Protein AF-0000000077489035 (afdb_homodimer)

Sequence (1080 aa):
MSVLWRKMVAGMSVLVVVNTLVVFIYLWRDARCTCNRREQAPIPRPPLRPCVLSSDRTENGLSTIQRTQNSSRTLYDECVMVRKLRQDEQSSIPFVPRGTFQQTLSQVAAEHSCNQNDATQPARIVFGSRWSEIRERRQVAKHRNINRSLNFQESHQYIDSWSPLSYPDSLRVGPGNITKLEGIRVAWLEEYVSDSWLKEVRLSCHHGSLVFSADVPDVTVIGDNSSDVTVTSLDIHYLNRQLEFLYYHSLSEKTLATDKVLVQFGSYKATITVRIQHFPMFHLYDHGEDNFVKDRVTVITKTYLRYSVLRKLIESVNQYFPGVKIIVADDSDKFEDLGDYKNVDHYKMPAQKGWFAGRNLALSQVTTEYFFWLDDDMIFTEKTDLKFMMNFLDKTGYHIVGGRLEDSELTFAQRYDYIPTNTDDGGCLSRKEGLYKVIPGYPTCSSTDIVLNVFMGETQTVRSVGFEPNPVYARAAHSEFFADGLGKFRVASCTNVEVKHLGDTSNRRYNKARHTGGTLNYYKLKYIYFRNNLFNLLIKMSVLWRKMVAGMSVLVVVNTLVVFIYLWRDARCTCNRREQAPIPRPPLRPCVLSSDRTENGLSTIQRTQNSSRTLYDECVMVRKLRQDEQSSIPFVPRGTFQQTLSQVAAEHSCNQNDATQPARIVFGSRWSEIRERRQVAKHRNINRSLNFQESHQYIDSWSPLSYPDSLRVGPGNITKLEGIRVAWLEEYVSDSWLKEVRLSCHHGSLVFSADVPDVTVIGDNSSDVTVTSLDIHYLNRQLEFLYYHSLSEKTLATDKVLVQFGSYKATITVRIQHFPMFHLYDHGEDNFVKDRVTVITKTYLRYSVLRKLIESVNQYFPGVKIIVADDSDKFEDLGDYKNVDHYKMPAQKGWFAGRNLALSQVTTEYFFWLDDDMIFTEKTDLKFMMNFLDKTGYHIVGGRLEDSELTFAQRYDYIPTNTDDGGCLSRKEGLYKVIPGYPTCSSTDIVLNVFMGETQTVRSVGFEPNPVYARAAHSEFFADGLGKFRVASCTNVEVKHLGDTSNRRYNKARHTGGTLNYYKLKYIYFRNNLFNLLIK

Foldseek 3Di:
DDDDDDDDDDDDDDDDDDDDDDPPPPPPDPPDPPPPPPPPDDPDDPDDDDPPQPQPPDDPPPSPSPQPPPPPDDSPQDDDDDDDDDPVVPVPDDDDDDPVVVVVVCVVVVVFPDDPVVFQPPVCVLQPPCSVVLVVVLVVVVVVVVVPDACVPDPPDDDDPPAQWWADQEEEDFAQDKDFRAITAGRDRCVLLPLPDKWKKKKAKDFWFKAFPDAFPQWDWPPHRHRIIMIIHSHRVRSRVRSRRIMIGGNHPDQFYKMWMWIDTPPDIDIYIYTRYDDDDDDDFDCDDPNACQSAEAEEEEDEPPVVLLVQAVVQCCVVRNNRAYEYEYQYPDDDDPVVDVRYHYHYDHHLLADQQSQLVRLVPDDHQKYWFDYSQWHADPQACSVVQVVCCVPQVFFKEFEEAPPDPDFDFKAWDWDADPDQLGIEIAIDDDFDAQRPPANQKTWGQFGDRTMMGRRPQLSVLGGDSPCLPRQDDGVVSSVSCVPRGTYMYGYRHYMYGNDDPPDPVVVVSNDDPPVSVSVNQVCCSSVVSYSHYHDD/DDDDDDDDDDDDDDDDDDPPPDPPPPPPDPPPPPPPPPPPDDPDDPPPDDPPQPQPPDPPPPSPSPQPPPPPDDSPQDDDDDDDDDPVVPVPDDDDDDPVVVVVVCVVVVVFDDDPVVQQPPVCVLQPPCSVVLVVVLVVVVVVVVVPDACVPDPPDDDDPPAQWWADQEEEDFAQDKFFRAITAGRDRCVLLPLPDKWKKKKAKDFWFKAFPDAFPQWDWPPHRHRIIMIIHSHRVRSRVRSRRIMIGGNHPDQFYKMWMWIDTPPDIDIYIYTRYDDDDDDDFDCDDPNACQSAEAEEEEDEPPVVLLVQAVVQCCVVRNNRAYEYQYQYPDDDDPVVDPRYHYHYDHHLLADQQSQLVRLVPDDHQKYWFDYSQWHADPQACSVVQVVCCVPQVFFKEFEEAPPDPDFDFKAWDWDADPDQLGIEIEIDDDFDAQRPPANQKTWGQFGDRTMMGRRPQLSVLGGDSPCLPRQDDGVVSSVSCVPRGTYMYGYRHYMYGRDDPPDPVVVVSNDDPPVSVSVNQVCCSSVVSGSHYHDD

Organism: Branchiostoma lanceolatum (NCBI:txid7740)

InterPro domains:
  IPR001173 Glycosyltransferase 2-like [PF00535] (298-407)
  IPR029044 Nucleotide-diphospho-sugar transferases [G3DSA:3.90.550.10] (283-459)
  IPR029044 Nucleotide-diphospho-sugar transferases [SSF53448] (295-537)

pLDDT: mean 76.68, std 26.13, range [15.17, 98.81]

Solvent-accessible surface area (backbone atoms only — not comparable to full-atom values): 59472 Å² total; per-residue (Å²): 141,89,75,90,87,94,81,98,86,90,84,92,81,87,90,82,92,77,92,82,85,90,72,86,74,83,77,81,79,81,83,77,78,79,76,80,74,76,78,72,80,81,74,84,72,76,82,82,78,76,86,77,79,70,78,59,79,57,82,80,73,56,70,54,80,58,74,73,71,55,84,89,55,77,88,63,73,54,71,48,39,49,28,74,73,66,74,73,73,39,74,70,58,68,68,43,77,32,67,69,34,52,50,51,47,48,62,44,47,78,60,59,76,67,58,74,87,66,31,71,55,54,47,44,62,72,43,49,90,49,33,64,59,52,51,50,52,41,50,52,33,49,51,42,48,54,62,50,48,78,74,77,78,71,53,83,45,71,44,67,45,57,32,40,52,22,32,37,48,46,47,76,33,38,58,59,31,71,38,77,48,62,60,48,37,66,40,54,21,57,82,65,52,42,64,77,45,77,43,53,40,38,38,34,41,78,42,34,25,38,33,46,45,41,43,30,73,81,43,50,75,46,48,70,64,29,37,50,30,38,40,32,15,44,42,66,60,44,39,37,46,36,38,63,32,29,26,40,34,37,66,43,50,55,46,57,43,76,35,50,37,38,40,32,46,82,90,44,73,48,69,26,39,32,34,30,30,36,78,63,54,51,82,44,58,80,53,67,91,78,63,44,60,48,64,29,34,31,38,34,29,42,48,53,75,47,60,73,45,32,51,50,20,53,52,30,41,44,70,78,44,64,74,34,36,32,33,36,19,29,25,30,88,67,83,76,88,60,76,90,41,85,47,48,46,61,30,40,41,48,61,70,50,31,47,26,28,24,48,18,39,31,56,40,59,57,74,35,53,26,32,35,39,39,53,36,46,32,28,57,46,99,45,44,48,64,63,58,55,51,51,47,40,62,71,68,34,44,34,30,42,14,33,33,53,59,93,49,87,63,78,58,36,24,31,73,38,77,45,82,46,96,48,96,51,34,27,27,38,27,61,42,82,38,67,75,28,66,36,88,97,34,90,57,25,28,16,32,50,40,52,44,77,32,30,38,33,36,33,72,65,50,46,32,60,43,35,66,30,43,63,69,27,24,66,65,73,59,68,63,45,41,51,61,30,32,52,70,58,29,34,31,32,30,71,77,26,29,31,39,71,66,70,80,81,80,46,63,68,44,56,58,66,52,58,71,57,82,64,48,58,55,51,36,51,53,46,43,31,52,21,38,38,20,41,32,69,59,54,127,140,82,86,88,88,76,94,83,80,89,78,86,70,90,74,76,90,69,87,68,85,80,76,83,72,81,76,79,79,80,81,76,76,80,74,78,72,75,78,74,80,79,73,84,71,77,79,80,76,77,85,76,82,66,78,55,80,53,82,80,72,54,69,53,80,53,73,72,70,54,83,89,56,76,90,60,72,55,72,48,40,48,27,77,75,66,72,75,71,40,73,73,60,67,68,42,77,33,66,68,33,52,50,51,47,48,63,44,47,78,60,59,76,66,57,71,86,66,28,70,55,53,46,46,62,71,43,49,90,48,33,66,59,51,52,51,53,41,51,53,33,48,52,43,49,54,61,48,48,79,74,77,79,70,54,84,45,70,45,67,44,58,33,41,52,20,33,37,47,46,48,77,31,39,56,59,31,71,39,78,48,62,61,48,39,67,39,56,20,55,80,64,53,43,63,78,46,76,42,54,40,40,37,34,41,79,44,34,26,38,34,47,44,38,43,32,74,80,43,47,74,45,46,69,64,29,37,50,31,37,40,33,17,42,42,66,59,44,40,36,46,36,40,63,31,29,27,41,33,38,65,44,51,54,43,59,44,77,36,49,38,38,40,30,47,81,91,44,72,46,68,25,39,32,34,29,29,37,77,64,53,51,83,43,59,82,54,67,90,79,63,47,60,49,62,30,36,31,38,32,29,42,47,53,74,46,60,72,44,32,49,50,20,53,52,31,42,44,70,77,43,64,73,34,36,33,32,37,18,30,25,32,87,66,83,77,86,59,78,88,40,86,47,49,44,61,29,40,39,47,62,72,50,30,48,25,28,23,49,17,38,31,53,39,61,57,74,35,54,25,32,35,42,37,54,34,44,33,30,57,47,98,44,45,48,64,62,58,54,51,50,50,40,63,71,68,34,45,35,29,42,14,33,33,54,57,93,49,85,61,78,59,36,24,30,74,37,76,44,80,46,97,49,95,52,35,27,29,39,27,57,45,81,38,66,76,29,66,38,88,97,34,90,56,26,28,18,33,50,41,53,46,77,33,29,37,32,36,35,70,67,51,48,33,58,45,35,66,31,44,64,69,27,24,68,65,74,61,68,63,45,40,52,60,31,33,53,71,60,30,34,31,32,29,70,76,27,29,32,38,71,66,69,80,80,80,46,63,67,44,56,58,67,53,58,74,58,82,65,48,58,53,51,35,52,54,46,43,32,50,21,38,38,21,40,31,68,64,46,125

Structure (mmCIF, N/CA/C/O backbone):
data_AF-0000000077489035-model_v1
#
loop_
_entity.id
_entity.type
_entity.pdbx_description
1 polymer 'B4GALNT2 protein'
#
loop_
_atom_site.group_PDB
_atom_site.id
_atom_site.type_symbol
_atom_site.label_atom_id
_atom_site.label_alt_id
_atom_site.label_comp_id
_atom_site.label_asym_id
_atom_site.label_entity_id
_atom_site.label_seq_id
_atom_site.pdbx_PDB_ins_code
_atom_site.Cartn_x
_atom_site.Cartn_y
_atom_site.Cartn_z
_atom_site.occupancy
_atom_site.B_iso_or_equiv
_atom_site.auth_seq_id
_atom_site.auth_comp_id
_atom_site.auth_asym_id
_atom_site.auth_atom_id
_atom_site.pdbx_PDB_model_num
ATOM 1 N N . MET A 1 1 ? -18.109 -21.062 55.188 1 17.66 1 MET A N 1
ATOM 2 C CA . MET A 1 1 ? -17.938 -20.047 56.219 1 17.66 1 MET A CA 1
ATOM 3 C C . MET A 1 1 ? -16.641 -19.266 56.031 1 17.66 1 MET A C 1
ATOM 5 O O . MET A 1 1 ? -16.656 -18.094 55.656 1 17.66 1 MET A O 1
ATOM 9 N N . SER A 1 2 ? -15.797 -19.172 57.219 1 17.44 2 SER A N 1
ATOM 10 C CA . SER A 1 2 ? -15 -18.234 58 1 17.44 2 SER A CA 1
ATOM 11 C C . SER A 1 2 ? -13.664 -17.938 57.312 1 17.44 2 SER A C 1
ATOM 13 O O . SER A 1 2 ? -13.25 -18.672 56.438 1 17.44 2 SER A O 1
ATOM 15 N N . VAL A 1 3 ? -12.555 -17.484 58.219 1 17.17 3 VAL A N 1
ATOM 16 C CA . VAL A 1 3 ? -11.664 -16.438 58.719 1 17.17 3 VAL A CA 1
ATOM 17 C C . VAL A 1 3 ? -10.227 -16.75 58.312 1 17.17 3 VAL A C 1
ATOM 19 O O . VAL A 1 3 ? -9.312 -15.953 58.531 1 17.17 3 VAL A O 1
ATOM 22 N N . LEU A 1 4 ? -9.82 -17.891 57.938 1 16.33 4 LEU A N 1
ATOM 23 C CA . LEU A 1 4 ? -8.523 -18.234 58.5 1 16.33 4 LEU A CA 1
ATOM 24 C C . LEU A 1 4 ? -7.461 -17.219 58.125 1 16.33 4 LEU A C 1
ATOM 26 O O . LEU A 1 4 ? -7.438 -16.75 56.969 1 16.33 4 LEU A O 1
ATOM 30 N N . TRP A 1 5 ? -6.383 -16.828 58.938 1 15.65 5 TRP A N 1
ATOM 31 C CA . TRP A 1 5 ? -5.516 -15.93 59.688 1 15.65 5 TRP A CA 1
ATOM 32 C C . TRP A 1 5 ? -4.355 -15.438 58.844 1 15.65 5 TRP A C 1
ATOM 34 O O . TRP A 1 5 ? -4.137 -14.234 58.719 1 15.65 5 TRP A O 1
ATOM 44 N N . ARG A 1 6 ? -2.918 -15.891 59.188 1 15.54 6 ARG A N 1
ATOM 45 C CA . ARG A 1 6 ? -1.753 -15.477 59.938 1 15.54 6 ARG A CA 1
ATOM 46 C C . ARG A 1 6 ? -0.656 -14.93 59.031 1 15.54 6 ARG A C 1
ATOM 48 O O . ARG A 1 6 ? -0.614 -15.25 57.844 1 15.54 6 ARG A O 1
ATOM 55 N N . LYS A 1 7 ? 0.773 -14.617 59.625 1 15.88 7 LYS A N 1
ATOM 56 C CA . LYS A 1 7 ? 1.75 -13.695 60.188 1 15.88 7 LYS A CA 1
ATOM 57 C C . LYS A 1 7 ? 3.045 -13.695 59.375 1 15.88 7 LYS A C 1
ATOM 59 O O . LYS A 1 7 ? 3.746 -12.688 59.312 1 15.88 7 LYS A O 1
ATOM 64 N N . MET A 1 8 ? 3.852 -14.789 59.125 1 15.57 8 MET A N 1
ATOM 65 C CA . MET A 1 8 ? 5.191 -14.781 59.719 1 15.57 8 MET A CA 1
ATOM 66 C C . MET A 1 8 ? 6.09 -13.773 59 1 15.57 8 MET A C 1
ATOM 68 O O . MET A 1 8 ? 5.922 -13.531 57.812 1 15.57 8 MET A O 1
ATOM 72 N N . VAL A 1 9 ? 7.375 -13.164 59.625 1 16.98 9 VAL A N 1
ATOM 73 C CA . VAL A 1 9 ? 8.336 -12.211 60.188 1 16.98 9 VAL A CA 1
ATOM 74 C C . VAL A 1 9 ? 9.438 -11.945 59.156 1 16.98 9 VAL A C 1
ATOM 76 O O . VAL A 1 9 ? 9.742 -10.789 58.844 1 16.98 9 VAL A O 1
ATOM 79 N N . ALA A 1 10 ? 10.633 -12.727 59.062 1 16.09 10 ALA A N 1
ATOM 80 C CA . ALA A 1 10 ? 11.953 -12.484 59.656 1 16.09 10 ALA A CA 1
ATOM 81 C C . ALA A 1 10 ? 12.867 -11.781 58.656 1 16.09 10 ALA A C 1
ATOM 83 O O . ALA A 1 10 ? 12.586 -11.758 57.469 1 16.09 10 ALA A O 1
ATOM 84 N N . GLY A 1 11 ? 14.273 -12.148 58.531 1 16.39 11 GLY A N 1
ATOM 85 C CA . GLY A 1 11 ? 15.562 -11.688 59.031 1 16.39 11 GLY A CA 1
ATOM 86 C C . GLY A 1 11 ? 16.344 -10.898 57.969 1 16.39 11 GLY A C 1
ATOM 87 O O . GLY A 1 11 ? 16.781 -9.773 58.25 1 16.39 11 GLY A O 1
ATOM 88 N N . MET A 1 12 ? 17.531 -11.367 57.406 1 16.42 12 MET A N 1
ATOM 89 C CA . MET A 1 12 ? 18.891 -10.938 57.719 1 16.42 12 MET A CA 1
ATOM 90 C C . MET A 1 12 ? 19.328 -9.805 56.781 1 16.42 12 MET A C 1
ATOM 92 O O . MET A 1 12 ? 18.781 -9.633 55.719 1 16.42 12 MET A O 1
ATOM 96 N N . SER A 1 13 ? 20.75 -9.164 56.906 1 16.41 13 SER A N 1
ATOM 97 C CA . SER A 1 13 ? 21.719 -8.094 57.125 1 16.41 13 SER A CA 1
ATOM 98 C C . SER A 1 13 ? 22.375 -7.68 55.812 1 16.41 13 SER A C 1
ATOM 100 O O . SER A 1 13 ? 22.844 -6.551 55.656 1 16.41 13 SER A O 1
ATOM 102 N N . VAL A 1 14 ? 22.906 -8.43 54.812 1 16.61 14 VAL A N 1
ATOM 103 C CA . VAL A 1 14 ? 24.344 -8.266 54.625 1 16.61 14 VAL A CA 1
ATOM 104 C C . VAL A 1 14 ? 24.641 -6.91 53.969 1 16.61 14 VAL A C 1
ATOM 106 O O . VAL A 1 14 ? 23.797 -6.355 53.281 1 16.61 14 VAL A O 1
ATOM 109 N N . LEU A 1 15 ? 26 -6.52 53.812 1 16.22 15 LEU A N 1
ATOM 110 C CA . LEU A 1 15 ? 27.125 -5.598 53.969 1 16.22 15 LEU A CA 1
ATOM 111 C C . LEU A 1 15 ? 27.203 -4.645 52.781 1 16.22 15 LEU A C 1
ATOM 113 O O . LEU A 1 15 ? 26.547 -4.867 51.75 1 16.22 15 LEU A O 1
ATOM 117 N N . VAL A 1 16 ? 28.453 -4.496 52.062 1 15.92 16 VAL A N 1
ATOM 118 C CA . VAL A 1 16 ? 29.562 -3.568 52.25 1 15.92 16 VAL A CA 1
ATOM 119 C C . VAL A 1 16 ? 29.578 -2.539 51.125 1 15.92 16 VAL A C 1
ATOM 121 O O . VAL A 1 16 ? 29.625 -1.332 51.375 1 15.92 16 VAL A O 1
ATOM 124 N N . VAL A 1 17 ? 30.344 -2.781 49.969 1 16.78 17 VAL A N 1
ATOM 125 C CA . VAL A 1 17 ? 31.594 -2.092 49.688 1 16.78 17 VAL A CA 1
ATOM 126 C C . VAL A 1 17 ? 31.312 -0.808 48.906 1 16.78 17 VAL A C 1
ATOM 128 O O . VAL A 1 17 ? 30.297 -0.695 48.219 1 16.78 17 VAL A O 1
ATOM 131 N N . VAL A 1 18 ? 32.406 0.132 48.562 1 16.52 18 VAL A N 1
ATOM 132 C CA . VAL A 1 18 ? 33.156 1.378 48.719 1 16.52 18 VAL A CA 1
ATOM 133 C C . VAL A 1 18 ? 33.125 2.162 47.406 1 16.52 18 VAL A C 1
ATOM 135 O O . VAL A 1 18 ? 33.219 3.393 47.406 1 16.52 18 VAL A O 1
ATOM 138 N N . ASN A 1 19 ? 33.125 1.565 46.156 1 17.23 19 ASN A N 1
ATOM 139 C CA . ASN A 1 19 ? 34.188 2.16 45.375 1 17.23 19 ASN A CA 1
ATOM 140 C C . ASN A 1 19 ? 33.969 3.65 45.156 1 17.23 19 ASN A C 1
ATOM 142 O O . ASN A 1 19 ? 32.812 4.09 45.031 1 17.23 19 ASN A O 1
ATOM 146 N N . THR A 1 20 ? 35.031 4.512 44.938 1 16.53 20 THR A N 1
ATOM 147 C CA . THR A 1 20 ? 35.812 5.727 45.094 1 16.53 20 THR A CA 1
ATOM 148 C C . THR A 1 20 ? 35.312 6.82 44.156 1 16.53 20 THR A C 1
ATOM 150 O O . THR A 1 20 ? 35.031 7.941 44.594 1 16.53 20 THR A O 1
ATOM 153 N N . LEU A 1 21 ? 36.156 7.195 43.031 1 17.05 21 LEU A N 1
ATOM 154 C CA . LEU A 1 21 ? 37 8.391 42.938 1 17.05 21 LEU A CA 1
ATOM 155 C C . LEU A 1 21 ? 36.25 9.531 42.281 1 17.05 21 LEU A C 1
ATOM 157 O O . LEU A 1 21 ? 36.156 10.633 42.812 1 17.05 21 LEU A O 1
ATOM 161 N N . VAL A 1 22 ? 36.656 10.031 40.875 1 17.72 22 VAL A N 1
ATOM 162 C CA . VAL A 1 22 ? 37.438 11.227 40.531 1 17.72 22 VAL A CA 1
ATOM 163 C C . VAL A 1 22 ? 36.5 12.328 40.062 1 17.72 22 VAL A C 1
ATOM 165 O O . VAL A 1 22 ? 35.656 12.102 39.156 1 17.72 22 VAL A O 1
ATOM 168 N N . VAL A 1 23 ? 36.344 13.516 40.688 1 17.89 23 VAL A N 1
ATOM 169 C CA . VAL A 1 23 ? 35.719 14.828 40.781 1 17.89 23 VAL A CA 1
ATOM 170 C C . VAL A 1 23 ? 36.188 15.719 39.625 1 17.89 23 VAL A C 1
ATOM 172 O O . VAL A 1 23 ? 36.031 16.938 39.688 1 17.89 23 VAL A O 1
ATOM 175 N N . PHE A 1 24 ? 36.781 15.242 38.438 1 18.89 24 PHE A N 1
ATOM 176 C CA . PHE A 1 24 ? 37.562 16.281 37.781 1 18.89 24 PHE A CA 1
ATOM 177 C C . PHE A 1 24 ? 36.688 17.5 37.5 1 18.89 24 PHE A C 1
ATOM 179 O O . PHE A 1 24 ? 35.594 17.375 36.938 1 18.89 24 PHE A O 1
ATOM 186 N N . ILE A 1 25 ? 37.031 18.719 38.125 1 18.48 25 ILE A N 1
ATOM 187 C CA . ILE A 1 25 ? 36.719 20.125 38.312 1 18.48 25 ILE A CA 1
ATOM 188 C C . ILE A 1 25 ? 36.906 20.875 37 1 18.48 25 ILE A C 1
ATOM 190 O O . ILE A 1 25 ? 38.031 21.094 36.562 1 18.48 25 ILE A O 1
ATOM 194 N N . TYR A 1 26 ? 36.344 20.516 35.812 1 17.38 26 TYR A N 1
ATOM 195 C CA . TYR A 1 26 ? 36.625 21.281 34.594 1 17.38 26 TYR A CA 1
ATOM 196 C C . TYR A 1 26 ? 36.375 22.766 34.812 1 17.38 26 TYR A C 1
ATOM 198 O O . TYR A 1 26 ? 35.25 23.188 35.156 1 17.38 26 TYR A O 1
ATOM 206 N N . LEU A 1 27 ? 37.406 23.594 35.281 1 18.38 27 LEU A N 1
ATOM 207 C CA . LEU A 1 27 ? 37.656 25.016 35.469 1 18.38 27 LEU A CA 1
ATOM 208 C C . LEU A 1 27 ? 37.406 25.797 34.188 1 18.38 27 LEU A C 1
ATOM 210 O O . LEU A 1 27 ? 38.188 25.734 33.25 1 18.38 27 LEU A O 1
ATOM 214 N N . TRP A 1 28 ? 36.281 25.719 33.5 1 18.47 28 TRP A N 1
ATOM 215 C CA . TRP A 1 28 ? 36.031 26.531 32.312 1 18.47 28 TRP A CA 1
ATOM 216 C C . TRP A 1 28 ? 36.219 28.016 32.625 1 18.47 28 TRP A C 1
ATOM 218 O O . TRP A 1 28 ? 35.594 28.547 33.531 1 18.47 28 TRP A O 1
ATOM 228 N N . ARG A 1 29 ? 37.438 28.594 32.406 1 18.84 29 ARG A N 1
ATOM 229 C CA . ARG A 1 29 ? 38 29.953 32.469 1 18.84 29 ARG A CA 1
ATOM 230 C C . ARG A 1 29 ? 37.062 30.953 31.781 1 18.84 29 ARG A C 1
ATOM 232 O O . ARG A 1 29 ? 36.5 30.656 30.734 1 18.84 29 ARG A O 1
ATOM 239 N N . ASP A 1 30 ? 36.656 32.125 32.406 1 20 30 ASP A N 1
ATOM 240 C CA . ASP A 1 30 ? 35.906 33.375 32.406 1 20 30 ASP A CA 1
ATOM 241 C C . ASP A 1 30 ? 36.469 34.344 31.359 1 20 30 ASP A C 1
ATOM 243 O O . ASP A 1 30 ? 37.188 35.281 31.688 1 20 30 ASP A O 1
ATOM 247 N N . ALA A 1 31 ? 36.938 34 30.172 1 20.25 31 ALA A N 1
ATOM 248 C CA . ALA A 1 31 ? 37.594 35.062 29.406 1 20.25 31 ALA A CA 1
ATOM 249 C C . ALA A 1 31 ? 36.656 36.25 29.203 1 20.25 31 ALA A C 1
ATOM 251 O O . ALA A 1 31 ? 35.531 36.094 28.719 1 20.25 31 ALA A O 1
ATOM 252 N N . ARG A 1 32 ? 36.938 37.438 29.766 1 23.28 32 ARG A N 1
ATOM 253 C CA . ARG A 1 32 ? 36.469 38.812 29.938 1 23.28 32 ARG A CA 1
ATOM 254 C C . ARG A 1 32 ? 36.469 39.562 28.625 1 23.28 32 ARG A C 1
ATOM 256 O O . ARG A 1 32 ? 37.531 39.969 28.125 1 23.28 32 ARG A O 1
ATOM 263 N N . CYS A 1 33 ? 35.812 39.156 27.562 1 19.75 33 CYS A N 1
ATOM 264 C CA . CYS A 1 33 ? 35.812 40.031 26.391 1 19.75 33 CYS A CA 1
ATOM 265 C C . CYS A 1 33 ? 35.312 41.406 26.75 1 19.75 33 CYS A C 1
ATOM 267 O O . CYS A 1 33 ? 34.219 41.562 27.344 1 19.75 33 CYS A O 1
ATOM 269 N N . THR A 1 34 ? 36.156 42.438 26.906 1 20.42 34 THR A N 1
ATOM 270 C CA . THR A 1 34 ? 36.031 43.844 27.203 1 20.42 34 THR A CA 1
ATOM 271 C C . THR A 1 34 ? 35.156 44.531 26.141 1 20.42 34 THR A C 1
ATOM 273 O O . THR A 1 34 ? 35.625 44.75 25.016 1 20.42 34 THR A O 1
ATOM 276 N N . CYS A 1 35 ? 33.938 44.156 25.828 1 20.33 35 CYS A N 1
ATOM 277 C CA . CYS A 1 35 ? 33.094 44.875 24.875 1 20.33 35 CYS A CA 1
ATOM 278 C C . CYS A 1 35 ? 32.969 46.344 25.281 1 20.33 35 CYS A C 1
ATOM 280 O O . CYS A 1 35 ? 32.469 46.656 26.359 1 20.33 35 CYS A O 1
ATOM 282 N N . ASN A 1 36 ? 33.938 47.188 24.938 1 20.08 36 ASN A N 1
ATOM 283 C CA . ASN A 1 36 ? 33.844 48.625 25.078 1 20.08 36 ASN A CA 1
ATOM 284 C C . ASN A 1 36 ? 32.594 49.188 24.422 1 20.08 36 ASN A C 1
ATOM 286 O O . ASN A 1 36 ? 32.438 49.156 23.203 1 20.08 36 ASN A O 1
ATOM 290 N N . ARG A 1 37 ? 31.406 49.094 25 1 23.64 37 ARG A N 1
ATOM 291 C CA . ARG A 1 37 ? 30.078 49.594 24.641 1 23.64 37 ARG A CA 1
ATOM 292 C C . ARG A 1 37 ? 30.078 51.094 24.531 1 23.64 37 ARG A C 1
ATOM 294 O O . ARG A 1 37 ? 30.109 51.812 25.547 1 23.64 37 ARG A O 1
ATOM 301 N N . ARG A 1 38 ? 30.75 51.688 23.547 1 25.06 38 ARG A N 1
ATOM 302 C CA . ARG A 1 38 ? 30.453 53.094 23.391 1 25.06 38 ARG A CA 1
ATOM 303 C C . ARG A 1 38 ? 28.953 53.344 23.281 1 25.06 38 ARG A C 1
ATOM 305 O O . ARG A 1 38 ? 28.281 52.688 22.5 1 25.06 38 ARG A O 1
ATOM 312 N N . GLU A 1 39 ? 28.359 54 24.172 1 24.98 39 GLU A N 1
ATOM 313 C CA . GLU A 1 39 ? 27.016 54.469 24.484 1 24.98 39 GLU A CA 1
ATOM 314 C C . GLU A 1 39 ? 26.484 55.438 23.422 1 24.98 39 GLU A C 1
ATOM 316 O O . GLU A 1 39 ? 26.906 56.594 23.344 1 24.98 39 GLU A O 1
ATOM 321 N N . GLN A 1 40 ? 26.531 55.094 22.156 1 22.88 40 GLN A N 1
ATOM 322 C CA . GLN A 1 40 ? 25.984 56.156 21.312 1 22.88 40 GLN A CA 1
ATOM 323 C C . GLN A 1 40 ? 24.562 56.531 21.719 1 22.88 40 GLN A C 1
ATOM 325 O O . GLN A 1 40 ? 23.812 55.688 22.203 1 22.88 40 GLN A O 1
ATOM 330 N N . ALA A 1 41 ? 24.188 57.875 21.75 1 24.91 41 ALA A N 1
ATOM 331 C CA . ALA A 1 41 ? 23.031 58.625 22.203 1 24.91 41 ALA A CA 1
ATOM 332 C C . ALA A 1 41 ? 21.75 58.188 21.516 1 24.91 41 ALA A C 1
ATOM 334 O O . ALA A 1 41 ? 21.766 57.875 20.328 1 24.91 41 ALA A O 1
ATOM 335 N N . PRO A 1 42 ? 20.719 57.812 22.234 1 26.7 42 PRO A N 1
ATOM 336 C CA . PRO A 1 42 ? 19.469 57.219 21.734 1 26.7 42 PRO A CA 1
ATOM 337 C C . PRO A 1 42 ? 18.656 58.219 20.891 1 26.7 42 PRO A C 1
ATOM 339 O O . PRO A 1 42 ? 18.547 59.375 21.234 1 26.7 42 PRO A O 1
ATOM 342 N N . ILE A 1 43 ? 18.641 58.25 19.609 1 29.27 43 ILE A N 1
ATOM 343 C CA . ILE A 1 43 ? 17.828 59.125 18.781 1 29.27 43 ILE A CA 1
ATOM 344 C C . ILE A 1 43 ? 16.375 59.094 19.234 1 29.27 43 ILE A C 1
ATOM 346 O O . ILE A 1 43 ? 15.844 58.031 19.547 1 29.27 43 ILE A O 1
ATOM 350 N N . PRO A 1 44 ? 15.727 60.25 19.484 1 26.3 44 PRO A N 1
ATOM 351 C CA . PRO A 1 44 ? 14.383 60.438 20.031 1 26.3 44 PRO A CA 1
ATOM 352 C C . PRO A 1 44 ? 13.297 59.781 19.203 1 26.3 44 PRO A C 1
ATOM 354 O O . PRO A 1 44 ? 13.234 60 17.984 1 26.3 44 PRO A O 1
ATOM 357 N N . ARG A 1 45 ? 12.953 58.625 19.484 1 28.81 45 ARG A N 1
ATOM 358 C CA . ARG A 1 45 ? 11.984 57.844 18.719 1 28.81 45 ARG A CA 1
ATOM 359 C C . ARG A 1 45 ? 10.609 58.5 18.75 1 28.81 45 ARG A C 1
ATOM 361 O O . ARG A 1 45 ? 10.148 58.938 19.812 1 28.81 45 ARG A O 1
ATOM 368 N N . PRO A 1 46 ? 10.086 59.062 17.641 1 28.14 46 PRO A N 1
ATOM 369 C CA . PRO A 1 46 ? 8.812 59.781 17.625 1 28.14 46 PRO A CA 1
ATOM 370 C C . PRO A 1 46 ? 7.684 59 18.281 1 28.14 46 PRO A C 1
ATOM 372 O O . PRO A 1 46 ? 7.719 57.75 18.312 1 28.14 46 PRO A O 1
ATOM 375 N N . PRO A 1 47 ? 6.781 59.594 19.094 1 25.98 47 PRO A N 1
ATOM 376 C CA . PRO A 1 47 ? 5.707 58.969 19.875 1 25.98 47 PRO A CA 1
ATOM 377 C C . PRO A 1 47 ? 4.715 58.188 19.016 1 25.98 47 PRO A C 1
ATOM 379 O O . PRO A 1 47 ? 4.344 58.656 17.938 1 25.98 47 PRO A O 1
ATOM 382 N N . LEU A 1 48 ? 4.719 56.938 19.078 1 27.64 48 LEU A N 1
ATOM 383 C CA . LEU A 1 48 ? 3.773 56.062 18.359 1 27.64 48 LEU A CA 1
ATOM 384 C C . LEU A 1 48 ? 2.336 56.469 18.703 1 27.64 48 LEU A C 1
ATOM 386 O O . LEU A 1 48 ? 1.987 56.625 19.875 1 27.64 48 LEU A O 1
ATOM 390 N N . ARG A 1 49 ? 1.593 57.156 17.766 1 27.08 49 ARG A N 1
ATOM 391 C CA . ARG A 1 49 ? 0.223 57.656 17.891 1 27.08 49 ARG A CA 1
ATOM 392 C C . ARG A 1 49 ? -0.74 56.5 18.172 1 27.08 49 ARG A C 1
ATOM 394 O O . ARG A 1 49 ? -0.569 55.406 17.656 1 27.08 49 ARG A O 1
ATOM 401 N N . PRO A 1 50 ? -1.683 56.656 19.141 1 26.47 50 PRO A N 1
ATOM 402 C CA . PRO A 1 50 ? -2.678 55.719 19.641 1 26.47 50 PRO A CA 1
ATOM 403 C C . PRO A 1 50 ? -3.688 55.281 18.578 1 26.47 50 PRO A C 1
ATOM 405 O O . PRO A 1 50 ? -4 56.062 17.688 1 26.47 50 PRO A O 1
ATOM 408 N N . CYS A 1 51 ? -3.766 54.062 18.188 1 27.41 51 CYS A N 1
ATOM 409 C CA . CYS A 1 51 ? -4.836 53.562 17.328 1 27.41 51 CYS A CA 1
ATOM 410 C C . CYS A 1 51 ? -6.203 53.938 17.891 1 27.41 51 CYS A C 1
ATOM 412 O O . CYS A 1 51 ? -6.5 53.625 19.047 1 27.41 51 CYS A O 1
ATOM 414 N N . VAL A 1 52 ? -6.836 55.094 17.484 1 26.61 52 VAL A N 1
ATOM 415 C CA . VAL A 1 52 ? -8.156 55.594 17.891 1 26.61 52 VAL A CA 1
ATOM 416 C C . VAL A 1 52 ? -9.234 54.688 17.297 1 26.61 52 VAL A C 1
ATOM 418 O O . VAL A 1 52 ? -9.281 54.469 16.078 1 26.61 52 VAL A O 1
ATOM 421 N N . LEU A 1 53 ? -9.688 53.719 18.016 1 27.16 53 LEU A N 1
ATOM 422 C CA . LEU A 1 53 ? -10.867 52.938 17.656 1 27.16 53 LEU A CA 1
ATOM 423 C C . LEU A 1 53 ? -12.117 53.812 17.656 1 27.16 53 LEU A C 1
ATOM 425 O O . LEU A 1 53 ? -12.414 54.469 18.656 1 27.16 53 LEU A O 1
ATOM 429 N N . SER A 1 54 ? -12.383 54.5 16.469 1 25.45 54 SER A N 1
ATOM 430 C CA . SER A 1 54 ? -13.648 55.219 16.406 1 25.45 54 SER A CA 1
ATOM 431 C C . SER A 1 54 ? -14.828 54.25 16.375 1 25.45 54 SER A C 1
ATOM 433 O O . SER A 1 54 ? -14.828 53.281 15.594 1 25.45 54 SER A O 1
ATOM 435 N N . SER A 1 55 ? -15.484 54.031 17.469 1 26.55 55 SER A N 1
ATOM 436 C CA . SER A 1 55 ? -16.766 53.344 17.609 1 26.55 55 SER A CA 1
ATOM 437 C C . SER A 1 55 ? -17.859 54.062 16.797 1 26.55 55 SER A C 1
ATOM 439 O O . SER A 1 55 ? -18.203 55.188 17.078 1 26.55 55 SER A O 1
ATOM 441 N N . ASP A 1 56 ? -17.797 53.906 15.484 1 26.53 56 ASP A N 1
ATOM 442 C CA . ASP A 1 56 ? -19.031 54.438 14.914 1 26.53 56 ASP A CA 1
ATOM 443 C C . ASP A 1 56 ? -20.234 53.594 15.312 1 26.53 56 ASP A C 1
ATOM 445 O O . ASP A 1 56 ? -20.25 52.375 15.117 1 26.53 56 ASP A O 1
ATOM 449 N N . ARG A 1 57 ? -20.984 53.969 16.297 1 29.86 57 ARG A N 1
ATOM 450 C CA . ARG A 1 57 ? -22.312 53.625 16.766 1 29.86 57 ARG A CA 1
ATOM 451 C C . ARG A 1 57 ? -23.312 53.625 15.609 1 29.86 57 ARG A C 1
ATOM 453 O O . AR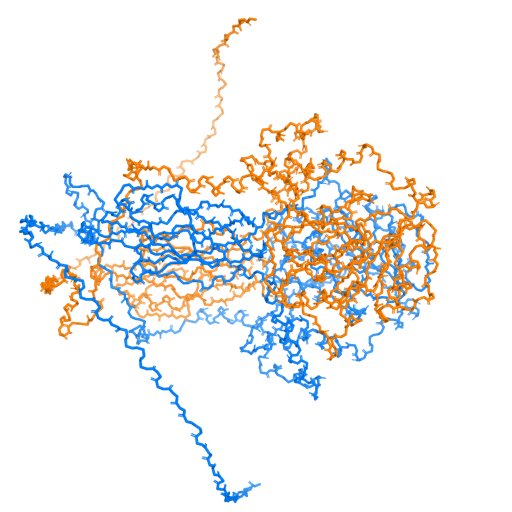G A 1 57 ? -23.781 54.688 15.188 1 29.86 57 ARG A O 1
ATOM 460 N N . THR A 1 58 ? -23.141 52.812 14.531 1 28.84 58 THR A N 1
ATOM 461 C CA . THR A 1 58 ? -24.391 52.844 13.781 1 28.84 58 THR A CA 1
ATOM 462 C C . THR A 1 58 ? -25.531 52.219 14.594 1 28.84 58 THR A C 1
ATOM 464 O O . THR A 1 58 ? -25.281 51.469 15.531 1 28.84 58 THR A O 1
ATOM 467 N N . GLU A 1 59 ? -26.875 52.656 14.367 1 28.08 59 GLU A N 1
ATOM 468 C CA . GLU A 1 59 ? -28.141 52.406 15.055 1 28.08 59 GLU A CA 1
ATOM 469 C C . GLU A 1 59 ? -28.297 50.938 15.422 1 28.08 59 GLU A C 1
ATOM 471 O O . GLU A 1 59 ? -28.781 50.625 16.516 1 28.08 59 GLU A O 1
ATOM 476 N N . ASN A 1 60 ? -28.766 50.219 14.5 1 25.16 60 ASN A N 1
ATOM 477 C CA . ASN A 1 60 ? -29.359 48.906 14.633 1 25.16 60 ASN A CA 1
ATOM 478 C C . ASN A 1 60 ? -28.328 47.844 15.023 1 25.16 60 ASN A C 1
ATOM 480 O O . ASN A 1 60 ? -27.453 47.5 14.227 1 25.16 60 ASN A O 1
ATOM 484 N N . GLY A 1 61 ? -27.859 48.031 16.391 1 25.25 61 GLY A N 1
ATOM 485 C CA . GLY A 1 61 ? -27.031 47.375 17.391 1 25.25 61 GLY A CA 1
ATOM 486 C C . GLY A 1 61 ? -25.922 46.531 16.781 1 25.25 61 GLY A C 1
ATOM 487 O O . GLY A 1 61 ? -25.266 45.75 17.484 1 25.25 61 GLY A O 1
ATOM 488 N N . LEU A 1 62 ? -26.109 46.156 15.633 1 25.42 62 LEU A N 1
ATOM 489 C CA . LEU A 1 62 ? -25.062 45.312 15.094 1 25.42 62 LEU A CA 1
ATOM 490 C C . LEU A 1 62 ? -23.75 46.094 14.938 1 25.42 62 LEU A C 1
ATOM 492 O O . LEU A 1 62 ? -23.734 47.156 14.352 1 25.42 62 LEU A O 1
ATOM 496 N N . SER A 1 63 ? -23.156 46.219 16 1 24.7 63 SER A N 1
ATOM 497 C CA . SER A 1 63 ? -21.891 46.938 15.898 1 24.7 63 SER A CA 1
ATOM 498 C C . SER A 1 63 ? -21.078 46.438 14.703 1 24.7 63 SER A C 1
ATOM 500 O O . SER A 1 63 ? -20.859 45.25 14.539 1 24.7 63 SER A O 1
ATOM 502 N N . THR A 1 64 ? -21.453 47.062 13.578 1 24.92 64 THR A N 1
ATOM 503 C CA . THR A 1 64 ? -20.594 46.875 12.406 1 24.92 64 THR A CA 1
ATOM 504 C C . THR A 1 64 ? -19.188 47.406 12.695 1 24.92 64 THR A C 1
ATOM 506 O O . THR A 1 64 ? -19.031 48.5 13.258 1 24.92 64 THR A O 1
ATOM 509 N N . ILE A 1 65 ? -18.391 46.5 13.055 1 27.89 65 ILE A N 1
ATOM 510 C CA . ILE A 1 65 ? -16.984 46.875 13.07 1 27.89 65 ILE A CA 1
ATOM 511 C C . ILE A 1 65 ? -16.688 47.75 11.859 1 27.89 65 ILE A C 1
ATOM 513 O O . ILE A 1 65 ? -16.828 47.312 10.719 1 27.89 65 ILE A O 1
ATOM 517 N N . GLN A 1 66 ? -17.141 49.031 12.023 1 25.62 66 GLN A N 1
ATOM 518 C CA . GLN A 1 66 ? -16.719 49.906 10.938 1 25.62 66 GLN A CA 1
ATOM 519 C C . GLN A 1 66 ? -15.195 50 10.875 1 25.62 66 GLN A C 1
ATOM 521 O O . GLN A 1 66 ? -14.547 50.281 11.883 1 25.62 66 GLN A O 1
ATOM 526 N N . ARG A 1 67 ? -14.672 49.281 9.977 1 28.95 67 ARG A N 1
ATOM 527 C CA . ARG A 1 67 ? -13.32 49.5 9.477 1 28.95 67 ARG A CA 1
ATOM 528 C C . ARG A 1 67 ? -13.07 50.969 9.211 1 28.95 67 ARG A C 1
ATOM 530 O O . ARG A 1 67 ? -13.766 51.594 8.406 1 28.95 67 ARG A O 1
ATOM 537 N N . THR A 1 68 ? -12.977 51.688 10.266 1 27.19 68 THR A N 1
ATOM 538 C CA . THR A 1 68 ? -12.594 53.031 9.852 1 27.19 68 THR A CA 1
ATOM 539 C C . THR A 1 68 ? -11.312 53 9.023 1 27.19 68 THR A C 1
ATOM 541 O O . THR A 1 68 ? -10.297 52.469 9.461 1 27.19 68 THR A O 1
ATOM 544 N N . GLN A 1 69 ? -11.539 53 7.727 1 26.17 69 GLN A N 1
ATOM 545 C CA . GLN A 1 69 ? -10.523 53.344 6.738 1 26.17 69 GLN A CA 1
ATOM 546 C C . GLN A 1 69 ? -9.789 54.625 7.117 1 26.17 69 GLN A C 1
ATOM 548 O O . GLN A 1 69 ? -10.398 55.688 7.211 1 26.17 69 GLN A O 1
ATOM 553 N N . ASN A 1 70 ? -8.961 54.562 8.148 1 26.33 70 ASN A N 1
ATOM 554 C CA . ASN A 1 70 ? -8.172 55.812 8.008 1 26.33 70 ASN A CA 1
ATOM 555 C C . ASN A 1 70 ? -7.707 56 6.57 1 26.33 70 ASN A C 1
ATOM 557 O O . ASN A 1 70 ? -7.414 55.031 5.863 1 26.33 70 ASN A O 1
ATOM 561 N N . SER A 1 71 ? -8.078 57.094 5.949 1 28.7 71 SER A N 1
ATOM 562 C CA . SER A 1 71 ? -7.77 57.531 4.59 1 28.7 71 SER A CA 1
ATOM 563 C C . SER A 1 71 ? -6.363 57.094 4.176 1 28.7 71 SER A C 1
ATOM 565 O O . SER A 1 71 ? -6.141 56.719 3.031 1 28.7 71 SER A O 1
ATOM 567 N N . SER A 1 72 ? -5.281 57.75 4.766 1 28.12 72 SER A N 1
ATOM 568 C CA . SER A 1 72 ? -3.977 57.531 4.148 1 28.12 72 SER A CA 1
ATOM 569 C C . SER A 1 72 ? -3.42 56.156 4.469 1 28.12 72 SER A C 1
ATOM 571 O O . SER A 1 72 ? -2.303 55.844 4.07 1 28.12 72 SER A O 1
ATOM 573 N N . ARG A 1 73 ? -3.775 55.656 5.711 1 32.62 73 ARG A N 1
ATOM 574 C CA . ARG A 1 73 ? -3.074 54.469 6.254 1 32.62 73 ARG A CA 1
ATOM 575 C C . ARG A 1 73 ? -3.568 53.188 5.609 1 32.62 73 ARG A C 1
ATOM 577 O O . ARG A 1 73 ? -4.758 53.062 5.32 1 32.62 73 ARG A O 1
ATOM 584 N N . THR A 1 74 ? -2.625 52.406 5.102 1 28.67 74 THR A N 1
ATOM 585 C CA . THR A 1 74 ? -2.85 51.156 4.395 1 28.67 74 THR A CA 1
ATOM 586 C C . THR A 1 74 ? -3.691 50.188 5.234 1 28.67 74 THR A C 1
ATOM 588 O O . THR A 1 74 ? -3.59 50.188 6.465 1 28.67 74 THR A O 1
ATOM 591 N N . LEU A 1 75 ? -4.844 49.656 4.828 1 30.27 75 LEU A N 1
ATOM 592 C CA . LEU A 1 75 ? -5.977 48.812 5.172 1 30.27 75 LEU A CA 1
ATOM 593 C C . LEU A 1 75 ? -5.543 47.656 6.078 1 30.27 75 LEU A C 1
ATOM 595 O O . LEU A 1 75 ? -6.379 46.938 6.625 1 30.27 75 LEU A O 1
ATOM 599 N N . TYR A 1 76 ? -4.312 47.25 6.148 1 30.66 76 TYR A N 1
ATOM 600 C CA . TYR A 1 76 ? -4.086 45.844 6.531 1 30.66 76 TYR A CA 1
ATOM 601 C C . TYR A 1 76 ? -3.764 45.75 8.016 1 30.66 76 TYR A C 1
ATOM 603 O O . TYR A 1 76 ? -3.396 44.656 8.5 1 30.66 76 TYR A O 1
ATOM 611 N N . ASP A 1 77 ? -3.688 46.875 8.875 1 29.98 77 ASP A N 1
ATOM 612 C CA . ASP A 1 77 ? -3.049 46.656 10.164 1 29.98 77 ASP A CA 1
ATOM 613 C C . ASP A 1 77 ? -4.078 46.25 11.227 1 29.98 77 ASP A C 1
ATOM 615 O O . ASP A 1 77 ? -4.895 47.062 11.641 1 29.98 77 ASP A O 1
ATOM 619 N N . GLU A 1 78 ? -4.801 45.125 11.156 1 33.31 78 GLU A N 1
ATOM 620 C CA . GLU A 1 78 ? -5.742 44.781 12.219 1 33.31 78 GLU A CA 1
ATOM 621 C C . GLU A 1 78 ? -5.012 44.219 13.438 1 33.31 78 GLU A C 1
ATOM 623 O O . GLU A 1 78 ? -4.086 43.438 13.312 1 33.31 78 GLU A O 1
ATOM 628 N N . CYS A 1 79 ? -4.836 45 14.602 1 32.78 79 CYS A N 1
ATOM 629 C CA . CYS A 1 79 ? -4.273 44.562 15.867 1 32.78 79 CYS A CA 1
ATOM 630 C C . CYS A 1 79 ? -5.211 43.562 16.562 1 32.78 79 CYS A C 1
ATOM 632 O O . CYS A 1 79 ? -6.402 43.844 16.703 1 32.78 79 CYS A O 1
ATOM 634 N N . VAL A 1 80 ? -4.926 42.188 16.562 1 35.94 80 VAL A N 1
ATOM 635 C CA . VAL A 1 80 ? -5.797 41.25 17.234 1 35.94 80 VAL A CA 1
ATOM 636 C C . VAL A 1 80 ? -5.152 40.781 18.547 1 35.94 80 VAL A C 1
ATOM 638 O O . VAL A 1 80 ? -3.953 40.5 18.594 1 35.94 80 VAL A O 1
ATOM 641 N N . MET A 1 81 ? -5.641 41.188 19.812 1 33.78 81 MET A N 1
ATOM 642 C CA . MET A 1 81 ? -5.227 40.656 21.109 1 33.78 81 MET A CA 1
ATOM 643 C C . MET A 1 81 ? -5.676 39.188 21.266 1 33.78 81 MET A C 1
ATOM 645 O O . MET A 1 81 ? -6.828 38.875 20.984 1 33.78 81 MET A O 1
ATOM 649 N N . VAL A 1 82 ? -4.629 38.156 21.422 1 39.97 82 VAL A N 1
ATOM 650 C CA . VAL A 1 82 ? -4.973 36.719 21.469 1 39.97 82 VAL A CA 1
ATOM 651 C C . VAL A 1 82 ? -4.77 36.188 22.891 1 39.97 82 VAL A C 1
ATOM 653 O O . VAL A 1 82 ? -3.758 36.5 23.531 1 39.97 82 VAL A O 1
ATOM 656 N N . ARG A 1 83 ? -5.82 35.875 23.719 1 38.44 83 ARG A N 1
ATOM 657 C CA . ARG A 1 83 ? -5.699 35.156 24.969 1 38.44 83 ARG A CA 1
ATOM 658 C C . ARG A 1 83 ? -5.82 33.656 24.734 1 38.44 83 ARG A C 1
ATOM 660 O O . ARG A 1 83 ? -6.746 33.188 24.062 1 38.44 83 ARG A O 1
ATOM 667 N N . LYS A 1 84 ? -4.703 32.906 25.141 1 45.28 84 LYS A N 1
ATOM 668 C CA . LYS A 1 84 ? -4.797 31.438 25.094 1 45.28 84 LYS A CA 1
ATOM 669 C C . LYS A 1 84 ? -5.664 30.906 26.234 1 45.28 84 LYS A C 1
ATOM 671 O O . LYS A 1 84 ? -5.457 31.266 27.391 1 45.28 84 LYS A O 1
ATOM 676 N N . LEU A 1 85 ? -6.781 30.484 25.953 1 46.38 85 LEU A N 1
ATOM 677 C CA . LEU A 1 85 ? -7.695 29.906 26.938 1 46.38 85 LEU A CA 1
ATOM 678 C C . LEU A 1 85 ? -7.105 28.641 27.547 1 46.38 85 LEU A C 1
ATOM 680 O O . LEU A 1 85 ? -6.562 27.797 26.844 1 46.38 85 LEU A O 1
ATOM 684 N N . ARG A 1 86 ? -6.879 28.641 28.922 1 42.66 86 ARG A N 1
ATOM 685 C CA . ARG A 1 86 ? -6.422 27.469 29.656 1 42.66 86 ARG A CA 1
ATOM 686 C C . ARG A 1 86 ? -7.465 26.359 29.609 1 42.66 86 ARG A C 1
ATOM 688 O O . ARG A 1 86 ? -8.664 26.625 29.688 1 42.66 86 ARG A O 1
ATOM 695 N N . GLN A 1 87 ? -7.113 25.172 29.297 1 49.66 87 GLN A N 1
ATOM 696 C CA . GLN A 1 87 ? -7.922 23.953 29.266 1 49.66 87 GLN A CA 1
ATOM 697 C C . GLN A 1 87 ? -8.656 23.734 30.578 1 49.66 87 GLN A C 1
ATOM 699 O O . GLN A 1 87 ? -9.781 23.25 30.594 1 49.66 87 GLN A O 1
ATOM 704 N N . ASP A 1 88 ? -8.133 24.078 31.797 1 46.62 88 ASP A N 1
ATOM 705 C CA . ASP A 1 88 ? -8.664 23.75 33.125 1 46.62 88 ASP A CA 1
ATOM 706 C C . ASP A 1 88 ? -9.945 24.531 33.406 1 46.62 88 ASP A C 1
ATOM 708 O O . ASP A 1 88 ? -10.836 24.047 34.094 1 46.62 88 ASP A O 1
ATOM 712 N N . GLU A 1 89 ? -10.102 25.656 32.938 1 53.22 89 GLU A N 1
ATOM 713 C CA . GLU A 1 89 ? -11.281 26.438 33.281 1 53.22 89 GLU A CA 1
ATOM 714 C C . GLU A 1 89 ? -12.531 25.891 32.594 1 53.22 89 GLU A C 1
ATOM 716 O O . GLU A 1 89 ? -13.648 26.062 33.062 1 53.22 89 GLU A O 1
ATOM 721 N N . GLN A 1 90 ? -12.375 25.094 31.594 1 62.47 90 GLN A N 1
ATOM 722 C CA . GLN A 1 90 ? -13.492 24.625 30.797 1 62.47 90 GLN A CA 1
ATOM 723 C C . GLN A 1 90 ? -14.125 23.375 31.422 1 62.47 90 GLN A C 1
ATOM 725 O O . GLN A 1 90 ? -15.328 23.156 31.281 1 62.47 90 GLN A O 1
ATOM 730 N N . SER A 1 91 ? -13.367 22.688 32.188 1 65.06 91 SER A N 1
ATOM 731 C CA . SER A 1 91 ? -13.867 21.406 32.688 1 65.06 91 SER A CA 1
ATOM 732 C C . SER A 1 91 ? -14.938 21.625 33.75 1 65.06 91 SER A C 1
ATOM 734 O O . SER A 1 91 ? -15.734 20.719 34.031 1 65.06 91 SER A O 1
ATOM 736 N N . SER A 1 92 ? -15.047 22.859 34.219 1 73.44 92 SER A N 1
ATOM 737 C CA . SER A 1 92 ? -16 23.109 35.281 1 73.44 92 SER A CA 1
ATOM 738 C C . SER A 1 92 ? -17.359 23.516 34.75 1 73.44 92 SER A C 1
ATOM 740 O O . SER A 1 92 ? -18.344 23.578 35.469 1 73.44 92 SER A O 1
ATOM 742 N N . ILE A 1 93 ? -17.422 23.719 33.438 1 83.69 93 ILE A N 1
ATOM 743 C CA . ILE A 1 93 ? -18.688 24.125 32.844 1 83.69 93 ILE A CA 1
ATOM 744 C C . ILE A 1 93 ? -19.625 22.938 32.719 1 83.69 93 ILE A C 1
ATOM 746 O O . ILE A 1 93 ? -19.266 21.906 32.125 1 83.69 93 ILE A O 1
ATOM 750 N N . PRO A 1 94 ? -20.812 23 33.312 1 86.62 94 PRO A N 1
ATOM 751 C CA . PRO A 1 94 ? -21.75 21.875 33.281 1 86.62 94 PRO A CA 1
ATOM 752 C C . PRO A 1 94 ? -22.234 21.547 31.875 1 86.62 94 PRO A C 1
ATOM 754 O O . PRO A 1 94 ? -22.094 22.359 30.969 1 86.62 94 PRO A O 1
ATOM 757 N N . PHE A 1 95 ? -22.672 20.406 31.688 1 88.06 95 PHE A N 1
ATOM 758 C CA . PHE A 1 95 ? -23.25 19.969 30.422 1 88.06 95 PHE A CA 1
ATOM 759 C C . PHE A 1 95 ? -24.359 18.938 30.672 1 88.06 95 PHE A C 1
ATOM 761 O O . PHE A 1 95 ? -24.484 18.422 31.781 1 88.06 95 PHE A O 1
ATOM 768 N N . VAL A 1 96 ? -25.25 18.781 29.688 1 89.56 96 VAL A N 1
ATOM 769 C CA . VAL A 1 96 ? -26.328 17.797 29.703 1 89.56 96 VAL A CA 1
ATOM 770 C C . VAL A 1 96 ? -26.172 16.828 28.531 1 89.56 96 VAL A C 1
ATOM 772 O O . VAL A 1 96 ? -26.156 17.234 27.375 1 89.56 96 VAL A O 1
ATOM 775 N N . PRO A 1 97 ? -26.094 15.562 28.859 1 88.56 97 PRO A N 1
ATOM 776 C CA . PRO A 1 97 ? -25.969 14.594 27.766 1 88.56 97 PRO A CA 1
ATOM 777 C C . PRO A 1 97 ? -27.156 14.648 26.797 1 88.56 97 PRO A C 1
ATOM 779 O O . PRO A 1 97 ? -28.297 14.859 27.234 1 88.56 97 PRO A O 1
ATOM 782 N N . ARG A 1 98 ? -26.891 14.516 25.562 1 88.06 98 ARG A N 1
ATOM 783 C CA . ARG A 1 98 ? -27.922 14.516 24.531 1 88.06 98 ARG A CA 1
ATOM 784 C C . ARG A 1 98 ? -28.469 13.109 24.297 1 88.06 98 ARG A C 1
ATOM 786 O O . ARG A 1 98 ? -27.703 12.18 24.047 1 88.06 98 ARG A O 1
ATOM 793 N N . GLY A 1 99 ? -29.703 13 24.266 1 75.5 99 GLY A N 1
ATOM 794 C CA . GLY A 1 99 ? -30.344 11.727 23.984 1 75.5 99 GLY A CA 1
ATOM 795 C C . GLY A 1 99 ? -30.141 11.258 22.562 1 75.5 99 GLY A C 1
ATOM 796 O O . GLY A 1 99 ? -29.984 10.062 22.312 1 75.5 99 GLY A O 1
ATOM 797 N N . THR A 1 100 ? -30.078 12.234 21.641 1 75.56 100 THR A N 1
ATOM 798 C CA . THR A 1 100 ? -29.922 11.914 20.219 1 75.56 100 THR A CA 1
ATOM 799 C C . THR A 1 100 ? -28.578 11.219 19.984 1 75.56 100 THR A C 1
ATOM 801 O O . THR A 1 100 ? -28.484 10.312 19.141 1 75.56 100 THR A O 1
ATOM 804 N N . PHE A 1 101 ? -27.656 11.648 20.734 1 82.69 101 PHE A N 1
ATOM 805 C CA . PHE A 1 101 ? -26.344 11.016 20.594 1 82.69 101 PHE A CA 1
ATOM 806 C C . PHE A 1 101 ? -26.391 9.578 21.094 1 82.69 101 PHE A C 1
ATOM 808 O O . PHE A 1 101 ? -25.812 8.688 20.469 1 82.69 101 PHE A O 1
ATOM 815 N N . GLN A 1 102 ? -27.047 9.414 22.125 1 75.81 102 GLN A N 1
ATOM 816 C CA . GLN A 1 102 ? -27.156 8.062 22.672 1 75.81 102 GLN A CA 1
ATOM 817 C C . GLN A 1 102 ? -27.859 7.133 21.672 1 75.81 102 GLN A C 1
ATOM 819 O O . GLN A 1 102 ? -27.5 5.961 21.547 1 75.81 102 GLN A O 1
ATOM 824 N N . GLN A 1 103 ? -28.703 7.746 21.016 1 74.56 103 GLN A N 1
ATOM 825 C CA . GLN A 1 103 ? -29.391 6.973 19.984 1 74.56 103 GLN A CA 1
ATOM 826 C C . GLN A 1 103 ? -28.438 6.613 18.844 1 74.56 103 GLN A C 1
ATOM 828 O O . GLN A 1 103 ? -28.422 5.469 18.375 1 74.56 103 GLN A O 1
ATOM 833 N N . THR A 1 104 ? -27.672 7.531 18.484 1 76.31 104 THR A N 1
ATOM 834 C CA . THR A 1 104 ? -26.688 7.301 17.438 1 76.31 104 THR A CA 1
ATOM 835 C C . THR A 1 104 ? -25.656 6.258 17.859 1 76.31 104 THR A C 1
ATOM 837 O O . THR A 1 104 ? -25.312 5.359 17.094 1 76.31 104 THR A O 1
ATOM 840 N N . LEU A 1 105 ? -25.203 6.418 19.016 1 76.25 105 LEU A N 1
ATOM 841 C CA . LEU A 1 105 ? -24.219 5.484 19.562 1 76.25 105 LEU A CA 1
ATOM 842 C C . LEU A 1 105 ? -24.797 4.074 19.641 1 76.25 105 LEU A C 1
ATOM 844 O O . LEU A 1 105 ? -24.109 3.098 19.344 1 76.25 105 LEU A O 1
ATOM 848 N N . SER A 1 106 ? -26.016 4.023 20.062 1 71 106 SER A N 1
ATOM 849 C CA . SER A 1 106 ? -26.656 2.725 20.156 1 71 106 SER A CA 1
ATOM 850 C C . SER A 1 106 ? -26.812 2.07 18.781 1 71 106 SER A C 1
ATOM 852 O O . SER A 1 106 ? -26.641 0.856 18.656 1 71 106 SER A O 1
ATOM 854 N N . GLN A 1 107 ? -27.031 2.889 17.922 1 70.25 107 GLN A N 1
ATOM 855 C CA . GLN A 1 107 ? -27.156 2.381 16.562 1 70.25 107 GLN A CA 1
ATOM 856 C C . GLN A 1 107 ? -25.828 1.854 16.047 1 70.25 107 GLN A C 1
ATOM 858 O O . GLN A 1 107 ? -25.766 0.797 15.422 1 70.25 107 GLN A O 1
ATOM 863 N N . VAL A 1 108 ? -24.781 2.512 16.516 1 71.69 108 VAL A N 1
ATOM 864 C CA . VAL A 1 108 ? -23.453 2.115 16.062 1 71.69 108 VAL A CA 1
ATOM 865 C C . VAL A 1 108 ? -22.953 0.925 16.875 1 71.69 108 VAL A C 1
ATOM 867 O O . VAL A 1 108 ? -22.359 -0.008 16.344 1 71.69 108 VAL A O 1
ATOM 870 N N . ALA A 1 109 ? -23.062 1.009 18.266 1 59.97 109 ALA A N 1
ATOM 871 C CA . ALA A 1 109 ? -22.594 -0.016 19.203 1 59.97 109 ALA A CA 1
ATOM 872 C C . ALA A 1 109 ? -23.281 -1.352 18.938 1 59.97 109 ALA A C 1
ATOM 874 O O . ALA A 1 109 ? -22.656 -2.412 19.047 1 59.97 109 ALA A O 1
ATOM 875 N N . ALA A 1 110 ? -24.578 -1.309 18.812 1 52.28 110 ALA A N 1
ATOM 876 C CA . ALA A 1 110 ? -25.281 -2.557 18.531 1 52.28 110 ALA A CA 1
ATOM 877 C C . ALA A 1 110 ? -24.578 -3.352 17.438 1 52.28 110 ALA A C 1
ATOM 879 O O . ALA A 1 110 ? -24.734 -4.57 17.344 1 52.28 110 ALA A O 1
ATOM 880 N N . GLU A 1 111 ? -23.609 -2.666 17.031 1 54.41 111 GLU A N 1
ATOM 881 C CA . GLU A 1 111 ? -22.984 -3.295 15.875 1 54.41 111 GLU A CA 1
ATOM 882 C C . GLU A 1 111 ? -21.656 -3.951 16.266 1 54.41 111 GLU A C 1
ATOM 884 O O . GLU A 1 111 ? -21.141 -4.809 15.539 1 54.41 111 GLU A O 1
ATOM 889 N N . HIS A 1 112 ? -21.188 -3.615 17.578 1 56.06 112 HIS A N 1
ATOM 890 C CA . HIS A 1 112 ? -19.875 -4.152 17.906 1 56.06 112 HIS A CA 1
ATOM 891 C C . HIS A 1 112 ? -20 -5.414 18.75 1 56.06 112 HIS A C 1
ATOM 893 O O . HIS A 1 112 ? -20.781 -5.461 19.703 1 56.06 112 HIS A O 1
ATOM 899 N N . SER A 1 113 ? -19.531 -6.605 18.266 1 58.41 113 SER A N 1
ATOM 900 C CA . SER A 1 113 ? -19.641 -7.926 18.875 1 58.41 113 SER A CA 1
ATOM 901 C C . SER A 1 113 ? -18.438 -8.234 19.75 1 58.41 113 SER A C 1
ATOM 903 O O . SER A 1 113 ? -18.438 -9.203 20.516 1 58.41 113 SER A O 1
ATOM 905 N N . CYS A 1 114 ? -17.312 -7.527 19.625 1 59.75 114 CYS A N 1
ATOM 906 C CA . CYS A 1 114 ? -16.156 -7.945 20.391 1 59.75 114 CYS A CA 1
ATOM 907 C C . CYS A 1 114 ? -16.266 -7.52 21.859 1 59.75 114 CYS A C 1
ATOM 909 O O . CYS A 1 114 ? -16.609 -6.371 22.141 1 59.75 114 CYS A O 1
ATOM 911 N N . ASN A 1 115 ? -16.688 -8.406 22.797 1 48.75 115 ASN A N 1
ATOM 912 C CA . ASN A 1 115 ? -16.641 -8.07 24.219 1 48.75 115 ASN A CA 1
ATOM 913 C C . ASN A 1 115 ? -15.211 -8.016 24.734 1 48.75 115 ASN A C 1
ATOM 915 O O . ASN A 1 115 ? -14.445 -8.969 24.562 1 48.75 115 ASN A O 1
ATOM 919 N N . GLN A 1 116 ? -14.68 -6.844 25 1 46.28 116 GLN A N 1
ATOM 920 C CA . GLN A 1 116 ? -13.359 -6.617 25.562 1 46.28 116 GLN A CA 1
ATOM 921 C C . GLN A 1 116 ? -13.039 -7.645 26.641 1 46.28 116 GLN A C 1
ATOM 923 O O . GLN A 1 116 ? -11.883 -8.031 26.812 1 46.28 116 GLN A O 1
ATOM 928 N N . ASN A 1 117 ? -13.906 -7.883 27.531 1 43.12 117 ASN A N 1
ATOM 929 C CA . ASN A 1 117 ? -13.656 -8.758 28.672 1 43.12 117 ASN A CA 1
ATOM 930 C C . ASN A 1 117 ? -13.383 -10.188 28.234 1 43.12 117 ASN A C 1
ATOM 932 O O . ASN A 1 117 ? -12.945 -11.016 29.031 1 43.12 117 ASN A O 1
ATOM 936 N N . ASP A 1 118 ? -13.797 -10.594 27.188 1 42.91 118 ASP A N 1
ATOM 937 C CA . ASP A 1 118 ? -13.547 -11.953 26.719 1 42.91 118 ASP A CA 1
ATOM 938 C C . ASP A 1 118 ? -12.164 -12.07 26.094 1 42.91 118 ASP A C 1
ATOM 940 O O . ASP A 1 118 ? -11.875 -13.031 25.375 1 42.91 118 ASP A O 1
ATOM 944 N N . ALA A 1 119 ? -11.445 -11.102 26 1 41.38 119 ALA A N 1
ATOM 945 C CA . ALA A 1 119 ? -10.188 -10.836 25.312 1 41.38 119 ALA A CA 1
ATOM 946 C C . ALA A 1 119 ? -9.117 -11.852 25.703 1 41.38 119 ALA A C 1
ATOM 948 O O . ALA A 1 119 ? -8.367 -12.328 24.859 1 41.38 119 ALA A O 1
ATOM 949 N N . THR A 1 120 ? -8.664 -11.711 26.906 1 44.09 120 THR A N 1
ATOM 950 C CA . THR A 1 120 ? -7.418 -12.344 27.328 1 44.09 120 THR A CA 1
ATOM 951 C C . THR A 1 120 ? -7.543 -13.859 27.297 1 44.09 120 THR A C 1
ATOM 953 O O . THR A 1 120 ? -6.559 -14.578 27.484 1 44.09 120 THR A O 1
ATOM 956 N N . GLN A 1 121 ? -8.664 -14.383 27.438 1 47.12 121 GLN A N 1
ATOM 957 C CA . GLN A 1 121 ? -8.766 -15.773 27.891 1 47.12 121 GLN A CA 1
ATOM 958 C C . GLN A 1 121 ? -8.453 -16.734 26.75 1 47.12 121 GLN A C 1
ATOM 960 O O . GLN A 1 121 ? -7.836 -17.781 26.969 1 47.12 121 GLN A O 1
ATOM 965 N N . PRO A 1 122 ? -8.852 -16.344 25.531 1 53.09 122 PRO A N 1
ATOM 966 C CA . PRO A 1 122 ? -8.75 -17.5 24.641 1 53.09 122 PRO A CA 1
ATOM 967 C C . PRO A 1 122 ? -7.312 -17.781 24.203 1 53.09 122 PRO A C 1
ATOM 969 O O . PRO A 1 122 ? -6.914 -18.938 24.078 1 53.09 122 PRO A O 1
ATOM 972 N N . ALA A 1 123 ? -6.523 -16.766 23.984 1 57.25 123 ALA A N 1
ATOM 973 C CA . ALA A 1 123 ? -5.188 -17.109 23.5 1 57.25 123 ALA A CA 1
ATOM 974 C C . ALA A 1 123 ? -4.391 -17.844 24.578 1 57.25 123 ALA A C 1
ATOM 976 O O . ALA A 1 123 ? -3.666 -18.797 24.297 1 57.25 123 ALA A O 1
ATOM 977 N N . ARG A 1 124 ? -4.535 -17.328 25.75 1 58.03 124 ARG A N 1
ATOM 978 C CA . ARG A 1 124 ? -3.834 -18 26.844 1 58.03 124 ARG A CA 1
ATOM 979 C C . ARG A 1 124 ? -4.309 -19.438 27 1 58.03 124 ARG A C 1
ATOM 981 O O . ARG A 1 124 ? -3.516 -20.328 27.328 1 58.03 124 ARG A O 1
ATOM 988 N N . ILE A 1 125 ? -5.551 -19.531 26.688 1 59.16 125 ILE A N 1
ATOM 989 C CA . ILE A 1 125 ? -6.121 -20.875 26.797 1 59.16 125 ILE A CA 1
ATOM 990 C C . ILE A 1 125 ? -5.637 -21.734 25.641 1 59.16 125 ILE A C 1
ATOM 992 O O . ILE A 1 125 ? -5.289 -22.906 25.828 1 59.16 125 ILE A O 1
ATOM 996 N N . VAL A 1 126 ? -5.496 -21.031 24.547 1 63.97 126 VAL A N 1
ATOM 997 C CA . VAL A 1 126 ? -5.129 -21.781 23.359 1 63.97 126 VAL A CA 1
ATOM 998 C C . VAL A 1 126 ? -3.65 -22.156 23.422 1 63.97 126 VAL A C 1
ATOM 1000 O O . VAL A 1 126 ? -3.27 -23.281 23.047 1 63.97 126 VAL A O 1
ATOM 1003 N N . PHE A 1 127 ? -2.844 -21.234 24.016 1 73.69 127 PHE A N 1
ATOM 1004 C CA . PHE A 1 127 ? -1.408 -21.438 23.891 1 73.69 127 PHE A CA 1
ATOM 1005 C C . PHE A 1 127 ? -0.821 -22.016 25.172 1 73.69 127 PHE A C 1
ATOM 1007 O O . PHE A 1 127 ? 0.316 -22.484 25.172 1 73.69 127 PHE A O 1
ATOM 1014 N N . GLY A 1 128 ? -1.59 -22.031 26.188 1 72.62 128 GLY A N 1
ATOM 1015 C CA . GLY A 1 128 ? -1.146 -22.594 27.453 1 72.62 128 GLY A CA 1
ATOM 1016 C C . GLY A 1 128 ? 0.146 -21.984 27.953 1 72.62 128 GLY A C 1
ATOM 1017 O O . GLY A 1 128 ? 0.268 -20.766 28.047 1 72.62 128 GLY A O 1
ATOM 1018 N N . SER A 1 129 ? 1.159 -22.891 28.25 1 75.5 129 SER A N 1
ATOM 1019 C CA . SER A 1 129 ? 2.41 -22.5 28.891 1 75.5 129 SER A CA 1
ATOM 1020 C C . SER A 1 129 ? 3.324 -21.781 27.906 1 75.5 129 SER A C 1
ATOM 1022 O O . SER A 1 129 ? 4.25 -21.062 28.312 1 75.5 129 SER A O 1
ATOM 1024 N N . ARG A 1 130 ? 3.01 -21.812 26.719 1 81.25 130 ARG A N 1
ATOM 1025 C CA . ARG A 1 130 ? 3.895 -21.234 25.719 1 81.25 130 ARG A CA 1
ATOM 1026 C C . ARG A 1 130 ? 3.451 -19.812 25.344 1 81.25 130 ARG A C 1
ATOM 1028 O O . ARG A 1 130 ? 4.062 -19.172 24.484 1 81.25 130 ARG A O 1
ATOM 1035 N N . TRP A 1 131 ? 2.475 -19.344 25.938 1 79.94 131 TRP A N 1
ATOM 1036 C CA . TRP A 1 131 ? 1.888 -18.062 25.578 1 79.94 131 TRP A CA 1
ATOM 1037 C C . TRP A 1 131 ? 2.904 -16.938 25.719 1 79.94 131 TRP A C 1
ATOM 1039 O O . TRP A 1 131 ? 3.031 -16.094 24.828 1 79.94 131 TRP A O 1
ATOM 1049 N N . SER A 1 132 ? 3.654 -16.984 26.781 1 82.94 132 SER A N 1
ATOM 1050 C CA . SER A 1 132 ? 4.609 -15.914 27.031 1 82.94 132 SER A CA 1
ATOM 1051 C C . SER A 1 132 ? 5.676 -15.852 25.953 1 82.94 132 SER A C 1
ATOM 1053 O O . SER A 1 132 ? 6.031 -14.773 25.484 1 82.94 132 SER A O 1
ATOM 1055 N N . GLU A 1 133 ? 6.098 -16.969 25.594 1 87.25 133 GLU A N 1
ATOM 1056 C CA . GLU A 1 133 ? 7.125 -17.031 24.562 1 87.25 133 GLU A CA 1
ATOM 1057 C C . GLU A 1 133 ? 6.586 -16.578 23.203 1 87.25 133 GLU A C 1
ATOM 1059 O O . GLU A 1 133 ? 7.258 -15.844 22.484 1 87.25 133 GLU A O 1
ATOM 1064 N N . ILE A 1 134 ? 5.457 -16.984 22.891 1 86.69 134 ILE A N 1
ATOM 1065 C CA . ILE A 1 134 ? 4.832 -16.609 21.609 1 86.69 134 ILE A CA 1
ATOM 1066 C C . ILE A 1 134 ? 4.562 -15.109 21.578 1 86.69 134 ILE A C 1
ATOM 1068 O O . ILE A 1 134 ? 4.777 -14.461 20.562 1 86.69 134 ILE A O 1
ATOM 1072 N N . ARG A 1 135 ? 4.121 -14.625 22.656 1 86.25 135 ARG A N 1
ATOM 1073 C CA . ARG A 1 135 ? 3.844 -13.195 22.781 1 86.25 135 ARG A CA 1
ATOM 1074 C C . ARG A 1 135 ? 5.113 -12.375 22.578 1 86.25 135 ARG A C 1
ATOM 1076 O O . ARG A 1 135 ? 5.09 -11.344 21.891 1 86.25 135 ARG A O 1
ATOM 1083 N N . GLU A 1 136 ? 6.176 -12.805 23.109 1 89.38 136 GLU A N 1
ATOM 1084 C CA . GLU A 1 136 ? 7.445 -12.102 22.953 1 89.38 136 GLU A CA 1
ATOM 1085 C C . GLU A 1 136 ? 7.914 -12.125 21.5 1 89.38 136 GLU A C 1
ATOM 1087 O O . GLU A 1 136 ? 8.359 -11.102 20.969 1 89.38 136 GLU A O 1
ATOM 1092 N N . ARG A 1 137 ? 7.828 -13.289 20.906 1 91.69 137 ARG A N 1
ATOM 1093 C CA . ARG A 1 137 ? 8.219 -13.391 19.516 1 91.69 137 ARG A CA 1
ATOM 1094 C C . ARG A 1 137 ? 7.352 -12.492 18.641 1 91.69 137 ARG A C 1
ATOM 1096 O O . ARG A 1 137 ? 7.84 -11.898 17.672 1 91.69 137 ARG A O 1
ATOM 1103 N N . ARG A 1 138 ? 6.098 -12.43 18.953 1 91.69 138 ARG A N 1
ATOM 1104 C CA . ARG A 1 138 ? 5.184 -11.578 18.188 1 91.69 138 ARG A CA 1
ATOM 1105 C C . ARG A 1 138 ? 5.555 -10.109 18.328 1 91.69 138 ARG A C 1
ATOM 1107 O O . ARG A 1 138 ? 5.477 -9.352 17.359 1 91.69 138 ARG A O 1
ATOM 1114 N N . GLN A 1 139 ? 5.953 -9.695 19.516 1 90.88 139 GLN A N 1
ATOM 1115 C CA . GLN A 1 139 ? 6.367 -8.312 19.719 1 90.88 139 GLN A CA 1
ATOM 1116 C C . GLN A 1 139 ? 7.605 -7.973 18.906 1 90.88 139 GLN A C 1
ATOM 1118 O O . GLN A 1 139 ? 7.707 -6.883 18.344 1 90.88 139 GLN A O 1
ATOM 1123 N N . VAL A 1 140 ? 8.469 -8.898 18.875 1 92.12 140 VAL A N 1
ATOM 1124 C CA . VAL A 1 140 ? 9.68 -8.695 18.078 1 92.12 140 VAL A CA 1
ATOM 1125 C C . VAL A 1 140 ? 9.305 -8.547 16.609 1 92.12 140 VAL A C 1
ATOM 1127 O O . VAL A 1 140 ? 9.789 -7.641 15.922 1 92.12 140 VAL A O 1
ATOM 1130 N N . ALA A 1 141 ? 8.453 -9.461 16.141 1 93.5 141 ALA A N 1
ATOM 1131 C CA . ALA A 1 141 ? 7.996 -9.398 14.758 1 93.5 141 ALA A CA 1
ATOM 1132 C C . ALA A 1 141 ? 7.281 -8.086 14.469 1 93.5 141 ALA A C 1
ATOM 1134 O O . ALA A 1 141 ? 7.445 -7.5 13.398 1 93.5 141 ALA A O 1
ATOM 1135 N N . LYS A 1 142 ? 6.492 -7.641 15.398 1 91.31 142 LYS A N 1
ATOM 1136 C CA . LYS A 1 142 ? 5.758 -6.387 15.242 1 91.31 142 LYS A CA 1
ATOM 1137 C C . LYS A 1 142 ? 6.715 -5.199 15.141 1 91.31 142 LYS A C 1
ATOM 1139 O O . LYS A 1 142 ? 6.527 -4.316 14.305 1 91.31 142 LYS A O 1
ATOM 1144 N N . HIS A 1 143 ? 7.707 -5.195 15.953 1 89.94 143 HIS A N 1
ATOM 1145 C CA . HIS A 1 143 ? 8.695 -4.129 15.914 1 89.94 143 HIS A CA 1
ATOM 1146 C C . HIS A 1 143 ? 9.43 -4.094 14.578 1 89.94 143 HIS A C 1
ATOM 1148 O O . HIS A 1 143 ? 9.656 -3.021 14.016 1 89.94 143 HIS A O 1
ATOM 1154 N N . ARG A 1 144 ? 9.766 -5.207 14.062 1 91.06 144 ARG A N 1
ATOM 1155 C CA . ARG A 1 144 ? 10.422 -5.297 12.766 1 91.06 144 ARG A CA 1
ATOM 1156 C C . ARG A 1 144 ? 9.516 -4.758 11.656 1 91.06 144 ARG A C 1
ATOM 1158 O O . ARG A 1 144 ? 9.977 -4.035 10.773 1 91.06 144 ARG A O 1
ATOM 1165 N N . ASN A 1 145 ? 8.281 -5.129 11.812 1 91.19 145 ASN A N 1
ATOM 1166 C CA . ASN A 1 145 ? 7.309 -4.66 10.828 1 91.19 145 ASN A CA 1
ATOM 1167 C C . ASN A 1 145 ? 7.148 -3.143 10.875 1 91.19 145 ASN A C 1
ATOM 1169 O O . ASN A 1 145 ? 7.078 -2.486 9.836 1 91.19 145 ASN A O 1
ATOM 1173 N N . ILE A 1 146 ? 7.125 -2.574 12.016 1 86.38 146 ILE A N 1
ATOM 1174 C CA . ILE A 1 146 ? 6.965 -1.135 12.195 1 86.38 146 ILE A CA 1
ATOM 1175 C C . ILE A 1 146 ? 8.195 -0.41 11.648 1 86.38 146 ILE A C 1
ATOM 1177 O O . ILE A 1 146 ? 8.078 0.646 11.023 1 86.38 146 ILE A O 1
ATOM 1181 N N . ASN A 1 147 ? 9.32 -0.985 11.82 1 84.88 147 ASN A N 1
ATOM 1182 C CA . ASN A 1 147 ? 10.555 -0.391 11.32 1 84.88 147 ASN A CA 1
ATOM 1183 C C . ASN A 1 147 ? 10.57 -0.333 9.797 1 84.88 147 ASN A C 1
ATOM 1185 O O . ASN A 1 147 ? 11.188 0.56 9.211 1 84.88 147 ASN A O 1
ATOM 1189 N N . ARG A 1 148 ? 9.875 -1.235 9.172 1 88.75 148 ARG A N 1
ATOM 1190 C CA . ARG A 1 148 ? 9.852 -1.32 7.715 1 88.75 148 ARG A CA 1
ATOM 1191 C C . ARG A 1 148 ? 8.75 -0.449 7.129 1 88.75 148 ARG A C 1
ATOM 1193 O O . ARG A 1 148 ? 8.82 -0.043 5.969 1 88.75 148 ARG A O 1
ATOM 1200 N N . SER A 1 149 ? 7.809 -0.24 7.926 1 81.62 149 SER A N 1
ATOM 1201 C CA . SER A 1 149 ? 6.617 0.417 7.402 1 81.62 149 SER A CA 1
ATOM 1202 C C . SER A 1 149 ? 6.719 1.934 7.527 1 81.62 149 SER A C 1
ATOM 1204 O O . SER A 1 149 ? 7.379 2.443 8.438 1 81.62 149 SER A O 1
ATOM 1206 N N . LEU A 1 150 ? 6.383 2.627 6.352 1 70.75 150 LEU A N 1
ATOM 1207 C CA . LEU A 1 150 ? 6.285 4.082 6.43 1 70.75 150 LEU A CA 1
ATOM 1208 C C . LEU A 1 150 ? 4.934 4.504 6.996 1 70.75 150 LEU A C 1
ATOM 1210 O O . LEU A 1 150 ? 3.889 4.023 6.547 1 70.75 150 LEU A O 1
ATOM 1214 N N . ASN A 1 151 ? 4.77 4.656 8.219 1 58.72 151 ASN A N 1
ATOM 1215 C CA . ASN A 1 151 ? 3.492 5.168 8.711 1 58.72 151 ASN A CA 1
ATOM 1216 C C . ASN A 1 151 ? 3.264 6.613 8.273 1 58.72 151 ASN A C 1
ATOM 1218 O O . ASN A 1 151 ? 3.551 7.547 9.023 1 58.72 151 ASN A O 1
ATOM 1222 N N . PHE A 1 152 ? 3.326 6.891 6.93 1 53.16 152 PHE A N 1
ATOM 1223 C CA . PHE A 1 152 ? 3.043 8.266 6.531 1 53.16 152 PHE A CA 1
ATOM 1224 C C . PHE A 1 152 ? 1.772 8.773 7.203 1 53.16 152 PHE A C 1
ATOM 1226 O O . PHE A 1 152 ? 1.614 9.977 7.41 1 53.16 152 PHE A O 1
ATOM 1233 N N . GLN A 1 153 ? 0.73 7.84 7.422 1 51.19 153 GLN A N 1
ATOM 1234 C CA . GLN A 1 153 ? -0.681 8.18 7.578 1 51.19 153 GLN A CA 1
ATOM 1235 C C . GLN A 1 153 ? -0.938 8.867 8.914 1 51.19 153 GLN A C 1
ATOM 1237 O O . GLN A 1 153 ? -1.88 9.648 9.047 1 51.19 153 GLN A O 1
ATOM 1242 N N . GLU A 1 154 ? -0.323 8.484 9.945 1 57.31 154 GLU A N 1
ATOM 1243 C CA . GLU A 1 154 ? -1.071 9.008 11.086 1 57.31 154 GLU A CA 1
ATOM 1244 C C . GLU A 1 154 ? -0.313 10.141 11.766 1 57.31 154 GLU A C 1
ATOM 1246 O O . GLU A 1 154 ? 0.561 9.898 12.602 1 57.31 154 GLU A O 1
ATOM 1251 N N . SER A 1 155 ? -0.219 11.273 10.891 1 59.09 155 SER A N 1
ATOM 1252 C CA . SER A 1 155 ? 0.343 12.406 11.625 1 59.09 155 SER A CA 1
ATOM 1253 C C . SER A 1 155 ? -0.596 12.867 12.727 1 59.09 155 SER A C 1
ATOM 1255 O O . SER A 1 155 ? -1.797 13.031 12.5 1 59.09 155 SER A O 1
ATOM 1257 N N . HIS A 1 156 ? -0.464 12.43 13.93 1 68 156 HIS A N 1
ATOM 1258 C CA . HIS A 1 156 ? -1.258 12.961 15.031 1 68 156 HIS A CA 1
ATOM 1259 C C . HIS A 1 156 ? -0.771 14.344 15.445 1 68 156 HIS A C 1
ATOM 1261 O O . HIS A 1 156 ? -0.524 14.594 16.625 1 68 156 HIS A O 1
ATOM 1267 N N . GLN A 1 157 ? -0.756 15.164 14.258 1 79.19 157 GLN A N 1
ATOM 1268 C CA . GLN A 1 157 ? -0.291 16.516 14.578 1 79.19 157 GLN A CA 1
ATOM 1269 C C . GLN A 1 157 ? -1.449 17.406 15.016 1 79.19 157 GLN A C 1
ATOM 1271 O O . GLN A 1 157 ? -2.582 17.234 14.562 1 79.19 157 GLN A O 1
ATOM 1276 N N . TYR A 1 158 ? -1.113 18.203 15.977 1 88.62 158 TYR A N 1
ATOM 1277 C CA . TYR A 1 158 ? -2.049 19.203 16.469 1 88.62 158 TYR A CA 1
ATOM 1278 C C . TYR A 1 158 ? -1.592 20.609 16.078 1 88.62 158 TYR A C 1
ATOM 1280 O O . TYR A 1 158 ? -0.434 20.969 16.297 1 88.62 158 TYR A O 1
ATOM 1288 N N . ILE A 1 159 ? -2.438 21.375 15.414 1 90.38 159 ILE A N 1
ATOM 1289 C CA . ILE A 1 159 ? -2.137 22.75 15 1 90.38 159 ILE A CA 1
ATOM 1290 C C . ILE A 1 159 ? -2.602 23.719 16.078 1 90.38 159 ILE A C 1
ATOM 1292 O O . ILE A 1 159 ? -3.781 23.75 16.422 1 90.38 159 ILE A O 1
ATOM 1296 N N . ASP A 1 160 ? -1.694 24.469 16.484 1 86.69 160 ASP A N 1
ATOM 1297 C CA . ASP A 1 160 ? -1.998 25.422 17.547 1 86.69 160 ASP A CA 1
ATOM 1298 C C . ASP A 1 160 ? -2.566 26.719 16.984 1 86.69 160 ASP A C 1
ATOM 1300 O O . ASP A 1 160 ? -2.258 27.094 15.844 1 86.69 160 ASP A O 1
ATOM 1304 N N . SER A 1 161 ? -3.27 27.375 17.828 1 86.56 161 SER A N 1
ATOM 1305 C CA . SER A 1 161 ? -3.811 28.672 17.438 1 86.56 161 SER A CA 1
ATOM 1306 C C . SER A 1 161 ? -2.766 29.766 17.578 1 86.56 161 SER A C 1
ATOM 1308 O O . SER A 1 161 ? -1.793 29.609 18.328 1 86.56 161 SER A O 1
ATOM 1310 N N . TRP A 1 162 ? -2.949 30.812 16.75 1 81.25 162 TRP A N 1
ATOM 1311 C CA . TRP A 1 162 ? -2.256 32.094 16.828 1 81.25 162 TRP A CA 1
ATOM 1312 C C . TRP A 1 162 ? -0.75 31.922 16.672 1 81.25 162 TRP A C 1
ATOM 1314 O O . TRP A 1 162 ? 0.034 32.562 17.375 1 81.25 162 TRP A O 1
ATOM 1324 N N . SER A 1 163 ? -0.402 31.047 15.914 1 85.12 163 SER A N 1
ATOM 1325 C CA . SER A 1 163 ? 1.004 30.938 15.531 1 85.12 163 SER A CA 1
ATOM 1326 C C . SER A 1 163 ? 1.37 31.953 14.453 1 85.12 163 SER A C 1
ATOM 1328 O O . SER A 1 163 ? 0.604 32.156 13.508 1 85.12 163 SER A O 1
ATOM 1330 N N . PRO A 1 164 ? 2.523 32.594 14.609 1 86.31 164 PRO A N 1
ATOM 1331 C CA . PRO A 1 164 ? 2.951 33.5 13.547 1 86.31 164 PRO A CA 1
ATOM 1332 C C . PRO A 1 164 ? 3.486 32.781 12.312 1 86.31 164 PRO A C 1
ATOM 1334 O O . PRO A 1 164 ? 3.771 33.406 11.297 1 86.31 164 PRO A O 1
ATOM 1337 N N . LEU A 1 165 ? 3.582 31.531 12.453 1 91.62 165 LEU A N 1
ATOM 1338 C CA . LEU A 1 165 ? 4.199 30.75 11.391 1 91.62 165 LEU A CA 1
ATOM 1339 C C . LEU A 1 165 ? 3.154 30.281 10.375 1 91.62 165 LEU A C 1
ATOM 1341 O O . LEU A 1 165 ? 2.057 29.875 10.758 1 91.62 165 LEU A O 1
ATOM 1345 N N . SER A 1 166 ? 3.439 30.453 9.078 1 92.38 166 SER A N 1
ATOM 1346 C CA . SER A 1 166 ? 2.744 29.766 8 1 92.38 166 SER A CA 1
ATOM 1347 C C . SER A 1 166 ? 3.67 28.781 7.289 1 92.38 166 SER A C 1
ATOM 1349 O O . SER A 1 166 ? 4.867 29.031 7.148 1 92.38 166 SER A O 1
ATOM 1351 N N . TYR A 1 167 ? 3.17 27.703 6.961 1 93 167 TYR A N 1
ATOM 1352 C CA . TYR A 1 167 ? 4.02 26.641 6.434 1 93 167 TYR A CA 1
ATOM 1353 C C . TYR A 1 167 ? 3.188 25.578 5.734 1 93 167 TYR A C 1
ATOM 1355 O O . TYR A 1 167 ? 1.984 25.453 5.98 1 93 167 TYR A O 1
ATOM 1363 N N . PRO A 1 168 ? 3.848 24.828 4.84 1 90.94 168 PRO A N 1
ATOM 1364 C CA . PRO A 1 168 ? 3.18 23.656 4.277 1 90.94 168 PRO A CA 1
ATOM 1365 C C . PRO A 1 168 ? 3.16 22.469 5.246 1 90.94 168 PRO A C 1
ATOM 1367 O O . PRO A 1 168 ? 4.102 22.281 6.016 1 90.94 168 PRO A O 1
ATOM 1370 N N . ASP A 1 169 ? 2.146 21.688 5.109 1 86.81 169 ASP A N 1
ATOM 1371 C CA . ASP A 1 169 ? 2.021 20.562 6.035 1 86.81 169 ASP A CA 1
ATOM 1372 C C . ASP A 1 169 ? 2.996 19.438 5.684 1 86.81 169 ASP A C 1
ATOM 1374 O O . ASP A 1 169 ? 3.51 18.75 6.57 1 86.81 169 ASP A O 1
ATOM 1378 N N . SER A 1 170 ? 3.184 19.281 4.391 1 88.12 170 SER A N 1
ATOM 1379 C CA . SER A 1 170 ? 4.047 18.172 3.988 1 88.12 170 SER A CA 1
ATOM 1380 C C . SER A 1 170 ? 4.684 18.438 2.627 1 88.12 170 SER A C 1
ATOM 1382 O O . SER A 1 170 ? 4.262 19.344 1.903 1 88.12 170 SER A O 1
ATOM 1384 N N . LEU A 1 171 ? 5.781 17.688 2.43 1 88.44 171 LEU A N 1
ATOM 1385 C CA . LEU A 1 171 ? 6.492 17.719 1.159 1 88.44 171 LEU A CA 1
ATOM 1386 C C . LEU A 1 171 ? 7.047 16.344 0.812 1 88.44 171 LEU A C 1
ATOM 1388 O O . LEU A 1 171 ? 7.262 15.516 1.7 1 88.44 171 LEU A O 1
ATOM 1392 N N . ARG A 1 172 ? 7.137 16.094 -0.51 1 89.19 172 ARG A N 1
ATOM 1393 C CA . ARG A 1 172 ? 7.785 14.875 -0.963 1 89.19 172 ARG A CA 1
ATOM 1394 C C . ARG A 1 172 ? 9.078 15.188 -1.708 1 89.19 172 ARG A C 1
ATOM 1396 O O . ARG A 1 172 ? 9.133 16.125 -2.5 1 89.19 172 ARG A O 1
ATOM 1403 N N . VAL A 1 173 ? 10.07 14.422 -1.457 1 91.94 173 VAL A N 1
ATOM 1404 C CA . VAL A 1 173 ? 11.344 14.555 -2.15 1 91.94 173 VAL A CA 1
ATOM 1405 C C . VAL A 1 173 ? 11.867 13.172 -2.531 1 91.94 173 VAL A C 1
ATOM 1407 O O . VAL A 1 173 ? 11.758 12.219 -1.751 1 91.94 173 VAL A O 1
ATOM 1410 N N . GLY A 1 174 ? 12.359 13.016 -3.729 1 90.5 174 GLY A N 1
ATOM 1411 C CA . GLY A 1 174 ? 13 11.766 -4.105 1 90.5 174 GLY A CA 1
ATOM 1412 C C . GLY A 1 174 ? 14.281 11.5 -3.342 1 90.5 174 GLY A C 1
ATOM 1413 O O . GLY A 1 174 ? 14.992 12.438 -2.973 1 90.5 174 GLY A O 1
ATOM 1414 N N . PRO A 1 175 ? 14.562 10.25 -3.15 1 91.44 175 PRO A N 1
ATOM 1415 C CA . PRO A 1 175 ? 15.828 9.953 -2.482 1 91.44 175 PRO A CA 1
ATOM 1416 C C . PRO A 1 175 ? 17.031 10.594 -3.176 1 91.44 175 PRO A C 1
ATOM 1418 O O . PRO A 1 175 ? 17.172 10.492 -4.398 1 91.44 175 PRO A O 1
ATOM 1421 N N . GLY A 1 176 ? 17.875 11.25 -2.344 1 88.69 176 GLY A N 1
ATOM 1422 C CA . GLY A 1 176 ? 19.078 11.883 -2.861 1 88.69 176 GLY A CA 1
ATOM 1423 C C . GLY A 1 176 ? 18.797 13.18 -3.598 1 88.69 176 GLY A C 1
ATOM 1424 O O . GLY A 1 176 ? 19.734 13.852 -4.047 1 88.69 176 GLY A O 1
ATOM 1425 N N . ASN A 1 177 ? 17.578 13.578 -3.693 1 89.81 177 ASN A N 1
ATOM 1426 C CA . ASN A 1 177 ? 17.234 14.758 -4.477 1 89.81 177 ASN A CA 1
ATOM 1427 C C . ASN A 1 177 ? 17.031 15.977 -3.584 1 89.81 177 ASN A C 1
ATOM 1429 O O . ASN A 1 177 ? 17.109 15.883 -2.359 1 89.81 177 ASN A O 1
ATOM 1433 N N . ILE A 1 178 ? 16.953 17.094 -4.277 1 91.69 178 ILE A N 1
ATOM 1434 C CA . ILE A 1 178 ? 16.766 18.391 -3.625 1 91.69 178 ILE A CA 1
ATOM 1435 C C . ILE A 1 178 ? 15.453 19.016 -4.098 1 91.69 178 ILE A C 1
ATOM 1437 O O . ILE A 1 178 ? 15.117 18.953 -5.281 1 91.69 178 ILE A O 1
ATOM 1441 N N . THR A 1 179 ? 14.68 19.516 -3.154 1 91.62 179 THR A N 1
ATOM 1442 C CA . THR A 1 179 ? 13.406 20.141 -3.498 1 91.62 179 THR A CA 1
ATOM 1443 C C . THR A 1 179 ? 13.219 21.438 -2.723 1 91.62 179 THR A C 1
ATOM 1445 O O . THR A 1 179 ? 13.672 21.562 -1.583 1 91.62 179 THR A O 1
ATOM 1448 N N . LYS A 1 180 ? 12.547 22.344 -3.414 1 93.06 180 LYS A N 1
ATOM 1449 C CA . LYS A 1 180 ? 12.266 23.625 -2.775 1 93.06 180 LYS A CA 1
ATOM 1450 C C . LYS A 1 180 ? 11.266 23.469 -1.635 1 93.06 180 LYS A C 1
ATOM 1452 O O . LYS A 1 180 ? 10.258 22.766 -1.78 1 93.06 180 LYS A O 1
ATOM 1457 N N . LEU A 1 181 ? 11.594 23.922 -0.507 1 93.81 181 LEU A N 1
ATOM 1458 C CA . LEU A 1 181 ? 10.68 24.016 0.625 1 93.81 181 LEU A CA 1
ATOM 1459 C C . LEU A 1 181 ? 10.008 25.391 0.673 1 93.81 181 LEU A C 1
ATOM 1461 O O . LEU A 1 181 ? 10.477 26.297 1.364 1 93.81 181 LEU A O 1
ATOM 1465 N N . GLU A 1 182 ? 8.867 25.406 0.087 1 87.81 182 GLU A N 1
ATOM 1466 C CA . GLU A 1 182 ? 8.188 26.688 -0.096 1 87.81 182 GLU A CA 1
ATOM 1467 C C . GLU A 1 182 ? 7.055 26.859 0.913 1 87.81 182 GLU A C 1
ATOM 1469 O O . GLU A 1 182 ? 6.43 25.891 1.328 1 87.81 182 GLU A O 1
ATOM 1474 N N . GLY A 1 183 ? 6.891 28.156 1.294 1 89.38 183 GLY A N 1
ATOM 1475 C CA . GLY A 1 183 ? 5.668 28.469 2.018 1 89.38 183 GLY A CA 1
ATOM 1476 C C . GLY A 1 183 ? 5.906 28.812 3.475 1 89.38 183 GLY A C 1
ATOM 1477 O O . GLY A 1 183 ? 4.973 29.188 4.191 1 89.38 183 GLY A O 1
ATOM 1478 N N . ILE A 1 184 ? 7.125 28.703 3.891 1 94.31 184 ILE A N 1
ATOM 1479 C CA . ILE A 1 184 ? 7.406 29.078 5.273 1 94.31 184 ILE A CA 1
ATOM 1480 C C . ILE A 1 184 ? 7.488 30.609 5.387 1 94.31 184 ILE A C 1
ATOM 1482 O O . ILE A 1 184 ? 8.266 31.25 4.676 1 94.31 184 ILE A O 1
ATOM 1486 N N . ARG A 1 185 ? 6.746 31.094 6.266 1 91.88 185 ARG A N 1
ATOM 1487 C CA . ARG A 1 185 ? 6.734 32.531 6.504 1 91.88 185 ARG A CA 1
ATOM 1488 C C . ARG A 1 185 ? 6.449 32.844 7.973 1 91.88 185 ARG A C 1
ATOM 1490 O O . ARG A 1 185 ? 5.828 32.031 8.672 1 91.88 185 ARG A O 1
ATOM 1497 N N . VAL A 1 186 ? 6.984 33.938 8.352 1 89.69 186 VAL A N 1
ATOM 1498 C CA . VAL A 1 186 ? 6.695 34.469 9.688 1 89.69 186 VAL A CA 1
ATOM 1499 C C . VAL A 1 186 ? 5.902 35.781 9.562 1 89.69 186 VAL A C 1
ATOM 1501 O O . VAL A 1 186 ? 6.344 36.719 8.906 1 89.69 186 VAL A O 1
ATOM 1504 N N . ALA A 1 187 ? 4.75 35.562 10.07 1 79.38 187 ALA A N 1
ATOM 1505 C CA . ALA A 1 187 ? 3.938 36.781 10.086 1 79.38 187 ALA A CA 1
ATOM 1506 C C . ALA A 1 187 ? 4.129 37.562 11.391 1 79.38 187 ALA A C 1
ATOM 1508 O O . ALA A 1 187 ? 4.234 36.938 12.461 1 79.38 187 ALA A O 1
ATOM 1509 N N . TRP A 1 188 ? 4.93 38.469 11.367 1 59.62 188 TRP A N 1
ATOM 1510 C CA . TRP A 1 188 ? 5.18 39.125 12.641 1 59.62 188 TRP A CA 1
ATOM 1511 C C . TRP A 1 188 ? 4.367 40.406 12.766 1 59.62 188 TRP A C 1
ATOM 1513 O O . TRP A 1 188 ? 4.016 41.031 11.75 1 59.62 188 TRP A O 1
ATOM 1523 N N . LEU A 1 189 ? 3.943 40.562 13.898 1 49.84 189 LEU A N 1
ATOM 1524 C CA . LEU A 1 189 ? 3.082 41.625 14.414 1 49.84 189 LEU A CA 1
ATOM 1525 C C . LEU A 1 189 ? 3.842 42.938 14.508 1 49.84 189 LEU A C 1
ATOM 1527 O O . LEU A 1 189 ? 5.051 42.938 14.75 1 49.84 189 LEU A O 1
ATOM 1531 N N . GLU A 1 190 ? 3.518 43.938 13.859 1 43.25 190 GLU A N 1
ATOM 1532 C CA . GLU A 1 190 ? 4.121 45.25 13.844 1 43.25 190 GLU A CA 1
ATOM 1533 C C . GLU A 1 190 ? 4.797 45.594 15.172 1 43.25 190 GLU A C 1
ATOM 1535 O O . GLU A 1 190 ? 5.836 46.25 15.203 1 43.25 190 GLU A O 1
ATOM 1540 N N . GLU A 1 191 ? 4.07 45.25 16.281 1 39.81 191 GLU A N 1
ATOM 1541 C CA . GLU A 1 191 ? 4.676 45.75 17.516 1 39.81 191 GLU A CA 1
ATOM 1542 C C . GLU A 1 191 ? 6.105 45.25 17.672 1 39.81 191 GLU A C 1
ATOM 1544 O O . GLU A 1 191 ? 6.91 45.875 18.375 1 39.81 191 GLU A O 1
ATOM 1549 N N . TYR A 1 192 ? 6.27 44.156 17.078 1 41.84 192 TYR A N 1
ATOM 1550 C CA . TYR A 1 192 ? 7.641 43.656 17.188 1 41.84 192 TYR A CA 1
ATOM 1551 C C . TYR A 1 192 ? 8.484 44.125 16 1 41.84 192 TYR A C 1
ATOM 1553 O O . TYR A 1 192 ? 9.602 43.656 15.805 1 41.84 192 TYR A O 1
ATOM 1561 N N . VAL A 1 193 ? 7.695 44.781 15.164 1 44.06 193 VAL A N 1
ATOM 1562 C CA . VAL A 1 193 ? 8.43 45.281 14.008 1 44.06 193 VAL A CA 1
ATOM 1563 C C . VAL A 1 193 ? 9.445 46.344 14.461 1 44.06 193 VAL A C 1
ATOM 1565 O O . VAL A 1 193 ? 10.023 47.062 13.633 1 44.06 193 VAL A O 1
ATOM 1568 N N . SER A 1 194 ? 9.391 46.5 15.758 1 43.44 194 SER A N 1
ATOM 1569 C CA . SER A 1 194 ? 10.516 47.406 15.922 1 43.44 194 SER A CA 1
ATOM 1570 C C . SER A 1 194 ? 11.805 46.812 15.367 1 43.44 194 SER A C 1
ATOM 1572 O O . SER A 1 194 ? 12.133 45.656 15.656 1 43.44 194 SER A O 1
ATOM 1574 N N . ASP A 1 195 ? 12.164 47.312 14.266 1 52.56 195 ASP A N 1
ATOM 1575 C CA . ASP A 1 195 ? 13.469 47 13.672 1 52.56 195 ASP A CA 1
ATOM 1576 C C . ASP A 1 195 ? 14.531 46.812 14.75 1 52.56 195 ASP A C 1
ATOM 1578 O O . ASP A 1 195 ? 15.711 46.625 14.438 1 52.56 195 ASP A O 1
ATOM 1582 N N . SER A 1 196 ? 13.961 46.812 16.031 1 58.62 196 SER A N 1
ATOM 1583 C CA . SER A 1 196 ? 15.016 46.844 17.031 1 58.62 196 SER A CA 1
ATOM 1584 C C . SER A 1 196 ? 15.344 45.469 17.531 1 58.62 196 SER A C 1
ATOM 1586 O O . SER A 1 196 ? 16.406 45.25 18.125 1 58.62 196 SER A O 1
ATOM 1588 N N . TRP A 1 197 ? 14.359 44.469 17.219 1 71.38 197 TRP A N 1
ATOM 1589 C CA . TRP A 1 197 ? 14.719 43.188 17.734 1 71.38 197 TRP A CA 1
ATOM 1590 C C . TRP A 1 197 ? 15.125 42.219 16.609 1 71.38 197 TRP A C 1
ATOM 1592 O O . TRP A 1 197 ? 14.617 42.344 15.492 1 71.38 197 TRP A O 1
ATOM 1602 N N . LEU A 1 198 ? 16.031 41.406 16.953 1 81.81 198 LEU A N 1
ATOM 1603 C CA . LEU A 1 198 ? 16.547 40.406 16.031 1 81.81 198 LEU A CA 1
ATOM 1604 C C . LEU A 1 198 ? 15.555 39.25 15.875 1 81.81 198 LEU A C 1
ATOM 1606 O O . LEU A 1 198 ? 15.18 38.625 16.859 1 81.81 198 LEU A O 1
ATOM 1610 N N . LYS A 1 199 ? 15.008 39.188 14.75 1 85.62 199 LYS A N 1
ATOM 1611 C CA . LYS A 1 199 ? 14.148 38.062 14.422 1 85.62 199 LYS A CA 1
ATOM 1612 C C . LYS A 1 199 ? 14.977 36.812 14.039 1 85.62 199 LYS A C 1
ATOM 1614 O O . LYS A 1 199 ? 15.914 36.938 13.242 1 85.62 199 LYS A O 1
ATOM 1619 N N . GLU A 1 200 ? 14.594 35.688 14.68 1 92.06 200 GLU A N 1
ATOM 1620 C CA . GLU A 1 200 ? 15.352 34.469 14.453 1 92.06 200 GLU A CA 1
ATOM 1621 C C . GLU A 1 200 ? 14.43 33.281 14.141 1 92.06 200 GLU A C 1
ATOM 1623 O O . GLU A 1 200 ? 13.461 33.031 14.867 1 92.06 200 GLU A O 1
ATOM 1628 N N . VAL A 1 201 ? 14.703 32.688 13.062 1 96 201 VAL A N 1
ATOM 1629 C CA . VAL A 1 201 ? 14.039 31.438 12.711 1 96 201 VAL A CA 1
ATOM 1630 C C . VAL A 1 201 ? 15.062 30.297 12.711 1 96 201 VAL A C 1
ATOM 1632 O O . VAL A 1 201 ? 16.094 30.391 12.039 1 96 201 VAL A O 1
ATOM 1635 N N . ARG A 1 202 ? 14.789 29.359 13.5 1 97.62 202 ARG A N 1
ATOM 1636 C CA . ARG A 1 202 ? 15.625 28.156 13.5 1 97.62 202 ARG A CA 1
ATOM 1637 C C . ARG A 1 202 ? 14.953 27.016 12.75 1 97.62 202 ARG A C 1
ATOM 1639 O O . ARG A 1 202 ? 13.781 26.719 12.969 1 97.62 202 ARG A O 1
ATOM 1646 N N . LEU A 1 203 ? 15.641 26.422 11.883 1 98.12 203 LEU A N 1
ATOM 1647 C CA . LEU A 1 203 ? 15.188 25.281 11.102 1 98.12 203 LEU A CA 1
ATOM 1648 C C . LEU A 1 203 ? 16.078 24.062 11.352 1 98.12 203 LEU A C 1
ATOM 1650 O O . LEU A 1 203 ? 17.297 24.188 11.398 1 98.12 203 LEU A O 1
ATOM 1654 N N . SER A 1 204 ? 15.438 22.922 11.547 1 98.06 204 SER A N 1
ATOM 1655 C CA . SER A 1 204 ? 16.234 21.719 11.758 1 98.06 204 SER A CA 1
ATOM 1656 C C . SER A 1 204 ? 15.547 20.5 11.156 1 98.06 204 SER A C 1
ATOM 1658 O O . SER A 1 204 ? 14.32 20.484 10.984 1 98.06 204 SER A O 1
ATOM 1660 N N . CYS A 1 205 ? 16.297 19.516 10.766 1 97.31 205 CYS A N 1
ATOM 1661 C CA . CYS A 1 205 ? 15.812 18.234 10.258 1 97.31 205 CYS A CA 1
ATOM 1662 C C . CYS A 1 205 ? 16.766 17.109 10.633 1 97.31 205 CYS A C 1
ATOM 1664 O O . CYS A 1 205 ? 17.766 17.328 11.305 1 97.31 205 CYS A O 1
ATOM 1666 N N . HIS A 1 206 ? 16.406 15.875 10.273 1 94.81 206 HIS A N 1
ATOM 1667 C CA . HIS A 1 206 ? 17.188 14.742 10.75 1 94.81 206 HIS A CA 1
ATOM 1668 C C . HIS A 1 206 ? 17.812 13.969 9.594 1 94.81 206 HIS A C 1
ATOM 1670 O O . HIS A 1 206 ? 18.922 13.453 9.719 1 94.81 206 HIS A O 1
ATOM 1676 N N . HIS A 1 207 ? 17.125 13.844 8.484 1 94.31 207 HIS A N 1
ATOM 1677 C CA . HIS A 1 207 ? 17.547 12.945 7.414 1 94.31 207 HIS A CA 1
ATOM 1678 C C . HIS A 1 207 ? 18.047 13.719 6.199 1 94.31 207 HIS A C 1
ATOM 1680 O O . HIS A 1 207 ? 18.328 13.133 5.156 1 94.31 207 HIS A O 1
ATOM 1686 N N . GLY A 1 208 ? 18.078 15 6.312 1 95.19 208 GLY A N 1
ATOM 1687 C CA . GLY A 1 208 ? 18.531 15.828 5.203 1 95.19 208 GLY A CA 1
ATOM 1688 C C . GLY A 1 208 ? 19.25 17.078 5.652 1 95.19 208 GLY A C 1
ATOM 1689 O O . GLY A 1 208 ? 19.766 17.156 6.773 1 95.19 208 GLY A O 1
ATOM 1690 N N . SER A 1 209 ? 19.5 17.922 4.703 1 95.19 209 SER A N 1
ATOM 1691 C CA . SER A 1 209 ? 20.094 19.234 4.961 1 95.19 209 SER A CA 1
ATOM 1692 C C . SER A 1 209 ? 19.219 20.344 4.375 1 95.19 209 SER A C 1
ATOM 1694 O O . SER A 1 209 ? 18.406 20.094 3.492 1 95.19 209 SER A O 1
ATOM 1696 N N . LEU A 1 210 ? 19.375 21.453 4.957 1 96.19 210 LEU A N 1
ATOM 1697 C CA . LEU A 1 210 ? 18.656 22.656 4.535 1 96.19 210 LEU A CA 1
ATOM 1698 C C . LEU A 1 210 ? 19.609 23.656 3.9 1 96.19 210 LEU A C 1
ATOM 1700 O O . LEU A 1 210 ? 20.609 24.047 4.512 1 96.19 210 LEU A O 1
ATOM 1704 N N . VAL A 1 211 ? 19.266 24.031 2.678 1 94.81 211 VAL A N 1
ATOM 1705 C CA . VAL A 1 211 ? 20.203 24.859 1.922 1 94.81 211 VAL A CA 1
ATOM 1706 C C . VAL A 1 211 ? 19.453 26.031 1.269 1 94.81 211 VAL A C 1
ATOM 1708 O O . VAL A 1 211 ? 18.344 25.844 0.76 1 94.81 211 VAL A O 1
ATOM 1711 N N . PHE A 1 212 ? 20.062 27.172 1.288 1 95.75 212 PHE A N 1
ATOM 1712 C CA . PHE A 1 212 ? 19.484 28.344 0.638 1 95.75 212 PHE A CA 1
ATOM 1713 C C . PHE A 1 212 ? 20.125 28.578 -0.727 1 95.75 212 PHE A C 1
ATOM 1715 O O . PHE A 1 212 ? 21.344 28.469 -0.874 1 95.75 212 PHE A O 1
ATOM 1722 N N . SER A 1 213 ? 19.344 28.922 -1.71 1 93.75 213 SER A N 1
ATOM 1723 C CA . SER A 1 213 ? 19.828 29.141 -3.07 1 93.75 213 SER A CA 1
ATOM 1724 C C . SER A 1 213 ? 20.328 30.562 -3.252 1 93.75 213 SER A C 1
ATOM 1726 O O . SER A 1 213 ? 21 30.875 -4.238 1 93.75 213 SER A O 1
ATOM 1728 N N . ALA A 1 214 ? 19.938 31.406 -2.348 1 93.94 214 ALA A N 1
ATOM 1729 C CA . ALA A 1 214 ? 20.328 32.812 -2.482 1 93.94 214 ALA A CA 1
ATOM 1730 C C . ALA A 1 214 ? 20.484 33.469 -1.116 1 93.94 214 ALA A C 1
ATOM 1732 O O . ALA A 1 214 ? 20.047 32.938 -0.101 1 93.94 214 ALA A O 1
ATOM 1733 N N . ASP A 1 215 ? 21.219 34.625 -1.171 1 94.25 215 ASP A N 1
ATOM 1734 C CA . ASP A 1 215 ? 21.391 35.469 0.008 1 94.25 215 ASP A CA 1
ATOM 1735 C C . ASP A 1 215 ? 20.641 36.781 -0.145 1 94.25 215 ASP A C 1
ATOM 1737 O O . ASP A 1 215 ? 20.625 37.375 -1.226 1 94.25 215 ASP A O 1
ATOM 1741 N N . VAL A 1 216 ? 20.016 37.125 0.886 1 95.31 216 VAL A N 1
ATOM 1742 C CA . VAL A 1 216 ? 19.328 38.438 0.96 1 95.31 216 VAL A CA 1
ATOM 1743 C C . VAL A 1 216 ? 20.141 39.375 1.834 1 95.31 216 VAL A C 1
ATOM 1745 O O . VAL A 1 216 ? 20.656 39 2.877 1 95.31 216 VAL A O 1
ATOM 1748 N N . PRO A 1 217 ? 20.156 40.688 1.373 1 92.81 217 PRO A N 1
ATOM 1749 C CA . PRO A 1 217 ? 20.891 41.656 2.193 1 92.81 217 PRO A CA 1
ATOM 1750 C C . PRO A 1 217 ? 20.344 41.75 3.611 1 92.81 217 PRO A C 1
ATOM 1752 O O . PRO A 1 217 ? 19.125 41.656 3.812 1 92.81 217 PRO A O 1
ATOM 1755 N N . ASP A 1 218 ? 21.266 41.938 4.66 1 91.94 218 ASP A N 1
ATOM 1756 C CA . ASP A 1 218 ? 20.922 42.188 6.059 1 91.94 218 ASP A CA 1
ATOM 1757 C C . ASP A 1 218 ? 20.328 40.938 6.711 1 91.94 218 ASP A C 1
ATOM 1759 O O . ASP A 1 218 ? 19.562 41.031 7.668 1 91.94 218 ASP A O 1
ATOM 1763 N N . VAL A 1 219 ? 20.469 39.844 6.102 1 95.94 219 VAL A N 1
ATOM 1764 C CA . VAL A 1 219 ? 20.078 38.562 6.699 1 95.94 219 VAL A CA 1
ATOM 1765 C C . VAL A 1 219 ? 21.312 37.719 6.965 1 95.94 219 VAL A C 1
ATOM 1767 O O . VAL A 1 219 ? 22.219 37.625 6.129 1 95.94 219 VAL A O 1
ATOM 1770 N N . THR A 1 220 ? 21.406 37.156 8.094 1 96.62 220 THR A N 1
ATOM 1771 C CA . THR A 1 220 ? 22.484 36.25 8.445 1 96.62 220 THR A CA 1
ATOM 1772 C C . THR A 1 220 ? 21.984 34.812 8.492 1 96.62 220 THR A C 1
ATOM 1774 O O . THR A 1 220 ? 20.984 34.531 9.148 1 96.62 220 THR A O 1
ATOM 1777 N N . VAL A 1 221 ? 22.625 33.938 7.777 1 96.69 221 VAL A N 1
ATOM 1778 C CA . VAL A 1 221 ? 22.328 32.531 7.777 1 96.69 221 VAL A CA 1
ATOM 1779 C C . VAL A 1 221 ? 23.484 31.75 8.383 1 96.69 221 VAL A C 1
ATOM 1781 O O . VAL A 1 221 ? 24.625 31.828 7.898 1 96.69 221 VAL A O 1
ATOM 1784 N N . ILE A 1 222 ? 23.234 31.062 9.43 1 96.88 222 ILE A N 1
ATOM 1785 C CA . ILE A 1 222 ? 24.234 30.219 10.078 1 96.88 222 ILE A CA 1
ATOM 1786 C C . ILE A 1 222 ? 23.875 28.75 9.883 1 96.88 222 ILE A C 1
ATOM 1788 O O . ILE A 1 222 ? 22.734 28.344 10.109 1 96.88 222 ILE A O 1
ATOM 1792 N N . GLY A 1 223 ? 24.859 27.953 9.516 1 95.25 223 GLY A N 1
ATOM 1793 C CA . GLY A 1 223 ? 24.672 26.516 9.391 1 95.25 223 GLY A CA 1
ATOM 1794 C C . GLY A 1 223 ? 24.109 26.109 8.039 1 95.25 223 GLY A C 1
ATOM 1795 O O . GLY A 1 223 ? 23.453 25.062 7.926 1 95.25 223 GLY A O 1
ATOM 1796 N N . ASP A 1 224 ? 24.234 26.828 7.02 1 92.5 224 ASP A N 1
ATOM 1797 C CA . ASP A 1 224 ? 23.734 26.516 5.684 1 92.5 224 ASP A CA 1
ATOM 1798 C C . ASP A 1 224 ? 24.25 25.156 5.215 1 92.5 224 ASP A C 1
ATOM 1800 O O . ASP A 1 224 ? 25.422 24.812 5.445 1 92.5 224 ASP A O 1
ATOM 1804 N N . ASN A 1 225 ? 23.359 24.391 4.59 1 92.44 225 ASN A N 1
ATOM 1805 C CA . ASN A 1 225 ? 23.656 23.078 4.043 1 92.44 225 ASN A CA 1
ATOM 1806 C C . ASN A 1 225 ? 23.953 22.062 5.148 1 92.44 225 ASN A C 1
ATOM 1808 O O . ASN A 1 225 ? 24.906 21.281 5.035 1 92.44 225 ASN A O 1
ATOM 1812 N N . SER A 1 226 ? 23.312 22.25 6.227 1 94.69 226 SER A N 1
ATOM 1813 C CA . SER A 1 226 ? 23.359 21.312 7.34 1 94.69 226 SER A CA 1
ATOM 1814 C C . SER A 1 226 ? 21.953 20.984 7.836 1 94.69 226 SER A C 1
ATOM 1816 O O . SER A 1 226 ? 20.953 21.406 7.238 1 94.69 226 SER A O 1
ATOM 1818 N N . SER A 1 227 ? 21.875 20.172 8.867 1 96.94 227 SER A N 1
ATOM 1819 C CA . SER A 1 227 ? 20.578 19.75 9.398 1 96.94 227 SER A CA 1
ATOM 1820 C C . SER A 1 227 ? 20.062 20.75 10.43 1 96.94 227 SER A C 1
ATOM 1822 O O . SER A 1 227 ? 19 20.531 11.031 1 96.94 227 SER A O 1
ATOM 1824 N N . ASP A 1 228 ? 20.75 21.797 10.695 1 97.81 228 ASP A N 1
ATOM 1825 C CA . ASP A 1 228 ? 20.375 22.844 11.656 1 97.81 228 ASP A CA 1
ATOM 1826 C C . ASP A 1 228 ? 20.797 24.219 11.156 1 97.81 228 ASP A C 1
ATOM 1828 O O . ASP A 1 228 ? 22 24.531 11.086 1 97.81 228 ASP A O 1
ATOM 1832 N N . VAL A 1 229 ? 19.844 25.031 10.805 1 97.75 229 VAL A N 1
ATOM 1833 C CA . VAL A 1 229 ? 20.109 26.328 10.188 1 97.75 229 VAL A CA 1
ATOM 1834 C C . VAL A 1 229 ? 19.375 27.422 10.953 1 97.75 229 VAL A C 1
ATOM 1836 O O . VAL A 1 229 ? 18.234 27.219 11.383 1 97.75 229 VAL A O 1
ATOM 1839 N N . THR A 1 230 ? 20.016 28.5 11.156 1 97.88 230 THR A N 1
ATOM 1840 C CA . THR A 1 230 ? 19.406 29.656 11.797 1 97.88 230 THR A CA 1
ATOM 1841 C C . THR A 1 230 ? 19.422 30.859 10.859 1 97.88 230 THR A C 1
ATOM 1843 O O . THR A 1 230 ? 20.469 31.188 10.281 1 97.88 230 THR A O 1
ATOM 1846 N N . VAL A 1 231 ? 18.328 31.484 10.688 1 97.31 231 VAL A N 1
ATOM 1847 C CA . VAL A 1 231 ? 18.188 32.688 9.875 1 97.31 231 VAL A CA 1
ATOM 1848 C C . VAL A 1 231 ? 17.812 33.875 10.766 1 97.31 231 VAL A C 1
ATOM 1850 O O . VAL A 1 231 ? 16.844 33.781 11.523 1 97.31 231 VAL A O 1
ATOM 1853 N N . THR A 1 232 ? 18.547 34.938 10.664 1 95 232 THR A N 1
ATOM 1854 C CA . THR A 1 232 ? 18.266 36.094 11.508 1 95 232 THR A CA 1
ATOM 1855 C C . THR A 1 232 ? 18.266 37.375 10.688 1 95 232 THR A C 1
ATOM 1857 O O . THR A 1 232 ? 18.969 37.469 9.68 1 95 232 THR A O 1
ATOM 1860 N N . SER A 1 233 ? 17.422 38.281 11.031 1 91.94 233 SER A N 1
ATOM 1861 C CA . SER A 1 233 ? 17.359 39.594 10.438 1 91.94 233 SER A CA 1
ATOM 1862 C C . SER A 1 233 ? 16.641 40.594 11.359 1 91.94 233 SER A C 1
ATOM 1864 O O . SER A 1 233 ? 15.852 40.188 12.211 1 91.94 233 SER A O 1
ATOM 1866 N N . LEU A 1 234 ? 16.969 41.812 11.203 1 85.06 234 LEU A N 1
ATOM 1867 C CA . LEU A 1 234 ? 16.25 42.844 11.938 1 85.06 234 LEU A CA 1
ATOM 1868 C C . LEU A 1 234 ? 14.938 43.188 11.234 1 85.06 234 LEU A C 1
ATOM 1870 O O . LEU A 1 234 ? 14.047 43.812 11.836 1 85.06 234 LEU A O 1
ATOM 1874 N N . ASP A 1 235 ? 14.906 42.844 9.953 1 83.88 235 ASP A N 1
ATOM 1875 C CA . ASP A 1 235 ? 13.734 43.125 9.133 1 83.88 235 ASP A CA 1
ATOM 1876 C C . ASP A 1 235 ? 12.984 41.844 8.766 1 83.88 235 ASP A C 1
ATOM 1878 O O . ASP A 1 235 ? 13.547 40.969 8.117 1 83.88 235 ASP A O 1
ATOM 1882 N N . ILE A 1 236 ? 11.734 41.812 9.109 1 84.62 236 ILE A N 1
ATOM 1883 C CA . ILE A 1 236 ? 10.938 40.625 8.906 1 84.62 236 ILE A CA 1
ATOM 1884 C C . ILE A 1 236 ? 10.75 40.344 7.418 1 84.62 236 ILE A C 1
ATOM 1886 O O . ILE A 1 236 ? 10.633 39.219 6.988 1 84.62 236 ILE A O 1
ATOM 1890 N N . HIS A 1 237 ? 10.711 41.406 6.602 1 84.81 237 HIS A N 1
ATOM 1891 C CA . HIS A 1 237 ? 10.547 41.219 5.164 1 84.81 237 HIS A CA 1
ATOM 1892 C C . HIS A 1 237 ? 11.781 40.594 4.539 1 84.81 237 HIS A C 1
ATOM 1894 O O . HIS A 1 237 ? 11.664 39.75 3.645 1 84.81 237 HIS A O 1
ATOM 1900 N N . TYR A 1 238 ? 12.898 41.031 5.09 1 89.62 238 TYR A N 1
ATOM 1901 C CA . TYR A 1 238 ? 14.141 40.469 4.598 1 89.62 238 TYR A CA 1
ATOM 1902 C C . TYR A 1 238 ? 14.273 39 5.039 1 89.62 238 TYR A C 1
ATOM 1904 O O . TYR A 1 238 ? 14.719 38.156 4.266 1 89.62 238 TYR A O 1
ATOM 1912 N N . LEU A 1 239 ? 13.906 38.781 6.262 1 91.75 239 LEU A N 1
ATOM 1913 C CA . LEU A 1 239 ? 13.922 37.406 6.77 1 91.75 239 LEU A CA 1
ATOM 1914 C C . LEU A 1 239 ? 13.039 36.5 5.926 1 91.75 239 LEU A C 1
ATOM 1916 O O . LEU A 1 239 ? 13.469 35.438 5.5 1 91.75 239 LEU A O 1
ATOM 1920 N N . ASN A 1 240 ? 11.812 36.938 5.645 1 91.75 240 ASN A N 1
ATOM 1921 C CA . ASN A 1 240 ? 10.867 36.156 4.859 1 91.75 240 ASN A CA 1
ATOM 1922 C C . ASN A 1 240 ? 11.359 35.969 3.424 1 91.75 240 ASN A C 1
ATOM 1924 O O . ASN A 1 240 ? 11.156 34.906 2.828 1 91.75 240 ASN A O 1
ATOM 1928 N N . ARG A 1 241 ? 11.945 36.969 2.908 1 91.19 241 ARG A N 1
ATOM 1929 C CA . ARG A 1 241 ? 12.516 36.844 1.573 1 91.19 241 ARG A CA 1
ATOM 1930 C C . ARG A 1 241 ? 13.578 35.75 1.538 1 91.19 241 ARG A C 1
ATOM 1932 O O . ARG A 1 241 ? 13.617 34.938 0.604 1 91.19 241 ARG A O 1
ATOM 1939 N N . GLN A 1 242 ? 14.422 35.75 2.521 1 95.06 242 GLN A N 1
ATOM 1940 C CA . GLN A 1 242 ? 15.453 34.719 2.609 1 95.06 242 GLN A CA 1
ATOM 1941 C C . GLN A 1 242 ? 14.828 33.312 2.662 1 95.06 242 GLN A C 1
ATOM 1943 O O . GLN A 1 242 ? 15.305 32.406 2.004 1 95.06 242 GLN A O 1
ATOM 1948 N N . LEU A 1 243 ? 13.75 33.188 3.432 1 95.62 243 LEU A N 1
ATOM 1949 C CA . LEU A 1 243 ? 13.102 31.906 3.617 1 95.62 243 LEU A CA 1
ATOM 1950 C C . LEU A 1 243 ? 12.523 31.391 2.303 1 95.62 243 LEU A C 1
ATOM 1952 O O . LEU A 1 243 ? 12.328 30.188 2.133 1 95.62 243 LEU A O 1
ATOM 1956 N N . GLU A 1 244 ? 12.266 32.219 1.355 1 93.81 244 GLU A N 1
ATOM 1957 C CA . GLU A 1 244 ? 11.742 31.812 0.055 1 93.81 244 GLU A CA 1
ATOM 1958 C C . GLU A 1 244 ? 12.773 31 -0.732 1 93.81 244 GLU A C 1
ATOM 1960 O O . GLU A 1 244 ? 12.422 30.328 -1.699 1 93.81 244 GLU A O 1
ATOM 1965 N N . PHE A 1 245 ? 13.992 31.125 -0.312 1 95.06 245 PHE A N 1
ATOM 1966 C CA . PHE A 1 245 ? 15.062 30.5 -1.081 1 95.06 245 PHE A CA 1
ATOM 1967 C C . PHE A 1 245 ? 15.508 29.203 -0.421 1 95.06 245 PHE A C 1
ATOM 1969 O O . PHE A 1 245 ? 16.578 28.672 -0.735 1 95.06 245 PHE A O 1
ATOM 1976 N N . LEU A 1 246 ? 14.711 28.672 0.426 1 96.19 246 LEU A N 1
ATOM 1977 C CA . LEU A 1 246 ? 15.07 27.5 1.206 1 96.19 246 LEU A CA 1
ATOM 1978 C C . LEU A 1 246 ? 14.773 26.219 0.427 1 96.19 246 LEU A C 1
ATOM 1980 O O . LEU A 1 246 ? 13.711 26.094 -0.185 1 96.19 246 LEU A O 1
ATOM 1984 N N . TYR A 1 247 ? 15.719 25.266 0.461 1 95.88 247 TYR A N 1
ATOM 1985 C CA . TYR A 1 247 ? 15.586 23.938 -0.136 1 95.88 247 TYR A CA 1
ATOM 1986 C C . TYR A 1 247 ? 15.891 22.859 0.883 1 95.88 247 TYR A C 1
ATOM 1988 O O . TYR A 1 247 ? 16.656 23.078 1.828 1 95.88 247 TYR A O 1
ATOM 1996 N N . TYR A 1 248 ? 15.258 21.75 0.689 1 95.69 248 TYR A N 1
ATOM 1997 C CA . TYR A 1 248 ? 15.555 20.531 1.431 1 95.69 248 TYR A CA 1
ATOM 1998 C C . TYR A 1 248 ? 16.297 19.516 0.555 1 95.69 248 TYR A C 1
ATOM 2000 O O . TYR A 1 248 ? 15.844 19.219 -0.553 1 95.69 248 TYR A O 1
ATOM 2008 N N . HIS A 1 249 ? 17.422 19.094 1.012 1 94.5 249 HIS A N 1
ATOM 2009 C CA . HIS A 1 249 ? 18.219 18.078 0.336 1 94.5 249 HIS A CA 1
ATOM 2010 C C . HIS A 1 249 ? 18.219 16.766 1.109 1 94.5 249 HIS A C 1
ATOM 2012 O O . HIS A 1 249 ? 18.688 16.703 2.248 1 94.5 249 HIS A O 1
ATOM 2018 N N . SER A 1 250 ? 17.672 15.727 0.46 1 93.62 250 SER A N 1
ATOM 2019 C CA . SER A 1 250 ? 17.609 14.422 1.117 1 93.62 250 SER A CA 1
ATOM 2020 C C . SER A 1 250 ? 18.969 13.758 1.155 1 93.62 250 SER A C 1
ATOM 2022 O O . SER A 1 250 ? 19.594 13.539 0.112 1 93.62 250 SER A O 1
ATOM 2024 N N . LEU A 1 251 ? 19.438 13.383 2.371 1 91.75 251 LEU A N 1
ATOM 2025 C CA . LEU A 1 251 ? 20.719 12.719 2.549 1 91.75 251 LEU A CA 1
ATOM 2026 C C . LEU A 1 251 ? 20.547 11.375 3.248 1 91.75 251 LEU A C 1
ATOM 2028 O O . LEU A 1 251 ? 21.516 10.789 3.736 1 91.75 251 LEU A O 1
ATOM 2032 N N . SER A 1 252 ? 19.312 10.945 3.316 1 89.81 252 SER A N 1
ATOM 2033 C CA . SER A 1 252 ? 19 9.688 3.988 1 89.81 252 SER A CA 1
ATOM 2034 C C . SER A 1 252 ? 19.578 8.492 3.229 1 89.81 252 SER A C 1
ATOM 2036 O O . SER A 1 252 ? 19.562 8.477 1.995 1 89.81 252 SER A O 1
ATOM 2038 N N . GLU A 1 253 ? 20.047 7.516 3.982 1 90.75 253 GLU A N 1
ATOM 2039 C CA . GLU A 1 253 ? 20.422 6.254 3.352 1 90.75 253 GLU A CA 1
ATOM 2040 C C . GLU A 1 253 ? 19.172 5.461 2.936 1 90.75 253 GLU A C 1
ATOM 2042 O O . GLU A 1 253 ? 19.219 4.672 1.991 1 90.75 253 GLU A O 1
ATOM 2047 N N . LYS A 1 254 ? 18.125 5.66 3.648 1 90.12 254 LYS A N 1
ATOM 2048 C CA . LYS A 1 254 ? 16.891 4.992 3.285 1 90.12 254 LYS A CA 1
ATOM 2049 C C . LYS A 1 254 ? 16.172 5.738 2.164 1 90.12 254 LYS A C 1
ATOM 2051 O O . LYS A 1 254 ? 15.953 6.949 2.258 1 90.12 254 LYS A O 1
ATOM 2056 N N . THR A 1 255 ? 15.836 5.012 1.156 1 92.31 255 THR A N 1
ATOM 2057 C CA . THR A 1 255 ? 15.172 5.598 -0.001 1 92.31 255 THR A CA 1
ATOM 2058 C C . THR A 1 255 ? 13.672 5.73 0.249 1 92.31 255 THR A C 1
ATOM 2060 O O . THR A 1 255 ? 12.938 6.25 -0.598 1 92.31 255 THR A O 1
ATOM 2063 N N . LEU A 1 256 ? 13.211 5.234 1.243 1 93.31 256 LEU A N 1
ATOM 2064 C CA . LEU A 1 256 ? 11.844 5.363 1.743 1 93.31 256 LEU A CA 1
ATOM 2065 C C . LEU A 1 256 ? 11.844 5.691 3.232 1 93.31 256 LEU A C 1
ATOM 2067 O O . LEU A 1 256 ? 12.133 4.828 4.062 1 93.31 256 LEU A O 1
ATOM 2071 N N . ALA A 1 257 ? 11.523 6.938 3.543 1 92.25 257 ALA A N 1
ATOM 2072 C CA . ALA A 1 257 ? 11.594 7.414 4.922 1 92.25 257 ALA A CA 1
ATOM 2073 C C . ALA A 1 257 ? 10.781 8.695 5.102 1 92.25 257 ALA A C 1
ATOM 2075 O O . ALA A 1 257 ? 10.305 9.273 4.129 1 92.25 257 ALA A O 1
ATOM 2076 N N . THR A 1 258 ? 10.555 9 6.32 1 90.75 258 THR A N 1
ATOM 2077 C CA . THR A 1 258 ? 9.938 10.273 6.676 1 90.75 258 THR A CA 1
ATOM 2078 C C . THR A 1 258 ? 10.891 11.125 7.504 1 90.75 258 THR A C 1
ATOM 2080 O O . THR A 1 258 ? 11.578 10.609 8.398 1 90.75 258 THR A O 1
ATOM 2083 N N . ASP A 1 259 ? 10.945 12.32 7.129 1 92.81 259 ASP A N 1
ATOM 2084 C CA . ASP A 1 259 ? 11.68 13.312 7.91 1 92.81 259 ASP A CA 1
ATOM 2085 C C . ASP A 1 259 ? 10.75 14.43 8.383 1 92.81 259 ASP A C 1
ATOM 2087 O O . ASP A 1 259 ? 9.609 14.523 7.941 1 92.81 259 ASP A O 1
ATOM 2091 N N . LYS A 1 260 ? 11.172 15.141 9.391 1 93.06 260 LYS A N 1
ATOM 2092 C CA . LYS A 1 260 ? 10.453 16.297 9.914 1 93.06 260 LYS A CA 1
ATOM 2093 C C . LYS A 1 260 ? 11.336 17.531 9.93 1 93.06 260 LYS A C 1
ATOM 2095 O O . LYS A 1 260 ? 12.438 17.516 10.484 1 93.06 260 LYS A O 1
ATOM 2100 N N . VAL A 1 261 ? 10.883 18.516 9.258 1 96.38 261 VAL A N 1
ATOM 2101 C CA . VAL A 1 261 ? 11.539 19.812 9.375 1 96.38 261 VAL A CA 1
ATOM 2102 C C . VAL A 1 261 ? 10.859 20.641 10.461 1 96.38 261 VAL A C 1
ATOM 2104 O O . VAL A 1 261 ? 9.688 20.984 10.344 1 96.38 261 VAL A O 1
ATOM 2107 N N . LEU A 1 262 ? 11.602 20.969 11.461 1 96.69 262 LEU A N 1
ATOM 2108 C CA . LEU A 1 262 ? 11.102 21.797 12.555 1 96.69 262 LEU A CA 1
ATOM 2109 C C . LEU A 1 262 ? 11.406 23.266 12.297 1 96.69 262 LEU A C 1
ATOM 2111 O O . LEU A 1 262 ? 12.547 23.625 12 1 96.69 262 LEU A O 1
ATOM 2115 N N . VAL A 1 263 ? 10.398 24.047 12.352 1 96.94 263 VAL A N 1
ATOM 2116 C CA . VAL A 1 263 ? 10.531 25.5 12.234 1 96.94 263 VAL A CA 1
ATOM 2117 C C . VAL A 1 263 ? 10.211 26.156 13.578 1 96.94 263 VAL A C 1
ATOM 2119 O O . VAL A 1 263 ? 9.109 25.984 14.109 1 96.94 263 VAL A O 1
ATOM 2122 N N . GLN A 1 264 ? 11.172 26.906 14.031 1 95 264 GLN A N 1
ATOM 2123 C CA . GLN A 1 264 ? 10.984 27.531 15.344 1 95 264 GLN A CA 1
ATOM 2124 C C . GLN A 1 264 ? 11.18 29.047 15.266 1 95 264 GLN A C 1
ATOM 2126 O O . GLN A 1 264 ? 12.172 29.516 14.695 1 95 264 GLN A O 1
ATOM 2131 N N . PHE A 1 265 ? 10.289 29.781 15.695 1 91.19 265 PHE A N 1
ATOM 2132 C CA . PHE A 1 265 ? 10.344 31.219 15.883 1 91.19 265 PHE A CA 1
ATOM 2133 C C . PHE A 1 265 ? 9.945 31.594 17.297 1 91.19 265 PHE A C 1
ATOM 2135 O O . PHE A 1 265 ? 8.766 31.594 17.641 1 91.19 265 PHE A O 1
ATOM 2142 N N . GLY A 1 266 ? 10.961 31.859 18.078 1 85.19 266 GLY A N 1
ATOM 2143 C CA . GLY A 1 266 ? 10.664 32.031 19.484 1 85.19 266 GLY A CA 1
ATOM 2144 C C . GLY A 1 266 ? 10.133 30.766 20.141 1 85.19 266 GLY A C 1
ATOM 2145 O O . GLY A 1 266 ? 10.758 29.719 20.078 1 85.19 266 GLY A O 1
ATOM 2146 N N . SER A 1 267 ? 8.969 30.875 20.734 1 83.56 267 SER A N 1
ATOM 2147 C CA . SER A 1 267 ? 8.367 29.719 21.391 1 83.56 267 SER A CA 1
ATOM 2148 C C . SER A 1 267 ? 7.465 28.953 20.438 1 83.56 267 SER A C 1
ATOM 2150 O O . SER A 1 267 ? 6.984 27.859 20.781 1 83.56 267 SER A O 1
ATOM 2152 N N . TYR A 1 268 ? 7.266 29.562 19.281 1 86.38 268 TYR A N 1
ATOM 2153 C CA . TYR A 1 268 ? 6.375 28.922 18.312 1 86.38 268 TYR A CA 1
ATOM 2154 C C . TYR A 1 268 ? 7.121 27.875 17.484 1 86.38 268 TYR A C 1
ATOM 2156 O O . TYR A 1 268 ? 8.25 28.125 17.047 1 86.38 268 TYR A O 1
ATOM 2164 N N . LYS A 1 269 ? 6.438 26.766 17.391 1 92.25 269 LYS A N 1
ATOM 2165 C CA . LYS A 1 269 ? 7.043 25.672 16.641 1 92.25 269 LYS A CA 1
ATOM 2166 C C . LYS A 1 269 ? 6.074 25.125 15.586 1 92.25 269 LYS A C 1
ATOM 2168 O O . LYS A 1 269 ? 4.859 25.141 15.789 1 92.25 269 LYS A O 1
ATOM 2173 N N . ALA A 1 270 ? 6.613 24.797 14.492 1 92.94 270 ALA A N 1
ATOM 2174 C CA . ALA A 1 270 ? 5.879 24.125 13.422 1 92.94 270 ALA A CA 1
ATOM 2175 C C . ALA A 1 270 ? 6.68 22.938 12.875 1 92.94 270 ALA A C 1
ATOM 2177 O O . ALA A 1 270 ? 7.91 22.953 12.906 1 92.94 270 ALA A O 1
ATOM 2178 N N . THR A 1 271 ? 5.949 21.938 12.461 1 92.62 271 THR A N 1
ATOM 2179 C CA . THR A 1 271 ? 6.59 20.75 11.898 1 92.62 271 THR A CA 1
ATOM 2180 C C . THR A 1 271 ? 6.113 20.5 10.469 1 92.62 271 THR A C 1
ATOM 2182 O O . THR A 1 271 ? 4.906 20.438 10.2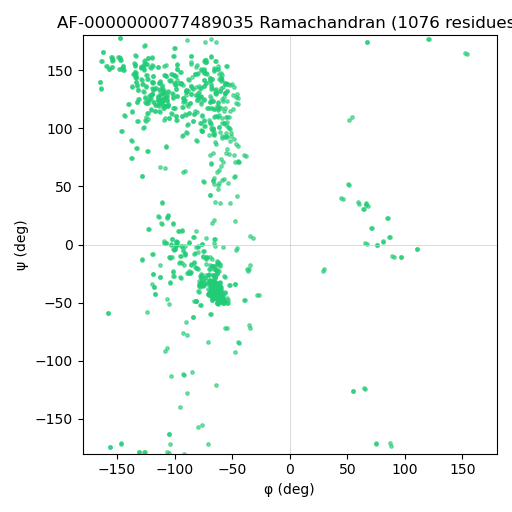19 1 92.62 271 THR A O 1
ATOM 2185 N N . ILE A 1 272 ? 7.039 20.406 9.594 1 92.5 272 ILE A N 1
ATOM 2186 C CA . ILE A 1 272 ? 6.762 20.047 8.211 1 92.5 272 ILE A CA 1
ATOM 2187 C C . ILE A 1 272 ? 7.211 18.609 7.945 1 92.5 272 ILE A C 1
ATOM 2189 O O . ILE A 1 272 ? 8.398 18.281 8.086 1 92.5 272 ILE A O 1
ATOM 2193 N N . THR A 1 273 ? 6.285 17.781 7.578 1 90.38 273 THR A N 1
ATOM 2194 C CA . THR A 1 273 ? 6.625 16.391 7.289 1 90.38 273 THR A CA 1
ATOM 2195 C C . THR A 1 273 ? 7.203 16.25 5.883 1 90.38 273 THR A C 1
ATOM 2197 O O . THR A 1 273 ? 6.602 16.719 4.91 1 90.38 273 THR A O 1
ATOM 2200 N N . VAL A 1 274 ? 8.391 15.688 5.801 1 91.69 274 VAL A N 1
ATOM 2201 C CA . VAL A 1 274 ? 9.031 15.445 4.512 1 91.69 274 VAL A CA 1
ATOM 2202 C C . VAL A 1 274 ? 9.031 13.945 4.207 1 91.69 274 VAL A C 1
ATOM 2204 O O . VAL A 1 274 ? 9.656 13.164 4.926 1 91.69 274 VAL A O 1
ATOM 2207 N N . ARG A 1 275 ? 8.422 13.578 3.172 1 90.5 275 ARG A N 1
ATOM 2208 C CA . ARG A 1 275 ? 8.438 12.188 2.725 1 90.5 275 ARG A CA 1
ATOM 2209 C C . ARG A 1 275 ? 9.547 11.953 1.71 1 90.5 275 ARG A C 1
ATOM 2211 O O . ARG A 1 275 ? 9.516 12.492 0.604 1 90.5 275 ARG A O 1
ATOM 2218 N N . ILE A 1 276 ? 10.484 11.25 2.121 1 93.31 276 ILE A N 1
ATOM 2219 C CA . ILE A 1 276 ? 11.523 10.805 1.201 1 93.31 276 ILE A CA 1
ATOM 2220 C C . ILE A 1 276 ? 11.055 9.539 0.479 1 93.31 276 ILE A C 1
ATOM 2222 O O . ILE A 1 276 ? 11.039 8.453 1.063 1 93.31 276 ILE A O 1
ATOM 2226 N N . GLN A 1 277 ? 10.719 9.727 -0.789 1 92.38 277 GLN A N 1
ATOM 2227 C CA . GLN A 1 277 ? 10.055 8.641 -1.506 1 92.38 277 GLN A CA 1
ATOM 2228 C C . GLN A 1 277 ? 10.094 8.875 -3.014 1 92.38 277 GLN A C 1
ATOM 2230 O O . GLN A 1 277 ? 9.82 9.977 -3.486 1 92.38 277 GLN A O 1
ATOM 2235 N N . HIS A 1 278 ? 10.43 7.812 -3.676 1 91.75 278 HIS A N 1
ATOM 2236 C CA . HIS A 1 278 ? 10.281 7.867 -5.125 1 91.75 278 HIS A CA 1
ATOM 2237 C C . HIS A 1 278 ? 8.82 8.062 -5.523 1 91.75 278 HIS A C 1
ATOM 2239 O O . HIS A 1 278 ? 7.918 7.68 -4.777 1 91.75 278 HIS A O 1
ATOM 2245 N N . PHE A 1 279 ? 8.695 8.695 -6.645 1 86.56 279 PHE A N 1
ATOM 2246 C CA . PHE A 1 279 ? 7.352 8.742 -7.207 1 86.56 279 PHE A CA 1
ATOM 2247 C C . PHE A 1 279 ? 6.852 7.336 -7.535 1 86.56 279 PHE A C 1
ATOM 2249 O O . PHE A 1 279 ? 7.508 6.598 -8.273 1 86.56 279 PHE A O 1
ATOM 2256 N N . PRO A 1 280 ? 5.723 6.938 -6.953 1 87 280 PRO A N 1
ATOM 2257 C CA . PRO A 1 280 ? 5.211 5.602 -7.258 1 87 280 PRO A CA 1
ATOM 2258 C C . PRO A 1 280 ? 4.699 5.477 -8.695 1 87 280 PRO A C 1
ATOM 2260 O O . PRO A 1 280 ? 4.039 6.387 -9.195 1 87 280 PRO A O 1
ATOM 2263 N N . MET A 1 281 ? 4.961 4.367 -9.281 1 89.81 281 MET A N 1
ATOM 2264 C CA . MET A 1 281 ? 4.555 4.148 -10.664 1 89.81 281 MET A CA 1
ATOM 2265 C C . MET A 1 281 ? 3.09 3.723 -10.742 1 89.81 281 MET A C 1
ATOM 2267 O O . MET A 1 281 ? 2.607 2.988 -9.875 1 89.81 281 MET A O 1
ATOM 2271 N N . PHE A 1 282 ? 2.477 4.156 -11.836 1 90.25 282 PHE A N 1
ATOM 2272 C CA . PHE A 1 282 ? 1.133 3.678 -12.133 1 90.25 282 PHE A CA 1
ATOM 2273 C C . PHE A 1 282 ? 1.171 2.242 -12.641 1 90.25 282 PHE A C 1
ATOM 2275 O O . PHE A 1 282 ? 2.182 1.799 -13.195 1 90.25 282 PHE A O 1
ATOM 2282 N N . HIS A 1 283 ? 0.145 1.555 -12.391 1 93.75 283 HIS A N 1
ATOM 2283 C CA . HIS A 1 283 ? -0.107 0.25 -12.992 1 93.75 283 HIS A CA 1
ATOM 2284 C C . HIS A 1 283 ? -1.449 0.228 -13.719 1 93.75 283 HIS A C 1
ATOM 2286 O O . HIS A 1 283 ? -2.436 -0.287 -13.188 1 93.75 283 HIS A O 1
ATOM 2292 N N . LEU A 1 284 ? -1.42 0.765 -14.914 1 94.44 284 LEU A N 1
ATOM 2293 C CA . LEU A 1 284 ? -2.645 0.938 -15.688 1 94.44 284 LEU A CA 1
ATOM 2294 C C . LEU A 1 284 ? -2.854 -0.23 -16.641 1 94.44 284 LEU A C 1
ATOM 2296 O O . LEU A 1 284 ? -1.885 -0.823 -17.125 1 94.44 284 LEU A O 1
ATOM 2300 N N . TYR A 1 285 ? -4.086 -0.529 -16.875 1 94.75 285 TYR A N 1
ATOM 2301 C CA . TYR A 1 285 ? -4.453 -1.58 -17.812 1 94.75 285 TYR A CA 1
ATOM 2302 C C . TYR A 1 285 ? -5.086 -0.989 -19.078 1 94.75 285 TYR A C 1
ATOM 2304 O O . TYR A 1 285 ? -5.984 -0.149 -18.984 1 94.75 285 TYR A O 1
ATOM 2312 N N . ASP A 1 286 ? -4.578 -1.454 -20.172 1 90.44 286 ASP A N 1
ATOM 2313 C CA . ASP A 1 286 ? -5.156 -1.055 -21.453 1 90.44 286 ASP A CA 1
ATOM 2314 C C . ASP A 1 286 ? -6.375 -1.909 -21.797 1 90.44 286 ASP A C 1
ATOM 2316 O O . ASP A 1 286 ? -6.246 -3.105 -22.062 1 90.44 286 ASP A O 1
ATOM 2320 N N . HIS A 1 287 ? -7.562 -1.335 -21.812 1 83.75 287 HIS A N 1
ATOM 2321 C CA . HIS A 1 287 ? -8.781 -2.09 -22.078 1 83.75 287 HIS A CA 1
ATOM 2322 C C . HIS A 1 287 ? -8.969 -2.336 -23.562 1 83.75 287 HIS A C 1
ATOM 2324 O O . HIS A 1 287 ? -9.906 -3.029 -23.969 1 83.75 287 HIS A O 1
ATOM 2330 N N . GLY A 1 288 ? -8.102 -1.841 -24.344 1 80.81 288 GLY A N 1
ATOM 2331 C CA . GLY A 1 288 ? -8.188 -2.051 -25.781 1 80.81 288 GLY A CA 1
ATOM 2332 C C . GLY A 1 288 ? -9.273 -1.214 -26.438 1 80.81 288 GLY A C 1
ATOM 2333 O O . GLY A 1 288 ? -9.883 -0.363 -25.781 1 80.81 288 GLY A O 1
ATOM 2334 N N . GLU A 1 289 ? -9.531 -1.489 -27.719 1 79.12 289 GLU A N 1
ATOM 2335 C CA . GLU A 1 289 ? -10.438 -0.671 -28.516 1 79.12 289 GLU A CA 1
ATOM 2336 C C . GLU A 1 289 ? -11.891 -1.021 -28.234 1 79.12 289 GLU A C 1
ATOM 2338 O O . GLU A 1 289 ? -12.742 -0.134 -28.141 1 79.12 289 GLU A O 1
ATOM 2343 N N . ASP A 1 290 ? -12.273 -2.203 -28.078 1 78.25 290 ASP A N 1
ATOM 2344 C CA . ASP A 1 290 ? -13.672 -2.621 -28.047 1 78.25 290 ASP A CA 1
ATOM 2345 C C . ASP A 1 290 ? -14.117 -2.885 -26.609 1 78.25 290 ASP A C 1
ATOM 2347 O O . ASP A 1 290 ? -15.312 -3.074 -26.359 1 78.25 290 ASP A O 1
ATOM 2351 N N . ASN A 1 291 ? -13.359 -2.756 -25.609 1 81.56 291 ASN A N 1
ATOM 2352 C CA . ASN A 1 291 ? -13.719 -2.959 -24.203 1 81.56 291 ASN A CA 1
ATOM 2353 C C . ASN A 1 291 ? -14.5 -4.254 -24.016 1 81.56 291 ASN A C 1
ATOM 2355 O O . ASN A 1 291 ? -15.5 -4.273 -23.297 1 81.56 291 ASN A O 1
ATOM 2359 N N . PHE A 1 292 ? -14.289 -5.363 -24.609 1 90.81 292 PHE A N 1
ATOM 2360 C CA . PHE A 1 292 ? -14.945 -6.66 -24.484 1 90.81 292 PHE A CA 1
ATOM 2361 C C . PHE A 1 292 ? -14.539 -7.352 -23.188 1 90.81 292 PHE A C 1
ATOM 2363 O O . PHE A 1 292 ? -13.406 -7.199 -22.734 1 90.81 292 PHE A O 1
ATOM 2370 N N . VAL A 1 293 ? -15.5 -8.133 -22.625 1 95.31 293 VAL A N 1
ATOM 2371 C CA . VAL A 1 293 ? -15.25 -8.875 -21.391 1 95.31 293 VAL A CA 1
ATOM 2372 C C . VAL A 1 293 ? -14.031 -9.773 -21.562 1 95.31 293 VAL A C 1
ATOM 2374 O O . VAL A 1 293 ? -13.172 -9.852 -20.688 1 95.31 293 VAL A O 1
ATOM 2377 N N . LYS A 1 294 ? -13.914 -10.43 -22.734 1 94.31 294 LYS A N 1
ATOM 2378 C CA . LYS A 1 294 ? -12.844 -11.391 -22.969 1 94.31 294 LYS A CA 1
ATOM 2379 C C . LYS A 1 294 ? -11.477 -10.711 -22.922 1 94.31 294 LYS A C 1
ATOM 2381 O O . LYS A 1 294 ? -10.461 -11.359 -22.688 1 94.31 294 LYS A O 1
ATOM 2386 N N . ASP A 1 295 ? -11.469 -9.438 -23.125 1 93.69 295 ASP A N 1
ATOM 2387 C CA . ASP A 1 295 ? -10.195 -8.711 -23.172 1 93.69 295 ASP A CA 1
ATOM 2388 C C . ASP A 1 295 ? -9.867 -8.117 -21.797 1 93.69 295 ASP A C 1
ATOM 2390 O O . ASP A 1 295 ? -8.734 -7.688 -21.562 1 93.69 295 ASP A O 1
ATOM 2394 N N . ARG A 1 296 ? -10.797 -8.156 -20.891 1 96.69 296 ARG A N 1
ATOM 2395 C CA . ARG A 1 296 ? -10.602 -7.395 -19.656 1 96.69 296 ARG A CA 1
ATOM 2396 C C . ARG A 1 296 ? -10.812 -8.273 -18.422 1 96.69 296 ARG A C 1
ATOM 2398 O O . ARG A 1 296 ? -10.453 -7.883 -17.312 1 96.69 296 ARG A O 1
ATOM 2405 N N . VAL A 1 297 ? -11.375 -9.422 -18.641 1 97.94 297 VAL A N 1
ATOM 2406 C CA . VAL A 1 297 ? -11.703 -10.266 -17.5 1 97.94 297 VAL A CA 1
ATOM 2407 C C . VAL A 1 297 ? -11.102 -11.656 -17.688 1 97.94 297 VAL A C 1
ATOM 2409 O O . VAL A 1 297 ? -11.195 -12.234 -18.781 1 97.94 297 VAL A O 1
ATOM 2412 N N . THR A 1 298 ? -10.438 -12.172 -16.703 1 98.56 298 THR A N 1
ATOM 2413 C CA . THR A 1 298 ? -9.969 -13.555 -16.641 1 98.56 298 THR A CA 1
ATOM 2414 C C . THR A 1 298 ? -10.711 -14.32 -15.555 1 98.56 298 THR A C 1
ATOM 2416 O O . THR A 1 298 ? -10.875 -13.82 -14.438 1 98.56 298 THR A O 1
ATOM 2419 N N . VAL A 1 299 ? -11.242 -15.477 -15.891 1 98.81 299 VAL A N 1
ATOM 2420 C CA . VAL A 1 299 ? -11.859 -16.344 -14.891 1 98.81 299 VAL A CA 1
ATOM 2421 C C . VAL A 1 299 ? -10.789 -17.219 -14.242 1 98.81 299 VAL A C 1
ATOM 2423 O O . VAL A 1 299 ? -9.953 -17.797 -14.93 1 98.81 299 VAL A O 1
ATOM 2426 N N . ILE A 1 300 ? -10.758 -17.234 -12.906 1 98.75 300 ILE A N 1
ATOM 2427 C CA . ILE A 1 300 ? -9.773 -18.047 -12.219 1 98.75 300 ILE A CA 1
ATOM 2428 C C . ILE A 1 300 ? -10.469 -19 -11.25 1 98.75 300 ILE A C 1
ATOM 2430 O O . ILE A 1 300 ? -11.516 -18.656 -10.68 1 98.75 300 ILE A O 1
ATOM 2434 N N . THR A 1 301 ? -9.914 -20.203 -11.078 1 98.19 301 THR A N 1
ATOM 2435 C CA . THR A 1 301 ? -10.469 -21.203 -10.18 1 98.19 301 THR A CA 1
ATOM 2436 C C . THR A 1 301 ? -9.375 -22.156 -9.703 1 98.19 301 THR A C 1
ATOM 2438 O O . THR A 1 301 ? -8.266 -22.156 -10.234 1 98.19 301 THR A O 1
ATOM 2441 N N . LYS A 1 302 ? -9.656 -22.828 -8.656 1 97 302 LYS A N 1
ATOM 2442 C CA . LYS A 1 302 ? -8.812 -23.891 -8.102 1 97 302 LYS A CA 1
ATOM 2443 C C . LYS A 1 302 ? -9.539 -25.219 -8.086 1 97 302 LYS A C 1
ATOM 2445 O O . LYS A 1 302 ? -10.734 -25.281 -7.793 1 97 302 LYS A O 1
ATOM 2450 N N . THR A 1 303 ? -8.812 -26.312 -8.43 1 95.94 303 THR A N 1
ATOM 2451 C CA . THR A 1 303 ? -9.453 -27.625 -8.438 1 95.94 303 THR A CA 1
ATOM 2452 C C . THR A 1 303 ? -8.562 -28.656 -7.754 1 95.94 303 THR A C 1
ATOM 2454 O O . THR A 1 303 ? -7.352 -28.469 -7.637 1 95.94 303 THR A O 1
ATOM 2457 N N . TYR A 1 304 ? -9.141 -29.672 -7.238 1 94.38 304 TYR A N 1
ATOM 2458 C CA . TYR A 1 304 ? -8.5 -30.859 -6.676 1 94.38 304 TYR A CA 1
ATOM 2459 C C . TYR A 1 304 ? -9.352 -32.094 -6.914 1 94.38 304 TYR A C 1
ATOM 2461 O O . TYR A 1 304 ? -10.328 -32.344 -6.195 1 94.38 304 TYR A O 1
ATOM 2469 N N . LEU A 1 305 ? -9.07 -32.844 -7.902 1 91.75 305 LEU A N 1
ATOM 2470 C CA . LEU A 1 305 ? -9.664 -34.156 -8.242 1 91.75 305 LEU A CA 1
ATOM 2471 C C . LEU A 1 305 ? -11.141 -34 -8.586 1 91.75 305 LEU A C 1
ATOM 2473 O O . LEU A 1 305 ? -11.953 -34.844 -8.273 1 91.75 305 LEU A O 1
ATOM 2477 N N . ARG A 1 306 ? -11.523 -32.875 -9.125 1 91.31 306 ARG A N 1
ATOM 2478 C CA . ARG A 1 306 ? -12.914 -32.625 -9.492 1 91.31 306 ARG A CA 1
ATOM 2479 C C . ARG A 1 306 ? -13.023 -32.156 -10.938 1 91.31 306 ARG A C 1
ATOM 2481 O O . ARG A 1 306 ? -13.672 -31.156 -11.219 1 91.31 306 ARG A O 1
ATOM 2488 N N . TYR A 1 307 ? -12.562 -32.969 -11.805 1 94.5 307 TYR A N 1
ATOM 2489 C CA . TYR A 1 307 ? -12.453 -32.562 -13.203 1 94.5 307 TYR A CA 1
ATOM 2490 C C . TYR A 1 307 ? -13.812 -32.562 -13.883 1 94.5 307 TYR A C 1
ATOM 2492 O O . TYR A 1 307 ? -14.07 -31.766 -14.789 1 94.5 307 TYR A O 1
ATOM 2500 N N . SER A 1 308 ? -14.719 -33.5 -13.438 1 93.88 308 SER A N 1
ATOM 2501 C CA . SER A 1 308 ? -16.031 -33.562 -14.055 1 93.88 308 SER A CA 1
ATOM 2502 C C . SER A 1 308 ? -16.781 -32.25 -13.906 1 93.88 308 SER A C 1
ATOM 2504 O O . SER A 1 308 ? -17.312 -31.719 -14.891 1 93.88 308 SER A O 1
ATOM 2506 N N . VAL A 1 309 ? -16.781 -31.734 -12.711 1 95 309 VAL A N 1
ATOM 2507 C CA . VAL A 1 309 ? -17.5 -30.484 -12.484 1 95 309 VAL A CA 1
ATOM 2508 C C . VAL A 1 309 ? -16.688 -29.312 -13.031 1 95 309 VAL A C 1
ATOM 2510 O O . VAL A 1 309 ? -17.25 -28.312 -13.5 1 95 309 VAL A O 1
ATOM 2513 N N . LEU A 1 310 ? -15.398 -29.406 -12.992 1 96.75 310 LEU A N 1
ATOM 2514 C CA . LEU A 1 310 ? -14.547 -28.375 -13.578 1 96.75 310 LEU A CA 1
ATOM 2515 C C . LEU A 1 310 ? -14.844 -28.203 -15.062 1 96.75 310 LEU A C 1
ATOM 2517 O O . LEU A 1 310 ? -14.953 -27.062 -15.555 1 96.75 310 LEU A O 1
ATOM 2521 N N . ARG A 1 311 ? -14.992 -29.312 -15.805 1 97.31 311 ARG A N 1
ATOM 2522 C CA . ARG A 1 311 ? -15.281 -29.25 -17.234 1 97.31 311 ARG A CA 1
ATOM 2523 C C . ARG A 1 311 ? -16.625 -28.594 -17.484 1 97.31 311 ARG A C 1
ATOM 2525 O O . ARG A 1 311 ? -16.781 -27.844 -18.453 1 97.31 311 ARG A O 1
ATOM 2532 N N . LYS A 1 312 ? -17.594 -28.906 -16.625 1 97.12 312 LYS A N 1
ATOM 2533 C CA . LYS A 1 312 ? -18.891 -28.234 -16.75 1 97.12 312 LYS A CA 1
ATOM 2534 C C . LYS A 1 312 ? -18.75 -26.734 -16.562 1 97.12 312 LYS A C 1
ATOM 2536 O O . LYS A 1 312 ? -19.391 -25.953 -17.266 1 97.12 312 LYS A O 1
ATOM 2541 N N . LEU A 1 313 ? -17.953 -26.328 -15.578 1 97.62 313 LEU A N 1
ATOM 2542 C CA . LEU A 1 313 ? -17.672 -24.906 -15.367 1 97.62 313 LEU A CA 1
ATOM 2543 C C . LEU A 1 313 ? -17.062 -24.281 -16.609 1 97.62 313 LEU A C 1
ATOM 2545 O O . LEU A 1 313 ? -17.547 -23.266 -17.109 1 97.62 313 LEU A O 1
ATOM 2549 N N . ILE A 1 314 ? -16.031 -24.875 -17.172 1 98.44 314 ILE A N 1
ATOM 2550 C CA . ILE A 1 314 ? -15.328 -24.359 -18.344 1 98.44 314 ILE A CA 1
ATOM 2551 C C . ILE A 1 314 ? -16.297 -24.234 -19.516 1 98.44 314 ILE A C 1
ATOM 2553 O O . ILE A 1 314 ? -16.344 -23.203 -20.188 1 98.44 314 ILE A O 1
ATOM 2557 N N . GLU A 1 315 ? -17.078 -25.281 -19.703 1 98.12 315 GLU A N 1
ATOM 2558 C CA . GLU A 1 315 ? -18.047 -25.281 -20.797 1 98.12 315 GLU A CA 1
ATOM 2559 C C . GLU A 1 315 ? -19.078 -24.156 -20.625 1 98.12 315 GLU A C 1
ATOM 2561 O O . GLU A 1 315 ? -19.469 -23.516 -21.594 1 98.12 315 GLU A O 1
ATOM 2566 N N . SER A 1 316 ? -19.531 -23.969 -19.406 1 98.19 316 SER A N 1
ATOM 2567 C CA . SER A 1 316 ? -20.5 -22.906 -19.156 1 98.19 316 SER A CA 1
ATOM 2568 C C . SER A 1 316 ? -19.906 -21.531 -19.406 1 98.19 316 SER A C 1
ATOM 2570 O O . SER A 1 316 ? -20.562 -20.656 -19.953 1 98.19 316 SER A O 1
ATOM 2572 N N . VAL A 1 317 ? -18.672 -21.25 -19 1 98.25 317 VAL A N 1
ATOM 2573 C CA . VAL A 1 317 ? -17.984 -20 -19.281 1 98.25 317 VAL A CA 1
ATOM 2574 C C . VAL A 1 317 ? -17.906 -19.781 -20.797 1 98.25 317 VAL A C 1
ATOM 2576 O O . VAL A 1 317 ? -18.203 -18.688 -21.297 1 98.25 317 VAL A O 1
ATOM 2579 N N . ASN A 1 318 ? -17.516 -20.859 -21.531 1 97.94 318 ASN A N 1
ATOM 2580 C CA . ASN A 1 318 ? -17.359 -20.781 -22.984 1 97.94 318 ASN A CA 1
ATOM 2581 C C . ASN A 1 318 ? -18.703 -20.516 -23.672 1 97.94 318 ASN A C 1
ATOM 2583 O O . ASN A 1 318 ? -18.766 -19.875 -24.719 1 97.94 318 ASN A O 1
ATOM 2587 N N . GLN A 1 319 ? -19.734 -21.047 -23.109 1 97.75 319 GLN A N 1
ATOM 2588 C CA . GLN A 1 319 ? -21.062 -20.859 -23.672 1 97.75 319 GLN A CA 1
ATOM 2589 C C . GLN A 1 319 ? -21.516 -19.391 -23.562 1 97.75 319 GLN A C 1
ATOM 2591 O O . GLN A 1 319 ? -22 -18.812 -24.531 1 97.75 319 GLN A O 1
ATOM 2596 N N . TYR A 1 320 ? -21.312 -18.781 -22.438 1 97.25 320 TYR A N 1
ATOM 2597 C CA . TYR A 1 320 ? -21.891 -17.469 -22.172 1 97.25 320 TYR A CA 1
ATOM 2598 C C . TYR A 1 320 ? -20.875 -16.359 -22.5 1 97.25 320 TYR A C 1
ATOM 2600 O O . TYR A 1 320 ? -21.266 -15.25 -22.859 1 97.25 320 TYR A O 1
ATOM 2608 N N . PHE A 1 321 ? -19.594 -16.672 -22.391 1 97.19 321 PHE A N 1
ATOM 2609 C CA . PHE A 1 321 ? -18.547 -15.719 -22.672 1 97.19 321 PHE A CA 1
ATOM 2610 C C . PHE A 1 321 ? -17.406 -16.375 -23.469 1 97.19 321 PHE A C 1
ATOM 2612 O O . PHE A 1 321 ? -16.297 -16.516 -22.953 1 97.19 321 PHE A O 1
ATOM 2619 N N . PRO A 1 322 ? -17.672 -16.594 -24.719 1 96.12 322 PRO A N 1
ATOM 2620 C CA . PRO A 1 322 ? -16.656 -17.25 -25.547 1 96.12 322 PRO A CA 1
ATOM 2621 C C . PRO A 1 322 ? -15.359 -16.453 -25.625 1 96.12 322 PRO A C 1
ATOM 2623 O O . PRO A 1 322 ? -15.398 -15.219 -25.766 1 96.12 322 PRO A O 1
ATOM 2626 N N . GLY A 1 323 ? -14.25 -17.141 -25.406 1 95.25 323 GLY A N 1
ATOM 2627 C CA . GLY A 1 323 ? -12.945 -16.516 -25.594 1 95.25 323 GLY A CA 1
ATOM 2628 C C . GLY A 1 323 ? -12.352 -15.992 -24.297 1 95.25 323 GLY A C 1
ATOM 2629 O O . GLY A 1 323 ? -11.18 -15.609 -24.266 1 95.25 323 GLY A O 1
ATOM 2630 N N . VAL A 1 324 ? -13.102 -15.945 -23.266 1 97.25 324 VAL A N 1
ATOM 2631 C CA . VAL A 1 324 ? -12.586 -15.5 -21.969 1 97.25 324 VAL A CA 1
ATOM 2632 C C . VAL A 1 324 ? -11.523 -16.484 -21.484 1 97.25 324 VAL A C 1
ATOM 2634 O O . VAL A 1 324 ? -11.695 -17.703 -21.578 1 97.25 324 VAL A O 1
ATOM 2637 N N . LYS A 1 325 ? -10.469 -15.945 -21.047 1 97.88 325 LYS A N 1
ATOM 2638 C CA . LYS A 1 325 ? -9.398 -16.781 -20.516 1 97.88 325 LYS A CA 1
ATOM 2639 C C . LYS A 1 325 ? -9.781 -17.375 -19.156 1 97.88 325 LYS A C 1
ATOM 2641 O O . LYS A 1 325 ? -10.383 -16.688 -18.328 1 97.88 325 LYS A O 1
ATOM 2646 N N . ILE A 1 326 ? -9.414 -18.656 -18.984 1 98.69 326 ILE A N 1
ATOM 2647 C CA . ILE A 1 326 ? -9.625 -19.328 -17.719 1 98.69 326 ILE A CA 1
ATOM 2648 C C . ILE A 1 326 ? -8.297 -19.844 -17.172 1 98.69 326 ILE A C 1
ATOM 2650 O O . ILE A 1 326 ? -7.523 -20.469 -17.891 1 98.69 326 ILE A O 1
ATOM 2654 N N . ILE A 1 327 ? -7.984 -19.516 -15.93 1 98.75 327 ILE A N 1
ATOM 2655 C CA . ILE A 1 327 ? -6.801 -20.031 -15.25 1 98.75 327 ILE A CA 1
ATOM 2656 C C . ILE A 1 327 ? -7.219 -21.031 -14.172 1 98.75 327 ILE A C 1
ATOM 2658 O O . ILE A 1 327 ? -8.031 -20.703 -13.305 1 98.75 327 ILE A O 1
ATOM 2662 N N . VAL A 1 328 ? -6.66 -22.234 -14.227 1 98.69 328 VAL A N 1
ATOM 2663 C CA . VAL A 1 328 ? -6.965 -23.281 -13.266 1 98.69 328 VAL A CA 1
ATOM 2664 C C . VAL A 1 328 ? -5.707 -23.656 -12.484 1 98.69 328 VAL A C 1
ATOM 2666 O O . VAL A 1 328 ? -4.711 -24.094 -13.062 1 98.69 328 VAL A O 1
ATOM 2669 N N . ALA A 1 329 ? -5.703 -23.406 -11.227 1 98.56 329 ALA A N 1
ATOM 2670 C CA . ALA A 1 329 ? -4.688 -23.953 -10.328 1 98.56 329 ALA A CA 1
ATOM 2671 C C . ALA A 1 329 ? -5.082 -25.328 -9.82 1 98.56 329 ALA A C 1
ATOM 2673 O O . ALA A 1 329 ? -6.141 -25.5 -9.211 1 98.56 329 ALA A O 1
ATOM 2674 N N . ASP A 1 330 ? -4.281 -26.312 -10.062 1 98.25 330 ASP A N 1
ATOM 2675 C CA . ASP A 1 330 ? -4.609 -27.719 -9.812 1 98.25 330 ASP A CA 1
ATOM 2676 C C . ASP A 1 330 ? -3.59 -28.359 -8.883 1 98.25 330 ASP A C 1
ATOM 2678 O O . ASP A 1 330 ? -2.422 -28.531 -9.242 1 98.25 330 ASP A O 1
ATOM 2682 N N . ASP A 1 331 ? -3.998 -28.719 -7.727 1 96.62 331 ASP A N 1
ATOM 2683 C CA . ASP A 1 331 ? -3.09 -29.391 -6.805 1 96.62 331 ASP A CA 1
ATOM 2684 C C . ASP A 1 331 ? -3.486 -30.844 -6.605 1 96.62 331 ASP A C 1
ATOM 2686 O O . ASP A 1 331 ? -3.371 -31.375 -5.504 1 96.62 331 ASP A O 1
ATOM 2690 N N . SER A 1 332 ? -3.967 -31.5 -7.629 1 95.12 332 SER A N 1
ATOM 2691 C CA . SER A 1 332 ? -4.363 -32.906 -7.625 1 95.12 332 SER A CA 1
ATOM 2692 C C . SER A 1 332 ? -3.146 -33.844 -7.605 1 95.12 332 SER A C 1
ATOM 2694 O O . SER A 1 332 ? -2.055 -33.438 -8.008 1 95.12 332 SER A O 1
ATOM 2696 N N . ASP A 1 333 ? -3.379 -35.031 -7.137 1 90.5 333 ASP A N 1
ATOM 2697 C CA . ASP A 1 333 ? -2.34 -36.062 -7.16 1 90.5 333 ASP A CA 1
ATOM 2698 C C . ASP A 1 333 ? -2.201 -36.688 -8.547 1 90.5 333 ASP A C 1
ATOM 2700 O O . ASP A 1 333 ? -1.118 -37.125 -8.93 1 90.5 333 ASP A O 1
ATOM 2704 N N . LYS A 1 334 ? -3.268 -36.781 -9.195 1 91.25 334 LYS A N 1
ATOM 2705 C CA . LYS A 1 334 ? -3.326 -37.219 -10.578 1 91.25 334 LYS A CA 1
ATOM 2706 C C . LYS A 1 334 ? -4 -36.188 -11.469 1 91.25 334 LYS A C 1
ATOM 2708 O O . LYS A 1 334 ? -5.16 -35.844 -11.258 1 91.25 334 LYS A O 1
ATOM 2713 N N . PHE A 1 335 ? -3.25 -35.812 -12.453 1 94.12 335 PHE A N 1
ATOM 2714 C CA . PHE A 1 335 ? -3.746 -34.75 -13.297 1 94.12 335 PHE A CA 1
ATOM 2715 C C . PHE A 1 335 ? -4.5 -35.281 -14.5 1 94.12 335 PHE A C 1
ATOM 2717 O O . PHE A 1 335 ? -4.133 -36.344 -15.047 1 94.12 335 PHE A O 1
ATOM 2724 N N . GLU A 1 336 ? -5.562 -34.688 -14.805 1 94.94 336 GLU A N 1
ATOM 2725 C CA . GLU A 1 336 ? -6.199 -34.844 -16.109 1 94.94 336 GLU A CA 1
ATOM 2726 C C . GLU A 1 336 ? -5.867 -33.688 -17.047 1 94.94 336 GLU A C 1
ATOM 2728 O O . GLU A 1 336 ? -5.691 -32.562 -16.609 1 94.94 336 GLU A O 1
ATOM 2733 N N . ASP A 1 337 ? -5.754 -34 -18.266 1 91.56 337 ASP A N 1
ATOM 2734 C CA . ASP A 1 337 ? -5.379 -33 -19.25 1 91.56 337 ASP A CA 1
ATOM 2735 C C . ASP A 1 337 ? -6.566 -32.094 -19.609 1 91.56 337 ASP A C 1
ATOM 2737 O O . ASP A 1 337 ? -7.688 -32.594 -19.781 1 91.56 337 ASP A O 1
ATOM 2741 N N . LEU A 1 338 ? -6.305 -30.859 -19.641 1 95.69 338 LEU A N 1
ATOM 2742 C CA . LEU A 1 338 ? -7.301 -29.875 -20.062 1 95.69 338 LEU A CA 1
ATOM 2743 C C . LEU A 1 338 ? -6.906 -29.234 -21.391 1 95.69 338 LEU A C 1
ATOM 2745 O O . LEU A 1 338 ? -7.363 -28.141 -21.703 1 95.69 338 LEU A O 1
ATOM 2749 N N . GLY A 1 339 ? -6.055 -29.812 -22.141 1 91.44 339 GLY A N 1
ATOM 2750 C CA . GLY A 1 339 ? -5.488 -29.297 -23.375 1 91.44 339 GLY A CA 1
ATOM 2751 C C . GLY A 1 339 ? -6.523 -29.078 -24.453 1 91.44 339 GLY A C 1
ATOM 2752 O O . GLY A 1 339 ? -6.281 -28.344 -25.406 1 91.44 339 GLY A O 1
ATOM 2753 N N . ASP A 1 340 ? -7.688 -29.688 -24.312 1 93.56 340 ASP A N 1
ATOM 2754 C CA . ASP A 1 340 ? -8.75 -29.547 -25.297 1 93.56 340 ASP A CA 1
ATOM 2755 C C . ASP A 1 340 ? -9.336 -28.141 -25.281 1 93.56 340 ASP A C 1
ATOM 2757 O O . ASP A 1 340 ? -10.016 -27.734 -26.234 1 93.56 340 ASP A O 1
ATOM 2761 N N . TYR A 1 341 ? -9.133 -27.5 -24.219 1 96.62 341 TYR A N 1
ATOM 2762 C CA . TYR A 1 341 ? -9.648 -26.141 -24.078 1 96.62 341 TYR A CA 1
ATOM 2763 C C . TYR A 1 341 ? -8.555 -25.109 -24.359 1 96.62 341 TYR A C 1
ATOM 2765 O O . TYR A 1 341 ? -7.703 -24.859 -23.5 1 96.62 341 TYR A O 1
ATOM 2773 N N . LYS A 1 342 ? -8.633 -24.391 -25.422 1 95.19 342 LYS A N 1
ATOM 2774 C CA . LYS A 1 342 ? -7.586 -23.5 -25.875 1 95.19 342 LYS A CA 1
ATOM 2775 C C . LYS A 1 342 ? -7.492 -22.25 -24.984 1 95.19 342 LYS A C 1
ATOM 2777 O O . LYS A 1 342 ? -6.441 -21.625 -24.906 1 95.19 342 LYS A O 1
ATOM 2782 N N . ASN A 1 343 ? -8.562 -21.891 -24.359 1 97.31 343 ASN A N 1
ATOM 2783 C CA . ASN A 1 343 ? -8.586 -20.688 -23.547 1 97.31 343 ASN A CA 1
ATOM 2784 C C . ASN A 1 343 ? -8.281 -20.984 -22.078 1 97.31 343 ASN A C 1
ATOM 2786 O O . ASN A 1 343 ? -8.477 -20.125 -21.219 1 97.31 343 ASN A O 1
ATOM 2790 N N . VAL A 1 344 ? -7.797 -22.234 -21.766 1 98.12 344 VAL A N 1
ATOM 2791 C CA . VAL A 1 344 ? -7.551 -22.625 -20.375 1 98.12 344 VAL A CA 1
ATOM 2792 C C . VAL A 1 344 ? -6.047 -22.734 -20.125 1 98.12 344 VAL A C 1
ATOM 2794 O O . VAL A 1 344 ? -5.34 -23.438 -20.844 1 98.12 344 VAL A O 1
ATOM 2797 N N . ASP A 1 345 ? -5.547 -21.984 -19.234 1 98 345 ASP A N 1
ATOM 2798 C CA . ASP A 1 345 ? -4.211 -22.188 -18.688 1 98 345 ASP A CA 1
ATOM 2799 C C . ASP A 1 345 ? -4.254 -23.094 -17.453 1 98 345 ASP A C 1
ATOM 2801 O O . ASP A 1 345 ? -4.789 -22.719 -16.422 1 98 345 ASP A O 1
ATOM 2805 N N . HIS A 1 346 ? -3.695 -24.25 -17.641 1 98.12 346 HIS A N 1
ATOM 2806 C CA . HIS A 1 346 ? -3.699 -25.266 -16.594 1 98.12 346 HIS A CA 1
ATOM 2807 C C . HIS A 1 346 ? -2.385 -25.281 -15.828 1 98.12 346 HIS A C 1
ATOM 2809 O O . HIS A 1 346 ? -1.345 -25.656 -16.359 1 98.12 346 HIS A O 1
ATOM 2815 N N . TYR A 1 347 ? -2.365 -24.797 -14.562 1 98.31 347 TYR A N 1
ATOM 2816 C CA . TYR A 1 347 ? -1.201 -24.797 -13.68 1 98.31 347 TYR A CA 1
ATOM 2817 C C . TYR A 1 347 ? -1.247 -25.969 -12.719 1 98.31 347 TYR A C 1
ATOM 2819 O O . TYR A 1 347 ? -2.232 -26.156 -12 1 98.31 347 TYR A O 1
ATOM 2827 N N . LYS A 1 348 ? -0.162 -26.75 -12.664 1 97.62 348 LYS A N 1
ATOM 2828 C CA . LYS A 1 348 ? -0.094 -27.922 -11.797 1 97.62 348 LYS A CA 1
ATOM 2829 C C . LYS A 1 348 ? 0.793 -27.672 -10.586 1 97.62 348 LYS A C 1
ATOM 2831 O O . LYS A 1 348 ? 1.961 -27.297 -10.734 1 97.62 348 LYS A O 1
ATOM 2836 N N . MET A 1 349 ? 0.214 -27.781 -9.453 1 97.44 349 MET A N 1
ATOM 2837 C CA . MET A 1 349 ? 0.889 -27.562 -8.18 1 97.44 349 MET A CA 1
ATOM 2838 C C . MET A 1 349 ? 1.269 -28.891 -7.531 1 97.44 349 MET A C 1
ATOM 2840 O O . MET A 1 349 ? 0.759 -29.938 -7.918 1 97.44 349 MET A O 1
ATOM 2844 N N . PRO A 1 350 ? 2.25 -28.797 -6.535 1 95.38 350 PRO A N 1
ATOM 2845 C CA . PRO A 1 350 ? 2.404 -30 -5.699 1 95.38 350 PRO A CA 1
ATOM 2846 C C . PRO A 1 350 ? 1.094 -30.438 -5.055 1 95.38 350 PRO A C 1
ATOM 2848 O O . PRO A 1 350 ? 0.208 -29.609 -4.82 1 95.38 350 PRO A O 1
ATOM 2851 N N . ALA A 1 351 ? 0.997 -31.672 -4.766 1 92.94 351 ALA A N 1
ATOM 2852 C CA . ALA A 1 351 ? -0.266 -32.25 -4.324 1 92.94 351 ALA A CA 1
ATOM 2853 C C . ALA A 1 351 ? -0.709 -31.672 -2.988 1 92.94 351 ALA A C 1
ATOM 2855 O O . ALA A 1 351 ? 0.105 -31.5 -2.078 1 92.94 351 ALA A O 1
ATOM 2856 N N . GLN A 1 352 ? -1.969 -31.234 -2.914 1 91.94 352 GLN A N 1
ATOM 2857 C CA . GLN A 1 352 ? -2.676 -30.844 -1.701 1 91.94 352 GLN A CA 1
ATOM 2858 C C . GLN A 1 352 ? -2.057 -29.578 -1.086 1 91.94 352 GLN A C 1
ATOM 2860 O O . GLN A 1 352 ? -1.921 -29.484 0.135 1 91.94 352 GLN A O 1
ATOM 2865 N N . LYS A 1 353 ? -1.605 -28.719 -1.88 1 92.31 353 LYS A N 1
ATOM 2866 C CA . LYS A 1 353 ? -1.074 -27.453 -1.398 1 92.31 353 LYS A CA 1
ATOM 2867 C C . LYS A 1 353 ? -2.154 -26.641 -0.691 1 92.31 353 LYS A C 1
ATOM 2869 O O . LYS A 1 353 ? -1.865 -25.906 0.259 1 92.31 353 LYS A O 1
ATOM 2874 N N . GLY A 1 354 ? -3.373 -26.703 -1.229 1 91.81 354 GLY A N 1
ATOM 2875 C CA . GLY A 1 354 ? -4.461 -26.109 -0.466 1 91.81 354 GLY A CA 1
ATOM 2876 C C . GLY A 1 354 ? -5.176 -25 -1.212 1 91.81 354 GLY A C 1
ATOM 2877 O O . GLY A 1 354 ? -4.746 -24.578 -2.293 1 91.81 354 GLY A O 1
ATOM 2878 N N . TRP A 1 355 ? -6.238 -24.516 -0.484 1 92.19 355 TRP A N 1
ATOM 2879 C CA . TRP A 1 355 ? -7.246 -23.625 -1.048 1 92.19 355 TRP A CA 1
ATOM 2880 C C . TRP A 1 355 ? -6.652 -22.25 -1.347 1 92.19 355 TRP A C 1
ATOM 2882 O O . TRP A 1 355 ? -6.469 -21.891 -2.51 1 92.19 355 TRP A O 1
ATOM 2892 N N . PHE A 1 356 ? -6.121 -21.531 -0.356 1 95.5 356 PHE A N 1
ATOM 2893 C CA . PHE A 1 356 ? -5.602 -20.188 -0.531 1 95.5 356 PHE A CA 1
ATOM 2894 C C . PHE A 1 356 ? -4.328 -20.203 -1.371 1 95.5 356 PHE A C 1
ATOM 2896 O O . PHE A 1 356 ? -4.074 -19.266 -2.135 1 95.5 356 PHE A O 1
ATOM 2903 N N . ALA A 1 357 ? -3.562 -21.281 -1.288 1 97.5 357 ALA A N 1
ATOM 2904 C CA . ALA A 1 357 ? -2.367 -21.375 -2.121 1 97.5 357 ALA A CA 1
ATOM 2905 C C . ALA A 1 357 ? -2.732 -21.422 -3.604 1 97.5 357 ALA A C 1
ATOM 2907 O O . ALA A 1 357 ? -2.104 -20.766 -4.426 1 97.5 357 ALA A O 1
ATOM 2908 N N . GLY A 1 358 ? -3.721 -22.234 -3.908 1 98 358 GLY A N 1
ATOM 2909 C CA . GLY A 1 358 ? -4.176 -22.312 -5.289 1 98 358 GLY A CA 1
ATOM 2910 C C . GLY A 1 358 ? -4.766 -21.016 -5.801 1 98 358 GLY A C 1
ATOM 2911 O O . GLY A 1 358 ? -4.5 -20.609 -6.934 1 98 358 GLY A O 1
ATOM 2912 N N . ARG A 1 359 ? -5.586 -20.359 -4.984 1 97.75 359 ARG A N 1
ATOM 2913 C CA . ARG A 1 359 ? -6.156 -19.078 -5.355 1 97.75 359 ARG A CA 1
ATOM 2914 C C . ARG A 1 359 ? -5.059 -18.047 -5.602 1 97.75 359 ARG A C 1
ATOM 2916 O O . ARG A 1 359 ? -5.137 -17.266 -6.559 1 97.75 359 ARG A O 1
ATOM 2923 N N . ASN A 1 360 ? -4.117 -18.047 -4.711 1 98.38 360 ASN A N 1
ATOM 2924 C CA . ASN A 1 360 ? -3.012 -17.109 -4.824 1 98.38 360 ASN A CA 1
ATOM 2925 C C . ASN A 1 360 ? -2.217 -17.328 -6.109 1 98.38 360 ASN A C 1
ATOM 2927 O O . ASN A 1 360 ? -1.811 -16.359 -6.766 1 98.38 360 ASN A O 1
ATOM 2931 N N . LEU A 1 361 ? -2 -18.609 -6.449 1 98.69 361 LEU A N 1
ATOM 2932 C CA . LEU A 1 361 ? -1.307 -18.922 -7.695 1 98.69 361 LEU A CA 1
ATOM 2933 C C . LEU A 1 361 ? -2.096 -18.422 -8.898 1 98.69 361 LEU A C 1
ATOM 2935 O O . LEU A 1 361 ? -1.541 -17.75 -9.773 1 98.69 361 LEU A O 1
ATOM 2939 N N . ALA A 1 362 ? -3.316 -18.75 -8.945 1 98.69 362 ALA A N 1
ATOM 2940 C CA . ALA A 1 362 ? -4.133 -18.344 -10.086 1 98.69 362 ALA A CA 1
ATOM 2941 C C . ALA A 1 362 ? -4.137 -16.812 -10.242 1 98.69 362 ALA A C 1
ATOM 2943 O O . ALA A 1 362 ? -3.936 -16.297 -11.344 1 98.69 362 ALA A O 1
ATOM 2944 N N . LEU A 1 363 ? -4.367 -16.141 -9.141 1 98.69 363 LEU A N 1
ATOM 2945 C CA . LEU A 1 363 ? -4.406 -14.68 -9.148 1 98.69 363 LEU A CA 1
ATOM 2946 C C . LEU A 1 363 ? -3.074 -14.102 -9.617 1 98.69 363 LEU A C 1
ATOM 2948 O O . LEU A 1 363 ? -3.045 -13.102 -10.336 1 98.69 363 LEU A O 1
ATOM 2952 N N . SER A 1 364 ? -1.976 -14.688 -9.234 1 98.5 364 SER A N 1
ATOM 2953 C CA . SER A 1 364 ? -0.645 -14.195 -9.57 1 98.5 364 SER A CA 1
ATOM 2954 C C . SER A 1 364 ? -0.417 -14.195 -11.078 1 98.5 364 SER A C 1
ATOM 2956 O O . SER A 1 364 ? 0.495 -13.523 -11.578 1 98.5 364 SER A O 1
ATOM 2958 N N . GLN A 1 365 ? -1.239 -14.906 -11.859 1 98.56 365 GLN A N 1
ATOM 2959 C CA . GLN A 1 365 ? -0.982 -15.094 -13.281 1 98.56 365 GLN A CA 1
ATOM 2960 C C . GLN A 1 365 ? -1.947 -14.273 -14.133 1 98.56 365 GLN A C 1
ATOM 2962 O O . GLN A 1 365 ? -1.867 -14.281 -15.359 1 98.56 365 GLN A O 1
ATOM 2967 N N . VAL A 1 366 ? -2.809 -13.531 -13.508 1 98.44 366 VAL A N 1
ATOM 2968 C CA . VAL A 1 366 ? -3.807 -12.742 -14.227 1 98.44 366 VAL A CA 1
ATOM 2969 C C . VAL A 1 366 ? -3.143 -11.531 -14.867 1 98.44 366 VAL A C 1
ATOM 2971 O O . VAL A 1 366 ? -2.33 -10.852 -14.234 1 98.44 366 VAL A O 1
ATOM 2974 N N . THR A 1 367 ? -3.482 -11.211 -16.125 1 96.44 367 THR A N 1
ATOM 2975 C CA . THR A 1 367 ? -2.908 -10.062 -16.812 1 96.44 367 THR A CA 1
ATOM 2976 C C . THR A 1 367 ? -3.994 -9.07 -17.203 1 96.44 367 THR A C 1
ATOM 2978 O O . THR A 1 367 ? -3.697 -7.98 -17.703 1 96.44 367 THR A O 1
ATOM 2981 N N . THR A 1 368 ? -5.258 -9.445 -17.031 1 96.94 368 THR A N 1
ATOM 2982 C CA . THR A 1 368 ? -6.375 -8.555 -17.344 1 96.94 368 THR A CA 1
ATOM 2983 C C . THR A 1 368 ? -6.672 -7.645 -16.156 1 96.94 368 THR A C 1
ATOM 2985 O O . THR A 1 368 ? -6.25 -7.922 -15.031 1 96.94 368 THR A O 1
ATOM 2988 N N . GLU A 1 369 ? -7.395 -6.578 -16.422 1 96.81 369 GLU A N 1
ATOM 2989 C CA . GLU A 1 369 ? -7.688 -5.574 -15.398 1 96.81 369 GLU A CA 1
ATOM 2990 C C . GLU A 1 369 ? -8.539 -6.16 -14.273 1 96.81 369 GLU A C 1
ATOM 2992 O O . GLU A 1 369 ? -8.414 -5.75 -13.117 1 96.81 369 GLU A O 1
ATOM 2997 N N . TYR A 1 370 ? -9.406 -7.094 -14.664 1 98.12 370 TYR A N 1
ATOM 2998 C CA . TYR A 1 370 ? -10.273 -7.73 -13.68 1 98.12 370 TYR A CA 1
ATOM 2999 C C . TYR A 1 370 ? -10.148 -9.25 -13.734 1 98.12 370 TYR A C 1
ATOM 3001 O O . TYR A 1 370 ? -9.695 -9.797 -14.742 1 98.12 370 TYR A O 1
ATOM 3009 N N . PHE A 1 371 ? -10.453 -9.844 -12.641 1 98.75 371 PHE A N 1
ATOM 3010 C CA . PHE A 1 371 ? -10.617 -11.289 -12.609 1 98.75 371 PHE A CA 1
ATOM 3011 C C . PHE A 1 371 ? -11.938 -11.672 -11.945 1 98.75 371 PHE A C 1
ATOM 3013 O O . PHE A 1 371 ? -12.523 -10.875 -11.211 1 98.75 371 PHE A O 1
ATOM 3020 N N . PHE A 1 372 ? -12.438 -12.758 -12.312 1 98.75 372 PHE A N 1
ATOM 3021 C CA . PHE A 1 372 ? -13.633 -13.328 -11.695 1 98.75 372 PHE A CA 1
ATOM 3022 C C . PHE A 1 372 ? -13.312 -14.656 -11.031 1 98.75 372 PHE A C 1
ATOM 3024 O O . PHE A 1 372 ? -12.867 -15.602 -11.695 1 98.75 372 PHE A O 1
ATOM 3031 N N . TRP A 1 373 ? -13.523 -14.727 -9.773 1 97.69 373 TRP A N 1
ATOM 3032 C CA . TRP A 1 373 ? -13.25 -15.938 -9.016 1 97.69 373 TRP A CA 1
ATOM 3033 C C . TRP A 1 373 ? -14.523 -16.734 -8.789 1 97.69 373 TRP A C 1
ATOM 3035 O O . TRP A 1 373 ? -15.562 -16.172 -8.422 1 97.69 373 TRP A O 1
ATOM 3045 N N . LEU A 1 374 ? -14.445 -18.016 -8.945 1 94.69 374 LEU A N 1
ATOM 3046 C CA . LEU A 1 374 ? -15.492 -18.938 -8.516 1 94.69 374 LEU A CA 1
ATOM 3047 C C . LEU A 1 374 ? -14.914 -20.328 -8.227 1 94.69 374 LEU A C 1
ATOM 3049 O O . LEU A 1 374 ? -13.828 -20.656 -8.695 1 94.69 374 LEU A O 1
ATOM 3053 N N . ASP A 1 375 ? -15.641 -21.062 -7.441 1 93.81 375 ASP A N 1
ATOM 3054 C CA . ASP A 1 375 ? -15.227 -22.438 -7.133 1 93.81 375 ASP A CA 1
ATOM 3055 C C . ASP A 1 375 ? -15.438 -23.359 -8.336 1 93.81 375 ASP A C 1
ATOM 3057 O O . ASP A 1 375 ? -16.266 -23.062 -9.211 1 93.81 375 ASP A O 1
ATOM 3061 N N . ASP A 1 376 ? -14.711 -24.453 -8.367 1 95.25 376 ASP A N 1
ATOM 3062 C CA . ASP A 1 376 ? -14.68 -25.328 -9.539 1 95.25 376 ASP A CA 1
ATOM 3063 C C . ASP A 1 376 ? -15.992 -26.094 -9.695 1 95.25 376 ASP A C 1
ATOM 3065 O O . ASP A 1 376 ? -16.234 -26.703 -10.734 1 95.25 376 ASP A O 1
ATOM 3069 N N . ASP A 1 377 ? -16.875 -26.031 -8.648 1 94 377 ASP A N 1
ATOM 3070 C CA . ASP A 1 377 ? -18.156 -26.734 -8.734 1 94 377 ASP A CA 1
ATOM 3071 C C . ASP A 1 377 ? -19.312 -25.75 -8.938 1 94 377 ASP A C 1
ATOM 3073 O O . ASP A 1 377 ? -20.453 -26.047 -8.555 1 94 377 ASP A O 1
ATOM 3077 N N . MET A 1 378 ? -19.016 -24.625 -9.438 1 94.75 378 MET A N 1
ATOM 3078 C CA . MET A 1 378 ? -20.016 -23.641 -9.805 1 94.75 378 MET A CA 1
ATOM 3079 C C . MET A 1 378 ? -20.031 -23.422 -11.32 1 94.75 378 MET A C 1
ATOM 3081 O O . MET A 1 378 ? -19.016 -23.594 -11.984 1 94.75 378 MET A O 1
ATOM 3085 N N . ILE A 1 379 ? -21.219 -23.016 -11.82 1 96.44 379 ILE A N 1
ATOM 3086 C CA . ILE A 1 379 ? -21.312 -22.812 -13.266 1 96.44 379 ILE A CA 1
ATOM 3087 C C . ILE A 1 379 ? -22.031 -21.5 -13.562 1 96.44 379 ILE A C 1
ATOM 3089 O O . ILE A 1 379 ? -22.828 -21.031 -12.742 1 96.44 379 ILE A O 1
ATOM 3093 N N . PHE A 1 380 ? -21.734 -21 -14.711 1 97.5 380 PHE A N 1
ATOM 3094 C CA . PHE A 1 380 ? -22.406 -19.797 -15.211 1 97.5 380 PHE A CA 1
ATOM 3095 C C . PHE A 1 380 ? -23.844 -20.109 -15.633 1 97.5 380 PHE A C 1
ATOM 3097 O O . PHE A 1 380 ? -24.141 -21.234 -16.062 1 97.5 380 PHE A O 1
ATOM 3104 N N . THR A 1 381 ? -24.703 -19.203 -15.484 1 96.12 381 THR A N 1
ATOM 3105 C CA . THR A 1 381 ? -26.078 -19.234 -15.961 1 96.12 381 THR A CA 1
ATOM 3106 C C . THR A 1 381 ? -26.391 -18 -16.797 1 96.12 381 THR A C 1
ATOM 3108 O O . THR A 1 381 ? -25.516 -17.156 -17.031 1 96.12 381 THR A O 1
ATOM 3111 N N . GLU A 1 382 ? -27.641 -17.891 -17.266 1 95.56 382 GLU A N 1
ATOM 3112 C CA . GLU A 1 382 ? -28.078 -16.719 -18.031 1 95.56 382 GLU A CA 1
ATOM 3113 C C . GLU A 1 382 ? -28.016 -15.461 -17.188 1 95.56 382 GLU A C 1
ATOM 3115 O O . GLU A 1 382 ? -27.969 -14.344 -17.719 1 95.56 382 GLU A O 1
ATOM 3120 N N . LYS A 1 383 ? -27.891 -15.672 -15.922 1 95.62 383 LYS A N 1
ATOM 3121 C CA . LYS A 1 383 ? -27.906 -14.539 -15.008 1 95.62 383 LYS A CA 1
ATOM 3122 C C . LYS A 1 383 ? -26.484 -14.148 -14.594 1 95.62 383 LYS A C 1
ATOM 3124 O O . LYS A 1 383 ? -26.297 -13.188 -13.844 1 95.62 383 LYS A O 1
ATOM 3129 N N . THR A 1 384 ? -25.516 -14.875 -15.016 1 97.62 384 THR A N 1
ATOM 3130 C CA . THR A 1 384 ? -24.125 -14.5 -14.75 1 97.62 384 THR A CA 1
ATOM 3131 C C . THR A 1 384 ? -23.688 -13.359 -15.664 1 97.62 384 THR A C 1
ATOM 3133 O O . THR A 1 384 ? -23.281 -13.594 -16.797 1 97.62 384 THR A O 1
ATOM 3136 N N . ASP A 1 385 ? -23.734 -12.164 -15.148 1 97.5 385 ASP A N 1
ATOM 3137 C CA . ASP A 1 385 ? -23.5 -10.977 -15.969 1 97.5 385 ASP A CA 1
ATOM 3138 C C . ASP A 1 385 ? -22.156 -10.352 -15.656 1 97.5 385 ASP A C 1
ATOM 3140 O O . ASP A 1 385 ? -22.078 -9.344 -14.945 1 97.5 385 ASP A O 1
ATOM 3144 N N . LEU A 1 386 ? -21.062 -10.836 -16.266 1 98.06 386 LEU A N 1
ATOM 3145 C CA . LEU A 1 386 ? -19.703 -10.312 -16.062 1 98.06 386 LEU A CA 1
ATOM 3146 C C . LEU A 1 386 ? -19.594 -8.883 -16.578 1 98.06 386 LEU A C 1
ATOM 3148 O O . LEU A 1 386 ? -18.828 -8.078 -16.047 1 98.06 386 LEU A O 1
ATOM 3152 N N . LYS A 1 387 ? -20.328 -8.586 -17.609 1 97.19 387 LYS A N 1
ATOM 3153 C CA . LYS A 1 387 ? -20.297 -7.238 -18.172 1 97.19 387 LYS A CA 1
ATOM 3154 C C . LYS A 1 387 ? -20.797 -6.207 -17.156 1 97.19 387 LYS A C 1
ATOM 3156 O O . LYS A 1 387 ? -20.219 -5.133 -17.016 1 97.19 387 LYS A O 1
ATOM 3161 N N . PHE A 1 388 ? -21.891 -6.559 -16.547 1 97.56 388 PHE A N 1
ATOM 3162 C CA . PHE A 1 388 ? -22.406 -5.672 -15.5 1 97.56 388 PHE A CA 1
ATOM 3163 C C . PHE A 1 388 ? -21.344 -5.438 -14.43 1 97.56 388 PHE A C 1
ATOM 3165 O O . PHE A 1 388 ? -21.078 -4.293 -14.047 1 97.56 388 PHE A O 1
ATOM 3172 N N . MET A 1 389 ? -20.719 -6.512 -13.906 1 98.19 389 MET A N 1
ATOM 3173 C CA . MET A 1 389 ? -19.734 -6.406 -12.836 1 98.19 389 MET A CA 1
ATOM 3174 C C . MET A 1 389 ? -18.531 -5.574 -13.281 1 98.19 389 MET A C 1
ATOM 3176 O O . MET A 1 389 ? -18.047 -4.73 -12.523 1 98.19 389 MET A O 1
ATOM 3180 N N . MET A 1 390 ? -18.125 -5.812 -14.484 1 97.31 390 MET A N 1
ATOM 3181 C CA . MET A 1 390 ? -17.016 -5.059 -15.055 1 97.31 390 MET A CA 1
ATOM 3182 C C . MET A 1 390 ? -17.328 -3.568 -15.102 1 97.31 390 MET A C 1
ATOM 3184 O O . MET A 1 390 ? -16.531 -2.742 -14.664 1 97.31 390 MET A O 1
ATOM 3188 N N . ASN A 1 391 ? -18.453 -3.221 -15.602 1 96.31 391 ASN A N 1
ATOM 3189 C CA . ASN A 1 391 ? -18.891 -1.828 -15.695 1 96.31 391 ASN A CA 1
ATOM 3190 C C . ASN A 1 391 ? -19.047 -1.202 -14.312 1 96.31 391 ASN A C 1
ATOM 3192 O O . ASN A 1 391 ? -18.734 -0.028 -14.117 1 96.31 391 ASN A O 1
ATOM 3196 N N . PHE A 1 392 ? -19.625 -1.982 -13.438 1 97.5 392 PHE A N 1
ATOM 3197 C CA . PHE A 1 392 ? -19.781 -1.515 -12.07 1 97.5 392 PHE A CA 1
ATOM 3198 C C . PHE A 1 392 ? -18.438 -1.088 -11.484 1 97.5 392 PHE A C 1
ATOM 3200 O O . PHE A 1 392 ? -18.297 0.014 -10.953 1 97.5 392 PHE A O 1
ATOM 3207 N N . LEU A 1 393 ? -17.422 -1.923 -11.586 1 97 393 LEU A N 1
ATOM 3208 C CA . LEU A 1 393 ? -16.109 -1.613 -11.047 1 97 393 LEU A CA 1
ATOM 3209 C C . LEU A 1 393 ? -15.484 -0.43 -11.781 1 97 393 LEU A C 1
ATOM 3211 O O . LEU A 1 393 ? -14.781 0.384 -11.18 1 97 393 LEU A O 1
ATOM 3215 N N . ASP A 1 394 ? -15.734 -0.283 -13.086 1 94.88 394 ASP A N 1
ATOM 3216 C CA . ASP A 1 394 ? -15.227 0.83 -13.883 1 94.88 394 ASP A CA 1
ATOM 3217 C C . ASP A 1 394 ? -15.734 2.166 -13.344 1 94.88 394 ASP A C 1
ATOM 3219 O O . ASP A 1 394 ? -14.992 3.15 -13.312 1 94.88 394 ASP A O 1
ATOM 3223 N N . LYS A 1 395 ? -16.922 2.143 -12.891 1 94.31 395 LYS A N 1
ATOM 3224 C CA . LYS A 1 395 ? -17.609 3.414 -12.68 1 94.31 395 LYS A CA 1
ATOM 3225 C C . LYS A 1 395 ? -17.594 3.811 -11.211 1 94.31 395 LYS A C 1
ATOM 3227 O O . LYS A 1 395 ? -17.703 4.992 -10.875 1 94.31 395 LYS A O 1
ATOM 3232 N N . THR A 1 396 ? -17.516 2.873 -10.336 1 95.25 396 THR A N 1
ATOM 3233 C CA . THR A 1 396 ? -17.812 3.18 -8.938 1 95.25 396 THR A CA 1
ATOM 3234 C C . THR A 1 396 ? -16.531 3.338 -8.133 1 95.25 396 THR A C 1
ATOM 3236 O O . THR A 1 396 ? -16.547 3.885 -7.027 1 95.25 396 THR A O 1
ATOM 3239 N N . GLY A 1 397 ? -15.461 2.768 -8.57 1 93.62 397 GLY A N 1
ATOM 3240 C CA . GLY A 1 397 ? -14.211 2.832 -7.832 1 93.62 397 GLY A CA 1
ATOM 3241 C C . GLY A 1 397 ? -14.07 1.733 -6.797 1 93.62 397 GLY A C 1
ATOM 3242 O O . GLY A 1 397 ? -13.172 1.772 -5.961 1 93.62 397 GLY A O 1
ATOM 3243 N N . TYR A 1 398 ? -14.992 0.806 -6.777 1 96.81 398 TYR A N 1
ATOM 3244 C CA . TYR A 1 398 ? -14.859 -0.365 -5.918 1 96.81 398 TYR A CA 1
ATOM 3245 C C . TYR A 1 398 ? -13.82 -1.331 -6.473 1 96.81 398 TYR A C 1
ATOM 3247 O O . TYR A 1 398 ? -13.461 -1.262 -7.648 1 96.81 398 TYR A O 1
ATOM 3255 N N . HIS A 1 399 ? -13.32 -2.16 -5.602 1 97.62 399 HIS A N 1
ATOM 3256 C CA . HIS A 1 399 ? -12.25 -3.08 -5.98 1 97.62 399 HIS A CA 1
ATOM 3257 C C . HIS A 1 399 ? -12.781 -4.496 -6.172 1 97.62 399 HIS A C 1
ATOM 3259 O O . HIS A 1 399 ? -12.227 -5.277 -6.945 1 97.62 399 HIS A O 1
ATOM 3265 N N . ILE A 1 400 ? -13.766 -4.844 -5.418 1 98.25 400 ILE A N 1
ATOM 3266 C CA . ILE A 1 400 ? -14.375 -6.168 -5.477 1 98.25 400 ILE A CA 1
ATOM 3267 C C . ILE A 1 400 ? -15.898 -6.035 -5.523 1 98.25 400 ILE A C 1
ATOM 3269 O O . ILE A 1 400 ? -16.484 -5.207 -4.816 1 98.25 400 ILE A O 1
ATOM 3273 N N . VAL A 1 401 ? -16.516 -6.809 -6.363 1 98.12 401 VAL A N 1
ATOM 3274 C CA . VAL A 1 401 ? -17.969 -6.895 -6.391 1 98.12 401 VAL A CA 1
ATOM 3275 C C . VAL A 1 401 ? -18.406 -8.359 -6.426 1 98.12 401 VAL A C 1
ATOM 3277 O O . VAL A 1 401 ? -17.953 -9.125 -7.281 1 98.12 401 VAL A O 1
ATOM 3280 N N . GLY A 1 402 ? -19.203 -8.711 -5.445 1 96.94 402 GLY A N 1
ATOM 3281 C CA . GLY A 1 402 ? -19.656 -10.086 -5.316 1 96.94 402 GLY A CA 1
ATOM 3282 C C . GLY A 1 402 ? -21.047 -10.312 -5.887 1 96.94 402 GLY A C 1
ATOM 3283 O O . GLY A 1 402 ? -21.828 -9.375 -5.992 1 96.94 402 GLY A O 1
ATOM 3284 N N . GLY A 1 403 ? -21.25 -11.547 -6.348 1 94.81 403 GLY A N 1
ATOM 3285 C CA . GLY A 1 403 ? -22.562 -12.008 -6.742 1 94.81 403 GLY A CA 1
ATOM 3286 C C . GLY A 1 403 ? -23.188 -12.953 -5.738 1 94.81 403 GLY A C 1
ATOM 3287 O O . GLY A 1 403 ? -22.859 -12.922 -4.551 1 94.81 403 GLY A O 1
ATOM 3288 N N . ARG A 1 404 ? -24.234 -13.664 -6.242 1 92.81 404 ARG A N 1
ATOM 3289 C CA . ARG A 1 404 ? -24.938 -14.578 -5.34 1 92.81 404 ARG A CA 1
ATOM 3290 C C . ARG A 1 404 ? -25.156 -15.93 -6 1 92.81 404 ARG A C 1
ATOM 3292 O O . ARG A 1 404 ? -24.906 -16.094 -7.199 1 92.81 404 ARG A O 1
ATOM 3299 N N . LEU A 1 405 ? -25.438 -16.922 -5.141 1 91.88 405 LEU A N 1
ATOM 3300 C CA . LEU A 1 405 ? -25.812 -18.234 -5.648 1 91.88 405 LEU A CA 1
ATOM 3301 C C . LEU A 1 405 ? -27.281 -18.25 -6.074 1 91.88 405 LEU A C 1
ATOM 3303 O O . LEU A 1 405 ? -28.125 -17.625 -5.43 1 91.88 405 LEU A O 1
ATOM 3307 N N . GLU A 1 406 ? -27.422 -19.047 -7.062 1 87.56 406 GLU A N 1
ATOM 3308 C CA . GLU A 1 406 ? -28.781 -19.172 -7.543 1 87.56 406 GLU A CA 1
ATOM 3309 C C . GLU A 1 406 ? -29.703 -19.719 -6.453 1 87.56 406 GLU A C 1
ATOM 3311 O O . GLU A 1 406 ? -29.312 -20.594 -5.676 1 87.56 406 GLU A O 1
ATOM 3316 N N . ASP A 1 407 ? -30.906 -19.281 -6.328 1 74.69 407 ASP A N 1
ATOM 3317 C CA . ASP A 1 407 ? -31.984 -19.703 -5.445 1 74.69 407 ASP A CA 1
ATOM 3318 C C . ASP A 1 407 ? -31.656 -19.391 -3.984 1 74.69 407 ASP A C 1
ATOM 3320 O O . ASP A 1 407 ? -32.281 -19.953 -3.072 1 74.69 407 ASP A O 1
ATOM 3324 N N . SER A 1 408 ? -30.484 -18.797 -3.863 1 72 408 SER A N 1
ATOM 3325 C CA . SER A 1 408 ? -30.234 -18.375 -2.486 1 72 408 SER A CA 1
ATOM 3326 C C . SER A 1 408 ? -30.938 -17.062 -2.164 1 72 408 SER A C 1
ATOM 3328 O O . SER A 1 408 ? -30.984 -16.156 -2.996 1 72 408 SER A O 1
ATOM 3330 N N . GLU A 1 409 ? -31.875 -17.156 -1.272 1 61.69 409 GLU A N 1
ATOM 3331 C CA . GLU A 1 409 ? -32.562 -15.922 -0.875 1 61.69 409 GLU A CA 1
ATOM 3332 C C . GLU A 1 409 ? -31.609 -15 -0.109 1 61.69 409 GLU A C 1
ATOM 3334 O O . GLU A 1 409 ? -31.875 -13.797 0.023 1 61.69 409 GLU A O 1
ATOM 3339 N N . LEU A 1 410 ? -30.5 -15.594 0.244 1 58.5 410 LEU A N 1
ATOM 3340 C CA . LEU A 1 410 ? -29.672 -14.812 1.162 1 58.5 410 LEU A CA 1
ATOM 3341 C C . LEU A 1 410 ? -28.5 -14.18 0.429 1 58.5 410 LEU A C 1
ATOM 3343 O O . LEU A 1 410 ? -27.828 -14.836 -0.375 1 58.5 410 LEU A O 1
ATOM 3347 N N . THR A 1 411 ? -28.609 -12.828 0.39 1 64.75 411 THR A N 1
ATOM 3348 C CA . THR A 1 411 ? -27.422 -12.086 -0.001 1 64.75 411 THR A CA 1
ATOM 3349 C C . THR A 1 411 ? -26.312 -12.258 1.033 1 64.75 411 THR A C 1
ATOM 3351 O O . THR A 1 411 ? -26.516 -11.984 2.219 1 64.75 411 THR A O 1
ATOM 3354 N N . PHE A 1 412 ? -25.297 -12.953 0.647 1 77.5 412 PHE A N 1
ATOM 3355 C CA . PHE A 1 412 ? -24.172 -13.062 1.571 1 77.5 412 PHE A CA 1
ATOM 3356 C C . PHE A 1 412 ? -23.391 -11.758 1.62 1 77.5 412 PHE A C 1
ATOM 3358 O O . PHE A 1 412 ? -22.812 -11.336 0.613 1 77.5 412 PHE A O 1
ATOM 3365 N N . ALA A 1 413 ? -23.594 -11.016 2.609 1 85.06 413 ALA A N 1
ATOM 3366 C CA . ALA A 1 413 ? -22.844 -9.797 2.916 1 85.06 413 ALA A CA 1
ATOM 3367 C C . ALA A 1 413 ? -22.578 -9.68 4.414 1 85.06 413 ALA A C 1
ATOM 3369 O O . ALA A 1 413 ? -23.516 -9.75 5.223 1 85.06 413 ALA A O 1
ATOM 3370 N N . GLN A 1 414 ? -21.312 -9.625 4.617 1 89.19 414 GLN A N 1
ATOM 3371 C CA . GLN A 1 414 ? -20.938 -9.492 6.023 1 89.19 414 GLN A CA 1
ATOM 3372 C C . GLN A 1 414 ? -20.016 -8.305 6.238 1 89.19 414 GLN A C 1
ATOM 3374 O O . GLN A 1 414 ? -19.391 -7.816 5.297 1 89.19 414 GLN A O 1
ATOM 3379 N N . ARG A 1 415 ? -20 -7.855 7.453 1 89.94 415 ARG A N 1
ATOM 3380 C CA . ARG A 1 415 ? -19.156 -6.734 7.852 1 89.94 415 ARG A CA 1
ATOM 3381 C C . ARG A 1 415 ? -18.188 -7.145 8.953 1 89.94 415 ARG A C 1
ATOM 3383 O O . ARG A 1 415 ? -18.469 -8.062 9.727 1 89.94 415 ARG A O 1
ATOM 3390 N N . TYR A 1 416 ? -17.078 -6.457 8.961 1 88.69 416 TYR A N 1
ATOM 3391 C CA . TYR A 1 416 ? -16.141 -6.605 10.07 1 88.69 416 TYR A CA 1
ATOM 3392 C C . TYR A 1 416 ? -16.281 -5.457 11.062 1 88.69 416 TYR A C 1
ATOM 3394 O O . TYR A 1 416 ? -16.531 -4.316 10.672 1 88.69 416 TYR A O 1
ATOM 3402 N N . ASP A 1 417 ? -16.078 -5.816 12.305 1 82.19 417 ASP A N 1
ATOM 3403 C CA . ASP A 1 417 ? -15.93 -4.832 13.367 1 82.19 417 ASP A CA 1
ATOM 3404 C C . ASP A 1 417 ? -14.602 -5.012 14.109 1 82.19 417 ASP A C 1
ATOM 3406 O O . ASP A 1 417 ? -14.289 -6.109 14.57 1 82.19 417 ASP A O 1
ATOM 3410 N N . TYR A 1 418 ? -13.883 -3.992 14.086 1 82.31 418 TYR A N 1
ATOM 3411 C CA . TYR A 1 418 ? -12.609 -4.008 14.789 1 82.31 418 TYR A CA 1
ATOM 3412 C C . TYR A 1 418 ? -12.656 -3.104 16.016 1 82.31 418 TYR A C 1
ATOM 3414 O O . TYR A 1 418 ? -13.047 -1.937 15.922 1 82.31 418 TYR A O 1
ATOM 3422 N N . ILE A 1 419 ? -12.234 -3.611 17.156 1 76.38 419 ILE A N 1
ATOM 3423 C CA . ILE A 1 419 ? -12.133 -2.844 18.391 1 76.38 419 ILE A CA 1
ATOM 3424 C C . ILE A 1 419 ? -10.688 -2.857 18.875 1 76.38 419 ILE A C 1
ATOM 3426 O O . ILE A 1 419 ? -10.141 -3.918 19.188 1 76.38 419 ILE A O 1
ATOM 3430 N N . PRO A 1 420 ? -10.133 -1.698 18.891 1 75.25 420 PRO A N 1
ATOM 3431 C CA . PRO A 1 420 ? -8.773 -1.647 19.422 1 75.25 420 PRO A CA 1
ATOM 3432 C C . PRO A 1 420 ? -8.727 -1.899 20.922 1 75.25 420 PRO A C 1
ATOM 3434 O O . PRO A 1 420 ? -9.719 -1.666 21.625 1 75.25 420 PRO A O 1
ATOM 3437 N N . THR A 1 421 ? -7.707 -2.582 21.344 1 69.38 421 THR A N 1
ATOM 3438 C CA . THR A 1 421 ? -7.512 -2.75 22.781 1 69.38 421 THR A CA 1
ATOM 3439 C C . THR A 1 421 ? -6.332 -1.909 23.266 1 69.38 421 THR A C 1
ATOM 3441 O O . THR A 1 421 ? -5.512 -1.456 22.469 1 69.38 421 THR A O 1
ATOM 3444 N N . ASN A 1 422 ? -6.43 -1.587 24.531 1 63.47 422 ASN A N 1
ATOM 3445 C CA . ASN A 1 422 ? -5.367 -0.798 25.156 1 63.47 422 ASN A CA 1
ATOM 3446 C C . ASN A 1 422 ? -4.141 -1.651 25.453 1 63.47 422 ASN A C 1
ATOM 3448 O O . ASN A 1 422 ? -3.141 -1.147 25.969 1 63.47 422 ASN A O 1
ATOM 3452 N N . THR A 1 423 ? -4.293 -2.873 25.094 1 64.56 423 THR A N 1
ATOM 3453 C CA . THR A 1 423 ? -3.141 -3.729 25.344 1 64.56 423 THR A CA 1
ATOM 3454 C C . THR A 1 423 ? -2.295 -3.893 24.094 1 64.56 423 THR A C 1
ATOM 3456 O O . THR A 1 423 ? -2.746 -3.578 22.984 1 64.56 423 THR A O 1
ATOM 3459 N N . ASP A 1 424 ? -1.044 -4.18 24.359 1 67.25 424 ASP A N 1
ATOM 3460 C CA . ASP A 1 424 ? -0.109 -4.41 23.266 1 67.25 424 ASP A CA 1
ATOM 3461 C C . ASP A 1 424 ? -0.48 -5.668 22.484 1 67.25 424 ASP A C 1
ATOM 3463 O O . ASP A 1 424 ? 0.167 -6 21.484 1 67.25 424 ASP A O 1
ATOM 3467 N N . ASP A 1 425 ? -1.563 -6.258 22.828 1 73.25 425 ASP A N 1
ATOM 3468 C CA . ASP A 1 425 ? -1.88 -7.551 22.219 1 73.25 425 ASP A CA 1
ATOM 3469 C C . ASP A 1 425 ? -2.812 -7.387 21.031 1 73.25 425 ASP A C 1
ATOM 3471 O O . ASP A 1 425 ? -3.324 -8.367 20.484 1 73.25 425 ASP A O 1
ATOM 3475 N N . GLY A 1 426 ? -2.975 -6.211 20.609 1 78.06 426 GLY A N 1
ATOM 3476 C CA . GLY A 1 426 ? -3.76 -6.008 19.406 1 78.06 426 GLY A CA 1
ATOM 3477 C C . GLY A 1 426 ? -5.246 -5.863 19.672 1 78.06 426 GLY A C 1
ATOM 3478 O O . GLY A 1 426 ? -5.664 -5.793 20.828 1 78.06 426 GLY A O 1
ATOM 3479 N N . GLY A 1 427 ? -6.09 -5.809 18.625 1 79.12 427 GLY A N 1
ATOM 3480 C CA . GLY A 1 427 ? -7.523 -5.605 18.75 1 79.12 427 GLY A CA 1
ATOM 3481 C C . GLY A 1 427 ? -8.328 -6.871 18.516 1 79.12 427 GLY A C 1
ATOM 3482 O O . GLY A 1 427 ? -7.77 -7.969 18.484 1 79.12 427 GLY A O 1
ATOM 3483 N N . CYS A 1 428 ? -9.602 -6.645 18.625 1 80.5 428 CYS A N 1
ATOM 3484 C CA . CYS A 1 428 ? -10.555 -7.711 18.359 1 80.5 428 CYS A CA 1
ATOM 3485 C C . CYS A 1 428 ? -11.273 -7.477 17.031 1 80.5 428 CYS A C 1
ATOM 3487 O O . CYS A 1 428 ? -11.734 -6.367 16.75 1 80.5 428 CYS A O 1
ATOM 3489 N N . LEU A 1 429 ? -11.242 -8.531 16.234 1 85.06 429 LEU A N 1
ATOM 3490 C CA . LEU A 1 429 ? -11.961 -8.484 14.961 1 85.06 429 LEU A CA 1
ATOM 3491 C C . LEU A 1 429 ? -13.117 -9.477 14.953 1 85.06 429 LEU A C 1
ATOM 3493 O O . LEU A 1 429 ? -12.914 -10.672 15.203 1 85.06 429 LEU A O 1
ATOM 3497 N N . SER A 1 430 ? -14.273 -8.93 14.672 1 82.62 430 SER A N 1
ATOM 3498 C CA . SER A 1 430 ? -15.453 -9.789 14.602 1 82.62 430 SER A CA 1
ATOM 3499 C C . SER A 1 430 ? -16.219 -9.57 13.305 1 82.62 430 SER A C 1
ATOM 3501 O O . SER A 1 430 ? -16.094 -8.516 12.68 1 82.62 430 SER A O 1
ATOM 3503 N N . ARG A 1 431 ? -16.891 -10.641 12.938 1 83.38 431 ARG A N 1
ATOM 3504 C CA . ARG A 1 431 ? -17.719 -10.562 11.742 1 83.38 431 ARG A CA 1
ATOM 3505 C C . ARG A 1 431 ? -19.203 -10.531 12.102 1 83.38 431 ARG A C 1
ATOM 3507 O O . ARG A 1 431 ? -19.625 -11.211 13.031 1 83.38 431 ARG A O 1
ATOM 3514 N N . LYS A 1 432 ? -19.953 -9.828 11.359 1 80.75 432 LYS A N 1
ATOM 3515 C CA . LYS A 1 432 ? -21.391 -9.789 11.523 1 80.75 432 LYS A CA 1
ATOM 3516 C C . LYS A 1 432 ? -22.109 -9.656 10.18 1 80.75 432 LYS A C 1
ATOM 3518 O O . LYS A 1 432 ? -21.516 -9.188 9.211 1 80.75 432 LYS A O 1
ATOM 3523 N N . GLU A 1 433 ? -23.281 -10.141 10.211 1 83.88 433 GLU A N 1
ATOM 3524 C CA . GLU A 1 433 ? -24.078 -9.961 9 1 83.88 433 GLU A CA 1
ATOM 3525 C C . GLU A 1 433 ? -24.453 -8.5 8.789 1 83.88 433 GLU A C 1
ATOM 3527 O O . GLU A 1 433 ? -24.75 -7.789 9.75 1 83.88 433 GLU A O 1
ATOM 3532 N N . GLY A 1 434 ? -24.312 -8.094 7.539 1 82.25 434 GLY A N 1
ATOM 3533 C CA . GLY A 1 434 ? -24.812 -6.746 7.312 1 82.25 434 GLY A CA 1
ATOM 3534 C C . GLY A 1 434 ? -24.141 -6.051 6.145 1 82.25 434 GLY A C 1
ATOM 3535 O O . GLY A 1 434 ? -23.172 -6.574 5.578 1 82.25 434 GLY A O 1
ATOM 3536 N N . LEU A 1 435 ? -24.797 -5 5.742 1 88.75 435 LEU A N 1
ATOM 3537 C CA . LEU A 1 435 ? -24.375 -4.082 4.695 1 88.75 435 LEU A CA 1
ATOM 3538 C C . LEU A 1 435 ? -24.203 -2.668 5.246 1 88.75 435 LEU A C 1
ATOM 3540 O O . LEU A 1 435 ? -24.734 -2.344 6.309 1 88.75 435 LEU A O 1
ATOM 3544 N N . TYR A 1 436 ? -23.375 -1.93 4.613 1 90.31 436 TYR A N 1
ATOM 3545 C CA . TYR A 1 436 ? -23.25 -0.533 5.016 1 90.31 436 TYR A CA 1
ATOM 3546 C C . TYR A 1 436 ? -24.328 0.322 4.355 1 90.31 436 TYR A C 1
ATOM 3548 O O . TYR A 1 436 ? -25.188 0.883 5.039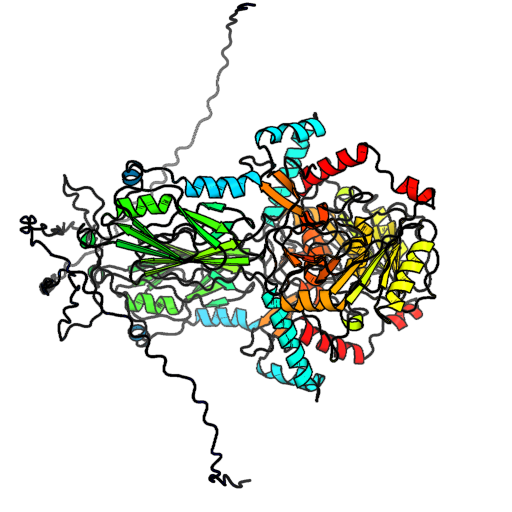 1 90.31 436 TYR A O 1
ATOM 3556 N N . LYS A 1 437 ? -24.281 0.374 3.059 1 92.75 437 LYS A N 1
ATOM 3557 C CA . LYS A 1 437 ? -25.188 1.242 2.322 1 92.75 437 LYS A CA 1
ATOM 3558 C C . LYS A 1 437 ? -25.375 0.759 0.887 1 92.75 437 LYS A C 1
ATOM 3560 O O . LYS A 1 437 ? -24.453 0.169 0.304 1 92.75 437 LYS A O 1
ATOM 3565 N N . VAL A 1 438 ? -26.562 1.09 0.39 1 95.31 438 VAL A N 1
ATOM 3566 C CA . VAL A 1 438 ? -26.812 0.88 -1.034 1 95.31 438 VAL A CA 1
ATOM 3567 C C . VAL A 1 438 ? -25.953 1.84 -1.851 1 95.31 438 VAL A C 1
ATOM 3569 O O . VAL A 1 438 ? -25.828 3.018 -1.507 1 95.31 438 VAL A O 1
ATOM 3572 N N . ILE A 1 439 ? -25.312 1.355 -2.865 1 96.06 439 ILE A N 1
ATOM 3573 C CA . ILE A 1 439 ? -24.422 2.166 -3.684 1 96.06 439 ILE A CA 1
ATOM 3574 C C . ILE A 1 439 ? -25.234 3.039 -4.633 1 96.06 439 ILE A C 1
ATOM 3576 O O . ILE A 1 439 ? -26.078 2.535 -5.387 1 96.06 439 ILE A O 1
ATOM 3580 N N . PRO A 1 440 ? -25 4.332 -4.633 1 94.06 440 PRO A N 1
ATOM 3581 C CA . PRO A 1 440 ? -25.766 5.227 -5.5 1 94.06 440 PRO A CA 1
ATOM 3582 C C . PRO A 1 440 ? -25.688 4.832 -6.973 1 94.06 440 PRO A C 1
ATOM 3584 O O . PRO A 1 440 ? -24.594 4.582 -7.492 1 94.06 440 PRO A O 1
ATOM 3587 N N . GLY A 1 441 ? -26.844 4.742 -7.617 1 95.94 441 GLY A N 1
ATOM 3588 C CA . GLY A 1 441 ? -26.891 4.379 -9.023 1 95.94 441 GLY A CA 1
ATOM 3589 C C . GLY A 1 441 ? -27.016 2.885 -9.25 1 95.94 441 GLY A C 1
ATOM 3590 O O . GLY A 1 441 ? -27.234 2.438 -10.375 1 95.94 441 GLY A O 1
ATOM 3591 N N . TYR A 1 442 ? -26.844 2.146 -8.227 1 97.31 442 TYR A N 1
ATOM 3592 C CA . TYR A 1 442 ? -26.906 0.69 -8.305 1 97.31 442 TYR A CA 1
ATOM 3593 C C . TYR A 1 442 ? -27.781 0.126 -7.188 1 97.31 442 TYR A C 1
ATOM 3595 O O . TYR A 1 442 ? -27.266 -0.415 -6.203 1 97.31 442 TYR A O 1
ATOM 3603 N N . PRO A 1 443 ? -29.078 0.088 -7.352 1 96.12 443 PRO A N 1
ATOM 3604 C CA . PRO A 1 443 ? -30.016 -0.283 -6.281 1 96.12 443 PRO A CA 1
ATOM 3605 C C . PRO A 1 443 ? -29.859 -1.737 -5.844 1 96.12 443 PRO A C 1
ATOM 3607 O O . PRO A 1 443 ? -30.266 -2.104 -4.742 1 96.12 443 PRO A O 1
ATOM 3610 N N . THR A 1 444 ? -29.25 -2.553 -6.652 1 94.88 444 THR A N 1
ATOM 3611 C CA . THR A 1 444 ? -29.109 -3.965 -6.32 1 94.88 444 THR A CA 1
ATOM 3612 C C . THR A 1 444 ? -27.766 -4.219 -5.633 1 94.88 444 THR A C 1
ATOM 3614 O O . THR A 1 444 ? -27.438 -5.363 -5.312 1 94.88 444 THR A O 1
ATOM 3617 N N . CYS A 1 445 ? -26.984 -3.211 -5.477 1 96.12 445 CYS A N 1
ATOM 3618 C CA . CYS A 1 445 ? -25.641 -3.379 -4.926 1 96.12 445 CYS A CA 1
ATOM 3619 C C . CYS A 1 445 ? -25.469 -2.582 -3.639 1 96.12 445 CYS A C 1
ATOM 3621 O O . CYS A 1 445 ? -25.953 -1.452 -3.537 1 96.12 445 CYS A O 1
ATOM 3623 N N . SER A 1 446 ? -24.797 -3.166 -2.662 1 95.69 446 SER A N 1
ATOM 3624 C CA . SER A 1 446 ? -24.516 -2.525 -1.38 1 95.69 446 SER A CA 1
ATOM 3625 C C . SER A 1 446 ? -23.062 -2.725 -0.962 1 95.69 446 SER A C 1
ATOM 3627 O O . SER A 1 446 ? -22.438 -3.723 -1.324 1 95.69 446 SER A O 1
ATOM 3629 N N . SER A 1 447 ? -22.562 -1.744 -0.264 1 96.25 447 SER A N 1
ATOM 3630 C CA . SER A 1 447 ? -21.203 -1.854 0.262 1 96.25 447 SER A CA 1
ATOM 3631 C C . SER A 1 447 ? -21.141 -2.809 1.45 1 96.25 447 SER A C 1
ATOM 3633 O O . SER A 1 447 ? -22.062 -2.836 2.275 1 96.25 447 SER A O 1
ATOM 3635 N N . THR A 1 448 ? -20.078 -3.59 1.521 1 95.69 448 THR A N 1
ATOM 3636 C CA . THR A 1 448 ? -19.844 -4.574 2.574 1 95.69 448 THR A CA 1
ATOM 3637 C C . THR A 1 448 ? -18.359 -4.871 2.723 1 95.69 448 THR A C 1
ATOM 3639 O O . THR A 1 448 ? -17.516 -4.168 2.156 1 95.69 448 THR A O 1
ATOM 3642 N N . ASP A 1 449 ? -18.047 -5.879 3.6 1 95.06 449 ASP A N 1
ATOM 3643 C CA . ASP A 1 449 ? -16.656 -6.23 3.783 1 95.06 449 ASP A CA 1
ATOM 3644 C C . ASP A 1 449 ? -16.359 -7.625 3.232 1 95.06 449 ASP A C 1
ATOM 3646 O O . ASP A 1 449 ? -15.227 -7.926 2.857 1 95.06 449 ASP A O 1
ATOM 3650 N N . ILE A 1 450 ? -17.328 -8.508 3.209 1 94.75 450 ILE A N 1
ATOM 3651 C CA . ILE A 1 450 ? -17.156 -9.898 2.797 1 94.75 450 ILE A CA 1
ATOM 3652 C C . ILE A 1 450 ? -18.25 -10.281 1.806 1 94.75 450 ILE A C 1
ATOM 3654 O O . ILE A 1 450 ? -19.422 -9.984 2.023 1 94.75 450 ILE A O 1
ATOM 3658 N N . VAL A 1 451 ? -17.844 -10.891 0.768 1 95 451 VAL A N 1
ATOM 3659 C CA . VAL A 1 451 ? -18.797 -11.438 -0.192 1 95 451 VAL A CA 1
ATOM 3660 C C . VAL A 1 451 ? -18.516 -12.914 -0.425 1 95 451 VAL A C 1
ATOM 3662 O O . VAL A 1 451 ? -17.5 -13.445 0.067 1 95 451 VAL A O 1
ATOM 3665 N N . LEU A 1 452 ? -19.359 -13.586 -1.117 1 92.25 452 LEU A N 1
ATOM 3666 C CA . LEU A 1 452 ? -19.203 -15.008 -1.415 1 92.25 452 LEU A CA 1
ATOM 3667 C C . LEU A 1 452 ? -18.031 -15.234 -2.375 1 92.25 452 LEU A C 1
ATOM 3669 O O . LEU A 1 452 ? -17.531 -14.289 -2.988 1 92.25 452 LEU A O 1
ATOM 3673 N N . ASN A 1 453 ? -17.609 -16.516 -2.363 1 92.12 453 ASN A N 1
ATOM 3674 C CA . ASN A 1 453 ? -16.562 -16.906 -3.307 1 92.12 453 ASN A CA 1
ATOM 3675 C C . ASN A 1 453 ? -17.078 -16.891 -4.746 1 92.12 453 ASN A C 1
ATOM 3677 O O . ASN A 1 453 ? -16.891 -17.859 -5.484 1 92.12 453 ASN A O 1
ATOM 3681 N N . VAL A 1 454 ? -17.781 -15.93 -5.062 1 95.44 454 VAL A N 1
ATOM 3682 C CA . VAL A 1 454 ? -18.266 -15.523 -6.375 1 95.44 454 VAL A CA 1
ATOM 3683 C C . VAL A 1 454 ? -18.141 -14.016 -6.539 1 95.44 454 VAL A C 1
ATOM 3685 O O . VAL A 1 454 ? -19.062 -13.258 -6.215 1 95.44 454 VAL A O 1
ATOM 3688 N N . PHE A 1 455 ? -17.031 -13.625 -7.031 1 97.62 455 PHE A N 1
ATOM 3689 C CA . PHE A 1 455 ? -16.828 -12.18 -7.098 1 97.62 455 PHE A CA 1
ATOM 3690 C C . PHE A 1 455 ? -15.844 -11.82 -8.203 1 97.62 455 PHE A C 1
ATOM 3692 O O . PHE A 1 455 ? -15.023 -12.656 -8.602 1 97.62 455 PHE A O 1
ATOM 3699 N N . MET A 1 456 ? -16 -10.648 -8.703 1 98.75 456 MET A N 1
ATOM 3700 C CA . MET A 1 456 ? -15.023 -10.016 -9.586 1 98.75 456 MET A CA 1
ATOM 3701 C C . MET A 1 456 ? -14.141 -9.039 -8.812 1 98.75 456 MET A C 1
ATOM 3703 O O . MET A 1 456 ? -14.633 -8.289 -7.965 1 98.75 456 MET A O 1
ATOM 3707 N N . GLY A 1 457 ? -12.836 -9.094 -9.023 1 98.56 457 GLY A N 1
ATOM 3708 C CA . GLY A 1 457 ? -11.898 -8.195 -8.367 1 98.56 457 GLY A CA 1
ATOM 3709 C C . GLY A 1 457 ? -11.031 -7.426 -9.352 1 98.56 457 GLY A C 1
ATOM 3710 O O . GLY A 1 457 ? -10.711 -7.926 -10.43 1 98.56 457 GLY A O 1
ATOM 3711 N N . GLU A 1 458 ? -10.789 -6.172 -8.992 1 97.94 458 GLU A N 1
ATOM 3712 C CA . GLU A 1 458 ? -9.742 -5.43 -9.688 1 97.94 458 GLU A CA 1
ATOM 3713 C C . GLU A 1 458 ? -8.367 -6.023 -9.406 1 97.94 458 GLU A C 1
ATOM 3715 O O . GLU A 1 458 ? -7.941 -6.098 -8.25 1 97.94 458 GLU A O 1
ATOM 3720 N N . THR A 1 459 ? -7.637 -6.402 -10.367 1 97.94 459 THR A N 1
ATOM 3721 C CA . THR A 1 459 ? -6.527 -7.344 -10.273 1 97.94 459 THR A CA 1
ATOM 3722 C C . THR A 1 459 ? -5.375 -6.746 -9.477 1 97.94 459 THR A C 1
ATOM 3724 O O . THR A 1 459 ? -4.867 -7.375 -8.547 1 97.94 459 THR A O 1
ATOM 3727 N N . GLN A 1 460 ? -4.988 -5.555 -9.758 1 95.5 460 GLN A N 1
ATOM 3728 C CA . GLN A 1 460 ? -3.766 -4.996 -9.195 1 95.5 460 GLN A CA 1
ATOM 3729 C C . GLN A 1 460 ? -3.869 -4.879 -7.676 1 95.5 460 GLN A C 1
ATOM 3731 O O . GLN A 1 460 ? -2.988 -5.344 -6.949 1 95.5 460 GLN A O 1
ATOM 3736 N N . THR A 1 461 ? -4.914 -4.305 -7.211 1 95.44 461 THR A N 1
ATOM 3737 C CA . THR A 1 461 ? -5.066 -4.078 -5.777 1 95.44 461 THR A CA 1
ATOM 3738 C C . THR A 1 461 ? -5.297 -5.398 -5.047 1 95.44 461 THR A C 1
ATOM 3740 O O . THR A 1 461 ? -4.695 -5.648 -4 1 95.44 461 THR A O 1
ATOM 3743 N N . VAL A 1 462 ? -6.133 -6.23 -5.605 1 97.5 462 VAL A N 1
ATOM 3744 C CA . VAL A 1 462 ? -6.457 -7.484 -4.93 1 97.5 462 VAL A CA 1
ATOM 3745 C C . VAL A 1 462 ? -5.23 -8.391 -4.914 1 97.5 462 VAL A C 1
ATOM 3747 O O . VAL A 1 462 ? -4.969 -9.078 -3.922 1 97.5 462 VAL A O 1
ATOM 3750 N N . ARG A 1 463 ? -4.523 -8.383 -5.977 1 97.44 463 ARG A N 1
ATOM 3751 C CA . ARG A 1 463 ? -3.295 -9.164 -6.047 1 97.44 463 ARG A CA 1
ATOM 3752 C C . ARG A 1 463 ? -2.275 -8.672 -5.027 1 97.44 463 ARG A C 1
ATOM 3754 O O . ARG A 1 463 ? -1.504 -9.469 -4.48 1 97.44 463 ARG A O 1
ATOM 3761 N N . SER A 1 464 ? -2.23 -7.414 -4.742 1 96.25 464 SER A N 1
ATOM 3762 C CA . SER A 1 464 ? -1.3 -6.875 -3.758 1 96.25 464 SER A CA 1
ATOM 3763 C C . SER A 1 464 ? -1.617 -7.387 -2.357 1 96.25 464 SER A C 1
ATOM 3765 O O . SER A 1 464 ? -0.732 -7.461 -1.502 1 96.25 464 SER A O 1
ATOM 3767 N N . VAL A 1 465 ? -2.836 -7.691 -2.098 1 96.5 465 VAL A N 1
ATOM 3768 C CA . VAL A 1 465 ? -3.225 -8.312 -0.836 1 96.5 465 VAL A CA 1
ATOM 3769 C C . VAL A 1 465 ? -2.959 -9.812 -0.896 1 96.5 465 VAL A C 1
ATOM 3771 O O . VAL A 1 465 ? -2.309 -10.375 -0.007 1 96.5 465 VAL A O 1
ATOM 3774 N N . GLY A 1 466 ? -3.43 -10.367 -1.97 1 96.81 466 GLY A N 1
ATOM 3775 C CA . GLY A 1 466 ? -3.225 -11.781 -2.229 1 96.81 466 GLY A CA 1
ATOM 3776 C C . GLY A 1 466 ? -3.967 -12.68 -1.254 1 96.81 466 GLY A C 1
ATOM 3777 O O . GLY A 1 466 ? -4.641 -12.195 -0.343 1 96.81 466 GLY A O 1
ATOM 3778 N N . PHE A 1 467 ? -3.922 -14.016 -1.504 1 97.31 467 PHE A N 1
ATOM 3779 C CA . PHE A 1 467 ? -4.398 -15.062 -0.606 1 97.31 467 PHE A CA 1
ATOM 3780 C C . PHE A 1 467 ? -3.234 -15.719 0.125 1 97.31 467 PHE A C 1
ATOM 3782 O O . PHE A 1 467 ? -2.266 -16.156 -0.503 1 97.31 467 PHE A O 1
ATOM 3789 N N . GLU A 1 468 ? -3.332 -15.742 1.412 1 95.81 468 GLU A N 1
ATOM 3790 C CA . GLU A 1 468 ? -2.244 -16.281 2.221 1 95.81 468 GLU A CA 1
ATOM 3791 C C . GLU A 1 468 ? -2.062 -17.781 1.978 1 95.81 468 GLU A C 1
ATOM 3793 O O . GLU A 1 468 ? -2.922 -18.578 2.35 1 95.81 468 GLU A O 1
ATOM 3798 N N . PRO A 1 469 ? -0.896 -18.156 1.448 1 96.31 469 PRO A N 1
ATOM 3799 C CA . PRO A 1 469 ? -0.74 -19.547 1.028 1 96.31 469 PRO A CA 1
ATOM 3800 C C . PRO A 1 469 ? -0.357 -20.469 2.182 1 96.31 469 PRO A C 1
ATOM 3802 O O . PRO A 1 469 ? -0.143 -21.672 1.975 1 96.31 469 PRO A O 1
ATOM 3805 N N . ASN A 1 470 ? -0.321 -20.047 3.369 1 93.94 470 ASN A N 1
ATOM 3806 C CA . ASN A 1 470 ? -0.008 -20.891 4.516 1 93.94 470 ASN A CA 1
ATOM 3807 C C . ASN A 1 470 ? -0.95 -22.094 4.605 1 93.94 470 ASN A C 1
ATOM 3809 O O . ASN A 1 470 ? -2.162 -21.953 4.43 1 93.94 470 ASN A O 1
ATOM 3813 N N . PRO A 1 471 ? -0.427 -23.234 4.918 1 91.38 471 PRO A N 1
ATOM 3814 C CA . PRO A 1 471 ? -1.231 -24.453 4.945 1 91.38 471 PRO A CA 1
ATOM 3815 C C . PRO A 1 471 ? -2.383 -24.391 5.945 1 91.38 471 PRO A C 1
ATOM 3817 O O . PRO A 1 471 ? -3.33 -25.172 5.859 1 91.38 471 PRO A O 1
ATOM 3820 N N . VAL A 1 472 ? -2.318 -23.484 6.848 1 88.75 472 VAL A N 1
ATOM 3821 C CA . VAL A 1 472 ? -3.412 -23.328 7.805 1 88.75 472 VAL A CA 1
ATOM 3822 C C . VAL A 1 472 ? -4.691 -22.938 7.062 1 88.75 472 VAL A C 1
ATOM 3824 O O . VAL A 1 472 ? -5.797 -23.203 7.547 1 88.75 472 VAL A O 1
ATOM 3827 N N . TYR A 1 473 ? -4.531 -22.391 5.922 1 90.56 473 TYR A N 1
ATOM 3828 C CA . TYR A 1 473 ? -5.688 -21.969 5.137 1 90.56 473 TYR A CA 1
ATOM 3829 C C . TYR A 1 473 ? -5.922 -22.922 3.969 1 90.56 473 TYR A C 1
ATOM 3831 O O . TYR A 1 473 ? -6.555 -22.562 2.979 1 90.56 473 TYR A O 1
ATOM 3839 N N . ALA A 1 474 ? -5.484 -24.172 4.047 1 88.12 474 ALA A N 1
ATOM 3840 C CA . ALA A 1 474 ? -5.527 -25.141 2.947 1 88.12 474 ALA A CA 1
ATOM 3841 C C . ALA A 1 474 ? -6.938 -25.688 2.754 1 88.12 474 ALA A C 1
ATOM 3843 O O . ALA A 1 474 ? -7.328 -26.031 1.638 1 88.12 474 ALA A O 1
ATOM 3844 N N . ARG A 1 475 ? -7.734 -25.703 3.777 1 82.12 475 ARG A N 1
ATOM 3845 C CA . ARG A 1 475 ? -9 -26.422 3.66 1 82.12 475 ARG A CA 1
ATOM 3846 C C . ARG A 1 475 ? -10.18 -25.469 3.811 1 82.12 475 ARG A C 1
ATOM 3848 O O . ARG A 1 475 ? -11.172 -25.594 3.086 1 82.12 475 ARG A O 1
ATOM 3855 N N . ALA A 1 476 ? -10.055 -24.625 4.723 1 78.25 476 ALA A N 1
ATOM 3856 C CA . ALA A 1 476 ? -11.164 -23.703 4.98 1 78.25 476 ALA A CA 1
ATOM 3857 C C . ALA A 1 476 ? -10.664 -22.281 5.207 1 78.25 476 ALA A C 1
ATOM 3859 O O . ALA A 1 476 ? -9.969 -22.016 6.191 1 78.25 476 ALA A O 1
ATOM 3860 N N . ALA A 1 477 ? -11.031 -21.469 4.293 1 86.19 477 ALA A N 1
ATOM 3861 C CA . ALA A 1 477 ? -10.703 -20.062 4.422 1 86.19 477 ALA A CA 1
ATOM 3862 C C . ALA A 1 477 ? -11.531 -19.219 3.455 1 86.19 477 ALA A C 1
ATOM 3864 O O . ALA A 1 477 ? -11.836 -19.656 2.342 1 86.19 477 ALA A O 1
ATOM 3865 N N . HIS A 1 478 ? -11.961 -18.188 3.822 1 89.69 478 HIS A N 1
ATOM 3866 C CA . HIS A 1 478 ? -12.742 -17.25 3.029 1 89.69 478 HIS A CA 1
ATOM 3867 C C . HIS A 1 478 ? -12.672 -15.836 3.615 1 89.69 478 HIS A C 1
ATOM 3869 O O . HIS A 1 478 ? -12.07 -14.945 3.018 1 89.69 478 HIS A O 1
ATOM 3875 N N . SER A 1 479 ? -13.125 -15.766 4.867 1 89.62 479 SER A N 1
ATOM 3876 C CA . SER A 1 479 ? -13.203 -14.477 5.543 1 89.62 479 SER A CA 1
ATOM 3877 C C . SER A 1 479 ? -11.812 -13.891 5.781 1 89.62 479 SER A C 1
ATOM 3879 O O . SER A 1 479 ? -11.641 -12.672 5.812 1 89.62 479 SER A O 1
ATOM 3881 N N . GLU A 1 480 ? -10.758 -14.781 5.883 1 91.25 480 GLU A N 1
ATOM 3882 C CA . GLU A 1 480 ? -9.398 -14.336 6.184 1 91.25 480 GLU A CA 1
ATOM 3883 C C . GLU A 1 480 ? -8.836 -13.484 5.051 1 91.25 480 GLU A C 1
ATOM 3885 O O . GLU A 1 480 ? -8.078 -12.547 5.297 1 91.25 480 GLU A O 1
ATOM 3890 N N . PHE A 1 481 ? -9.266 -13.828 3.883 1 95.31 481 PHE A N 1
ATOM 3891 C CA . PHE A 1 481 ? -8.844 -13.008 2.748 1 95.31 481 PHE A CA 1
ATOM 3892 C C . PHE A 1 481 ? -9.367 -11.586 2.885 1 95.31 481 PHE A C 1
ATOM 3894 O O . PHE A 1 481 ? -8.617 -10.625 2.695 1 95.31 481 PHE A O 1
ATOM 3901 N N . PHE A 1 482 ? -10.555 -11.469 3.127 1 95.31 482 PHE A N 1
ATOM 3902 C CA . PHE A 1 482 ? -11.164 -10.148 3.25 1 95.31 482 PHE A CA 1
ATOM 3903 C C . PHE A 1 482 ? -10.625 -9.414 4.469 1 95.31 482 PHE A C 1
ATOM 3905 O O . PHE A 1 482 ? -10.477 -8.188 4.445 1 95.31 482 PHE A O 1
ATOM 3912 N N . ALA A 1 483 ? -10.352 -10.117 5.516 1 92.69 483 ALA A N 1
ATOM 3913 C CA . ALA A 1 483 ? -9.734 -9.492 6.68 1 92.69 483 ALA A CA 1
ATOM 3914 C C . ALA A 1 483 ? -8.375 -8.898 6.324 1 92.69 483 ALA A C 1
ATOM 3916 O O . ALA A 1 483 ? -8.047 -7.781 6.734 1 92.69 483 ALA A O 1
ATOM 3917 N N . ASP A 1 484 ? -7.605 -9.617 5.543 1 94.56 484 ASP A N 1
ATOM 3918 C CA . ASP A 1 484 ? -6.281 -9.156 5.129 1 94.56 484 ASP A CA 1
ATOM 3919 C C . ASP A 1 484 ? -6.379 -7.922 4.242 1 94.56 484 ASP A C 1
ATOM 3921 O O . ASP A 1 484 ? -5.414 -7.164 4.117 1 94.56 484 ASP A O 1
ATOM 3925 N N . GLY A 1 485 ? -7.516 -7.746 3.668 1 95.19 485 GLY A N 1
ATOM 3926 C CA . GLY A 1 485 ? -7.707 -6.637 2.746 1 95.19 485 GLY A CA 1
ATOM 3927 C C . GLY A 1 485 ? -8.383 -5.438 3.385 1 95.19 485 GLY A C 1
ATOM 3928 O O . GLY A 1 485 ? -8.586 -4.414 2.73 1 95.19 485 GLY A O 1
ATOM 3929 N N . LEU A 1 486 ? -8.719 -5.539 4.664 1 93.62 486 LEU A N 1
ATOM 3930 C CA . LEU A 1 486 ? -9.359 -4.41 5.332 1 93.62 486 LEU A CA 1
ATOM 3931 C C . LEU A 1 486 ? -8.492 -3.158 5.227 1 93.62 486 LEU A C 1
ATOM 3933 O O . LEU A 1 486 ? -7.281 -3.213 5.465 1 93.62 486 LEU A O 1
ATOM 3937 N N . GLY A 1 487 ? -9.172 -2.084 4.801 1 91.69 487 GLY A N 1
ATOM 3938 C CA . GLY A 1 487 ? -8.477 -0.817 4.68 1 91.69 487 GLY A CA 1
ATOM 3939 C C . GLY A 1 487 ? -7.676 -0.698 3.395 1 91.69 487 GLY A C 1
ATOM 3940 O O . GLY A 1 487 ? -7.008 0.312 3.164 1 91.69 487 GLY A O 1
ATOM 3941 N N . LYS A 1 488 ? -7.766 -1.712 2.539 1 93.12 488 LYS A N 1
ATOM 3942 C CA . LYS A 1 488 ? -6.969 -1.688 1.316 1 93.12 488 LYS A CA 1
ATOM 3943 C C . LYS A 1 488 ? -7.859 -1.71 0.079 1 93.12 488 LYS A C 1
ATOM 3945 O O . LYS A 1 488 ? -7.434 -1.317 -1.009 1 93.12 488 LYS A O 1
ATOM 3950 N N . PHE A 1 489 ? -9.039 -2.234 0.213 1 94.75 489 PHE A N 1
ATOM 3951 C CA . PHE A 1 489 ? -9.93 -2.217 -0.942 1 94.75 489 PHE A CA 1
ATOM 3952 C C . PHE A 1 489 ? -11.383 -2.088 -0.504 1 94.75 489 PHE A C 1
ATOM 3954 O O . PHE A 1 489 ? -11.719 -2.35 0.654 1 94.75 489 PHE A O 1
ATOM 3961 N N . ARG A 1 490 ? -12.195 -1.667 -1.431 1 96.62 490 ARG A N 1
ATOM 3962 C CA . ARG A 1 490 ? -13.648 -1.555 -1.286 1 96.62 490 ARG A CA 1
ATOM 3963 C C . ARG A 1 490 ? -14.352 -2.803 -1.812 1 96.62 490 ARG A C 1
ATOM 3965 O O . ARG A 1 490 ? -13.992 -3.324 -2.869 1 96.62 490 ARG A O 1
ATOM 3972 N N . VAL A 1 491 ? -15.375 -3.203 -1.028 1 97.5 491 VAL A N 1
ATOM 3973 C CA . VAL A 1 491 ? -16.109 -4.406 -1.412 1 97.5 491 VAL A CA 1
ATOM 3974 C C . VAL A 1 491 ? -17.594 -4.09 -1.532 1 97.5 491 VAL A C 1
ATOM 3976 O O . VAL A 1 491 ? -18.156 -3.396 -0.683 1 97.5 491 VAL A O 1
ATOM 3979 N N . ALA A 1 492 ? -18.203 -4.582 -2.576 1 97.31 492 ALA A N 1
ATOM 3980 C CA . ALA A 1 492 ? -19.641 -4.473 -2.775 1 97.31 492 ALA A CA 1
ATOM 3981 C C . ALA A 1 492 ? -20.266 -5.84 -3.055 1 97.31 492 ALA A C 1
ATOM 3983 O O . ALA A 1 492 ? -19.578 -6.754 -3.521 1 97.31 492 ALA A O 1
ATOM 3984 N N . SER A 1 493 ? -21.484 -5.98 -2.727 1 96.12 493 SER A N 1
ATOM 3985 C CA . SER A 1 493 ? -22.281 -7.152 -3.049 1 96.12 493 SER A CA 1
ATOM 3986 C C . SER A 1 493 ? -23.484 -6.777 -3.912 1 96.12 493 SER A C 1
ATOM 3988 O O . SER A 1 493 ? -24.234 -5.863 -3.572 1 96.12 493 SER A O 1
ATOM 3990 N N . CYS A 1 494 ? -23.656 -7.465 -4.98 1 95.31 494 CYS A N 1
ATOM 3991 C CA . CYS A 1 494 ? -24.781 -7.215 -5.867 1 95.31 494 CYS A CA 1
ATOM 3992 C C . CYS A 1 494 ? -25.672 -8.445 -5.973 1 95.31 494 CYS A C 1
ATOM 3994 O O . CYS A 1 494 ? -25.188 -9.57 -6.027 1 95.31 494 CYS A O 1
ATOM 3996 N N . THR A 1 495 ? -26.984 -8.227 -6.094 1 93 495 THR A N 1
ATOM 3997 C CA . THR A 1 495 ? -27.938 -9.328 -6.043 1 93 495 THR A CA 1
ATOM 3998 C C . THR A 1 495 ? -28.391 -9.719 -7.445 1 93 495 THR A C 1
ATOM 4000 O O . THR A 1 495 ? -29.109 -10.703 -7.621 1 93 495 THR A O 1
ATOM 4003 N N . ASN A 1 496 ? -27.984 -9.023 -8.445 1 93.44 496 ASN A N 1
ATOM 4004 C CA . ASN A 1 496 ? -28.484 -9.273 -9.789 1 93.44 496 ASN A CA 1
ATOM 4005 C C . ASN A 1 496 ? -27.531 -10.141 -10.594 1 93.44 496 ASN A C 1
ATOM 4007 O O . ASN A 1 496 ? -27.719 -10.32 -11.805 1 93.44 496 ASN A O 1
ATOM 4011 N N . VAL A 1 497 ? -26.469 -10.609 -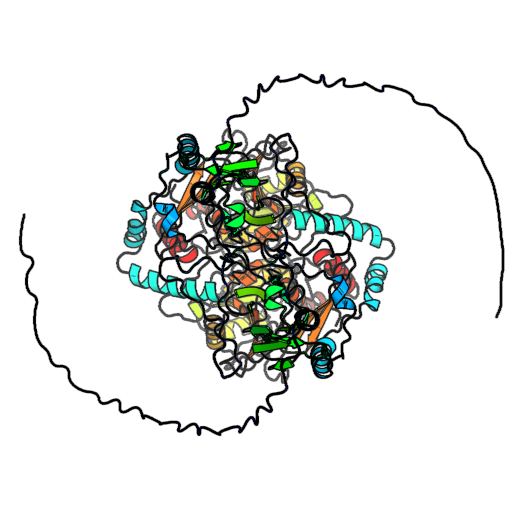10.109 1 95.38 497 VAL A N 1
ATOM 4012 C CA . VAL A 1 497 ? -25.562 -11.547 -10.75 1 95.38 497 VAL A CA 1
ATOM 4013 C C . VAL A 1 497 ? -25.562 -12.875 -9.992 1 95.38 497 VAL A C 1
ATOM 4015 O O . VAL A 1 497 ? -25.297 -12.922 -8.789 1 95.38 497 VAL A O 1
ATOM 4018 N N . GLU A 1 498 ? -25.812 -13.93 -10.766 1 94.56 498 GLU A N 1
ATOM 4019 C CA . GLU A 1 498 ? -25.984 -15.219 -10.109 1 94.56 498 GLU A CA 1
ATOM 4020 C C . GLU A 1 498 ? -25.203 -16.312 -10.812 1 94.56 498 GLU A C 1
ATOM 4022 O O . GLU A 1 498 ? -25 -16.266 -12.023 1 94.56 498 GLU A O 1
ATOM 4027 N N . VAL A 1 499 ? -24.703 -17.188 -9.984 1 95.62 499 VAL A N 1
ATOM 4028 C CA . VAL A 1 499 ? -24.109 -18.438 -10.484 1 95.62 499 VAL A CA 1
ATOM 4029 C C . VAL A 1 499 ? -24.812 -19.625 -9.836 1 95.62 499 VAL A C 1
ATOM 4031 O O . VAL A 1 499 ? -25.516 -19.469 -8.828 1 95.62 499 VAL A O 1
ATOM 4034 N N . LYS A 1 500 ? -24.672 -20.781 -10.461 1 94.62 500 LYS A N 1
ATOM 4035 C CA . LYS A 1 500 ? -25.297 -21.984 -9.938 1 94.62 500 LYS A CA 1
ATOM 4036 C C . LYS A 1 500 ? -24.25 -22.906 -9.305 1 94.62 500 LYS A C 1
ATOM 4038 O O . LYS A 1 500 ? -23.188 -23.141 -9.883 1 94.62 500 LYS A O 1
ATOM 4043 N N . HIS A 1 501 ? -24.562 -23.344 -8.164 1 92.38 501 HIS A N 1
ATOM 4044 C CA . HIS A 1 501 ? -23.703 -24.312 -7.473 1 92.38 501 HIS A CA 1
ATOM 4045 C C . HIS A 1 501 ? -24.125 -25.734 -7.77 1 92.38 501 HIS A C 1
ATOM 4047 O O . HIS A 1 501 ? -25.266 -26.125 -7.5 1 92.38 501 HIS A O 1
ATOM 4053 N N . LEU A 1 502 ? -23.328 -26.578 -8.266 1 88.31 502 LEU A N 1
ATOM 4054 C CA . LEU A 1 502 ? -23.641 -27.953 -8.617 1 88.31 502 LEU A CA 1
ATOM 4055 C C . LEU A 1 502 ? -23.453 -28.875 -7.418 1 88.31 502 LEU A C 1
ATOM 4057 O O . LEU A 1 502 ? -24.234 -29.812 -7.223 1 88.31 502 LEU A O 1
ATOM 4061 N N . GLY A 1 503 ? -22.719 -28.484 -6.551 1 75.5 503 GLY A N 1
ATOM 4062 C CA . GLY A 1 503 ? -22.391 -29.359 -5.438 1 75.5 503 GLY A CA 1
ATOM 4063 C C . GLY A 1 503 ? -21.891 -30.719 -5.871 1 75.5 503 GLY A C 1
ATOM 4064 O O . GLY A 1 503 ? -22.453 -31.328 -6.785 1 75.5 503 GLY A O 1
ATOM 4065 N N . ASP A 1 504 ? -20.734 -31.109 -5.797 1 72.5 504 ASP A N 1
ATOM 4066 C CA . ASP A 1 504 ? -20.203 -32.438 -6.168 1 72.5 504 ASP A CA 1
ATOM 4067 C C . ASP A 1 504 ? -19.5 -33.094 -4.988 1 72.5 504 ASP A C 1
ATOM 4069 O O . ASP A 1 504 ? -18.422 -32.656 -4.578 1 72.5 504 ASP A O 1
ATOM 4073 N N . THR A 1 505 ? -20.172 -34.094 -4.48 1 68.75 505 THR A N 1
ATOM 4074 C CA . THR A 1 505 ? -19.547 -34.844 -3.398 1 68.75 505 THR A CA 1
ATOM 4075 C C . THR A 1 505 ? -19.234 -36.281 -3.84 1 68.75 505 THR A C 1
ATOM 4077 O O . THR A 1 505 ? -19.125 -37.188 -3.008 1 68.75 505 THR A O 1
ATOM 4080 N N . SER A 1 506 ? -19.109 -36.469 -5.109 1 70.94 506 SER A N 1
ATOM 4081 C CA . SER A 1 506 ? -19.016 -37.812 -5.633 1 70.94 506 SER A CA 1
ATOM 4082 C C . SER A 1 506 ? -17.625 -38.406 -5.422 1 70.94 506 SER A C 1
ATOM 4084 O O . SER A 1 506 ? -17.469 -39.594 -5.258 1 70.94 506 SER A O 1
ATOM 4086 N N . ASN A 1 507 ? -16.672 -37.562 -5.371 1 74.12 507 ASN A N 1
ATOM 4087 C CA . ASN A 1 507 ? -15.297 -38.062 -5.234 1 74.12 507 ASN A CA 1
ATOM 4088 C C . ASN A 1 507 ? -14.922 -38.25 -3.77 1 74.12 507 ASN A C 1
ATOM 4090 O O . ASN A 1 507 ? -14.773 -37.281 -3.021 1 74.12 507 ASN A O 1
ATOM 4094 N N . ARG A 1 508 ? -14.727 -39.5 -3.389 1 71.88 508 ARG A N 1
ATOM 4095 C CA . ARG A 1 508 ? -14.453 -39.844 -2.002 1 71.88 508 ARG A CA 1
ATOM 4096 C C . ARG A 1 508 ? -13.117 -39.281 -1.539 1 71.88 508 ARG A C 1
ATOM 4098 O O . ARG A 1 508 ? -12.984 -38.844 -0.395 1 71.88 508 ARG A O 1
ATOM 4105 N N . ARG A 1 509 ? -12.188 -39.375 -2.379 1 76.19 509 ARG A N 1
ATOM 4106 C CA . ARG A 1 509 ? -10.867 -38.844 -2.025 1 76.19 509 ARG A CA 1
ATOM 4107 C C . ARG A 1 509 ? -10.93 -37.344 -1.777 1 76.19 509 ARG A C 1
ATOM 4109 O O . ARG A 1 509 ? -10.297 -36.844 -0.85 1 76.19 509 ARG A O 1
ATOM 4116 N N . TYR A 1 510 ? -11.594 -36.781 -2.584 1 80.56 510 TYR A N 1
ATOM 4117 C CA . TYR A 1 510 ? -11.812 -35.344 -2.391 1 80.56 510 TYR A CA 1
ATOM 4118 C C . TYR A 1 510 ? -12.484 -35.062 -1.051 1 80.56 510 TYR A C 1
ATOM 4120 O O . TYR A 1 510 ? -12.047 -34.188 -0.302 1 80.56 510 TYR A O 1
ATOM 4128 N N . ASN A 1 511 ? -13.477 -35.781 -0.73 1 75.75 511 ASN A N 1
ATOM 4129 C CA . ASN A 1 511 ? -14.227 -35.562 0.506 1 75.75 511 ASN A CA 1
ATOM 4130 C C . ASN A 1 511 ? -13.344 -35.781 1.734 1 75.75 511 ASN A C 1
ATOM 4132 O O . ASN A 1 511 ? -13.477 -35.031 2.725 1 75.75 511 ASN A O 1
ATOM 4136 N N . LYS A 1 512 ? -12.477 -36.688 1.616 1 75.5 512 LYS A N 1
ATOM 4137 C CA . LYS A 1 512 ? -11.555 -36.938 2.721 1 75.5 512 LYS A CA 1
ATOM 4138 C C . LYS A 1 512 ? -10.57 -35.781 2.881 1 75.5 512 LYS A C 1
ATOM 4140 O O . LYS A 1 512 ? -10.258 -35.375 4.004 1 75.5 512 LYS A O 1
ATOM 4145 N N . ALA A 1 513 ? -10.141 -35.312 1.786 1 76.12 513 ALA A N 1
ATOM 4146 C CA . ALA A 1 513 ? -9.133 -34.281 1.792 1 76.12 513 ALA A CA 1
ATOM 4147 C C . ALA A 1 513 ? -9.727 -32.969 2.299 1 76.12 513 ALA A C 1
ATOM 4149 O O . ALA A 1 513 ? -9 -32.094 2.818 1 76.12 513 ALA A O 1
ATOM 4150 N N . ARG A 1 514 ? -10.938 -32.781 2.156 1 73.38 514 ARG A N 1
ATOM 4151 C CA . ARG A 1 514 ? -11.609 -31.547 2.523 1 73.38 514 ARG A CA 1
ATOM 4152 C C . ARG A 1 514 ? -11.875 -31.484 4.023 1 73.38 514 ARG A C 1
ATOM 4154 O O . ARG A 1 514 ? -12.117 -30.406 4.574 1 73.38 514 ARG A O 1
ATOM 4161 N N . HIS A 1 515 ? -11.875 -32.625 4.66 1 65.62 515 HIS A N 1
ATOM 4162 C CA . HIS A 1 515 ? -12.211 -32.656 6.078 1 65.62 515 HIS A CA 1
ATOM 4163 C C . HIS A 1 515 ? -11.133 -32 6.926 1 65.62 515 HIS A C 1
ATOM 4165 O O . HIS A 1 515 ? -9.938 -32.25 6.711 1 65.62 515 HIS A O 1
ATOM 4171 N N . THR A 1 516 ? -11.68 -30.938 7.688 1 65.12 516 THR A N 1
ATOM 4172 C CA . THR A 1 516 ? -10.797 -30.219 8.602 1 65.12 516 THR A CA 1
ATOM 4173 C C . THR A 1 516 ? -10.781 -30.891 9.977 1 65.12 516 THR A C 1
ATOM 4175 O O . THR A 1 516 ? 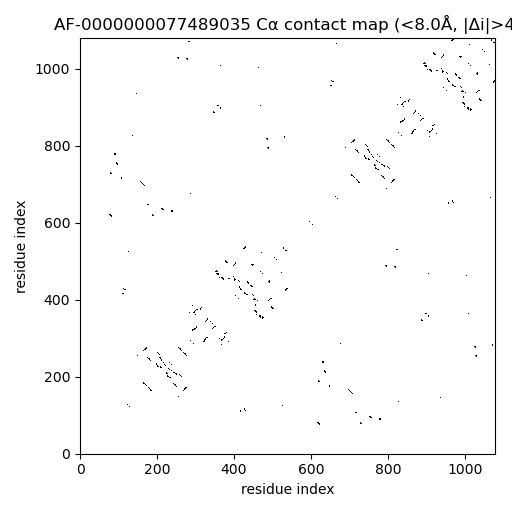-11.836 -31.266 10.5 1 65.12 516 THR A O 1
ATOM 4178 N N . GLY A 1 517 ? -9.82 -31.594 10.312 1 58.78 517 GLY A N 1
ATOM 4179 C CA . GLY A 1 517 ? -9.852 -32.094 11.68 1 58.78 517 GLY A CA 1
ATOM 4180 C C . GLY A 1 517 ? -9.883 -31 12.727 1 58.78 517 GLY A C 1
ATOM 4181 O O . GLY A 1 517 ? -9.703 -29.828 12.398 1 58.78 517 GLY A O 1
ATOM 4182 N N . GLY A 1 518 ? -10.57 -31.172 13.969 1 58.41 518 GLY A N 1
ATOM 4183 C CA . GLY A 1 518 ? -10.641 -30.281 15.117 1 58.41 518 GLY A CA 1
ATOM 4184 C C . GLY A 1 518 ? -9.352 -29.547 15.391 1 58.41 518 GLY A C 1
ATOM 4185 O O . GLY A 1 518 ? -9.367 -28.375 15.805 1 58.41 518 GLY A O 1
ATOM 4186 N N . THR A 1 519 ? -8.258 -30.016 14.938 1 64.94 519 THR A N 1
ATOM 4187 C CA . THR A 1 519 ? -6.945 -29.469 15.234 1 64.94 519 THR A CA 1
ATOM 4188 C C . THR A 1 519 ? -6.629 -28.297 14.312 1 64.94 519 THR A C 1
ATOM 4190 O O . THR A 1 519 ? -5.871 -27.391 14.68 1 64.94 519 THR A O 1
ATOM 4193 N N . LEU A 1 520 ? -7.398 -28.188 13.242 1 71.12 520 LEU A N 1
ATOM 4194 C CA . LEU A 1 520 ? -7.117 -27.141 12.266 1 71.12 520 LEU A CA 1
ATOM 4195 C C . LEU A 1 520 ? -7.594 -25.781 12.773 1 71.12 520 LEU A C 1
ATOM 4197 O O . LEU A 1 520 ? -6.922 -24.766 12.57 1 71.12 520 LEU A O 1
ATOM 4201 N N . ASN A 1 521 ? -8.625 -25.797 13.492 1 71.19 521 ASN A N 1
ATOM 4202 C CA . ASN A 1 521 ? -9.164 -24.547 14.008 1 71.19 521 ASN A CA 1
ATOM 4203 C C . ASN A 1 521 ? -8.234 -23.922 15.047 1 71.19 521 ASN A C 1
ATOM 4205 O O . ASN A 1 521 ? -8.078 -22.703 15.086 1 71.19 521 ASN A O 1
ATOM 4209 N N . TYR A 1 522 ? -7.664 -24.844 15.75 1 72.38 522 TYR A N 1
ATOM 4210 C CA . TYR A 1 522 ? -6.703 -24.359 16.734 1 72.38 522 TYR A CA 1
ATOM 4211 C C . TYR A 1 522 ? -5.52 -23.688 16.062 1 72.38 522 TYR A C 1
ATOM 4213 O O . TYR A 1 522 ? -5.133 -22.578 16.453 1 72.38 522 TYR A O 1
ATOM 4221 N N . TYR A 1 523 ? -5.02 -24.266 15.086 1 78.5 523 TYR A N 1
ATOM 4222 C CA . TYR A 1 523 ? -3.842 -23.734 14.406 1 78.5 523 TYR A CA 1
ATOM 4223 C C . TYR A 1 523 ? -4.184 -22.453 13.648 1 78.5 523 TYR A C 1
ATOM 4225 O O . TYR A 1 523 ? -3.359 -21.547 13.555 1 78.5 523 TYR A O 1
ATOM 4233 N N . LYS A 1 524 ? -5.352 -22.406 13.211 1 83.19 524 LYS A N 1
ATOM 4234 C CA . LYS A 1 524 ? -5.797 -21.188 12.523 1 83.19 524 LYS A CA 1
ATOM 4235 C C . LYS A 1 524 ? -5.883 -20.016 13.477 1 83.19 524 LYS A C 1
ATOM 4237 O O . LYS A 1 524 ? -5.422 -18.906 13.164 1 83.19 524 LYS A O 1
ATOM 4242 N N . LEU A 1 525 ? -6.43 -20.266 14.602 1 79 525 LEU A N 1
ATOM 4243 C CA . LEU A 1 525 ? -6.562 -19.203 15.594 1 79 525 LEU A CA 1
ATOM 4244 C C . LEU A 1 525 ? -5.191 -18.719 16.062 1 79 525 LEU A C 1
ATOM 4246 O O . LEU A 1 525 ? -4.973 -17.531 16.234 1 79 525 LEU A O 1
ATOM 4250 N N . LYS A 1 526 ? -4.348 -19.734 16.234 1 80.81 526 LYS A N 1
ATOM 4251 C CA . LYS A 1 526 ? -2.984 -19.391 16.625 1 80.81 526 LYS A CA 1
ATOM 4252 C C . LYS A 1 526 ? -2.299 -18.547 15.547 1 80.81 526 LYS A C 1
ATOM 4254 O O . LYS A 1 526 ? -1.602 -17.578 15.859 1 80.81 526 LYS A O 1
ATOM 4259 N N . TYR A 1 527 ? -2.525 -18.969 14.383 1 89 527 TYR A N 1
ATOM 4260 C CA . TYR A 1 527 ? -1.909 -18.266 13.266 1 89 527 TYR A CA 1
ATOM 4261 C C . TYR A 1 527 ? -2.447 -16.844 13.156 1 89 527 TYR A C 1
ATOM 4263 O O . TYR A 1 527 ? -1.68 -15.891 12.992 1 89 527 TYR A O 1
ATOM 4271 N N . ILE A 1 528 ? -3.678 -16.656 13.336 1 87.44 528 ILE A N 1
ATOM 4272 C CA . ILE A 1 528 ? -4.32 -15.352 13.234 1 87.44 528 ILE A CA 1
ATOM 4273 C C . ILE A 1 528 ? -3.885 -14.461 14.398 1 87.44 528 ILE A C 1
ATOM 4275 O O . ILE A 1 528 ? -3.641 -13.266 14.219 1 87.44 528 ILE A O 1
ATOM 4279 N N . TYR A 1 529 ? -3.783 -15.047 15.555 1 84.56 529 TYR A N 1
ATOM 4280 C CA . TYR A 1 529 ? -3.279 -14.312 16.703 1 84.56 529 TYR A CA 1
ATOM 4281 C C . TYR A 1 529 ? -1.919 -13.695 16.422 1 84.56 529 TYR A C 1
ATOM 4283 O O . TYR A 1 529 ? -1.689 -12.523 16.703 1 84.56 529 TYR A O 1
ATOM 4291 N N . PHE A 1 530 ? -1.092 -14.508 15.859 1 89.69 530 PHE A N 1
ATOM 4292 C CA . PHE A 1 530 ? 0.272 -14.047 15.633 1 89.69 530 PHE A CA 1
ATOM 4293 C C . PHE A 1 530 ? 0.336 -13.125 14.422 1 89.69 530 PHE A C 1
ATOM 4295 O O . PHE A 1 530 ? 0.759 -11.969 14.531 1 89.69 530 PHE A O 1
ATOM 4302 N N . ARG A 1 531 ? -0.177 -13.562 13.336 1 92.62 531 ARG A N 1
ATOM 4303 C CA . ARG A 1 531 ? -0.002 -12.891 12.055 1 92.62 531 ARG A CA 1
ATOM 4304 C C . ARG A 1 531 ? -0.718 -11.547 12.031 1 92.62 531 ARG A C 1
ATOM 4306 O O . ARG A 1 531 ? -0.164 -10.547 11.562 1 92.62 531 ARG A O 1
ATOM 4313 N N . ASN A 1 532 ? -1.933 -11.492 12.547 1 90.94 532 ASN A N 1
ATOM 4314 C CA . ASN A 1 532 ? -2.773 -10.312 12.406 1 90.94 532 ASN A CA 1
ATOM 4315 C C . ASN A 1 532 ? -2.795 -9.484 13.688 1 90.94 532 ASN A C 1
ATOM 4317 O O . ASN A 1 532 ? -3.5 -8.477 13.773 1 90.94 532 ASN A O 1
ATOM 4321 N N . ASN A 1 533 ? -1.965 -9.922 14.672 1 88.25 533 ASN A N 1
ATOM 4322 C CA . ASN A 1 533 ? -1.906 -9.227 15.945 1 88.25 533 ASN A CA 1
ATOM 4323 C C . ASN A 1 533 ? -3.299 -9.008 16.531 1 88.25 533 ASN A C 1
ATOM 4325 O O . ASN A 1 533 ? -3.668 -7.883 16.875 1 88.25 533 ASN A O 1
ATOM 4329 N N . LEU A 1 534 ? -4.004 -10.078 16.594 1 84.38 534 LEU A N 1
ATOM 4330 C CA . LEU A 1 534 ? -5.348 -10.047 17.156 1 84.38 534 LEU A CA 1
ATOM 4331 C C . LEU A 1 534 ? -5.422 -10.859 18.438 1 84.38 534 LEU A C 1
ATOM 4333 O O . LEU A 1 534 ? -4.812 -11.93 18.531 1 84.38 534 LEU A O 1
ATOM 4337 N N . PHE A 1 535 ? -5.844 -10.227 19.438 1 73.69 535 PHE A N 1
ATOM 4338 C CA . PHE A 1 535 ? -5.988 -11 20.656 1 73.69 535 PHE A CA 1
ATOM 4339 C C . PHE A 1 535 ? -7.152 -11.977 20.547 1 73.69 535 PHE A C 1
ATOM 4341 O O . PHE A 1 535 ? -7.145 -13.039 21.188 1 73.69 535 PHE A O 1
ATOM 4348 N N . ASN A 1 536 ? -8.195 -11.508 20.016 1 59.97 536 ASN A N 1
ATOM 4349 C CA . ASN A 1 536 ? -9.359 -12.367 19.828 1 59.97 536 ASN A CA 1
ATOM 4350 C C . ASN A 1 536 ? -9.805 -12.383 18.359 1 59.97 536 ASN A C 1
ATOM 4352 O O . ASN A 1 536 ? -9.82 -11.344 17.703 1 59.97 536 ASN A O 1
ATOM 4356 N N . LEU A 1 537 ? -9.531 -13.453 17.75 1 54.91 537 LEU A N 1
ATOM 4357 C CA . LEU A 1 537 ? -9.922 -13.594 16.344 1 54.91 537 LEU A CA 1
ATOM 4358 C C . LEU A 1 537 ? -11.438 -13.562 16.203 1 54.91 537 LEU A C 1
ATOM 4360 O O . LEU A 1 537 ? -12.164 -13.82 17.172 1 54.91 537 LEU A O 1
ATOM 4364 N N . LEU A 1 538 ? -11.883 -13.555 14.789 1 50.47 538 LEU A N 1
ATOM 4365 C CA . LEU A 1 538 ? -13.062 -13.516 13.938 1 50.47 538 LEU A CA 1
ATOM 4366 C C . LEU A 1 538 ? -14.109 -14.523 14.414 1 50.47 538 LEU A C 1
ATOM 4368 O O . LEU A 1 538 ? -14.227 -15.617 13.867 1 50.47 538 LEU A O 1
ATOM 4372 N N . ILE A 1 539 ? -14.109 -14.938 15.477 1 48.62 539 ILE A N 1
ATOM 4373 C CA . ILE A 1 539 ? -14.922 -16.109 15.789 1 48.62 539 ILE A CA 1
ATOM 4374 C C . ILE A 1 539 ? -16.391 -15.805 15.5 1 48.62 539 ILE A C 1
ATOM 4376 O O . ILE A 1 539 ? -16.844 -14.672 15.688 1 48.62 539 ILE A O 1
ATOM 4380 N N . LYS A 1 540 ? -16.875 -16.672 14.461 1 47.5 540 LYS A N 1
ATOM 4381 C CA . LYS A 1 540 ? -18.344 -16.672 14.422 1 47.5 540 LYS A CA 1
ATOM 4382 C C . LYS A 1 540 ? -18.922 -16.453 15.812 1 47.5 540 LYS A C 1
ATOM 4384 O O . LYS A 1 540 ? -18.453 -17.047 16.797 1 47.5 540 LYS A O 1
ATOM 4389 N N . MET B 1 1 ? 12.227 30.516 -48.625 1 17.72 1 MET B N 1
ATOM 4390 C CA . MET B 1 1 ? 12.023 31.906 -48.219 1 17.72 1 MET B CA 1
ATOM 4391 C C . MET B 1 1 ? 10.711 32.094 -47.469 1 17.72 1 MET B C 1
ATOM 4393 O O . MET B 1 1 ? 9.93 31.141 -47.344 1 17.72 1 MET B O 1
ATOM 4397 N N . SER B 1 2 ? 9.812 33.062 -47.938 1 16.06 2 SER B N 1
ATOM 4398 C CA . SER B 1 2 ? 8.984 34.188 -47.469 1 16.06 2 SER B CA 1
ATOM 4399 C C . SER B 1 2 ? 7.598 33.688 -47.062 1 16.06 2 SER B C 1
ATOM 4401 O O . SER B 1 2 ? 7.008 34.25 -46.125 1 16.06 2 SER B O 1
ATOM 4403 N N . VAL B 1 3 ? 6.73 33.188 -47.938 1 16.58 3 VAL B N 1
ATOM 4404 C CA . VAL B 1 3 ? 5.473 33.875 -48.188 1 16.58 3 VAL B CA 1
ATOM 4405 C C . VAL B 1 3 ? 4.562 33.719 -46.969 1 16.58 3 VAL B C 1
ATOM 4407 O O . VAL B 1 3 ? 4.73 32.812 -46.156 1 16.58 3 VAL B O 1
ATOM 4410 N N . LEU B 1 4 ? 3.262 34.156 -47.125 1 16.67 4 LEU B N 1
ATOM 4411 C CA . LEU B 1 4 ? 2.17 35.094 -46.844 1 16.67 4 LEU B CA 1
ATOM 4412 C C . LEU B 1 4 ? 1.188 34.469 -45.844 1 16.67 4 LEU B C 1
ATOM 4414 O O . LEU B 1 4 ? 0.918 33.281 -45.875 1 16.67 4 LEU B O 1
ATOM 4418 N N . TRP B 1 5 ? 0.597 35.281 -44.844 1 17.02 5 TRP B N 1
ATOM 4419 C CA . TRP B 1 5 ? -0.1 35.656 -43.625 1 17.02 5 TRP B CA 1
ATOM 4420 C C . TRP B 1 5 ? -1.585 35.312 -43.719 1 17.02 5 TRP B C 1
ATOM 4422 O O . TRP B 1 5 ? -2.295 35.344 -42.688 1 17.02 5 TRP B O 1
ATOM 4432 N N . ARG B 1 6 ? -2.242 35.375 -44.906 1 15.17 6 ARG B N 1
ATOM 4433 C CA . ARG B 1 6 ? -3.422 36.219 -45.031 1 15.17 6 ARG B CA 1
ATOM 4434 C C . ARG B 1 6 ? -4.555 35.719 -44.125 1 15.17 6 ARG B C 1
ATOM 4436 O O . ARG B 1 6 ? -5.145 36.5 -43.375 1 15.17 6 ARG B O 1
ATOM 4443 N N . LYS B 1 7 ? -5.758 35.375 -44.781 1 16.19 7 LYS B N 1
ATOM 4444 C CA . LYS B 1 7 ? -7.066 36 -44.938 1 16.19 7 LYS B CA 1
ATOM 4445 C C . LYS B 1 7 ? -8.016 35.562 -43.812 1 16.19 7 LYS B C 1
ATOM 4447 O O . LYS B 1 7 ? -8.156 34.375 -43.531 1 16.19 7 LYS B O 1
ATOM 4452 N N . MET B 1 8 ? -8.734 36.531 -43.031 1 16.77 8 MET B N 1
ATOM 4453 C CA . MET B 1 8 ? -9.438 37.094 -41.906 1 16.77 8 MET B CA 1
ATOM 4454 C C . MET B 1 8 ? -10.812 36.469 -41.719 1 16.77 8 MET B C 1
ATOM 4456 O O . MET B 1 8 ? -11.172 36.062 -40.625 1 16.77 8 MET B O 1
ATOM 4460 N N . VAL B 1 9 ? -11.859 36.969 -42.469 1 16.94 9 VAL B N 1
ATOM 4461 C CA . VAL B 1 9 ? -12.969 37.812 -42.031 1 16.94 9 VAL B CA 1
ATOM 4462 C C . VAL B 1 9 ? -14.125 36.938 -41.562 1 16.94 9 VAL B C 1
ATOM 4464 O O . VAL B 1 9 ? -14.688 37.156 -40.5 1 16.94 9 VAL B O 1
ATOM 4467 N N . ALA B 1 10 ? -14.914 36.344 -42.5 1 16.47 10 ALA B N 1
ATOM 4468 C CA . ALA B 1 10 ? -16.297 36.75 -42.75 1 16.47 10 ALA B CA 1
ATOM 4469 C C . ALA B 1 10 ? -17.234 36.156 -41.719 1 16.47 10 ALA B C 1
ATOM 4471 O O . ALA B 1 10 ? -16.875 35.25 -40.969 1 16.47 10 ALA B O 1
ATOM 4472 N N . GLY B 1 11 ? -18.594 36 -42 1 17.06 11 GLY B N 1
ATOM 4473 C CA . GLY B 1 11 ? -19.938 36.5 -41.781 1 17.06 11 GLY B CA 1
ATOM 4474 C C . GLY B 1 11 ? -20.75 35.656 -40.844 1 17.06 11 GLY B C 1
ATOM 4475 O O . GLY B 1 11 ? -21.578 36.156 -40.094 1 17.06 11 GLY B O 1
ATOM 4476 N N . MET B 1 12 ? -20.844 34.312 -41.062 1 17.25 12 MET B N 1
ATOM 4477 C CA . MET B 1 12 ? -22.234 33.906 -41.188 1 17.25 12 MET B CA 1
ATOM 4478 C C . MET B 1 12 ? -22.906 33.875 -39.812 1 17.25 12 MET B C 1
ATOM 4480 O O . MET B 1 12 ? -22.266 33.562 -38.812 1 17.25 12 MET B O 1
ATOM 4484 N N . SER B 1 13 ? -24.266 34.156 -39.719 1 18.17 13 SER B N 1
ATOM 4485 C CA . SER B 1 13 ? -25.5 34.562 -39.031 1 18.17 13 SER B CA 1
ATOM 4486 C C . SER B 1 13 ? -26.016 33.5 -38.094 1 18.17 13 SER B C 1
ATOM 4488 O O . SER B 1 13 ? -27.094 33.656 -37.5 1 18.17 13 SER B O 1
ATOM 4490 N N . VAL B 1 14 ? -25.375 32.406 -37.844 1 17.86 14 VAL B N 1
ATOM 4491 C CA . VAL B 1 14 ? -26.375 31.422 -37.5 1 17.86 14 VAL B CA 1
ATOM 4492 C C . VAL B 1 14 ? -27.156 31.859 -36.25 1 17.86 14 VAL B C 1
ATOM 4494 O O . VAL B 1 14 ? -26.547 32.219 -35.219 1 17.86 14 VAL B O 1
ATOM 4497 N N . LEU B 1 15 ? -28.469 32.062 -36.375 1 17.14 15 LEU B N 1
ATOM 4498 C CA . LEU B 1 15 ? -29.703 32.531 -35.75 1 17.14 15 LEU B CA 1
ATOM 4499 C C . LEU B 1 15 ? -29.844 31.938 -34.344 1 17.14 15 LEU B C 1
ATOM 4501 O O . LEU B 1 15 ? -30.062 32.688 -33.375 1 17.14 15 LEU B O 1
ATOM 4505 N N . VAL B 1 16 ? -30.5 30.812 -34.156 1 16.86 16 VAL B N 1
ATOM 4506 C CA . VAL B 1 16 ? -31.891 30.828 -33.75 1 16.86 16 VAL B CA 1
ATOM 4507 C C . VAL B 1 16 ? -31.984 30.766 -32.25 1 16.86 16 VAL B C 1
ATOM 4509 O O . VAL B 1 16 ? -32.688 31.562 -31.625 1 16.86 16 VAL B O 1
ATOM 4512 N N . VAL B 1 17 ? -31.766 29.562 -31.609 1 18.48 17 VAL B N 1
ATOM 4513 C CA . VAL B 1 17 ? -32.906 28.969 -30.906 1 18.48 17 VAL B CA 1
ATOM 4514 C C . VAL B 1 17 ? -33 29.562 -29.5 1 18.48 17 VAL B C 1
ATOM 4516 O O . VAL B 1 17 ? -32 29.875 -28.859 1 18.48 17 VAL B O 1
ATOM 4519 N N . VAL B 1 18 ? -34.25 29.766 -28.984 1 18.42 18 VAL B N 1
ATOM 4520 C CA . VAL B 1 18 ? -35.25 30.422 -28.156 1 18.42 18 VAL B CA 1
ATOM 4521 C C . VAL B 1 18 ? -35.156 29.891 -26.719 1 18.42 18 VAL B C 1
ATOM 4523 O O . VAL B 1 18 ? -36.094 30.016 -25.938 1 18.42 18 VAL B O 1
ATOM 4526 N N . ASN B 1 19 ? -34.156 29.156 -26.312 1 17.92 19 ASN B N 1
ATOM 4527 C CA . ASN B 1 19 ? -34.594 28.453 -25.125 1 17.92 19 ASN B CA 1
ATOM 4528 C C . ASN B 1 19 ? -35.062 29.422 -24.047 1 17.92 19 ASN B C 1
ATOM 4530 O O . ASN B 1 19 ? -34.312 30.312 -23.625 1 17.92 19 ASN B O 1
ATOM 4534 N N . THR B 1 20 ? -36.406 29.594 -23.781 1 17.53 20 THR B N 1
ATOM 4535 C CA . THR B 1 20 ? -37.375 30.312 -22.969 1 17.53 20 THR B CA 1
ATOM 4536 C C . THR B 1 20 ? -37.125 30.078 -21.484 1 17.53 20 THR B C 1
ATOM 4538 O O . THR B 1 20 ? -37.875 30.578 -20.625 1 17.53 20 THR B O 1
ATOM 4541 N N . LEU B 1 21 ? -36.156 29.281 -21.047 1 18.33 21 LEU B N 1
ATOM 4542 C CA . LEU B 1 21 ? -36.469 28.875 -19.688 1 18.33 21 LEU B CA 1
ATOM 4543 C C . LEU B 1 21 ? -36.781 30.078 -18.812 1 18.33 21 LEU B C 1
ATOM 4545 O O . LEU B 1 21 ? -36.094 31.094 -18.891 1 18.33 21 LEU B O 1
ATOM 4549 N N . VAL B 1 22 ? -37.875 30 -17.922 1 18.38 22 VAL B N 1
ATOM 4550 C CA . VAL B 1 22 ? -38.906 30.547 -17.047 1 18.38 22 VAL B CA 1
ATOM 4551 C C . VAL B 1 22 ? -38.25 31.172 -15.805 1 18.38 22 VAL B C 1
ATOM 4553 O O . VAL B 1 22 ? -37.406 30.547 -15.164 1 18.38 22 VAL B O 1
ATOM 4556 N N . VAL B 1 23 ? -38.5 32.469 -15.508 1 18.5 23 VAL B N 1
ATOM 4557 C CA . VAL B 1 23 ? -38.281 33.594 -14.625 1 18.5 23 VAL B CA 1
ATOM 4558 C C . VAL B 1 23 ? -38.875 33.312 -13.25 1 18.5 23 VAL B C 1
ATOM 4560 O O . VAL B 1 23 ? -39.406 34.219 -12.586 1 18.5 23 VAL B O 1
ATOM 4563 N N . PHE B 1 24 ? -39.125 32 -12.812 1 19.14 24 PHE B N 1
ATOM 4564 C CA . PHE B 1 24 ? -40.031 32.062 -11.664 1 19.14 24 PHE B CA 1
ATOM 4565 C C . PHE B 1 24 ? -39.469 32.969 -10.578 1 19.14 24 PHE B C 1
ATOM 4567 O O . PHE B 1 24 ? -38.312 32.781 -10.156 1 19.14 24 PHE B O 1
ATOM 4574 N N . ILE B 1 25 ? -40.094 34.125 -10.391 1 18.81 25 ILE B N 1
ATOM 4575 C CA . ILE B 1 25 ? -40.062 35.281 -9.523 1 18.81 25 ILE B CA 1
ATOM 4576 C C . ILE B 1 25 ? -40.344 34.875 -8.086 1 18.81 25 ILE B C 1
ATOM 4578 O O . ILE B 1 25 ? -41.5 34.531 -7.762 1 18.81 25 ILE B O 1
ATOM 4582 N N . TYR B 1 26 ? -39.625 33.875 -7.477 1 17.81 26 TYR B N 1
ATOM 4583 C CA . TYR B 1 26 ? -40 33.531 -6.105 1 17.81 26 TYR B CA 1
ATOM 4584 C C . TYR B 1 26 ? -40.062 34.781 -5.23 1 17.81 26 TYR B C 1
ATOM 4586 O O . TYR B 1 26 ? -39.062 35.531 -5.141 1 17.81 26 TYR B O 1
ATOM 4594 N N . LEU B 1 27 ? -41.25 35.375 -5.043 1 18.91 27 LEU B N 1
ATOM 4595 C CA . LEU B 1 27 ? -41.812 36.406 -4.191 1 18.91 27 LEU B CA 1
ATOM 4596 C C . LEU B 1 27 ? -41.5 36.125 -2.723 1 18.91 27 LEU B C 1
ATOM 4598 O O . LEU B 1 27 ? -42.156 35.281 -2.104 1 18.91 27 LEU B O 1
ATOM 4602 N N . TRP B 1 28 ? -40.375 35.594 -2.332 1 18.89 28 TRP B N 1
ATOM 4603 C CA . TRP B 1 28 ? -40.25 35.344 -0.9 1 18.89 28 TRP B CA 1
ATOM 4604 C C . TRP B 1 28 ? -40.562 36.594 -0.094 1 18.89 28 TRP B C 1
ATOM 4606 O O . TRP B 1 28 ? -39.969 37.656 -0.326 1 18.89 28 TRP B O 1
ATOM 4616 N N . ARG B 1 29 ? -41.812 36.656 0.446 1 19.05 29 ARG B N 1
ATOM 4617 C CA . ARG B 1 29 ? -42.531 37.562 1.345 1 19.05 29 ARG B CA 1
ATOM 4618 C C . ARG B 1 29 ? -41.656 37.938 2.543 1 19.05 29 ARG B C 1
ATOM 4620 O O . ARG B 1 29 ? -40.938 37.094 3.082 1 19.05 29 ARG B O 1
ATOM 4627 N N . ASP B 1 30 ? -41.438 39.25 2.85 1 19.91 30 ASP B N 1
ATOM 4628 C CA . ASP B 1 30 ? -40.812 40.188 3.779 1 19.91 30 ASP B CA 1
ATOM 4629 C C . ASP B 1 30 ? -41.375 40 5.191 1 19.91 30 ASP B C 1
ATOM 4631 O O . ASP B 1 30 ? -42.25 40.75 5.617 1 19.91 30 ASP B O 1
ATOM 4635 N N . ALA B 1 31 ? -41.719 38.812 5.707 1 20.38 31 ALA B N 1
ATOM 4636 C CA . ALA B 1 31 ? -42.375 38.875 7.004 1 20.38 31 ALA B CA 1
ATOM 4637 C C . ALA B 1 31 ? -41.562 39.688 8.008 1 20.38 31 ALA B C 1
ATOM 4639 O O . ALA B 1 31 ? -40.375 39.375 8.219 1 20.38 31 ALA B O 1
ATOM 4640 N N . ARG B 1 32 ? -42.031 40.875 8.398 1 23.47 32 ARG B N 1
ATOM 4641 C CA . ARG B 1 32 ? -41.688 41.969 9.281 1 23.47 32 ARG B CA 1
ATOM 4642 C C . ARG B 1 32 ? -41.656 41.531 10.734 1 23.47 32 ARG B C 1
ATOM 4644 O O . ARG B 1 32 ? -42.688 41.25 11.328 1 23.47 32 ARG B O 1
ATOM 4651 N N . CYS B 1 33 ? -40.781 40.594 11.133 1 19.94 33 CYS B N 1
ATOM 4652 C CA . CYS B 1 33 ? -40.719 40.312 12.562 1 19.94 33 CYS B CA 1
ATOM 4653 C C . CYS B 1 33 ? -40.531 41.594 13.359 1 19.94 33 CYS B C 1
ATOM 4655 O O . CYS B 1 33 ? -39.594 42.375 13.086 1 19.94 33 CYS B O 1
ATOM 4657 N N . THR B 1 34 ? -41.531 42.188 13.938 1 20.77 34 THR B N 1
ATOM 4658 C CA . THR B 1 34 ? -41.656 43.375 14.805 1 20.77 34 THR B CA 1
ATOM 4659 C C . THR B 1 34 ? -40.781 43.219 16.031 1 20.77 34 THR B C 1
ATOM 4661 O O . THR B 1 34 ? -41.094 42.469 16.953 1 20.77 34 THR B O 1
ATOM 4664 N N . CYS B 1 35 ? -39.469 43 15.945 1 20.64 35 CYS B N 1
ATOM 4665 C CA . CYS B 1 35 ? -38.625 42.938 17.125 1 20.64 35 CYS B CA 1
ATOM 4666 C C . CYS B 1 35 ? -38.75 44.188 17.969 1 20.64 35 CYS B C 1
ATOM 4668 O O . CYS B 1 35 ? -38.438 45.281 17.5 1 20.64 35 CYS B O 1
ATOM 4670 N N . ASN B 1 36 ? -39.812 44.312 18.75 1 20.33 36 ASN B N 1
ATOM 4671 C CA . ASN B 1 36 ? -39.969 45.344 19.75 1 20.33 36 ASN B CA 1
ATOM 4672 C C . ASN B 1 36 ? -38.719 45.469 20.625 1 20.33 36 ASN B C 1
ATOM 4674 O O . ASN B 1 36 ? -38.438 44.562 21.422 1 20.33 36 ASN B O 1
ATOM 4678 N N . ARG B 1 37 ? -37.625 46.062 20.219 1 23.91 37 ARG B N 1
ATOM 4679 C CA . ARG B 1 37 ? -36.344 46.312 20.844 1 23.91 37 ARG B CA 1
ATOM 4680 C C . ARG B 1 37 ? -36.5 47.188 22.078 1 23.91 37 ARG B C 1
ATOM 4682 O O . ARG B 1 37 ? -36.75 48.406 21.969 1 23.91 37 ARG B O 1
ATOM 4689 N N . ARG B 1 38 ? -37.188 46.719 23.125 1 25.52 38 ARG B N 1
ATOM 4690 C CA . ARG B 1 38 ? -37.062 47.562 24.328 1 25.52 38 ARG B CA 1
ATOM 4691 C C . ARG B 1 38 ? -35.594 47.875 24.609 1 25.52 38 ARG B C 1
ATOM 4693 O O . ARG B 1 38 ? -34.75 46.969 24.641 1 25.52 38 ARG B O 1
ATOM 4700 N N . GLU B 1 39 ? -35.219 49.062 24.562 1 25.27 39 GLU B N 1
ATOM 4701 C CA . GLU B 1 39 ? -33.969 49.812 24.75 1 25.27 39 GLU B CA 1
ATOM 4702 C C . GLU B 1 39 ? -33.438 49.656 26.172 1 25.27 39 GLU B C 1
ATOM 4704 O O . GLU B 1 39 ? -34 50.281 27.094 1 25.27 39 GLU B O 1
ATOM 4709 N N . GLN B 1 40 ? -33.344 48.5 26.734 1 23.22 40 GLN B N 1
ATOM 4710 C CA . GLN B 1 40 ? -32.844 48.625 28.109 1 23.22 40 GLN B CA 1
ATOM 4711 C C . GLN B 1 40 ? -31.516 49.375 28.156 1 23.22 40 GLN B C 1
ATOM 4713 O O . GLN B 1 40 ? -30.719 49.312 27.219 1 23.22 40 GLN B O 1
ATOM 4718 N N . ALA B 1 41 ? -31.312 50.312 29.188 1 25.8 41 ALA B N 1
ATOM 4719 C CA . ALA B 1 41 ? -30.312 51.312 29.516 1 25.8 41 ALA B CA 1
ATOM 4720 C C . ALA B 1 41 ? -28.922 50.688 29.641 1 25.8 41 ALA B C 1
ATOM 4722 O O . ALA B 1 41 ? -28.781 49.562 30.172 1 25.8 41 ALA B O 1
ATOM 4723 N N . PRO B 1 42 ? -27.938 51.125 28.906 1 26.94 42 PRO B N 1
ATOM 4724 C CA . PRO B 1 42 ? -26.609 50.531 28.812 1 26.94 42 PRO B CA 1
ATOM 4725 C C . PRO B 1 42 ? -25.828 50.625 30.125 1 26.94 42 PRO B C 1
ATOM 4727 O O . PRO B 1 42 ? -25.891 51.656 30.812 1 26.94 42 PRO B O 1
ATOM 4730 N N . ILE B 1 43 ? -25.75 49.688 31 1 29.27 43 ILE B N 1
ATOM 4731 C CA . ILE B 1 43 ? -24.953 49.719 32.219 1 29.27 43 ILE B CA 1
ATOM 4732 C C . ILE B 1 43 ? -23.547 50.219 31.906 1 29.27 43 ILE B C 1
ATOM 4734 O O . ILE B 1 43 ? -22.953 49.844 30.906 1 29.27 43 ILE B O 1
ATOM 4738 N N . PRO B 1 44 ? -23.062 51.25 32.625 1 26.34 44 PRO B N 1
ATOM 4739 C CA . PRO B 1 44 ? -21.797 51.969 32.438 1 26.34 44 PRO B CA 1
ATOM 4740 C C . PRO B 1 44 ? -20.594 51.031 32.469 1 26.34 44 PRO B C 1
ATOM 4742 O O . PRO B 1 44 ? -20.438 50.25 33.406 1 26.34 44 PRO B O 1
ATOM 4745 N N . ARG B 1 45 ? -20.188 50.562 31.391 1 28.83 45 ARG B N 1
ATOM 4746 C CA . ARG B 1 45 ? -19.094 49.594 31.281 1 28.83 45 ARG B CA 1
ATOM 4747 C C . ARG B 1 45 ? -17.797 50.219 31.797 1 28.83 45 ARG B C 1
ATOM 4749 O O . ARG B 1 45 ? -17.453 51.344 31.453 1 28.83 45 ARG B O 1
ATOM 4756 N N . PRO B 1 46 ? -17.266 49.781 32.969 1 28.48 46 PRO B N 1
ATOM 4757 C CA . PRO B 1 46 ? -16.062 50.375 33.5 1 28.48 46 PRO B CA 1
ATOM 4758 C C . PRO B 1 46 ? -14.938 50.5 32.5 1 28.48 46 PRO B C 1
ATOM 4760 O O . PRO B 1 46 ? -14.875 49.719 31.531 1 28.48 46 PRO B O 1
ATOM 4763 N N . PRO B 1 47 ? -14.211 51.625 32.406 1 25.88 47 PRO B N 1
ATOM 4764 C CA . PRO B 1 47 ? -13.172 51.969 31.422 1 25.88 47 PRO B CA 1
ATOM 4765 C C . PRO B 1 47 ? -12.047 50.906 31.391 1 25.88 47 PRO B C 1
ATOM 4767 O O . PRO B 1 47 ? -11.641 50.406 32.438 1 25.88 47 PRO B O 1
ATOM 4770 N N . LEU B 1 48 ? -11.953 50.156 30.375 1 27.64 48 LEU B N 1
ATOM 4771 C CA . LEU B 1 48 ? -10.875 49.188 30.172 1 27.64 48 LEU B CA 1
ATOM 4772 C C . LEU B 1 48 ? -9.516 49.875 30.297 1 27.64 48 LEU B C 1
ATOM 4774 O O . LEU B 1 48 ? -9.266 50.906 29.672 1 27.64 48 LEU B O 1
ATOM 4778 N N . ARG B 1 49 ? -8.828 49.719 31.5 1 27.28 49 ARG B N 1
ATOM 4779 C CA . ARG B 1 49 ? -7.527 50.312 31.797 1 27.28 49 ARG B CA 1
ATOM 4780 C C . ARG B 1 49 ? -6.477 49.875 30.781 1 27.28 49 ARG B C 1
ATOM 4782 O O . ARG B 1 49 ? -6.496 48.75 30.312 1 27.28 49 ARG B O 1
ATOM 4789 N N . PRO B 1 50 ? -5.633 50.812 30.266 1 26.72 50 PRO B N 1
ATOM 4790 C CA . PRO B 1 50 ? -4.586 50.656 29.25 1 26.72 50 PRO B CA 1
ATOM 4791 C C . PRO B 1 50 ? -3.473 49.688 29.688 1 26.72 50 PRO B C 1
ATOM 4793 O O . PRO B 1 50 ? -3.191 49.594 30.891 1 26.72 50 PRO B O 1
ATOM 4796 N N . CYS B 1 51 ? -3.258 48.594 29.062 1 27.7 51 CYS B N 1
ATOM 4797 C CA . CYS B 1 51 ? -2.09 47.75 29.297 1 27.7 51 CYS B CA 1
ATOM 4798 C C . CYS B 1 51 ? -0.809 48.594 29.281 1 27.7 51 CYS B C 1
ATOM 4800 O O . CYS B 1 51 ? -0.537 49.281 28.297 1 27.7 51 CYS B O 1
ATOM 4802 N N . VAL B 1 52 ? -0.311 49.156 30.453 1 26.78 52 VAL B N 1
ATOM 4803 C CA . VAL B 1 52 ? 0.921 49.906 30.625 1 26.78 52 VAL B CA 1
ATOM 4804 C C . VAL B 1 52 ? 2.127 49 30.406 1 26.78 52 VAL B C 1
ATOM 4806 O O . VAL B 1 52 ? 2.252 47.969 31.047 1 26.78 52 VAL B O 1
ATOM 4809 N N . LEU B 1 53 ? 2.672 48.969 29.234 1 27.47 53 LEU B N 1
ATOM 4810 C CA . LEU B 1 53 ? 3.957 48.312 28.984 1 27.47 53 LEU B CA 1
ATOM 4811 C C . LEU B 1 53 ? 5.078 49.031 29.734 1 27.47 53 LEU B C 1
ATOM 4813 O O . LEU B 1 53 ? 5.242 50.25 29.594 1 27.47 53 LEU B O 1
ATOM 4817 N N . SER B 1 54 ? 5.301 48.594 31.047 1 25.5 54 SER B N 1
ATOM 4818 C CA . SER B 1 54 ? 6.469 49.125 31.719 1 25.5 54 SER B CA 1
ATOM 4819 C C . SER B 1 54 ? 7.762 48.656 31.078 1 25.5 54 SER B C 1
ATOM 4821 O O . SER B 1 54 ? 7.918 47.438 30.828 1 25.5 54 SER B O 1
ATOM 4823 N N . SER B 1 55 ? 8.398 49.438 30.281 1 26.56 55 SER B N 1
ATOM 4824 C CA . SER B 1 55 ? 9.75 49.281 29.75 1 26.56 55 SER B CA 1
ATOM 4825 C C . SER B 1 55 ? 10.773 49.188 30.875 1 26.56 55 SER B C 1
ATOM 4827 O O . SER B 1 55 ? 10.977 50.156 31.609 1 26.56 55 SER B O 1
ATOM 4829 N N . ASP B 1 56 ? 10.789 48.094 31.609 1 26.38 56 ASP B N 1
ATOM 4830 C CA . ASP B 1 56 ? 11.969 48.125 32.469 1 26.38 56 ASP B CA 1
ATOM 4831 C C . ASP B 1 56 ? 13.25 48.031 31.641 1 26.38 56 ASP B C 1
ATOM 4833 O O . ASP B 1 56 ? 13.414 47.094 30.844 1 26.38 56 ASP B O 1
ATOM 4837 N N . ARG B 1 57 ? 13.898 49.094 31.375 1 29.8 57 ARG B N 1
ATOM 4838 C CA . ARG B 1 57 ? 15.258 49.344 30.906 1 29.8 57 ARG B CA 1
ATOM 4839 C C . ARG B 1 57 ? 16.281 48.562 31.719 1 29.8 57 ARG B C 1
ATOM 4841 O O . ARG B 1 57 ? 16.641 48.938 32.812 1 29.8 57 ARG B O 1
ATOM 4848 N N . THR B 1 58 ? 16.234 47.219 31.812 1 28.78 58 THR B N 1
ATOM 4849 C CA . THR B 1 58 ? 17.484 46.75 32.406 1 28.78 58 THR B CA 1
ATOM 4850 C C . THR B 1 58 ? 18.656 47.062 31.469 1 28.78 58 THR B C 1
ATOM 4852 O O . THR B 1 58 ? 18.469 47.25 30.266 1 28.78 58 THR B O 1
ATOM 4855 N N . GLU B 1 59 ? 19.969 47.281 32.031 1 27.75 59 GLU B N 1
ATOM 4856 C CA . GLU B 1 59 ? 21.234 47.75 31.484 1 27.75 59 GLU B CA 1
ATOM 4857 C C . GLU B 1 59 ? 21.531 47.062 30.141 1 27.75 59 GLU B C 1
ATOM 4859 O O . GLU B 1 59 ? 22.031 47.719 29.219 1 27.75 59 GLU B O 1
ATOM 4864 N N . ASN B 1 60 ? 22.078 45.938 30.234 1 24.88 60 ASN B N 1
ATOM 4865 C CA . ASN B 1 60 ? 22.797 45.219 29.188 1 24.88 60 ASN B CA 1
ATOM 4866 C C . ASN B 1 60 ? 21.844 44.75 28.078 1 24.88 60 ASN B C 1
ATOM 4868 O O . ASN B 1 60 ? 21.016 43.875 28.297 1 24.88 60 ASN B O 1
ATOM 4872 N N . GLY B 1 61 ? 21.344 45.906 27.297 1 25.12 61 GLY B N 1
ATOM 4873 C CA . GLY B 1 61 ? 20.562 46.125 26.094 1 25.12 61 GLY B CA 1
ATOM 4874 C C . GLY B 1 61 ? 19.547 45.031 25.812 1 25.12 61 GLY B C 1
ATOM 4875 O O . GLY B 1 61 ? 18.953 45 24.734 1 25.12 61 GLY B O 1
ATOM 4876 N N . LEU B 1 62 ? 19.766 43.969 26.344 1 25.55 62 LEU B N 1
ATOM 4877 C CA . LEU B 1 62 ? 18.812 42.906 26.016 1 25.55 62 LEU B CA 1
ATOM 4878 C C . LEU B 1 62 ? 17.438 43.188 26.625 1 25.55 62 LEU B C 1
ATOM 4880 O O . LEU B 1 62 ? 17.344 43.469 27.828 1 25.55 62 LEU B O 1
ATOM 4884 N N . SER B 1 63 ? 16.828 44.031 25.984 1 24.88 63 SER B N 1
ATOM 4885 C CA . SER B 1 63 ? 15.516 44.344 26.562 1 24.88 63 SER B CA 1
ATOM 4886 C C . SER B 1 63 ? 14.773 43.031 26.906 1 24.88 63 SER B C 1
ATOM 4888 O O . SER B 1 63 ? 14.664 42.125 26.078 1 24.88 63 SER B O 1
ATOM 4890 N N . THR B 1 64 ? 15.102 42.594 28.125 1 24.8 64 THR B N 1
ATOM 4891 C CA . THR B 1 64 ? 14.266 41.562 28.688 1 24.8 64 THR B CA 1
ATOM 4892 C C . THR B 1 64 ? 12.82 42 28.812 1 24.8 64 THR B C 1
ATOM 4894 O O . THR B 1 64 ? 12.547 43.125 29.25 1 24.8 64 THR B O 1
ATOM 4897 N N . ILE B 1 65 ? 12.102 41.688 27.828 1 27.97 65 ILE B N 1
ATOM 4898 C CA . ILE B 1 65 ? 10.664 41.844 28.016 1 27.97 65 ILE B CA 1
ATOM 4899 C C . ILE B 1 65 ? 10.281 41.438 29.438 1 27.97 65 ILE B C 1
ATOM 4901 O O . ILE B 1 65 ? 10.469 40.281 29.828 1 27.97 65 ILE B O 1
ATOM 4905 N N . GLN B 1 66 ? 10.633 42.406 30.328 1 25.75 66 GLN B N 1
ATOM 4906 C CA . GLN B 1 66 ? 10.125 42.094 31.656 1 25.75 66 GLN B CA 1
ATOM 4907 C C . GLN B 1 66 ? 8.602 42.031 31.672 1 25.75 66 GLN B C 1
ATOM 4909 O O . GLN B 1 66 ? 7.926 42.938 31.188 1 25.75 66 GLN B O 1
ATOM 4914 N N . ARG B 1 67 ? 8.164 40.812 31.656 1 29.08 67 ARG B N 1
ATOM 4915 C CA . ARG B 1 67 ? 6.801 40.469 32.031 1 29.08 67 ARG B CA 1
ATOM 4916 C C . ARG B 1 67 ? 6.375 41.219 33.312 1 29.08 67 ARG B C 1
ATOM 4918 O O . ARG B 1 67 ? 7.004 41.062 34.344 1 29.08 67 ARG B O 1
ATOM 4925 N N . THR B 1 68 ? 6.195 42.438 33.125 1 27.22 68 THR B N 1
ATOM 4926 C CA . THR B 1 68 ? 5.664 42.969 34.375 1 27.22 68 THR B CA 1
ATOM 4927 C C . THR B 1 68 ? 4.414 42.219 34.812 1 27.22 68 THR B C 1
ATOM 4929 O O . THR B 1 68 ? 3.461 42.094 34.031 1 27.22 68 THR B O 1
ATOM 4932 N N . GLN B 1 69 ? 4.676 41.219 35.656 1 26.28 69 GLN B N 1
ATOM 4933 C CA . GLN B 1 69 ? 3.654 40.594 36.5 1 26.28 69 GLN B CA 1
ATOM 4934 C C . GLN B 1 69 ? 2.773 41.656 37.156 1 26.28 69 GLN B C 1
ATOM 4936 O O . GLN B 1 69 ? 3.26 42.469 37.969 1 26.28 69 GLN B O 1
ATOM 4941 N N . ASN B 1 70 ? 1.927 42.312 36.406 1 26.64 70 ASN B N 1
ATOM 4942 C CA . ASN B 1 70 ? 1.014 42.906 37.375 1 26.64 70 ASN B CA 1
ATOM 4943 C C . ASN B 1 70 ? 0.588 41.906 38.438 1 26.64 70 ASN B C 1
ATOM 4945 O O . ASN B 1 70 ? 0.438 40.719 38.156 1 26.64 70 ASN B O 1
ATOM 4949 N N . SER B 1 71 ? 0.859 42.188 39.688 1 28.84 71 SER B N 1
ATOM 4950 C CA . SER B 1 71 ? 0.575 41.406 40.875 1 28.84 71 SER B CA 1
ATOM 4951 C C . SER B 1 71 ? -0.749 40.656 40.75 1 28.84 71 SER B C 1
ATOM 4953 O O . SER B 1 71 ? -0.869 39.531 41.219 1 28.84 71 SER B O 1
ATOM 4955 N N . SER B 1 72 ? -1.926 41.406 40.75 1 28.2 72 SER B N 1
ATOM 4956 C CA . SER B 1 72 ? -3.164 40.625 40.906 1 28.2 72 SER B CA 1
ATOM 4957 C C . SER B 1 72 ? -3.549 39.938 39.625 1 28.2 72 SER B C 1
ATOM 4959 O O . SER B 1 72 ? -4.602 39.281 39.562 1 28.2 72 SER B O 1
ATOM 4961 N N . ARG B 1 73 ? -3.16 40.562 38.438 1 33.31 73 ARG B N 1
ATOM 4962 C CA . ARG B 1 73 ? -3.721 40.125 37.156 1 33.31 73 ARG B CA 1
ATOM 4963 C C . ARG B 1 73 ? -3.037 38.875 36.656 1 33.31 73 ARG B C 1
ATOM 4965 O O . ARG B 1 73 ? -1.825 38.688 36.812 1 33.31 73 ARG B O 1
ATOM 4972 N N . THR B 1 74 ? -3.846 37.875 36.344 1 28.77 74 THR B N 1
ATOM 4973 C CA . THR B 1 74 ? -3.426 36.531 35.906 1 28.77 74 THR B CA 1
ATOM 4974 C C . THR B 1 74 ? -2.529 36.656 34.656 1 28.77 74 THR B C 1
ATOM 4976 O O . THR B 1 74 ? -2.68 37.562 33.875 1 28.77 74 THR B O 1
ATOM 4979 N N . LEU B 1 75 ? -1.295 36.094 34.562 1 30.34 75 LEU B N 1
ATOM 4980 C CA . LEU B 1 75 ? -0.109 35.906 33.75 1 30.34 75 LEU B CA 1
ATOM 4981 C C . LEU B 1 75 ? -0.486 35.812 32.25 1 30.34 75 LEU B C 1
ATOM 4983 O O . LEU B 1 75 ? 0.386 35.844 31.391 1 30.34 75 LEU B O 1
ATOM 4987 N N . TYR B 1 76 ? -1.688 35.562 31.844 1 30.8 76 TYR B N 1
ATOM 4988 C CA . TYR B 1 76 ? -1.834 34.938 30.531 1 30.8 76 TYR B CA 1
ATOM 4989 C C . TYR B 1 76 ? -2.186 35.969 29.484 1 30.8 76 TYR B C 1
ATOM 4991 O O . TYR B 1 76 ? -2.465 35.625 28.328 1 30.8 76 TYR B O 1
ATOM 4999 N N . ASP B 1 77 ? -2.391 37.375 29.797 1 30.22 77 ASP B N 1
ATOM 5000 C CA . ASP B 1 77 ? -3.068 38.156 28.75 1 30.22 77 ASP B CA 1
ATOM 5001 C C . ASP B 1 77 ? -2.061 38.812 27.828 1 30.22 77 ASP B C 1
ATOM 5003 O O . ASP B 1 77 ? -1.374 39.75 28.219 1 30.22 77 ASP B O 1
ATOM 5007 N N . GLU B 1 78 ? -1.2 38.156 27.062 1 33.38 78 GLU B N 1
ATOM 5008 C CA . GLU B 1 78 ? -0.287 38.844 26.156 1 33.38 78 GLU B CA 1
ATOM 5009 C C . GLU B 1 78 ? -1.007 39.312 24.906 1 33.38 78 GLU B C 1
ATOM 5011 O O . GLU B 1 78 ? -1.798 38.594 24.312 1 33.38 78 GLU B O 1
ATOM 5016 N N . CYS B 1 79 ? -1.356 40.688 24.703 1 32.69 79 CYS B N 1
ATOM 5017 C CA . CYS B 1 79 ? -1.933 41.281 23.5 1 32.69 79 CYS B CA 1
ATOM 5018 C C . CYS B 1 79 ? -0.918 41.281 22.359 1 32.69 79 CYS B C 1
ATOM 5020 O O . CYS B 1 79 ? 0.208 41.75 22.531 1 32.69 79 CYS B O 1
ATOM 5022 N N . VAL B 1 80 ? -1.003 40.375 21.312 1 36.28 80 VAL B N 1
ATOM 5023 C CA . VAL B 1 80 ? -0.06 40.375 20.203 1 36.28 80 VAL B CA 1
ATOM 5024 C C . VAL B 1 80 ? -0.727 40.969 18.969 1 36.28 80 VAL B C 1
ATOM 5026 O O . VAL B 1 80 ? -1.879 40.656 18.656 1 36.28 80 VAL B O 1
ATOM 5029 N N . MET B 1 81 ? -0.374 42.25 18.438 1 33.84 81 MET B N 1
ATOM 5030 C CA . MET B 1 81 ? -0.802 42.812 17.156 1 33.84 81 MET B CA 1
ATOM 5031 C C . MET B 1 81 ? -0.168 42.062 15.984 1 33.84 81 MET B C 1
ATOM 5033 O O . MET B 1 81 ? 1.039 41.812 15.984 1 33.84 81 MET B O 1
ATOM 5037 N N . VAL B 1 82 ? -1.069 41.344 15.031 1 40.31 82 VAL B N 1
ATOM 5038 C CA . VAL B 1 82 ? -0.539 40.531 13.945 1 40.31 82 VAL B CA 1
ATOM 5039 C C . VAL B 1 82 ? -0.767 41.219 12.609 1 40.31 82 VAL B C 1
ATOM 5041 O O . VAL B 1 82 ? -1.853 41.75 12.352 1 40.31 82 VAL B O 1
ATOM 5044 N N . ARG B 1 83 ? 0.264 41.781 11.875 1 38.94 83 ARG B N 1
ATOM 5045 C CA . ARG B 1 83 ? 0.168 42.219 10.484 1 38.94 83 ARG B CA 1
ATOM 5046 C C . ARG B 1 83 ? 0.482 41.094 9.523 1 38.94 83 ARG B C 1
ATOM 5048 O O . ARG B 1 83 ? 1.497 40.406 9.672 1 38.94 83 ARG B O 1
ATOM 5055 N N . LYS B 1 84 ? -0.559 40.75 8.648 1 45.41 84 LYS B N 1
ATOM 5056 C CA . LYS B 1 84 ? -0.282 39.781 7.59 1 45.41 84 LYS B CA 1
ATOM 5057 C C . LYS B 1 84 ? 0.556 40.406 6.48 1 45.41 84 LYS B C 1
ATOM 5059 O O . LYS B 1 84 ? 0.219 41.5 5.973 1 45.41 84 LYS B O 1
ATOM 5064 N N . LEU B 1 85 ? 1.737 40.094 6.41 1 45.88 85 LEU B N 1
ATOM 5065 C CA . LEU B 1 85 ? 2.646 40.594 5.387 1 45.88 85 LEU B CA 1
ATOM 5066 C C . LEU B 1 85 ? 2.188 40.156 3.996 1 45.88 85 LEU B C 1
ATOM 5068 O O . LEU B 1 85 ? 1.808 39 3.793 1 45.88 85 LEU B O 1
ATOM 5072 N N . ARG B 1 86 ? 1.867 41.156 3.09 1 42.5 86 ARG B N 1
ATOM 5073 C CA . ARG B 1 86 ? 1.521 40.906 1.697 1 42.5 86 ARG B CA 1
ATOM 5074 C C . ARG B 1 86 ? 2.703 40.312 0.944 1 42.5 86 ARG B C 1
ATOM 5076 O O . ARG B 1 86 ? 3.852 40.688 1.173 1 42.5 86 ARG B O 1
ATOM 5083 N N . GLN B 1 87 ? 2.523 39.25 0.224 1 49.53 87 GLN B N 1
ATOM 5084 C CA . GLN B 1 87 ? 3.48 38.562 -0.628 1 49.53 87 GLN B CA 1
ATOM 5085 C C . GLN B 1 87 ? 4.156 39.531 -1.599 1 49.53 87 GLN B C 1
ATOM 5087 O O . GLN B 1 87 ? 5.336 39.375 -1.921 1 49.53 87 GLN B O 1
ATOM 5092 N N . ASP B 1 88 ? 3.531 40.594 -2.152 1 46.53 88 ASP B N 1
ATOM 5093 C CA . ASP B 1 88 ? 4.023 41.469 -3.221 1 46.53 88 ASP B CA 1
ATOM 5094 C C . ASP B 1 88 ? 5.188 42.312 -2.736 1 46.53 88 ASP B C 1
ATOM 5096 O O . ASP B 1 88 ? 6.086 42.656 -3.514 1 46.53 88 ASP B O 1
ATOM 5100 N N . GLU B 1 89 ? 5.219 42.719 -1.59 1 52.78 89 GLU B N 1
ATOM 5101 C CA . GLU B 1 89 ? 6.277 43.594 -1.127 1 52.78 89 GLU B CA 1
ATOM 5102 C C . GLU B 1 89 ? 7.617 42.875 -1.039 1 52.78 89 GLU B C 1
ATOM 5104 O O . GLU B 1 89 ? 8.672 43.5 -1.168 1 52.78 89 GLU B O 1
ATOM 5109 N N . GLN B 1 90 ? 7.613 41.625 -1.021 1 62.38 90 GLN B N 1
ATOM 5110 C CA . GLN B 1 90 ? 8.828 40.844 -0.809 1 62.38 90 GLN B CA 1
ATOM 5111 C C . GLN B 1 90 ? 9.555 40.594 -2.123 1 62.38 90 GLN B C 1
ATOM 5113 O O . GLN B 1 90 ? 10.789 40.5 -2.15 1 62.38 90 GLN B O 1
ATOM 5118 N N . SER B 1 91 ? 8.836 40.625 -3.182 1 64.94 91 SER B N 1
ATOM 5119 C CA . SER B 1 91 ? 9.461 40.25 -4.445 1 64.94 91 SER B CA 1
ATOM 5120 C C . SER B 1 91 ? 10.43 41.344 -4.926 1 64.94 91 SER B C 1
ATOM 5122 O O . SER B 1 91 ? 11.312 41.062 -5.742 1 64.94 91 SER B O 1
ATOM 5124 N N . SER B 1 92 ? 10.359 42.5 -4.285 1 73.44 92 SER B N 1
ATOM 5125 C CA . SER B 1 92 ? 11.219 43.594 -4.742 1 73.44 92 SER B CA 1
ATOM 5126 C C . SER B 1 92 ? 12.539 43.625 -3.986 1 73.44 92 SER B C 1
ATOM 5128 O O . SER B 1 92 ? 13.469 44.312 -4.371 1 73.44 92 SER B O 1
ATOM 5130 N N . ILE B 1 93 ? 12.664 42.781 -3.002 1 84.25 93 ILE B N 1
ATOM 5131 C CA . ILE B 1 93 ? 13.891 42.719 -2.219 1 84.25 93 ILE B CA 1
ATOM 5132 C C . ILE B 1 93 ? 14.977 41.969 -3.002 1 84.25 93 ILE B C 1
ATOM 5134 O O . ILE B 1 93 ? 14.781 40.844 -3.418 1 84.25 93 ILE B O 1
ATOM 5138 N N . PRO B 1 94 ? 16.109 42.625 -3.268 1 86.94 94 PRO B N 1
ATOM 5139 C CA . PRO B 1 94 ? 17.172 42 -4.062 1 86.94 94 PRO B CA 1
ATOM 5140 C C . PRO B 1 94 ? 17.781 40.781 -3.363 1 86.94 94 PRO B C 1
ATOM 5142 O O . PRO B 1 94 ? 17.594 40.594 -2.158 1 86.94 94 PRO B O 1
ATOM 5145 N N . PHE B 1 95 ? 18.359 39.938 -4.09 1 88.38 95 PHE B N 1
ATOM 5146 C CA . PHE B 1 95 ? 19.062 38.781 -3.566 1 88.38 95 PHE B CA 1
ATOM 5147 C C . PHE B 1 95 ? 20.266 38.438 -4.438 1 88.38 95 PHE B C 1
ATOM 5149 O O . PHE B 1 95 ? 20.391 38.969 -5.547 1 88.38 95 PHE B O 1
ATOM 5156 N N . VAL B 1 96 ? 21.219 37.719 -3.861 1 89.81 96 VAL B N 1
ATOM 5157 C CA . VAL B 1 96 ? 22.406 37.219 -4.562 1 89.81 96 VAL B CA 1
ATOM 5158 C C . VAL B 1 96 ? 22.438 35.688 -4.543 1 89.81 96 VAL B C 1
ATOM 5160 O O . VAL B 1 96 ? 22.438 35.094 -3.477 1 89.81 96 VAL B O 1
ATOM 5163 N N . PRO B 1 97 ? 22.484 35.125 -5.723 1 88.81 97 PRO B N 1
ATOM 5164 C CA . PRO B 1 97 ? 22.547 33.656 -5.754 1 88.81 97 PRO B CA 1
ATOM 5165 C C . PRO B 1 97 ? 23.766 33.125 -5.031 1 88.81 97 PRO B C 1
ATOM 5167 O O . PRO B 1 97 ? 24.844 33.719 -5.09 1 88.81 97 PRO B O 1
ATOM 5170 N N . ARG B 1 98 ? 23.594 32.031 -4.355 1 88.25 98 ARG B N 1
ATOM 5171 C CA . ARG B 1 98 ? 24.672 31.391 -3.627 1 88.25 98 ARG B CA 1
ATOM 5172 C C . ARG B 1 98 ? 25.406 30.375 -4.512 1 88.25 98 ARG B C 1
ATOM 5174 O O . ARG B 1 98 ? 24.766 29.484 -5.086 1 88.25 98 ARG B O 1
ATOM 5181 N N . GLY B 1 99 ? 26.625 30.438 -4.516 1 76 99 GLY B N 1
ATOM 5182 C CA . GLY B 1 99 ? 27.438 29.5 -5.262 1 76 99 GLY B CA 1
ATOM 5183 C C . GLY B 1 99 ? 27.391 28.094 -4.691 1 76 99 GLY B C 1
ATOM 5184 O O . GLY B 1 99 ? 27.391 27.109 -5.441 1 76 99 GLY B O 1
ATOM 5185 N N . THR B 1 100 ? 27.266 28 -3.35 1 75.62 100 THR B N 1
ATOM 5186 C CA . THR B 1 100 ? 27.219 26.703 -2.684 1 75.62 100 THR B CA 1
ATOM 5187 C C . THR B 1 100 ? 26 25.906 -3.115 1 75.62 100 THR B C 1
ATOM 5189 O O . THR B 1 100 ? 26.062 24.688 -3.262 1 75.62 100 THR B O 1
ATOM 5192 N N . PHE B 1 101 ? 24.984 26.641 -3.326 1 82.81 101 PHE B N 1
ATOM 5193 C CA . PHE B 1 101 ? 23.766 25.969 -3.787 1 82.81 101 PHE B CA 1
ATOM 5194 C C . PHE B 1 101 ? 23.953 25.422 -5.195 1 82.81 101 PHE B C 1
ATOM 5196 O O . PHE B 1 101 ? 23.516 24.297 -5.492 1 82.81 101 PHE B O 1
ATOM 5203 N N . GLN B 1 102 ? 24.562 26.188 -5.961 1 75.94 102 GLN B N 1
ATOM 5204 C CA . GLN B 1 102 ? 24.812 25.734 -7.328 1 75.94 102 GLN B CA 1
ATOM 5205 C C . GLN B 1 102 ? 25.672 24.484 -7.352 1 75.94 102 GLN B C 1
ATOM 5207 O O . GLN B 1 102 ? 25.453 23.594 -8.18 1 75.94 102 GLN B O 1
ATOM 5212 N N . GLN B 1 103 ? 26.484 24.484 -6.406 1 74.69 103 GLN B N 1
ATOM 5213 C CA . GLN B 1 103 ? 27.312 23.297 -6.285 1 74.69 103 GLN B CA 1
ATOM 5214 C C . GLN B 1 103 ? 26.484 22.078 -5.871 1 74.69 103 GLN B C 1
ATOM 5216 O O . GLN B 1 103 ? 26.625 21 -6.438 1 74.69 103 GLN B O 1
ATOM 5221 N N . THR B 1 104 ? 25.625 22.297 -4.988 1 76.62 104 THR B N 1
ATOM 5222 C CA . THR B 1 104 ? 24.75 21.219 -4.531 1 76.62 104 THR B CA 1
ATOM 5223 C C . THR B 1 104 ? 23.828 20.766 -5.66 1 76.62 104 THR B C 1
ATOM 5225 O O . THR B 1 104 ? 23.641 19.562 -5.859 1 76.62 104 THR B O 1
ATOM 5228 N N . LEU B 1 105 ? 23.297 21.672 -6.316 1 76.69 105 LEU B N 1
ATOM 5229 C CA . LEU B 1 105 ? 22.406 21.359 -7.43 1 76.69 105 LEU B CA 1
ATOM 5230 C C . LEU B 1 105 ? 23.156 20.594 -8.516 1 76.69 105 LEU B C 1
ATOM 5232 O O . LEU B 1 105 ? 22.594 19.656 -9.102 1 76.69 105 LEU B O 1
ATOM 5236 N N . SER B 1 106 ? 24.328 21.016 -8.766 1 71.12 106 SER B N 1
ATOM 5237 C CA . SER B 1 106 ? 25.125 20.344 -9.781 1 71.12 106 SER B CA 1
ATOM 5238 C C . SER B 1 106 ? 25.422 18.906 -9.375 1 71.12 106 SER B C 1
ATOM 5240 O O . SER B 1 106 ? 25.406 18 -10.211 1 71.12 106 SER B O 1
ATOM 5242 N N . GLN B 1 107 ? 25.609 18.812 -8.18 1 70.81 107 GLN B N 1
ATOM 5243 C CA . GLN B 1 107 ? 25.875 17.469 -7.668 1 70.81 107 GLN B CA 1
ATOM 5244 C C . GLN B 1 107 ? 24.641 16.578 -7.805 1 70.81 107 GLN B C 1
ATOM 5246 O O . GLN B 1 107 ? 24.75 15.414 -8.203 1 70.81 107 GLN B O 1
ATOM 5251 N N . VAL B 1 108 ? 23.5 17.203 -7.652 1 72.38 108 VAL B N 1
ATOM 5252 C CA . VAL B 1 108 ? 22.266 16.453 -7.727 1 72.38 108 VAL B CA 1
ATOM 5253 C C . VAL B 1 108 ? 21.875 16.234 -9.188 1 72.38 108 VAL B C 1
ATOM 5255 O O . VAL B 1 108 ? 21.422 15.148 -9.57 1 72.38 108 VAL B O 1
ATOM 5258 N N . ALA B 1 109 ? 21.906 17.344 -10.016 1 60.53 109 ALA B N 1
ATOM 5259 C CA . ALA B 1 109 ? 21.516 17.312 -11.422 1 60.53 109 ALA B CA 1
ATOM 5260 C C . ALA B 1 109 ? 22.375 16.344 -12.211 1 60.53 109 ALA B C 1
ATOM 5262 O O . ALA B 1 109 ? 21.891 15.664 -13.125 1 60.53 109 ALA B O 1
ATOM 5263 N N . ALA B 1 110 ? 23.641 16.406 -12.023 1 53.53 110 ALA B N 1
ATOM 5264 C CA . ALA B 1 110 ? 24.516 15.477 -12.727 1 53.53 110 ALA B CA 1
ATOM 5265 C C . ALA B 1 110 ? 23.984 14.055 -12.648 1 53.53 110 ALA B C 1
ATOM 5267 O O . ALA B 1 110 ? 24.312 13.211 -13.492 1 53.53 110 ALA B O 1
ATOM 5268 N N . GLU B 1 111 ? 22.969 14.07 -11.898 1 55.34 111 GLU B N 1
ATOM 5269 C CA . GLU B 1 111 ? 22.484 12.719 -11.656 1 55.34 111 GLU B CA 1
ATOM 5270 C C . GLU B 1 111 ? 21.234 12.438 -12.484 1 55.34 111 GLU B C 1
ATOM 5272 O O . GLU B 1 111 ? 20.859 11.273 -12.688 1 55.34 111 GLU B O 1
ATOM 5277 N N . HIS B 1 112 ? 20.656 13.586 -13.102 1 56.81 112 HIS B N 1
ATOM 5278 C CA . HIS B 1 112 ? 19.391 13.352 -13.797 1 56.81 112 HIS B CA 1
ATOM 5279 C C . HIS B 1 112 ? 19.609 13.227 -15.305 1 56.81 112 HIS B C 1
ATOM 5281 O O . HIS B 1 112 ? 20.344 14.023 -15.891 1 56.81 112 HIS B O 1
ATOM 5287 N N . SER B 1 113 ? 19.312 12.055 -15.945 1 58.62 113 SER B N 1
ATOM 5288 C CA . SER B 1 113 ? 19.562 11.719 -17.344 1 58.62 113 SER B CA 1
ATOM 5289 C C . SER B 1 113 ? 18.344 12.016 -18.219 1 58.62 113 SER B C 1
ATOM 5291 O O . SER B 1 113 ? 18.422 11.977 -19.438 1 58.62 113 SER B O 1
ATOM 5293 N N . CYS B 1 114 ? 17.156 12.219 -17.672 1 59.47 114 CYS B N 1
ATOM 5294 C CA . CYS B 1 114 ? 16.016 12.367 -18.562 1 59.47 114 CYS B CA 1
ATOM 5295 C C . CYS B 1 114 ? 16 13.742 -19.219 1 59.47 114 CYS B C 1
ATOM 5297 O O . CYS B 1 114 ? 16.156 14.758 -18.547 1 59.47 114 CYS B O 1
ATOM 5299 N N . ASN B 1 115 ? 16.5 13.906 -20.469 1 48.75 115 ASN B N 1
ATOM 5300 C CA . ASN B 1 115 ? 16.344 15.164 -21.188 1 48.75 115 ASN B CA 1
ATOM 5301 C C . ASN B 1 115 ? 14.891 15.406 -21.578 1 48.75 115 ASN B C 1
ATOM 5303 O O . ASN B 1 115 ? 14.273 14.555 -22.234 1 48.75 115 ASN B O 1
ATOM 5307 N N . GLN B 1 116 ? 14.211 16.281 -20.922 1 46.41 116 GLN B N 1
ATOM 5308 C CA . GLN B 1 116 ? 12.844 16.688 -21.219 1 46.41 116 GLN B CA 1
ATOM 5309 C C . GLN B 1 116 ? 12.609 16.781 -22.719 1 46.41 116 GLN B C 1
ATOM 5311 O O . GLN B 1 116 ? 11.508 16.516 -23.203 1 46.41 116 GLN B O 1
ATOM 5316 N N . ASN B 1 117 ? 13.453 17.391 -23.422 1 43.34 117 ASN B N 1
ATOM 5317 C CA . ASN B 1 117 ? 13.273 17.625 -24.844 1 43.34 117 ASN B CA 1
ATOM 5318 C C . ASN B 1 117 ? 13.211 16.328 -25.641 1 43.34 117 ASN B C 1
ATOM 5320 O O . ASN B 1 117 ? 12.836 16.328 -26.812 1 43.34 117 ASN B O 1
ATOM 5324 N N . ASP B 1 118 ? 13.727 15.352 -25.234 1 43.16 118 ASP B N 1
ATOM 5325 C CA . ASP B 1 118 ? 13.688 14.07 -25.922 1 43.16 118 ASP B CA 1
ATOM 5326 C C . ASP B 1 118 ? 12.359 13.352 -25.688 1 43.16 118 ASP B C 1
ATOM 5328 O O . ASP B 1 118 ? 12.227 12.164 -25.984 1 43.16 118 ASP B O 1
ATOM 5332 N N . ALA B 1 119 ? 11.555 13.805 -24.922 1 41.78 119 ALA B N 1
ATOM 5333 C CA . ALA B 1 119 ? 10.32 13.297 -24.328 1 41.78 119 ALA B CA 1
ATOM 5334 C C . ALA B 1 119 ? 9.336 12.859 -25.406 1 41.78 119 ALA B C 1
ATOM 5336 O O . ALA B 1 119 ? 8.695 11.812 -25.281 1 41.78 119 ALA B O 1
ATOM 5337 N N . THR B 1 120 ? 8.797 13.828 -26.078 1 44.41 120 THR B N 1
ATOM 5338 C CA . THR B 1 120 ? 7.605 13.633 -26.891 1 44.41 120 THR B CA 1
ATOM 5339 C C . THR B 1 120 ? 7.887 12.68 -28.047 1 44.41 120 THR B C 1
ATOM 5341 O O . THR B 1 120 ? 6.969 12.258 -28.75 1 44.41 120 THR B O 1
ATOM 5344 N N . GLN B 1 121 ? 9.047 12.594 -28.5 1 47.03 121 GLN B N 1
ATOM 5345 C CA . GLN B 1 121 ? 9.297 12.055 -29.844 1 47.03 121 GLN B CA 1
ATOM 5346 C C . GLN B 1 121 ? 9.156 10.539 -29.859 1 47.03 121 GLN B C 1
ATOM 5348 O O . GLN B 1 121 ? 8.656 9.969 -30.828 1 47.03 121 GLN B O 1
ATOM 5353 N N . PRO B 1 122 ? 9.562 9.914 -28.734 1 52.81 122 PRO B N 1
ATOM 5354 C CA . PRO B 1 122 ? 9.648 8.484 -29.031 1 52.81 122 PRO B CA 1
ATOM 5355 C C . PRO B 1 122 ? 8.281 7.801 -29.016 1 52.81 122 PRO B C 1
ATOM 5357 O O . PRO B 1 122 ? 8.023 6.91 -29.828 1 52.81 122 PRO B O 1
ATOM 5360 N N . ALA B 1 123 ? 7.375 8.203 -28.141 1 57.53 123 ALA B N 1
ATOM 5361 C CA . ALA B 1 123 ? 6.121 7.453 -28.156 1 57.53 123 ALA B CA 1
ATOM 5362 C C . ALA B 1 123 ? 5.352 7.703 -29.453 1 57.53 123 ALA B C 1
ATOM 5364 O O . ALA B 1 123 ? 4.766 6.781 -30.031 1 57.53 123 ALA B O 1
ATOM 5365 N N . ARG B 1 124 ? 5.355 8.938 -29.828 1 57.59 124 ARG B N 1
ATOM 5366 C CA . ARG B 1 124 ? 4.68 9.242 -31.094 1 57.59 124 ARG B CA 1
ATOM 5367 C C . ARG B 1 124 ? 5.316 8.492 -32.25 1 57.59 124 ARG B C 1
ATOM 5369 O O . ARG B 1 124 ? 4.625 8.07 -33.188 1 57.59 124 ARG B O 1
ATOM 5376 N N . ILE B 1 125 ? 6.574 8.336 -32.062 1 58.78 125 ILE B N 1
ATOM 5377 C CA . ILE B 1 125 ? 7.297 7.629 -33.094 1 58.78 125 ILE B CA 1
ATOM 5378 C C . ILE B 1 125 ? 6.992 6.137 -33.031 1 58.78 125 ILE B C 1
ATOM 5380 O O . ILE B 1 125 ? 6.781 5.48 -34.031 1 58.78 125 ILE B O 1
ATOM 5384 N N . VAL B 1 126 ? 6.812 5.754 -31.781 1 63.78 126 VAL B N 1
ATOM 5385 C CA . VAL B 1 126 ? 6.609 4.32 -31.594 1 63.78 126 VAL B CA 1
ATOM 5386 C C . VAL B 1 126 ? 5.184 3.945 -31.984 1 63.78 126 VAL B C 1
ATOM 5388 O O . VAL B 1 126 ? 4.961 2.902 -32.594 1 63.78 126 VAL B O 1
ATOM 5391 N N . PHE B 1 127 ? 4.242 4.926 -31.734 1 73.62 127 PHE B N 1
ATOM 5392 C CA . PHE B 1 127 ? 2.852 4.508 -31.875 1 73.62 127 PHE B CA 1
ATOM 5393 C C . PHE B 1 127 ? 2.266 5.035 -33.188 1 73.62 127 PHE B C 1
ATOM 5395 O O . PHE B 1 127 ? 1.19 4.605 -33.594 1 73.62 127 PHE B O 1
ATOM 5402 N N . GLY B 1 128 ? 2.975 5.887 -33.812 1 72.69 128 GLY B N 1
ATOM 5403 C CA . GLY B 1 128 ? 2.533 6.426 -35.094 1 72.69 128 GLY B CA 1
ATOM 5404 C C . GLY B 1 128 ? 1.15 7.047 -35.031 1 72.69 128 GLY B C 1
ATOM 5405 O O . GLY B 1 128 ? 0.88 7.887 -34.156 1 72.69 128 GLY B O 1
ATOM 5406 N N . SER B 1 129 ? 0.245 6.562 -35.969 1 75.62 129 SER B N 1
ATOM 5407 C CA . SER B 1 129 ? -1.078 7.152 -36.156 1 75.62 129 SER B CA 1
ATOM 5408 C C . SER B 1 129 ? -2.018 6.758 -35.031 1 75.62 129 SER B C 1
ATOM 5410 O O . SER B 1 129 ? -3.043 7.406 -34.812 1 75.62 129 SER B O 1
ATOM 5412 N N . ARG B 1 130 ? -1.64 5.887 -34.25 1 81.31 130 ARG B N 1
ATOM 5413 C CA . ARG B 1 130 ? -2.533 5.391 -33.219 1 81.31 130 ARG B CA 1
ATOM 5414 C C . ARG B 1 130 ? -2.242 6.066 -31.875 1 81.31 130 ARG B C 1
ATOM 5416 O O . ARG B 1 130 ? -2.887 5.762 -30.875 1 81.31 130 ARG B O 1
ATOM 5423 N N . TRP B 1 131 ? -1.364 6.938 -31.859 1 80.06 131 TRP B N 1
ATOM 5424 C CA . TRP B 1 131 ? -0.917 7.551 -30.609 1 80.06 131 TRP B CA 1
ATOM 5425 C C . TRP B 1 131 ? -2.068 8.266 -29.922 1 80.06 131 TRP B C 1
ATOM 5427 O O . TRP B 1 131 ? -2.25 8.125 -28.703 1 80.06 131 TRP B O 1
ATOM 5437 N N . SER B 1 132 ? -2.859 8.953 -30.688 1 83 132 SER B N 1
ATOM 5438 C CA . SER B 1 132 ? -3.947 9.727 -30.094 1 83 132 SER B CA 1
ATOM 5439 C C . SER B 1 132 ? -4.957 8.812 -29.406 1 83 132 SER B C 1
ATOM 5441 O O . SER B 1 132 ? -5.41 9.117 -28.297 1 83 132 SER B O 1
ATOM 5443 N N . GLU B 1 133 ? -5.219 7.77 -30.031 1 87.19 133 GLU B N 1
ATOM 5444 C CA . GLU B 1 133 ? -6.176 6.824 -29.469 1 87.19 133 GLU B CA 1
ATOM 5445 C C . GLU B 1 133 ? -5.617 6.168 -28.203 1 87.19 133 GLU B C 1
ATOM 5447 O O . GLU B 1 133 ? -6.332 6.012 -27.219 1 87.19 133 GLU B O 1
ATOM 5452 N N . ILE B 1 134 ? -4.434 5.785 -28.234 1 86.62 134 ILE B N 1
ATOM 5453 C CA . ILE B 1 134 ? -3.785 5.141 -27.109 1 86.62 134 ILE B CA 1
ATOM 5454 C C . ILE B 1 134 ? -3.699 6.117 -25.938 1 86.62 134 ILE B C 1
ATOM 5456 O O . ILE B 1 134 ? -3.936 5.742 -24.781 1 86.62 134 ILE B O 1
ATOM 5460 N N . ARG B 1 135 ? -3.381 7.309 -26.234 1 86.19 135 ARG B N 1
ATOM 5461 C CA . ARG B 1 135 ? -3.285 8.352 -25.219 1 86.19 135 ARG B CA 1
ATOM 5462 C C . ARG B 1 135 ? -4.629 8.57 -24.531 1 86.19 135 ARG B C 1
ATOM 5464 O O . ARG B 1 135 ? -4.695 8.727 -23.312 1 86.19 135 ARG B O 1
ATOM 5471 N N . GLU B 1 136 ? -5.656 8.562 -25.266 1 89.44 136 GLU B N 1
ATOM 5472 C CA . GLU B 1 136 ? -6.992 8.75 -24.703 1 89.44 136 GLU B CA 1
ATOM 5473 C C . GLU B 1 136 ? -7.379 7.582 -23.797 1 89.44 136 GLU B C 1
ATOM 5475 O O . GLU B 1 136 ? -7.91 7.793 -22.703 1 89.44 136 GLU B O 1
ATOM 5480 N N . ARG B 1 137 ? -7.125 6.391 -24.297 1 91.69 137 ARG B N 1
ATOM 5481 C CA . ARG B 1 137 ? -7.422 5.219 -23.484 1 91.69 137 ARG B CA 1
ATOM 5482 C C . ARG B 1 137 ? -6.621 5.238 -22.172 1 91.69 137 ARG B C 1
ATOM 5484 O O . ARG B 1 137 ? -7.125 4.836 -21.125 1 91.69 137 ARG B O 1
ATOM 5491 N N . ARG B 1 138 ? -5.41 5.672 -22.266 1 91.62 138 ARG B N 1
ATOM 5492 C CA . ARG B 1 138 ? -4.562 5.758 -21.078 1 91.62 138 ARG B CA 1
ATOM 5493 C C . ARG B 1 138 ? -5.117 6.766 -20.078 1 91.62 138 ARG B C 1
ATOM 5495 O O . ARG B 1 138 ? -5.082 6.535 -18.875 1 91.62 138 ARG B O 1
ATOM 5502 N N . GLN B 1 139 ? -5.621 7.883 -20.562 1 90.88 139 GLN B N 1
ATOM 5503 C CA . GLN B 1 139 ? -6.211 8.883 -19.688 1 90.88 139 GLN B CA 1
ATOM 5504 C C . GLN B 1 139 ? -7.434 8.328 -18.953 1 90.88 139 GLN B C 1
ATOM 5506 O O . GLN B 1 139 ? -7.633 8.602 -17.766 1 90.88 139 GLN B O 1
ATOM 5511 N N . VAL B 1 140 ? -8.18 7.613 -19.688 1 92.19 140 VAL B N 1
ATOM 5512 C CA . VAL B 1 140 ? -9.352 6.992 -19.078 1 92.19 140 VAL B CA 1
ATOM 5513 C C . VAL B 1 140 ? -8.922 6.02 -17.984 1 92.19 140 VAL B C 1
ATOM 5515 O O . VAL B 1 140 ? -9.477 6.031 -16.875 1 92.19 140 VAL B O 1
ATOM 5518 N N . ALA B 1 141 ? -7.953 5.191 -18.328 1 93.5 141 ALA B N 1
ATOM 5519 C CA . ALA B 1 141 ? -7.43 4.234 -17.344 1 93.5 141 ALA B CA 1
ATOM 5520 C C . ALA B 1 141 ? -6.863 4.953 -16.125 1 93.5 141 ALA B C 1
ATOM 5522 O O . ALA B 1 141 ? -7.039 4.496 -14.992 1 93.5 141 ALA B O 1
ATOM 5523 N N . LYS B 1 142 ? -6.184 6.027 -16.344 1 91.31 142 LYS B N 1
ATOM 5524 C CA . LYS B 1 142 ? -5.602 6.805 -15.258 1 91.31 142 LYS B CA 1
ATOM 5525 C C . LYS B 1 142 ? -6.684 7.375 -14.344 1 91.31 142 LYS B C 1
ATOM 5527 O O . LYS B 1 142 ? -6.559 7.332 -13.117 1 91.31 142 LYS B O 1
ATOM 5532 N N . HIS B 1 143 ? -7.715 7.883 -14.922 1 90 143 HIS B N 1
ATOM 5533 C CA . HIS B 1 143 ? -8.82 8.422 -14.141 1 90 143 HIS B CA 1
ATOM 5534 C C . HIS B 1 143 ? -9.477 7.344 -13.289 1 90 143 HIS B C 1
ATOM 5536 O O . HIS B 1 143 ? -9.797 7.578 -12.125 1 90 143 HIS B O 1
ATOM 5542 N N . ARG B 1 144 ? -9.648 6.203 -13.82 1 91.19 144 ARG B N 1
ATOM 5543 C CA . ARG B 1 144 ? -10.219 5.082 -13.078 1 91.19 144 ARG B CA 1
ATOM 5544 C C . ARG B 1 144 ? -9.32 4.703 -11.898 1 91.19 144 ARG B C 1
ATOM 5546 O O . ARG B 1 144 ? -9.812 4.441 -10.797 1 91.19 144 ARG B O 1
ATOM 5553 N N . ASN B 1 145 ? -8.062 4.723 -12.203 1 91.12 145 ASN B N 1
ATOM 5554 C CA . ASN B 1 145 ? -7.105 4.395 -11.156 1 91.12 145 ASN B CA 1
ATOM 5555 C C . ASN B 1 145 ? -7.133 5.426 -10.031 1 91.12 145 ASN B C 1
ATOM 5557 O O . ASN B 1 145 ? -7.086 5.066 -8.852 1 91.12 145 ASN B O 1
ATOM 5561 N N . ILE B 1 146 ? -7.23 6.656 -10.344 1 86.56 146 ILE B N 1
ATOM 5562 C CA . ILE B 1 146 ? -7.258 7.734 -9.359 1 86.56 146 ILE B CA 1
ATOM 5563 C C . ILE B 1 146 ? -8.531 7.641 -8.523 1 86.56 146 ILE B C 1
ATOM 5565 O O . ILE B 1 146 ? -8.508 7.859 -7.309 1 86.56 146 ILE B O 1
ATOM 5569 N N . ASN B 1 147 ? -9.586 7.266 -9.133 1 85.12 147 ASN B N 1
ATOM 5570 C CA . ASN B 1 147 ? -10.852 7.125 -8.422 1 85.12 147 ASN B CA 1
ATOM 5571 C C . ASN B 1 147 ? -10.797 6.008 -7.387 1 85.12 147 ASN B C 1
ATOM 5573 O O . ASN B 1 147 ? -11.477 6.066 -6.363 1 85.12 147 ASN B O 1
ATOM 5577 N N . ARG B 1 148 ? -9.961 5.035 -7.629 1 88.75 148 ARG B N 1
ATOM 5578 C CA . ARG B 1 148 ? -9.852 3.879 -6.742 1 88.75 148 ARG B CA 1
ATOM 5579 C C . ARG B 1 148 ? -8.828 4.129 -5.637 1 88.75 148 ARG B C 1
ATOM 5581 O O . ARG B 1 148 ? -8.883 3.5 -4.578 1 88.75 148 ARG B O 1
ATOM 5588 N N . SER B 1 149 ? -7.969 4.973 -5.949 1 81.56 149 SER B N 1
ATOM 5589 C CA . SER B 1 149 ? -6.836 5.141 -5.043 1 81.56 149 SER B CA 1
ATOM 5590 C C . SER B 1 149 ? -7.121 6.199 -3.986 1 81.56 149 SER B C 1
ATOM 5592 O O . SER B 1 149 ? -7.871 7.148 -4.234 1 81.56 149 SER B O 1
ATOM 5594 N N . LEU B 1 150 ? -6.82 5.801 -2.668 1 70.75 150 LEU B N 1
ATOM 5595 C CA . LEU B 1 150 ? -6.898 6.801 -1.607 1 70.75 150 LEU B CA 1
ATOM 5596 C C . LEU B 1 150 ? -5.641 7.664 -1.579 1 70.75 150 LEU B C 1
ATOM 5598 O O . LEU B 1 150 ? -4.523 7.145 -1.598 1 70.75 150 LEU B O 1
ATOM 5602 N N . ASN B 1 151 ? -5.57 8.703 -2.262 1 58.75 151 ASN B N 1
ATOM 5603 C CA . ASN B 1 151 ? -4.391 9.555 -2.115 1 58.75 151 ASN B CA 1
ATOM 5604 C C . ASN B 1 151 ? -4.324 10.188 -0.727 1 58.75 151 ASN B C 1
ATOM 5606 O O . ASN B 1 151 ? -4.742 11.328 -0.538 1 58.75 151 ASN B O 1
ATOM 5610 N N . PHE B 1 152 ? -4.367 9.352 0.368 1 53.19 152 PHE B N 1
ATOM 5611 C CA . PHE B 1 152 ? -4.246 9.969 1.683 1 53.19 152 PHE B CA 1
ATOM 5612 C C . PHE B 1 152 ? -3.074 10.945 1.714 1 53.19 152 PHE B C 1
ATOM 5614 O O . PHE B 1 152 ? -3.08 11.906 2.488 1 53.19 152 PHE B O 1
ATOM 5621 N N . GLN B 1 153 ? -1.928 10.617 0.93 1 50.81 153 GLN B N 1
ATOM 5622 C CA . GLN B 1 153 ? -0.574 11.109 1.155 1 50.81 153 GLN B CA 1
ATOM 5623 C C . GLN B 1 153 ? -0.464 12.594 0.808 1 50.81 153 GLN B C 1
ATOM 5625 O O . GLN B 1 153 ? 0.394 13.297 1.341 1 50.81 153 GLN B O 1
ATOM 5630 N N . GLU B 1 154 ? -1.137 13.047 -0.118 1 57.41 154 GLU B N 1
ATOM 5631 C CA . GLU B 1 154 ? -0.525 14.328 -0.433 1 57.41 154 GLU B CA 1
ATOM 5632 C C . GLU B 1 154 ? -1.456 15.484 -0.075 1 57.41 154 GLU B C 1
ATOM 5634 O O . GLU B 1 154 ? -2.332 15.852 -0.862 1 57.41 154 GLU B O 1
ATOM 5639 N N . SER B 1 155 ? -1.624 15.547 1.334 1 59.31 155 SER B N 1
ATOM 5640 C CA . SER B 1 155 ? -2.352 16.766 1.683 1 59.31 155 SER B CA 1
ATOM 5641 C C . SER B 1 155 ? -1.533 18 1.36 1 59.31 155 SER B C 1
ATOM 5643 O O . SER B 1 155 ? -0.346 18.078 1.687 1 59.31 155 SER B O 1
ATOM 5645 N N . HIS B 1 156 ? -1.686 18.625 0.24 1 68.5 156 HIS B N 1
ATOM 5646 C CA . HIS B 1 156 ? -1.021 19.891 -0.04 1 68.5 156 HIS B CA 1
ATOM 5647 C C . HIS B 1 156 ? -1.692 21.047 0.703 1 68.5 156 HIS B C 1
ATOM 5649 O O . HIS B 1 156 ? -2.039 22.062 0.097 1 68.5 156 HIS B O 1
ATOM 5655 N N . GLN B 1 157 ? -1.721 20.672 2.104 1 79.38 157 GLN B N 1
ATOM 5656 C CA . GLN B 1 157 ? -2.363 21.734 2.877 1 79.38 157 GLN B CA 1
ATOM 5657 C C . GLN B 1 157 ? -1.348 22.781 3.326 1 79.38 157 GLN B C 1
ATOM 5659 O O . GLN B 1 157 ? -0.18 22.453 3.562 1 79.38 157 GLN B O 1
ATOM 5664 N N . TYR B 1 158 ? -1.828 23.984 3.279 1 88.69 158 TYR B N 1
ATOM 5665 C CA . TYR B 1 158 ? -1.052 25.109 3.771 1 88.69 158 TYR B CA 1
ATOM 5666 C C . TYR B 1 158 ? -1.651 25.672 5.059 1 88.69 158 TYR B C 1
ATOM 5668 O O . TYR B 1 158 ? -2.855 25.922 5.129 1 88.69 158 TYR B O 1
ATOM 5676 N N . ILE B 1 159 ? -0.864 25.75 6.121 1 90.44 159 ILE B N 1
ATOM 5677 C CA . ILE B 1 159 ? -1.304 26.281 7.41 1 90.44 159 ILE B CA 1
ATOM 5678 C C . ILE B 1 159 ? -1.022 27.781 7.48 1 90.44 159 ILE B C 1
ATOM 5680 O O . ILE B 1 159 ? 0.124 28.203 7.336 1 90.44 159 ILE B O 1
ATOM 5684 N N . ASP B 1 160 ? -2.039 28.469 7.727 1 86.75 160 ASP B N 1
ATOM 5685 C CA . ASP B 1 160 ? -1.913 29.922 7.773 1 86.75 160 ASP B CA 1
ATOM 5686 C C . ASP B 1 160 ? -1.479 30.391 9.164 1 86.75 160 ASP B C 1
ATOM 5688 O O . ASP B 1 160 ? -1.785 29.734 10.164 1 86.75 160 ASP B O 1
ATOM 5692 N N . SER B 1 161 ? -0.896 31.516 9.148 1 86.5 161 SER B N 1
ATOM 5693 C CA . SER B 1 161 ? -0.497 32.125 10.422 1 86.5 161 SER B CA 1
ATOM 5694 C C . SER B 1 161 ? -1.672 32.812 11.094 1 86.5 161 SER B C 1
ATOM 5696 O O . SER B 1 161 ? -2.656 33.156 10.438 1 86.5 161 SER B O 1
ATOM 5698 N N . TRP B 1 162 ? -1.566 32.906 12.438 1 81.19 162 TRP B N 1
ATOM 5699 C CA . TRP B 1 162 ? -2.412 33.719 13.312 1 81.19 162 TRP B CA 1
ATOM 5700 C C . TRP B 1 162 ? -3.875 33.312 13.18 1 81.19 162 TRP B C 1
ATOM 5702 O O . TRP B 1 162 ? -4.766 34.156 13.148 1 81.19 162 TRP B O 1
ATOM 5712 N N . SER B 1 163 ? -4.082 32.125 13.023 1 85.06 163 SER B N 1
ATOM 5713 C CA . SER B 1 163 ? -5.441 31.594 13.102 1 85.06 163 SER B CA 1
ATOM 5714 C C . SER B 1 163 ? -5.863 31.375 14.555 1 85.06 163 SER B C 1
ATOM 5716 O O . SER B 1 163 ? -5.078 30.891 15.367 1 85.06 163 SER B O 1
ATOM 5718 N N . PRO B 1 164 ? -7.09 31.781 14.883 1 86.25 164 PRO B N 1
ATOM 5719 C CA . PRO B 1 164 ? -7.566 31.5 16.25 1 86.25 164 PRO B CA 1
ATOM 5720 C C . PRO B 1 164 ? -7.941 30.047 16.453 1 86.25 164 PRO B C 1
ATOM 5722 O O . PRO B 1 164 ? -8.242 29.641 17.594 1 86.25 164 PRO B O 1
ATOM 5725 N N . LEU B 1 165 ? -7.902 29.328 15.414 1 91.56 165 LEU B N 1
ATOM 5726 C CA . LEU B 1 165 ? -8.359 27.953 15.477 1 91.56 165 LEU B CA 1
ATOM 5727 C C . LEU B 1 165 ? -7.215 27.016 15.852 1 91.56 165 LEU B C 1
ATOM 5729 O O . LEU B 1 165 ? -6.094 27.172 15.359 1 91.56 165 LEU B O 1
ATOM 5733 N N . SER B 1 166 ? -7.449 26.109 16.797 1 92.31 166 SER B N 1
ATOM 5734 C CA . SER B 1 166 ? -6.617 24.922 17.016 1 92.31 166 SER B CA 1
ATOM 5735 C C . SER B 1 166 ? -7.371 23.641 16.688 1 92.31 166 SER B C 1
ATOM 5737 O O . SER B 1 166 ? -8.578 23.562 16.906 1 92.31 166 SER B O 1
ATOM 5739 N N . TYR B 1 167 ? -6.723 22.781 16.109 1 92.94 167 TYR B N 1
ATOM 5740 C CA . TYR B 1 167 ? -7.406 21.594 15.602 1 92.94 167 TYR B CA 1
ATOM 5741 C C . TYR B 1 167 ? -6.41 20.484 15.297 1 92.94 167 TYR B C 1
ATOM 5743 O O . TYR B 1 167 ? -5.219 20.734 15.117 1 92.94 167 TYR B O 1
ATOM 5751 N N . PRO B 1 168 ? -6.934 19.234 15.281 1 90.94 168 PRO B N 1
ATOM 5752 C CA . PRO B 1 168 ? -6.094 18.141 14.797 1 90.94 168 PRO B CA 1
ATOM 5753 C C . PRO B 1 168 ? -5.984 18.125 13.273 1 90.94 168 PRO B C 1
ATOM 5755 O O . PRO B 1 168 ? -6.938 18.469 12.578 1 90.94 168 PRO B O 1
ATOM 5758 N N . ASP B 1 169 ? -4.879 17.625 12.812 1 86.75 169 ASP B N 1
ATOM 5759 C CA . ASP B 1 169 ? -4.668 17.641 11.367 1 86.75 169 ASP B CA 1
ATOM 5760 C C . ASP B 1 169 ? -5.477 16.531 10.695 1 86.75 169 ASP B C 1
ATOM 5762 O O . ASP B 1 169 ? -5.945 16.703 9.57 1 86.75 169 ASP B O 1
ATOM 5766 N N . SER B 1 170 ? -5.574 15.43 11.406 1 88.12 170 SER B N 1
ATOM 5767 C CA . SER B 1 170 ? -6.27 14.305 10.781 1 88.12 170 SER B CA 1
ATOM 5768 C C . SER B 1 170 ? -6.855 13.367 11.828 1 88.12 170 SER B C 1
ATOM 5770 O O . SER B 1 170 ? -6.512 13.453 13.008 1 88.12 170 SER B O 1
ATOM 5772 N N . LEU B 1 171 ? -7.836 12.594 11.32 1 88.38 171 LEU B N 1
ATOM 5773 C CA . LEU B 1 171 ? -8.477 11.562 12.133 1 88.38 171 LEU B CA 1
ATOM 5774 C C . LEU B 1 171 ? -8.836 10.352 11.281 1 88.38 171 LEU B C 1
ATOM 5776 O O . LEU B 1 171 ? -9 10.461 10.062 1 88.38 171 LEU B O 1
ATOM 5780 N N . ARG B 1 172 ? -8.828 9.195 11.953 1 89.25 172 ARG B N 1
ATOM 5781 C CA . ARG B 1 172 ? -9.297 7.984 11.281 1 89.25 172 ARG B CA 1
ATOM 5782 C C . ARG B 1 172 ? -10.578 7.465 11.93 1 89.25 172 ARG B C 1
ATOM 5784 O O . ARG B 1 172 ? -10.703 7.465 13.156 1 89.25 172 ARG B O 1
ATOM 5791 N N . VAL B 1 173 ? -11.469 7.039 11.125 1 91.88 173 VAL B N 1
ATOM 5792 C CA . VAL B 1 173 ? -12.711 6.445 11.602 1 91.88 173 VAL B CA 1
ATOM 5793 C C . VAL B 1 173 ? -13.039 5.203 10.773 1 91.88 173 VAL B C 1
ATOM 5795 O O . VAL B 1 173 ? -12.852 5.195 9.555 1 91.88 173 VAL B O 1
ATOM 5798 N N . GLY B 1 174 ? -13.438 4.137 11.414 1 90.44 174 GLY B N 1
ATOM 5799 C CA . GLY B 1 174 ? -13.898 2.969 10.68 1 90.44 174 GLY B CA 1
ATOM 5800 C C . GLY B 1 174 ? -15.188 3.219 9.906 1 90.44 174 GLY B C 1
ATOM 5801 O O . GLY B 1 174 ? -16.031 4.016 10.336 1 90.44 174 GLY B O 1
ATOM 5802 N N . PRO B 1 175 ? -15.328 2.527 8.812 1 91.5 175 PRO B N 1
ATOM 5803 C CA . PRO B 1 175 ? -16.578 2.684 8.078 1 91.5 175 PRO B CA 1
ATOM 5804 C C . PRO B 1 175 ? -17.812 2.43 8.953 1 91.5 175 PRO B C 1
ATOM 5806 O O . PRO B 1 175 ? -17.875 1.423 9.664 1 91.5 175 PRO B O 1
ATOM 5809 N N . GLY B 1 176 ? -18.766 3.375 8.859 1 88.62 176 GLY B N 1
ATOM 5810 C CA . GLY B 1 176 ? -20.016 3.242 9.602 1 88.62 176 GLY B CA 1
ATOM 5811 C C . GLY B 1 176 ? -19.859 3.553 11.078 1 88.62 176 GLY B C 1
ATOM 5812 O O . GLY B 1 176 ? -20.828 3.543 11.828 1 88.62 176 GLY B O 1
ATOM 5813 N N . ASN B 1 177 ? -18.688 3.887 11.516 1 89.62 177 ASN B N 1
ATOM 5814 C CA . ASN B 1 177 ? -18.438 4.098 12.938 1 89.62 177 ASN B CA 1
ATOM 5815 C C . ASN B 1 177 ? -18.438 5.582 13.289 1 89.62 177 ASN B C 1
ATOM 5817 O O . ASN B 1 177 ? -18.578 6.434 12.414 1 89.62 177 ASN B O 1
ATOM 5821 N N . ILE B 1 178 ? -18.453 5.785 14.586 1 91.69 178 ILE B N 1
ATOM 5822 C CA . ILE B 1 178 ? -18.469 7.133 15.148 1 91.69 178 ILE B CA 1
ATOM 5823 C C . ILE B 1 178 ? -17.219 7.34 16 1 91.69 178 ILE B C 1
ATOM 5825 O O . ILE B 1 178 ? -16.812 6.445 16.75 1 91.69 178 ILE B O 1
ATOM 5829 N N . THR B 1 179 ? -16.562 8.461 15.812 1 91.5 179 THR B N 1
ATOM 5830 C CA . THR B 1 179 ? -15.359 8.758 16.578 1 91.5 179 THR B CA 1
ATOM 5831 C C . THR B 1 179 ? -15.367 10.203 17.078 1 91.5 179 THR B C 1
ATOM 5833 O O . THR B 1 179 ? -15.898 11.086 16.391 1 91.5 179 THR B O 1
ATOM 5836 N N . LYS B 1 180 ? -14.773 10.344 18.234 1 93 180 LYS B N 1
ATOM 5837 C CA . LYS B 1 180 ? -14.695 11.688 18.812 1 93 180 LYS B CA 1
ATOM 5838 C C . LYS B 1 180 ? -13.75 12.57 18 1 93 180 LYS B C 1
ATOM 5840 O O . LYS B 1 180 ? -12.656 12.141 17.625 1 93 180 LYS B O 1
ATOM 5845 N N . LEU B 1 181 ? -14.195 13.68 17.609 1 93.81 181 LEU B N 1
ATOM 5846 C CA . LEU B 1 181 ? -13.367 14.711 16.984 1 93.81 181 LEU B CA 1
ATOM 5847 C C . LEU B 1 181 ? -12.867 15.703 18.031 1 93.81 181 LEU B C 1
ATOM 5849 O O . LEU B 1 181 ? -13.484 16.75 18.234 1 93.81 181 LEU B O 1
ATOM 5853 N N . GLU B 1 182 ? -11.719 15.406 18.5 1 87.5 182 GLU B N 1
ATOM 5854 C CA . GLU B 1 182 ? -11.195 16.172 19.641 1 87.5 182 GLU B CA 1
ATOM 5855 C C . GLU B 1 182 ? -10.148 17.188 19.172 1 87.5 182 GLU B C 1
ATOM 5857 O O . GLU B 1 182 ? -9.43 16.953 18.203 1 87.5 182 GLU B O 1
ATOM 5862 N N . GLY B 1 183 ? -10.156 18.328 19.922 1 89.12 183 GLY B N 1
ATOM 5863 C CA . GLY B 1 183 ? -9.023 19.219 19.766 1 89.12 183 GLY B CA 1
ATOM 5864 C C . GLY B 1 183 ? -9.383 20.516 19.062 1 89.12 183 GLY B C 1
ATOM 5865 O O . GLY B 1 183 ? -8.547 21.406 18.922 1 89.12 183 GLY B O 1
ATOM 5866 N N . ILE B 1 184 ? -10.602 20.625 18.625 1 94.19 184 ILE B N 1
ATOM 5867 C CA . ILE B 1 184 ? -11 21.875 18 1 94.19 184 ILE B CA 1
ATOM 5868 C C . ILE B 1 184 ? -11.281 22.922 19.078 1 94.19 184 ILE B C 1
ATOM 5870 O O . ILE B 1 184 ? -12.086 22.703 19.984 1 94.19 184 ILE B O 1
ATOM 5874 N N . ARG B 1 185 ? -10.648 23.984 18.922 1 91.88 185 ARG B N 1
ATOM 5875 C CA . ARG B 1 185 ? -10.82 25.094 19.859 1 91.88 185 ARG B CA 1
ATOM 5876 C C . ARG B 1 185 ? -10.664 26.438 19.156 1 91.88 185 ARG B C 1
ATOM 5878 O O . ARG B 1 185 ? -9.992 26.531 18.125 1 91.88 185 ARG B O 1
ATOM 5885 N N . VAL B 1 186 ? -11.336 27.359 19.703 1 89.75 186 VAL B N 1
ATOM 5886 C CA . VAL B 1 186 ? -11.188 28.75 19.266 1 89.75 186 VAL B CA 1
ATOM 5887 C C . VAL B 1 186 ? -10.555 29.578 20.359 1 89.75 186 VAL B C 1
ATOM 5889 O O . VAL B 1 186 ? -11.078 29.641 21.484 1 89.75 186 VAL B O 1
ATOM 5892 N N . ALA B 1 187 ? -9.414 29.953 19.938 1 79.5 187 ALA B N 1
ATOM 5893 C CA . ALA B 1 187 ? -8.758 30.859 20.891 1 79.5 187 ALA B CA 1
ATOM 5894 C C . ALA B 1 187 ? -9.133 32.312 20.609 1 79.5 187 ALA B C 1
ATOM 5896 O O . ALA B 1 187 ? -9.195 32.75 19.453 1 79.5 187 ALA B O 1
ATOM 5897 N N . TRP B 1 188 ? -10.062 32.781 21.281 1 59.75 188 TRP B N 1
ATOM 5898 C CA . TRP B 1 188 ? -10.477 34.125 20.953 1 59.75 188 TRP B CA 1
ATOM 5899 C C . TRP B 1 188 ? -9.812 35.156 21.875 1 59.75 188 TRP B C 1
ATOM 5901 O O . TRP B 1 188 ? -9.477 34.812 23.016 1 59.75 188 TRP B O 1
ATOM 5911 N N . LEU B 1 189 ? -9.461 36.125 21.25 1 49.84 189 LEU B N 1
ATOM 5912 C CA . LEU B 1 189 ? -8.75 37.281 21.766 1 49.84 189 LEU B CA 1
ATOM 5913 C C . LEU B 1 189 ? -9.656 38.125 22.656 1 49.84 189 LEU B C 1
ATOM 5915 O O . LEU B 1 189 ? -10.867 38.188 22.422 1 49.84 189 LEU B O 1
ATOM 5919 N N . GLU B 1 190 ? -9.438 38.312 23.859 1 43.16 190 GLU B N 1
ATOM 5920 C CA . GLU B 1 190 ? -10.188 39.094 24.844 1 43.16 190 GLU B CA 1
ATOM 5921 C C . GLU B 1 190 ? -10.945 40.219 24.172 1 43.16 190 GLU B C 1
ATOM 5923 O O . GLU B 1 190 ? -12.047 40.562 24.609 1 43.16 190 GLU B O 1
ATOM 5928 N N . GLU B 1 191 ? -10.258 40.906 23.234 1 39.56 191 GLU B N 1
ATOM 5929 C CA . GLU B 1 191 ? -10.969 42.094 22.781 1 39.56 191 GLU B CA 1
ATOM 5930 C C . GLU B 1 191 ? -12.359 41.75 22.25 1 39.56 191 GLU B C 1
ATOM 5932 O O . GLU B 1 191 ? -13.25 42.594 22.234 1 39.56 191 GLU B O 1
ATOM 5937 N N . TYR B 1 192 ? -12.383 40.562 21.797 1 41.97 192 TYR B N 1
ATOM 5938 C CA . TYR B 1 192 ? -13.711 40.188 21.312 1 41.97 192 TYR B CA 1
ATOM 5939 C C . TYR B 1 192 ? -14.523 39.531 22.422 1 41.97 192 TYR B C 1
ATOM 5941 O O . TYR B 1 192 ? -15.562 38.938 22.156 1 41.97 192 TYR B O 1
ATOM 5949 N N . VAL B 1 193 ? -13.773 39.469 23.516 1 44.03 193 VAL B N 1
ATOM 5950 C CA . VAL B 1 193 ? -14.477 38.844 24.641 1 44.03 193 VAL B CA 1
ATOM 5951 C C . VAL B 1 193 ? -15.664 39.719 25.047 1 44.03 193 VAL B C 1
ATOM 5953 O O . VAL B 1 193 ? -16.297 39.469 26.062 1 44.03 193 VAL B O 1
ATOM 5956 N N . SER B 1 194 ? -15.711 40.812 24.281 1 43.56 194 SER B N 1
ATOM 5957 C CA . SER B 1 194 ? -16.953 41.344 24.797 1 43.56 194 SER B CA 1
ATOM 5958 C C . SER B 1 194 ? -18.109 40.375 24.609 1 43.56 194 SER B C 1
ATOM 5960 O O . SER B 1 194 ? -18.297 39.812 23.516 1 43.56 194 SER B O 1
ATOM 5962 N N . ASP B 1 195 ? -18.453 39.781 25.672 1 53.03 195 ASP B N 1
ATOM 5963 C CA . ASP B 1 195 ? -19.656 38.969 25.75 1 53.03 195 ASP B CA 1
ATOM 5964 C C . ASP B 1 195 ? -20.766 39.5 24.844 1 53.03 195 ASP B C 1
ATOM 5966 O O . ASP B 1 195 ? -21.875 39 24.844 1 53.03 195 ASP B O 1
ATOM 5970 N N . SER B 1 196 ? -20.266 40.562 24.078 1 58.97 196 SER B N 1
ATOM 5971 C CA . SER B 1 196 ? -21.391 41.219 23.391 1 58.97 196 SER B CA 1
ATOM 5972 C C . SER B 1 196 ? -21.578 40.688 21.984 1 58.97 196 SER B C 1
ATOM 5974 O O . SER B 1 196 ? -22.641 40.844 21.391 1 58.97 196 SER B O 1
ATOM 5976 N N . TRP B 1 197 ? -20.453 39.938 21.5 1 71.94 197 TRP B N 1
ATOM 5977 C CA . TRP B 1 197 ? -20.688 39.438 20.156 1 71.94 197 TRP B CA 1
ATOM 5978 C C . TRP B 1 197 ? -20.906 37.938 20.141 1 71.94 197 TRP B C 1
ATOM 5980 O O . TRP B 1 197 ? -20.344 37.219 20.984 1 71.94 197 TRP B O 1
ATOM 5990 N N . LEU B 1 198 ? -21.734 37.562 19.25 1 82.06 198 LEU B N 1
ATOM 5991 C CA . LEU B 1 198 ? -22.062 36.156 19.078 1 82.06 198 LEU B CA 1
ATOM 5992 C C . LEU B 1 198 ? -20.922 35.406 18.359 1 82.06 198 LEU B C 1
ATOM 5994 O O . LEU B 1 198 ? -20.547 35.812 17.25 1 82.06 198 LEU B O 1
ATOM 5998 N N . LYS B 1 199 ? -20.312 34.594 19.047 1 85.94 199 LYS B N 1
ATOM 5999 C CA . LYS B 1 199 ? -19.312 33.719 18.453 1 85.94 199 LYS B CA 1
ATOM 6000 C C . LYS B 1 199 ? -19.953 32.531 17.734 1 85.94 199 LYS B C 1
ATOM 6002 O O . LYS B 1 199 ? -20.844 31.891 18.266 1 85.94 199 LYS B O 1
ATOM 6007 N N . GLU B 1 200 ? -19.469 32.344 16.469 1 92.19 200 GLU B N 1
ATOM 6008 C CA . GLU B 1 200 ? -20.062 31.297 15.648 1 92.19 200 GLU B CA 1
ATOM 6009 C C . GLU B 1 200 ? -18.984 30.422 15.016 1 92.19 200 GLU B C 1
ATOM 6011 O O . GLU B 1 200 ? -18.031 30.922 14.414 1 92.19 200 GLU B O 1
ATOM 6016 N N . VAL B 1 201 ? -19.109 29.188 15.258 1 96 201 VAL B N 1
ATOM 6017 C CA . VAL B 1 201 ? -18.281 28.188 14.57 1 96 201 VAL B CA 1
ATOM 6018 C C . VAL B 1 201 ? -19.156 27.344 13.656 1 96 201 VAL B C 1
ATOM 6020 O O . VAL B 1 201 ? -20.156 26.75 14.094 1 96 201 VAL B O 1
ATOM 6023 N N . ARG B 1 202 ? -18.812 27.375 12.43 1 97.69 202 ARG B N 1
ATOM 6024 C CA . ARG B 1 202 ? -19.484 26.5 11.477 1 97.69 202 ARG B CA 1
ATOM 6025 C C . ARG B 1 202 ? -18.641 25.281 11.141 1 97.69 202 ARG B C 1
ATOM 6027 O O . ARG B 1 202 ? -17.453 25.406 10.852 1 97.69 202 ARG B O 1
ATOM 6034 N N . LEU B 1 203 ? -19.203 24.172 11.227 1 98.12 203 LEU B N 1
ATOM 6035 C CA . LEU B 1 203 ? -18.578 22.891 10.898 1 98.12 203 LEU B CA 1
ATOM 6036 C C . LEU B 1 203 ? -19.312 22.203 9.758 1 98.12 203 LEU B C 1
ATOM 6038 O O . LEU B 1 203 ? -20.547 22.156 9.742 1 98.12 203 LEU B O 1
ATOM 6042 N N . SER B 1 204 ? -18.562 21.703 8.797 1 98.12 204 SER B N 1
ATOM 6043 C CA . SER B 1 204 ? -19.203 20.984 7.699 1 98.12 204 SER B CA 1
ATOM 6044 C C . SER B 1 204 ? -18.344 19.828 7.203 1 98.12 204 SER B C 1
ATOM 6046 O O . SER B 1 204 ? -17.125 19.844 7.383 1 98.12 204 SER B O 1
ATOM 6048 N N . CYS B 1 205 ? -18.953 18.812 6.672 1 97.31 205 CYS B N 1
ATOM 6049 C CA . CYS B 1 205 ? -18.281 17.656 6.059 1 97.31 205 CYS B CA 1
ATOM 6050 C C . CYS B 1 205 ? -19.109 17.109 4.902 1 97.31 205 CYS B C 1
ATOM 6052 O O . CYS B 1 205 ? -20.172 17.641 4.582 1 97.31 205 CYS B O 1
ATOM 6054 N N . HIS B 1 206 ? -18.578 16.078 4.223 1 94.88 206 HIS B N 1
ATOM 6055 C CA . HIS B 1 206 ? -19.25 15.625 3.01 1 94.88 206 HIS B CA 1
ATOM 6056 C C . HIS B 1 206 ? -19.719 14.18 3.145 1 94.88 206 HIS B C 1
ATOM 6058 O O . HIS B 1 206 ? -20.766 13.805 2.615 1 94.88 206 HIS B O 1
ATOM 6064 N N . HIS B 1 207 ? -18.969 13.336 3.814 1 94.38 207 HIS B N 1
ATOM 6065 C CA . HIS B 1 207 ? -19.203 11.898 3.803 1 94.38 207 HIS B CA 1
ATOM 6066 C C . HIS B 1 207 ? -19.734 11.422 5.148 1 94.38 207 HIS B C 1
ATOM 6068 O O . HIS B 1 207 ? -19.922 10.219 5.355 1 94.38 207 HIS B O 1
ATOM 6074 N N . GLY B 1 208 ? -19.922 12.328 6.051 1 95.31 208 GLY B N 1
ATOM 6075 C CA . GLY B 1 208 ? -20.406 11.961 7.371 1 95.31 208 GLY B CA 1
ATOM 6076 C C . GLY B 1 208 ? -21.297 13.016 7.988 1 95.31 208 GLY B C 1
ATOM 6077 O O . GLY B 1 208 ? -21.875 13.844 7.277 1 95.31 208 GLY B O 1
ATOM 6078 N N . SER B 1 209 ? -21.609 12.805 9.219 1 95.25 209 SER B N 1
ATOM 6079 C CA . SER B 1 209 ? -22.359 13.773 10.016 1 95.25 209 SER B CA 1
ATOM 6080 C C . SER B 1 209 ? -21.594 14.148 11.289 1 95.25 209 SER B C 1
ATOM 6082 O O . SER B 1 209 ? -20.703 13.422 11.719 1 95.25 209 SER B O 1
ATOM 6084 N N . LEU B 1 210 ? -21.922 15.281 11.734 1 96.25 210 LEU B N 1
ATOM 6085 C CA . LEU B 1 210 ? -21.328 15.82 12.961 1 96.25 210 LEU B CA 1
ATOM 6086 C C . LEU B 1 210 ? -22.375 15.867 14.086 1 96.25 210 LEU B C 1
ATOM 6088 O O . LEU B 1 210 ? -23.438 16.453 13.922 1 96.25 210 LEU B O 1
ATOM 6092 N N . VAL B 1 211 ? -22 15.219 15.18 1 94.81 211 VAL B N 1
ATOM 6093 C CA . VAL B 1 211 ? -22.984 15.062 16.25 1 94.81 211 VAL B CA 1
ATOM 6094 C C . VAL B 1 211 ? -22.359 15.406 17.594 1 94.81 211 VAL B C 1
ATOM 6096 O O . VAL B 1 211 ? -21.203 15.039 17.859 1 94.81 211 VAL B O 1
ATOM 6099 N N . PHE B 1 212 ? -23.109 16.078 18.422 1 95.69 212 PHE B N 1
ATOM 6100 C CA . PHE B 1 212 ? -22.641 16.406 19.75 1 95.69 212 PHE B CA 1
ATOM 6101 C C . PHE B 1 212 ? -23.219 15.453 20.781 1 95.69 212 PHE B C 1
ATOM 6103 O O . PHE B 1 212 ? -24.406 15.117 20.734 1 95.69 212 PHE B O 1
ATOM 6110 N N . SER B 1 213 ? -22.438 15.016 21.734 1 93.62 213 SER B N 1
ATOM 6111 C CA . SER B 1 213 ? -22.859 14.078 22.75 1 93.62 213 SER B CA 1
ATOM 6112 C C . SER B 1 213 ? -23.531 14.797 23.922 1 93.62 213 SER B C 1
ATOM 6114 O O . SER B 1 213 ? -24.172 14.164 24.766 1 93.62 213 SER B O 1
ATOM 6116 N N . ALA B 1 214 ? -23.297 16.062 24 1 93.75 214 ALA B N 1
ATOM 6117 C CA . ALA B 1 214 ? -23.844 16.812 25.125 1 93.75 214 ALA B CA 1
ATOM 6118 C C . ALA B 1 214 ? -24.156 18.25 24.719 1 93.75 214 ALA B C 1
ATOM 6120 O O . ALA B 1 214 ? -23.688 18.719 23.688 1 93.75 214 ALA B O 1
ATOM 6121 N N . ASP B 1 215 ? -25.016 18.859 25.578 1 94.06 215 ASP B N 1
ATOM 6122 C CA . ASP B 1 215 ? -25.344 20.266 25.438 1 94.06 215 ASP B CA 1
ATOM 6123 C C . ASP B 1 215 ? -24.75 21.094 26.594 1 94.06 215 ASP B C 1
ATOM 6125 O O . ASP B 1 215 ? -24.75 20.656 27.734 1 94.06 215 ASP B O 1
ATOM 6129 N N . VAL B 1 216 ? -24.234 22.172 26.219 1 95.19 216 VAL B N 1
ATOM 6130 C CA . VAL B 1 216 ? -23.719 23.141 27.188 1 95.19 216 VAL B CA 1
ATOM 6131 C C . VAL B 1 216 ? -24.688 24.312 27.312 1 95.19 216 VAL B C 1
ATOM 6133 O O . VAL B 1 216 ? -25.219 24.797 26.297 1 95.19 216 VAL B O 1
ATOM 6136 N N . PRO B 1 217 ? -24.859 24.781 28.578 1 92.69 217 PRO B N 1
ATOM 6137 C CA . PRO B 1 217 ? -25.75 25.938 28.734 1 92.69 217 PRO B CA 1
ATOM 6138 C C . PRO B 1 217 ? -25.297 27.156 27.938 1 92.69 217 PRO B C 1
ATOM 6140 O O . PRO B 1 217 ? -24.094 27.391 27.797 1 92.69 217 PRO B O 1
ATOM 6143 N N . ASP B 1 218 ? -26.297 27.938 27.328 1 91.88 218 ASP B N 1
ATOM 6144 C CA . ASP B 1 218 ? -26.062 29.203 26.625 1 91.88 218 ASP B CA 1
ATOM 6145 C C . ASP B 1 218 ? -25.359 28.969 25.297 1 91.88 218 ASP B C 1
ATOM 6147 O O . ASP B 1 218 ? -24.672 29.859 24.797 1 91.88 218 ASP B O 1
ATOM 6151 N N . VAL B 1 219 ? -25.328 27.781 24.844 1 95.94 219 VAL B N 1
ATOM 6152 C CA . VAL B 1 219 ? -24.812 27.469 23.516 1 95.94 219 VAL B CA 1
ATOM 6153 C C . VAL B 1 219 ? -25.938 26.969 22.625 1 95.94 219 VAL B C 1
ATOM 6155 O O . VAL B 1 219 ? -26.781 26.172 23.062 1 95.94 219 VAL B O 1
ATOM 6158 N N . THR B 1 220 ? -26.016 27.469 21.484 1 96.69 220 THR B N 1
ATOM 6159 C CA . THR B 1 220 ? -27 27.016 20.5 1 96.69 220 THR B CA 1
ATOM 6160 C C . THR B 1 220 ? -26.328 26.188 19.406 1 96.69 220 THR B C 1
ATOM 6162 O O . THR B 1 220 ? -25.328 26.625 18.828 1 96.69 220 THR B O 1
ATOM 6165 N N . VAL B 1 221 ? -26.828 25.016 19.172 1 96.75 221 VAL B N 1
ATOM 6166 C CA . VAL B 1 221 ? -26.344 24.141 18.109 1 96.75 221 VAL B CA 1
ATOM 6167 C C . VAL B 1 221 ? -27.438 23.969 17.062 1 96.75 221 VAL B C 1
ATOM 6169 O O . VAL B 1 221 ? -28.547 23.516 17.375 1 96.75 221 VAL B O 1
ATOM 6172 N N . ILE B 1 222 ? -27.156 24.344 15.883 1 96.94 222 ILE B N 1
ATOM 6173 C CA . ILE B 1 222 ? -28.094 24.172 14.766 1 96.94 222 ILE B CA 1
ATOM 6174 C C . ILE B 1 222 ? -27.547 23.125 13.797 1 96.94 222 ILE B C 1
ATOM 6176 O O . ILE B 1 222 ? -26.375 23.188 13.414 1 96.94 222 ILE B O 1
ATOM 6180 N N . GLY B 1 223 ? -28.406 22.219 13.391 1 95.25 223 GLY B N 1
ATOM 6181 C CA . GLY B 1 223 ? -28.031 21.234 12.391 1 95.25 223 GLY B CA 1
ATOM 6182 C C . GLY B 1 223 ? -27.344 20.016 12.984 1 95.25 223 GLY B C 1
ATOM 6183 O O . GLY B 1 223 ? -26.578 19.344 12.305 1 95.25 223 GLY B O 1
ATOM 6184 N N . ASP B 1 224 ? -27.5 19.688 14.195 1 92.38 224 ASP B N 1
ATOM 6185 C CA . ASP B 1 224 ? -26.906 18.531 14.852 1 92.38 224 ASP B CA 1
ATOM 6186 C C . ASP B 1 224 ? -27.219 17.25 14.094 1 92.38 224 ASP B C 1
ATOM 6188 O O . ASP B 1 224 ? -28.344 17.062 13.625 1 92.38 224 ASP B O 1
ATOM 6192 N N . ASN B 1 225 ? -26.203 16.391 13.977 1 92.44 225 ASN B N 1
ATOM 6193 C CA . ASN B 1 225 ? -26.297 15.094 13.312 1 92.44 225 ASN B CA 1
ATOM 6194 C C . ASN B 1 225 ? -26.547 15.25 11.812 1 92.44 225 ASN B C 1
ATOM 6196 O O . ASN B 1 225 ? -27.375 14.547 11.242 1 92.44 225 ASN B O 1
ATOM 6200 N N . SER B 1 226 ? -25.984 16.266 11.289 1 94.69 226 SER B N 1
ATOM 6201 C CA . SER B 1 226 ? -25.969 16.516 9.852 1 94.69 226 SER B CA 1
ATOM 6202 C C . SER B 1 226 ? -24.578 16.844 9.359 1 94.69 226 SER B C 1
ATOM 6204 O O . SER B 1 226 ? -23.609 16.781 10.133 1 94.69 226 SER B O 1
ATOM 6206 N N . SER B 1 227 ? -24.453 17.109 8.086 1 97 227 SER B N 1
ATOM 6207 C CA . SER B 1 227 ? -23.141 17.406 7.5 1 97 227 SER B CA 1
ATOM 6208 C C . SER B 1 227 ? -22.812 18.891 7.605 1 97 227 SER B C 1
ATOM 6210 O O . SER B 1 227 ? -21.766 19.328 7.121 1 97 227 SER B O 1
ATOM 6212 N N . ASP B 1 228 ? -23.641 19.672 8.195 1 97.81 228 ASP B N 1
ATOM 6213 C CA . ASP B 1 228 ? -23.453 21.109 8.375 1 97.81 228 ASP B CA 1
ATOM 6214 C C . ASP B 1 228 ? -24.016 21.562 9.727 1 97.81 228 ASP B C 1
ATOM 6216 O O . ASP B 1 228 ? -25.234 21.547 9.938 1 97.81 228 ASP B O 1
ATOM 6220 N N . VAL B 1 229 ? -23.141 21.953 10.609 1 97.75 229 VAL B N 1
ATOM 6221 C CA . VAL B 1 229 ? -23.516 22.281 11.977 1 97.75 229 VAL B CA 1
ATOM 6222 C C . VAL B 1 229 ? -22.969 23.656 12.352 1 97.75 229 VAL B C 1
ATOM 6224 O O . VAL B 1 229 ? -21.844 24 11.992 1 97.75 229 VAL B O 1
ATOM 6227 N N . THR B 1 230 ? -23.75 24.406 13.008 1 97.94 230 THR B N 1
ATOM 6228 C CA . THR B 1 230 ? -23.328 25.719 13.508 1 97.94 230 THR B CA 1
ATOM 6229 C C . THR B 1 230 ? -23.453 25.781 15.023 1 97.94 230 THR B C 1
ATOM 6231 O O . THR B 1 230 ? -24.484 25.406 15.586 1 97.94 230 THR B O 1
ATOM 6234 N N . VAL B 1 231 ? -22.422 26.172 15.664 1 97.38 231 VAL B N 1
ATOM 6235 C CA . VAL B 1 231 ? -22.375 26.344 17.109 1 97.38 231 VAL B CA 1
ATOM 6236 C C . VAL B 1 231 ? -22.203 27.812 17.453 1 97.38 231 VAL B C 1
ATOM 6238 O O . VAL B 1 231 ? -21.281 28.469 16.953 1 97.38 231 VAL B O 1
ATOM 6241 N N . THR B 1 232 ? -23.062 28.344 18.297 1 95.12 232 THR B N 1
ATOM 6242 C CA . THR B 1 232 ? -22.969 29.766 18.641 1 95.12 232 THR B CA 1
ATOM 6243 C C . THR B 1 232 ? -23.078 29.953 20.156 1 95.12 232 THR B C 1
ATOM 6245 O O . THR B 1 232 ? -23.734 29.172 20.844 1 95.12 232 THR B O 1
ATOM 6248 N N . SER B 1 233 ? -22.375 30.891 20.641 1 91.94 233 SER B N 1
ATOM 6249 C CA . SER B 1 233 ? -22.438 31.297 22.047 1 91.94 233 SER B CA 1
ATOM 6250 C C . SER B 1 233 ? -21.906 32.719 22.234 1 91.94 233 SER B C 1
ATOM 6252 O O . SER B 1 233 ? -21.109 33.188 21.422 1 91.94 233 SER B O 1
ATOM 6254 N N . LEU B 1 234 ? -22.375 33.344 23.25 1 85.19 234 LEU B N 1
ATOM 6255 C CA . LEU B 1 234 ? -21.812 34.656 23.594 1 85.19 234 LEU B CA 1
ATOM 6256 C C . LEU B 1 234 ? -20.531 34.5 24.391 1 85.19 234 LEU B C 1
ATOM 6258 O O . LEU B 1 234 ? -19.75 35.438 24.5 1 85.19 234 LEU B O 1
ATOM 6262 N N . ASP B 1 235 ? -20.391 33.312 24.953 1 83.81 235 ASP B N 1
ATOM 6263 C CA . ASP B 1 235 ? -19.234 33.031 25.781 1 83.81 235 ASP B CA 1
ATOM 6264 C C . ASP B 1 235 ? -18.312 32 25.094 1 83.81 235 ASP B C 1
ATOM 6266 O O . ASP B 1 235 ? -18.719 30.875 24.812 1 83.81 235 ASP B O 1
ATOM 6270 N N . ILE B 1 236 ? -17.078 32.406 24.922 1 84.62 236 ILE B N 1
ATOM 6271 C CA . ILE B 1 236 ? -16.125 31.578 24.172 1 84.62 236 ILE B CA 1
ATOM 6272 C C . ILE B 1 236 ? -15.828 30.297 24.969 1 84.62 236 ILE B C 1
ATOM 6274 O O . ILE B 1 236 ? -15.547 29.25 24.375 1 84.62 236 ILE B O 1
ATOM 6278 N N . HIS B 1 237 ? -15.867 30.359 26.281 1 84.81 237 HIS B N 1
ATOM 6279 C CA . HIS B 1 237 ? -15.602 29.188 27.094 1 84.81 237 HIS B CA 1
ATOM 6280 C C . HIS B 1 237 ? -16.703 28.141 26.938 1 84.81 237 HIS B C 1
ATOM 6282 O O . HIS B 1 237 ? -16.438 26.938 26.891 1 84.81 237 HIS B O 1
ATOM 6288 N N . TYR B 1 238 ? -17.906 28.719 26.859 1 89.56 238 TYR B N 1
ATOM 6289 C CA . TYR B 1 238 ? -19.031 27.812 26.672 1 89.56 238 TYR B CA 1
ATOM 6290 C C . TYR B 1 238 ? -19 27.203 25.281 1 89.56 238 TYR B C 1
ATOM 6292 O O . TYR B 1 238 ? -19.297 26.016 25.109 1 89.56 238 TYR B O 1
ATOM 6300 N N . LEU B 1 239 ? -18.688 28.031 24.344 1 91.81 239 LEU B N 1
ATOM 6301 C CA . LEU B 1 239 ? -18.562 27.547 22.969 1 91.81 239 LEU B CA 1
ATOM 6302 C C . LEU B 1 239 ? -17.531 26.422 22.875 1 91.81 239 LEU B C 1
ATOM 6304 O O . LEU B 1 239 ? -17.797 25.359 22.312 1 91.81 239 LEU B O 1
ATOM 6308 N N . ASN B 1 240 ? -16.359 26.641 23.469 1 91.75 240 ASN B N 1
ATOM 6309 C CA . ASN B 1 240 ? -15.281 25.656 23.438 1 91.75 240 ASN B CA 1
ATOM 6310 C C . ASN B 1 240 ? -15.656 24.391 24.203 1 91.75 240 ASN B C 1
ATOM 6312 O O . ASN B 1 240 ? -15.297 23.281 23.797 1 91.75 240 ASN B O 1
ATOM 6316 N N . ARG B 1 241 ? -16.328 24.578 25.266 1 91.06 241 ARG B N 1
ATOM 6317 C CA . ARG B 1 241 ? -16.812 23.406 26 1 91.06 241 ARG B CA 1
ATOM 6318 C C . ARG B 1 241 ? -17.719 22.547 25.125 1 91.06 241 ARG B C 1
ATOM 6320 O O . ARG B 1 241 ? -17.609 21.328 25.125 1 91.06 241 ARG B O 1
ATOM 6327 N N . GLN B 1 242 ? -18.609 23.188 24.438 1 95 242 GLN B N 1
ATOM 6328 C CA . GLN B 1 242 ? -19.516 22.469 23.531 1 95 242 GLN B CA 1
ATOM 6329 C C . GLN B 1 242 ? -18.719 21.688 22.484 1 95 242 GLN B C 1
ATOM 6331 O O . GLN B 1 242 ? -19.047 20.547 22.188 1 95 242 GLN B O 1
ATOM 6336 N N . LEU B 1 243 ? -17.688 22.328 21.953 1 95.62 243 LEU B N 1
ATOM 6337 C CA . LEU B 1 243 ? -16.891 21.719 20.891 1 95.62 243 LEU B CA 1
ATOM 6338 C C . LEU B 1 243 ? -16.188 20.469 21.391 1 95.62 243 LEU B C 1
ATOM 6340 O O . LEU B 1 243 ? -15.82 19.594 20.594 1 95.62 243 LEU B O 1
ATOM 6344 N N . GLU B 1 244 ? -15.984 20.312 22.641 1 93.75 244 GLU B N 1
ATOM 6345 C CA . GLU B 1 244 ? -15.344 19.125 23.219 1 93.75 244 GLU B CA 1
ATOM 6346 C C . GLU B 1 244 ? -16.219 17.891 23.062 1 93.75 244 GLU B C 1
ATOM 6348 O O . GLU B 1 244 ? -15.742 16.766 23.188 1 93.75 244 GLU B O 1
ATOM 6353 N N . PHE B 1 245 ? -17.484 18.141 22.812 1 94.94 245 PHE B N 1
ATOM 6354 C CA . PHE B 1 245 ? -18.422 17.031 22.766 1 94.94 245 PHE B CA 1
ATOM 6355 C C . PHE B 1 245 ? -18.734 16.641 21.328 1 94.94 245 PHE B C 1
ATOM 6357 O O . PHE B 1 245 ? -19.703 15.93 21.062 1 94.94 245 PHE B O 1
ATOM 6364 N N . LEU B 1 246 ? -17.922 17.047 20.422 1 96.19 246 LEU B N 1
ATOM 6365 C CA . LEU B 1 246 ? -18.172 16.828 19 1 96.19 246 LEU B CA 1
ATOM 6366 C C . LEU B 1 246 ? -17.672 15.461 18.562 1 96.19 246 LEU B C 1
ATOM 6368 O O . LEU B 1 246 ? -16.578 15.047 18.922 1 96.19 246 LEU B O 1
ATOM 6372 N N . TYR B 1 247 ? -18.5 14.766 17.766 1 95.75 247 TYR B N 1
ATOM 6373 C CA . TYR B 1 247 ? -18.172 13.484 17.156 1 95.75 247 TYR B CA 1
ATOM 6374 C C . TYR B 1 247 ? -18.391 13.516 15.648 1 95.75 247 TYR B C 1
ATOM 6376 O O . TYR B 1 247 ? -19.234 14.273 15.156 1 95.75 247 TYR B O 1
ATOM 6384 N N . TYR B 1 248 ? -17.641 12.734 14.969 1 95.62 248 TYR B N 1
ATOM 6385 C CA . TYR B 1 248 ? -17.812 12.477 13.547 1 95.62 248 TYR B CA 1
ATOM 6386 C C . TYR B 1 248 ? -18.375 11.078 13.312 1 95.62 248 TYR B C 1
ATOM 6388 O O . TYR B 1 248 ? -17.844 10.094 13.82 1 95.62 248 TYR B O 1
ATOM 6396 N N . HIS B 1 249 ? -19.484 11.016 12.633 1 94.44 249 HIS B N 1
ATOM 6397 C CA . HIS B 1 249 ? -20.109 9.75 12.258 1 94.44 249 HIS B CA 1
ATOM 6398 C C . HIS B 1 249 ? -19.984 9.492 10.766 1 94.44 249 HIS B C 1
ATOM 6400 O O . HIS B 1 249 ? -20.5 10.258 9.945 1 94.44 249 HIS B O 1
ATOM 6406 N N . SER B 1 250 ? -19.281 8.406 10.43 1 93.62 250 SER B N 1
ATOM 6407 C CA . SER B 1 250 ? -19.094 8.078 9.023 1 93.62 250 SER B CA 1
ATOM 6408 C C . SER B 1 250 ? -20.375 7.512 8.414 1 93.62 250 SER B C 1
ATOM 6410 O O . SER B 1 250 ? -20.906 6.512 8.898 1 93.62 250 SER B O 1
ATOM 6412 N N . LEU B 1 251 ? -20.844 8.133 7.32 1 91.88 251 LEU B N 1
ATOM 6413 C CA . LEU B 1 251 ? -22.047 7.684 6.625 1 91.88 251 LEU B CA 1
ATOM 6414 C C . LEU B 1 251 ? -21.734 7.375 5.16 1 91.88 251 LEU B C 1
ATOM 6416 O O . LEU B 1 251 ? -22.656 7.262 4.344 1 91.88 251 LEU B O 1
ATOM 6420 N N . SER B 1 252 ? -20.484 7.297 4.867 1 90.06 252 SER B N 1
ATOM 6421 C CA . SER B 1 252 ? -20.062 7.035 3.496 1 90.06 252 SER B CA 1
ATOM 6422 C C . SER B 1 252 ? -20.438 5.625 3.061 1 90.06 252 SER B C 1
ATOM 6424 O O . SER B 1 252 ? -20.344 4.68 3.848 1 90.06 252 SER B O 1
ATOM 6426 N N . GLU B 1 253 ? -20.828 5.5 1.798 1 91.12 253 GLU B N 1
ATOM 6427 C CA . GLU B 1 253 ? -21 4.168 1.233 1 91.12 253 GLU B CA 1
ATOM 6428 C C . GLU B 1 253 ? -19.656 3.5 0.974 1 91.12 253 GLU B C 1
ATOM 6430 O O . GLU B 1 253 ? -19.547 2.271 0.996 1 91.12 253 GLU B O 1
ATOM 6435 N N . LYS B 1 254 ? -18.688 4.289 0.717 1 90.5 254 LYS B N 1
ATOM 6436 C CA . LYS B 1 254 ? -17.344 3.738 0.517 1 90.5 254 LYS B CA 1
ATOM 6437 C C . LYS B 1 254 ? -16.656 3.459 1.852 1 90.5 254 LYS B C 1
ATOM 6439 O O . LYS B 1 254 ? -16.594 4.332 2.719 1 90.5 254 LYS B O 1
ATOM 6444 N N . THR B 1 255 ? -16.172 2.273 1.969 1 92.38 255 THR B N 1
ATOM 6445 C CA . THR B 1 255 ? -15.523 1.856 3.205 1 92.38 255 THR B CA 1
ATOM 6446 C C . THR B 1 255 ? -14.062 2.316 3.227 1 92.38 255 THR B C 1
ATOM 6448 O O . THR B 1 255 ? -13.352 2.1 4.211 1 92.38 255 THR B O 1
ATOM 6451 N N . LEU B 1 256 ? -13.602 2.793 2.23 1 93.44 256 LEU B N 1
ATOM 6452 C CA . LEU B 1 256 ? -12.297 3.42 2.078 1 93.44 256 LEU B CA 1
ATOM 6453 C C . LEU B 1 256 ? -12.414 4.758 1.357 1 93.44 256 LEU B C 1
ATOM 6455 O O . LEU B 1 256 ? -12.648 4.801 0.146 1 93.44 256 LEU B O 1
ATOM 6459 N N . ALA B 1 257 ? -12.273 5.836 2.107 1 92.31 257 ALA B N 1
ATOM 6460 C CA . ALA B 1 257 ? -12.484 7.176 1.568 1 92.31 257 ALA B CA 1
ATOM 6461 C C . ALA B 1 257 ? -11.844 8.234 2.465 1 92.31 257 ALA B C 1
ATOM 6463 O O . ALA B 1 257 ? -11.383 7.93 3.566 1 92.31 257 ALA B O 1
ATOM 6464 N N . THR B 1 258 ? -11.727 9.383 1.926 1 90.75 258 THR B N 1
ATOM 6465 C CA . THR B 1 258 ? -11.297 10.547 2.693 1 90.75 258 THR B CA 1
ATOM 6466 C C . THR B 1 258 ? -12.391 11.602 2.742 1 90.75 258 THR B C 1
ATOM 6468 O O . THR B 1 258 ? -13.055 11.867 1.736 1 90.75 258 THR B O 1
ATOM 6471 N N . ASP B 1 259 ? -12.562 12.086 3.887 1 92.81 259 ASP B N 1
ATOM 6472 C CA . ASP B 1 259 ? -13.453 13.227 4.09 1 92.81 259 ASP B CA 1
ATOM 6473 C C . ASP B 1 259 ? -12.695 14.422 4.68 1 92.81 259 ASP B C 1
ATOM 6475 O O . ASP B 1 259 ? -11.547 14.281 5.098 1 92.81 259 ASP B O 1
ATOM 6479 N N . LYS B 1 260 ? -13.266 15.578 4.551 1 93.06 260 LYS B N 1
ATOM 6480 C CA . LYS B 1 260 ? -12.719 16.797 5.125 1 93.06 260 LYS B CA 1
ATOM 6481 C C . LYS B 1 260 ? -13.742 17.5 6.008 1 93.06 260 LYS B C 1
ATOM 6483 O O . LYS B 1 260 ? -14.867 17.766 5.57 1 93.06 260 LYS B O 1
ATOM 6488 N N . VAL B 1 261 ? -13.367 17.688 7.203 1 96.44 261 VAL B N 1
ATOM 6489 C CA . VAL B 1 261 ? -14.188 18.531 8.07 1 96.44 261 VAL B CA 1
ATOM 6490 C C . VAL B 1 261 ? -13.672 19.969 8.031 1 96.44 261 VAL B C 1
ATOM 6492 O O . VAL B 1 261 ? -12.539 20.234 8.43 1 96.44 261 VAL B O 1
ATOM 6495 N N . LEU B 1 262 ? -14.5 20.828 7.59 1 96.69 262 LEU B N 1
ATOM 6496 C CA . LEU B 1 262 ? -14.172 22.25 7.535 1 96.69 262 LEU B CA 1
ATOM 6497 C C . LEU B 1 262 ? -14.641 22.969 8.797 1 96.69 262 LEU B C 1
ATOM 6499 O O . LEU B 1 262 ? -15.797 22.828 9.195 1 96.69 262 LEU B O 1
ATOM 6503 N N . VAL B 1 263 ? -13.75 23.641 9.414 1 96.94 263 VAL B N 1
ATOM 6504 C CA . VAL B 1 263 ? -14.047 24.469 10.578 1 96.94 263 VAL B CA 1
ATOM 6505 C C . VAL B 1 263 ? -13.883 25.938 10.227 1 96.94 263 VAL B C 1
ATOM 6507 O O . VAL B 1 263 ? -12.805 26.375 9.805 1 96.94 263 VAL B O 1
ATOM 6510 N N . GLN B 1 264 ? -14.953 26.641 10.445 1 95.12 264 GLN B N 1
ATOM 6511 C CA . GLN B 1 264 ? -14.914 28.062 10.078 1 95.12 264 GLN B CA 1
ATOM 6512 C C . GLN B 1 264 ? -15.297 28.938 11.266 1 95.12 264 GLN B C 1
ATOM 6514 O O . GLN B 1 264 ? -16.297 28.688 11.938 1 95.12 264 GLN B O 1
ATOM 6519 N N . PHE B 1 265 ? -14.523 29.844 11.594 1 91.25 265 PHE B N 1
ATOM 6520 C CA . PHE B 1 265 ? -14.773 30.906 12.562 1 91.25 265 PHE B CA 1
ATOM 6521 C C . PHE B 1 265 ? -14.5 32.281 11.953 1 91.25 265 PHE B C 1
ATOM 6523 O O . PHE B 1 265 ? -13.344 32.688 11.789 1 91.25 265 PHE B O 1
ATOM 6530 N N . GLY B 1 266 ? -15.586 32.906 11.578 1 85.5 266 GLY B N 1
ATOM 6531 C CA . GLY B 1 266 ? -15.383 34.125 10.812 1 85.5 266 GLY B CA 1
ATOM 6532 C C . GLY B 1 266 ? -14.742 33.875 9.461 1 85.5 266 GLY B C 1
ATOM 6533 O O . GLY B 1 266 ? -15.234 33.062 8.672 1 85.5 266 GLY B O 1
ATOM 6534 N N . SER B 1 267 ? -13.633 34.531 9.219 1 83.69 267 SER B N 1
ATOM 6535 C CA . SER B 1 267 ? -12.938 34.375 7.953 1 83.69 267 SER B CA 1
ATOM 6536 C C . SER B 1 267 ? -11.891 33.25 8.039 1 83.69 267 SER B C 1
ATOM 6538 O O . SER B 1 267 ? -11.297 32.875 7.027 1 83.69 267 SER B O 1
ATOM 6540 N N . TYR B 1 268 ? -11.695 32.781 9.266 1 86.56 268 TYR B N 1
ATOM 6541 C CA . TYR B 1 268 ? -10.68 31.766 9.461 1 86.56 268 TYR B CA 1
ATOM 6542 C C . TYR B 1 268 ? -11.25 30.375 9.172 1 86.56 268 TYR B C 1
ATOM 6544 O O . TYR B 1 268 ? -12.367 30.062 9.586 1 86.56 268 TYR B O 1
ATOM 6552 N N . LYS B 1 269 ? -10.43 29.672 8.438 1 92.38 269 LYS B N 1
ATOM 6553 C CA . LYS B 1 269 ? -10.852 28.328 8.055 1 92.38 269 LYS B CA 1
ATOM 6554 C C . LYS B 1 269 ? -9.766 27.297 8.383 1 92.38 269 LYS B C 1
ATOM 6556 O O . LYS B 1 269 ? -8.578 27.609 8.336 1 92.38 269 LYS B O 1
ATOM 6561 N N . ALA B 1 270 ? -10.203 26.188 8.805 1 92.94 270 ALA B N 1
ATOM 6562 C CA . ALA B 1 270 ? -9.336 25.031 9.031 1 92.94 270 ALA B CA 1
ATOM 6563 C C . ALA B 1 270 ? -9.953 23.766 8.445 1 92.94 270 ALA B C 1
ATOM 6565 O O . ALA B 1 270 ? -11.18 23.656 8.359 1 92.94 270 ALA B O 1
ATOM 6566 N N . THR B 1 271 ? -9.078 22.906 7.984 1 92.62 271 THR B N 1
ATOM 6567 C CA . THR B 1 271 ? -9.539 21.641 7.418 1 92.62 271 THR B CA 1
ATOM 6568 C C . THR B 1 271 ? -8.953 20.469 8.188 1 92.62 271 THR B C 1
ATOM 6570 O O . THR B 1 271 ? -7.734 20.391 8.383 1 92.62 271 THR B O 1
ATOM 6573 N N . ILE B 1 272 ? -9.812 19.609 8.633 1 92.56 272 ILE B N 1
ATOM 6574 C CA . ILE B 1 272 ? -9.422 18.375 9.273 1 92.56 272 ILE B CA 1
ATOM 6575 C C . ILE B 1 272 ? -9.68 17.188 8.336 1 92.56 272 ILE B C 1
ATOM 6577 O O . ILE B 1 272 ? -10.82 16.953 7.934 1 92.56 272 ILE B O 1
ATOM 6581 N N . THR B 1 273 ? -8.633 16.5 8.008 1 90.44 273 THR B N 1
ATOM 6582 C CA . THR B 1 273 ? -8.781 15.344 7.125 1 90.44 273 THR B CA 1
ATOM 6583 C C . THR B 1 273 ? -9.266 14.125 7.902 1 90.44 273 THR B C 1
ATOM 6585 O O . THR B 1 273 ? -8.672 13.758 8.922 1 90.44 273 THR B O 1
ATOM 6588 N N . VAL B 1 274 ? -10.375 13.555 7.457 1 91.75 274 VAL B N 1
ATOM 6589 C CA . VAL B 1 274 ? -10.906 12.344 8.078 1 91.75 274 VAL B CA 1
ATOM 6590 C C . VAL B 1 274 ? -10.703 11.156 7.145 1 91.75 274 VAL B C 1
ATOM 6592 O O . VAL B 1 274 ? -11.258 11.117 6.043 1 91.75 274 VAL B O 1
ATOM 6595 N N . ARG B 1 275 ? -9.992 10.203 7.566 1 90.5 275 ARG B N 1
ATOM 6596 C CA . ARG B 1 275 ? -9.812 8.977 6.809 1 90.5 275 ARG B CA 1
ATOM 6597 C C . ARG B 1 275 ? -10.836 7.918 7.227 1 90.5 275 ARG B C 1
ATOM 6599 O O . ARG B 1 275 ? -10.805 7.438 8.359 1 90.5 275 ARG B O 1
ATOM 6606 N N . ILE B 1 276 ? -11.695 7.66 6.375 1 93.25 276 ILE B N 1
ATOM 6607 C CA . ILE B 1 276 ? -12.617 6.547 6.574 1 93.25 276 ILE B CA 1
ATOM 6608 C C . ILE B 1 276 ? -11.961 5.246 6.117 1 93.25 276 ILE B C 1
ATOM 6610 O O . ILE B 1 276 ? -11.844 4.992 4.918 1 93.25 276 ILE B O 1
ATOM 6614 N N . GLN B 1 277 ? -11.578 4.449 7.113 1 92.38 277 GLN B N 1
ATOM 6615 C CA . GLN B 1 277 ? -10.742 3.293 6.797 1 92.38 277 GLN B CA 1
ATOM 6616 C C . GLN B 1 277 ? -10.727 2.297 7.957 1 92.38 277 GLN B C 1
ATOM 6618 O O . GLN B 1 277 ? -10.57 2.686 9.117 1 92.38 277 GLN B O 1
ATOM 6623 N N . HIS B 1 278 ? -10.898 1.073 7.566 1 91.62 278 HIS B N 1
ATOM 6624 C CA . HIS B 1 278 ? -10.672 0.032 8.562 1 91.62 278 HIS B CA 1
ATOM 6625 C C . HIS B 1 278 ? -9.227 0.039 9.047 1 91.62 278 HIS B C 1
ATOM 6627 O O . HIS B 1 278 ? -8.328 0.47 8.328 1 91.62 278 HIS B O 1
ATOM 6633 N N . PHE B 1 279 ? -9.10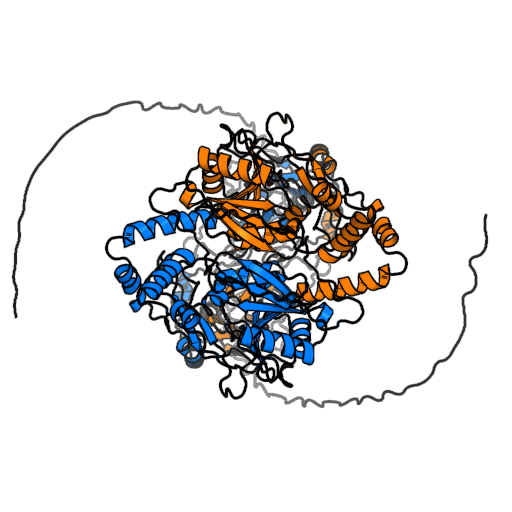9 -0.384 10.266 1 86.44 279 PHE B N 1
ATOM 6634 C CA . PHE B 1 279 ? -7.75 -0.615 10.742 1 86.44 279 PHE B CA 1
ATOM 6635 C C . PHE B 1 279 ? -7.07 -1.702 9.922 1 86.44 279 PHE B C 1
ATOM 6637 O O . PHE B 1 279 ? -7.59 -2.812 9.797 1 86.44 279 PHE B O 1
ATOM 6644 N N . PRO B 1 280 ? -5.93 -1.391 9.305 1 86.88 280 PRO B N 1
ATOM 6645 C CA . PRO B 1 280 ? -5.242 -2.416 8.516 1 86.88 280 PRO B CA 1
ATOM 6646 C C . PRO B 1 280 ? -4.645 -3.523 9.383 1 86.88 280 PRO B C 1
ATOM 6648 O O . PRO B 1 280 ? -4.07 -3.242 10.438 1 86.88 280 PRO B O 1
ATOM 6651 N N . MET B 1 281 ? -4.73 -4.707 8.906 1 89.69 281 MET B N 1
ATOM 6652 C CA . MET B 1 281 ? -4.227 -5.848 9.664 1 89.69 281 MET B CA 1
ATOM 6653 C C . MET B 1 281 ? -2.721 -6.004 9.469 1 89.69 281 MET B C 1
ATOM 6655 O O . MET B 1 281 ? -2.201 -5.762 8.383 1 89.69 281 MET B O 1
ATOM 6659 N N . PHE B 1 282 ? -2.111 -6.477 10.555 1 90.25 282 PHE B N 1
ATOM 6660 C CA . PHE B 1 282 ? -0.706 -6.852 10.461 1 90.25 282 PHE B CA 1
ATOM 6661 C C . PHE B 1 282 ? -0.543 -8.164 9.711 1 90.25 282 PHE B C 1
ATOM 6663 O O . PHE B 1 282 ? -1.462 -8.984 9.672 1 90.25 282 PHE B O 1
ATOM 6670 N N . HIS B 1 283 ? 0.539 -8.297 9.078 1 93.81 283 HIS B N 1
ATOM 6671 C CA . HIS B 1 283 ? 0.979 -9.57 8.508 1 93.81 283 HIS B CA 1
ATOM 6672 C C . HIS B 1 283 ? 2.354 -9.961 9.039 1 93.81 283 HIS B C 1
ATOM 6674 O O . HIS B 1 283 ? 3.363 -9.781 8.352 1 93.81 283 HIS B O 1
ATOM 6680 N N . LEU B 1 284 ? 2.336 -10.508 10.219 1 94.56 284 LEU B N 1
ATOM 6681 C CA . LEU B 1 284 ? 3.572 -10.836 10.922 1 94.56 284 LEU B CA 1
ATOM 6682 C C . LEU B 1 284 ? 3.973 -12.281 10.672 1 94.56 284 LEU B C 1
ATOM 6684 O O . LEU B 1 284 ? 3.111 -13.148 10.484 1 94.56 284 LEU B O 1
ATOM 6688 N N . TYR B 1 285 ? 5.234 -12.5 10.664 1 94.81 285 TYR B N 1
ATOM 6689 C CA . TYR B 1 285 ? 5.777 -13.844 10.508 1 94.81 285 TYR B CA 1
ATOM 6690 C C . TYR B 1 285 ? 6.406 -14.336 11.812 1 94.81 285 TYR B C 1
ATOM 6692 O O . TYR B 1 285 ? 7.184 -13.617 12.438 1 94.81 285 TYR B O 1
ATOM 6700 N N . ASP B 1 286 ? 6.043 -15.531 12.156 1 90.44 286 ASP B N 1
ATOM 6701 C CA . ASP B 1 286 ? 6.641 -16.172 13.32 1 90.44 286 ASP B CA 1
ATOM 6702 C C . ASP B 1 286 ? 7.969 -16.828 12.969 1 90.44 286 ASP B C 1
ATOM 6704 O O . ASP B 1 286 ? 8 -17.812 12.234 1 90.44 286 ASP B O 1
ATOM 6708 N N . HIS B 1 287 ? 9.07 -16.328 13.477 1 83.88 287 HIS B N 1
ATOM 6709 C CA . HIS B 1 287 ? 10.383 -16.875 13.148 1 83.88 287 HIS B CA 1
ATOM 6710 C C . HIS B 1 287 ? 10.688 -18.125 13.945 1 83.88 287 HIS B C 1
ATOM 6712 O O . HIS B 1 287 ? 11.719 -18.766 13.742 1 83.88 287 HIS B O 1
ATOM 6718 N N . GLY B 1 288 ? 9.82 -18.5 14.773 1 81 288 GLY B N 1
ATOM 6719 C CA . GLY B 1 288 ? 10.016 -19.703 15.555 1 81 288 GLY B CA 1
ATOM 6720 C C . GLY B 1 288 ? 11.023 -19.531 16.672 1 81 288 GLY B C 1
ATOM 6721 O O . GLY B 1 288 ? 11.484 -18.422 16.938 1 81 288 GLY B O 1
ATOM 6722 N N . GLU B 1 289 ? 11.375 -20.641 17.328 1 79.06 289 GLU B N 1
ATOM 6723 C CA . GLU B 1 289 ? 12.219 -20.625 18.516 1 79.06 289 GLU B CA 1
ATOM 6724 C C . GLU B 1 289 ? 13.688 -20.453 18.156 1 79.06 289 GLU B C 1
ATOM 6726 O O . GLU B 1 289 ? 14.422 -19.703 18.812 1 79.06 289 GLU B O 1
ATOM 6731 N N . ASP B 1 290 ? 14.203 -21.047 17.172 1 78.19 290 ASP B N 1
ATOM 6732 C CA . ASP B 1 290 ? 15.641 -21.125 16.906 1 78.19 290 ASP B CA 1
ATOM 6733 C C . ASP B 1 290 ? 16.031 -20.156 15.789 1 78.19 290 ASP B C 1
ATOM 6735 O O . ASP B 1 290 ? 17.219 -19.953 15.531 1 78.19 290 ASP B O 1
ATOM 6739 N N . ASN B 1 291 ? 15.203 -19.406 15.203 1 81.38 291 ASN B N 1
ATOM 6740 C CA . ASN B 1 291 ? 15.492 -18.453 14.148 1 81.38 291 ASN B CA 1
ATOM 6741 C C . ASN B 1 291 ? 16.422 -19.031 13.086 1 81.38 291 ASN B C 1
ATOM 6743 O O . ASN B 1 291 ? 17.375 -18.391 12.648 1 81.38 291 ASN B O 1
ATOM 6747 N N . PHE B 1 292 ? 16.375 -20.234 12.625 1 90.69 292 PHE B N 1
ATOM 6748 C CA . PHE B 1 292 ? 17.172 -20.891 11.602 1 90.69 292 PHE B CA 1
ATOM 6749 C C . PHE B 1 292 ? 16.781 -20.406 10.211 1 90.69 292 PHE B C 1
ATOM 6751 O O . PHE B 1 292 ? 15.617 -20.094 9.961 1 90.69 292 PHE B O 1
ATOM 6758 N N . VAL B 1 293 ? 17.797 -20.375 9.305 1 95.31 293 VAL B N 1
ATOM 6759 C CA . VAL B 1 293 ? 17.578 -19.953 7.93 1 95.31 293 VAL B CA 1
ATOM 6760 C C . VAL B 1 293 ? 16.484 -20.812 7.289 1 95.31 293 VAL B C 1
ATOM 6762 O O . VAL B 1 293 ? 15.594 -20.281 6.613 1 95.31 293 VAL B O 1
ATOM 6765 N N . LYS B 1 294 ? 16.5 -22.109 7.559 1 94.25 294 LYS B N 1
ATOM 6766 C CA . LYS B 1 294 ? 15.57 -23.047 6.93 1 94.25 294 LYS B CA 1
ATOM 6767 C C . LYS B 1 294 ? 14.133 -22.734 7.336 1 94.25 294 LYS B C 1
ATOM 6769 O O . LYS B 1 294 ? 13.188 -23.094 6.625 1 94.25 294 LYS B O 1
ATOM 6774 N N . ASP B 1 295 ? 13.977 -22.062 8.422 1 93.69 295 ASP B N 1
ATOM 6775 C CA . ASP B 1 295 ? 12.641 -21.781 8.922 1 93.69 295 ASP B CA 1
ATOM 6776 C C . ASP B 1 295 ? 12.156 -20.406 8.469 1 93.69 295 ASP B C 1
ATOM 6778 O O . ASP B 1 295 ? 10.977 -20.094 8.578 1 93.69 295 ASP B O 1
ATOM 6782 N N . ARG B 1 296 ? 13.039 -19.625 7.895 1 96.62 296 ARG B N 1
ATOM 6783 C CA . ARG B 1 296 ? 12.68 -18.234 7.66 1 96.62 296 ARG B CA 1
ATOM 6784 C C . ARG B 1 296 ? 12.93 -17.844 6.207 1 96.62 296 ARG B C 1
ATOM 6786 O O . ARG B 1 296 ? 12.461 -16.797 5.75 1 96.62 296 ARG B O 1
ATOM 6793 N N . VAL B 1 297 ? 13.641 -18.688 5.504 1 97.94 297 VAL B N 1
ATOM 6794 C CA . VAL B 1 297 ? 14 -18.312 4.137 1 97.94 297 VAL B CA 1
ATOM 6795 C C . VAL B 1 297 ? 13.586 -19.438 3.178 1 97.94 297 VAL B C 1
ATOM 6797 O O . VAL B 1 297 ? 13.812 -20.609 3.453 1 97.94 297 VAL B O 1
ATOM 6800 N N . THR B 1 298 ? 12.93 -19.109 2.117 1 98.56 298 THR B N 1
ATOM 6801 C CA . THR B 1 298 ? 12.633 -20 1.005 1 98.56 298 THR B CA 1
ATOM 6802 C C . THR B 1 298 ? 13.406 -19.578 -0.245 1 98.56 298 THR B C 1
ATOM 6804 O O . THR B 1 298 ? 13.438 -18.406 -0.59 1 98.56 298 THR B O 1
ATOM 6807 N N . VAL B 1 299 ? 14.094 -20.516 -0.861 1 98.81 299 VAL B N 1
ATOM 6808 C CA . VAL B 1 299 ? 14.758 -20.234 -2.133 1 98.81 299 VAL B CA 1
ATOM 6809 C C . VAL B 1 299 ? 13.773 -20.438 -3.281 1 98.81 299 VAL B C 1
ATOM 6811 O O . VAL B 1 299 ? 13.055 -21.453 -3.322 1 98.81 299 VAL B O 1
ATOM 6814 N N . ILE B 1 300 ? 13.664 -19.453 -4.164 1 98.75 300 ILE B N 1
ATOM 6815 C CA . ILE B 1 300 ? 12.742 -19.578 -5.289 1 98.75 300 ILE B CA 1
ATOM 6816 C C . ILE B 1 300 ? 13.5 -19.375 -6.602 1 98.75 300 ILE B C 1
ATOM 6818 O O . ILE B 1 300 ? 14.461 -18.609 -6.652 1 98.75 300 ILE B O 1
ATOM 6822 N N . THR B 1 301 ? 13.086 -20.078 -7.648 1 98.25 301 THR B N 1
ATOM 6823 C CA . THR B 1 301 ? 13.703 -19.984 -8.969 1 98.25 301 THR B CA 1
ATOM 6824 C C . THR B 1 301 ? 12.711 -20.375 -10.062 1 98.25 301 THR B C 1
ATOM 6826 O O . THR B 1 301 ? 11.641 -20.906 -9.773 1 98.25 301 THR B O 1
ATOM 6829 N N . LYS B 1 302 ? 13.008 -19.984 -11.242 1 97 302 LYS B N 1
ATOM 6830 C CA . LYS B 1 302 ? 12.266 -20.344 -12.445 1 97 302 LYS B CA 1
ATOM 6831 C C . LYS B 1 302 ? 13.148 -21.109 -13.422 1 97 302 LYS B C 1
ATOM 6833 O O . LYS B 1 302 ? 14.32 -20.781 -13.602 1 97 302 LYS B O 1
ATOM 6838 N N . THR B 1 303 ? 12.586 -22.156 -14.062 1 96 303 THR B N 1
ATOM 6839 C CA . THR B 1 303 ? 13.375 -22.922 -15.016 1 96 303 THR B CA 1
ATOM 6840 C C . THR B 1 303 ? 12.586 -23.188 -16.297 1 96 303 THR B C 1
ATOM 6842 O O . THR B 1 303 ? 11.352 -23.125 -16.297 1 96 303 THR B O 1
ATOM 6845 N N . TYR B 1 304 ? 13.242 -23.375 -17.375 1 94.38 304 TYR B N 1
ATOM 6846 C CA . TYR B 1 304 ? 12.727 -23.797 -18.672 1 94.38 304 TYR B CA 1
ATOM 6847 C C . TYR B 1 304 ? 13.734 -24.672 -19.406 1 94.38 304 TYR B C 1
ATOM 6849 O O . TYR B 1 304 ? 14.688 -24.172 -20 1 94.38 304 TYR B O 1
ATOM 6857 N N . LEU B 1 305 ? 13.594 -25.938 -19.344 1 91.75 305 LEU B N 1
ATOM 6858 C CA . LEU B 1 305 ? 14.359 -26.953 -20.047 1 91.75 305 LEU B CA 1
ATOM 6859 C C . LEU B 1 305 ? 15.82 -26.938 -19.625 1 91.75 305 LEU B C 1
ATOM 6861 O O . LEU B 1 305 ? 16.719 -27.156 -20.438 1 91.75 305 LEU B O 1
ATOM 6865 N N . ARG B 1 306 ? 16.094 -26.578 -18.422 1 91.38 306 ARG B N 1
ATOM 6866 C CA . ARG B 1 306 ? 17.469 -26.531 -17.922 1 91.38 306 ARG B CA 1
ATOM 6867 C C . ARG B 1 306 ? 17.609 -27.297 -16.609 1 91.38 306 ARG B C 1
ATOM 6869 O O . ARG B 1 306 ? 18.141 -26.781 -15.625 1 91.38 306 ARG B O 1
ATOM 6876 N N . TYR B 1 307 ? 17.297 -28.516 -16.672 1 94.44 307 TYR B N 1
ATOM 6877 C CA . TYR B 1 307 ? 17.219 -29.328 -15.453 1 94.44 307 TYR B CA 1
ATOM 6878 C C . TYR B 1 307 ? 18.609 -29.688 -14.945 1 94.44 307 TYR B C 1
ATOM 6880 O O . TYR B 1 307 ? 18.812 -29.828 -13.734 1 94.44 307 TYR B O 1
ATOM 6888 N N . SER B 1 308 ? 19.594 -29.844 -15.891 1 93.88 308 SER B N 1
ATOM 6889 C CA . SER B 1 308 ? 20.938 -30.188 -15.469 1 93.88 308 SER B CA 1
ATOM 6890 C C . SER B 1 308 ? 21.531 -29.141 -14.531 1 93.88 308 SER B C 1
ATOM 6892 O O . SER B 1 308 ? 22.031 -29.469 -13.453 1 93.88 308 SER B O 1
ATOM 6894 N N . VAL B 1 309 ? 21.375 -27.906 -14.906 1 95 309 VAL B N 1
ATOM 6895 C CA . VAL B 1 309 ? 21.922 -26.844 -14.07 1 95 309 VAL B CA 1
ATOM 6896 C C . VAL B 1 309 ? 21 -26.594 -12.875 1 95 309 VAL B C 1
ATOM 6898 O O . VAL B 1 309 ? 21.469 -26.25 -11.789 1 95 309 VAL B O 1
ATOM 6901 N N . LEU B 1 310 ? 19.734 -26.797 -13.039 1 96.81 310 LEU B N 1
ATOM 6902 C CA . LEU B 1 310 ? 18.797 -26.672 -11.922 1 96.81 310 LEU B CA 1
ATOM 6903 C C . LEU B 1 310 ? 19.156 -27.656 -10.812 1 96.81 310 LEU B C 1
ATOM 6905 O O . LEU B 1 310 ? 19.156 -27.281 -9.633 1 96.81 310 LEU B O 1
ATOM 6909 N N . ARG B 1 311 ? 19.484 -28.906 -11.164 1 97.31 311 ARG B N 1
ATOM 6910 C CA . ARG B 1 311 ? 19.844 -29.906 -10.172 1 97.31 311 ARG B CA 1
ATOM 6911 C C . ARG B 1 311 ? 21.125 -29.516 -9.43 1 97.31 311 ARG B C 1
ATOM 6913 O O . ARG B 1 311 ? 21.234 -29.734 -8.227 1 97.31 311 ARG B O 1
ATOM 6920 N N . LYS B 1 312 ? 22.062 -28.953 -10.18 1 97.06 312 LYS B N 1
ATOM 6921 C CA . LYS B 1 312 ? 23.266 -28.453 -9.531 1 97.06 312 LYS B CA 1
ATOM 6922 C C . LYS B 1 312 ? 22.938 -27.359 -8.516 1 97.06 312 LYS B C 1
ATOM 6924 O O . LYS B 1 312 ? 23.516 -27.312 -7.434 1 97.06 312 LYS B O 1
ATOM 6929 N N . LEU B 1 313 ? 22.031 -26.453 -8.898 1 97.62 313 LEU B N 1
ATOM 6930 C CA . LEU B 1 313 ? 21.578 -25.422 -7.977 1 97.62 313 LEU B CA 1
ATOM 6931 C C . LEU B 1 313 ? 20.969 -26.031 -6.723 1 97.62 313 LEU B C 1
ATOM 6933 O O . LEU B 1 313 ? 21.344 -25.688 -5.605 1 97.62 313 LEU B O 1
ATOM 6937 N N . ILE B 1 314 ? 20.047 -26.953 -6.867 1 98.44 314 ILE B N 1
ATOM 6938 C CA . ILE B 1 314 ? 19.359 -27.594 -5.754 1 98.44 314 ILE B CA 1
ATOM 6939 C C . ILE B 1 314 ? 20.375 -28.281 -4.844 1 98.44 314 ILE B C 1
ATOM 6941 O O . ILE B 1 314 ? 20.312 -28.141 -3.623 1 98.44 314 ILE B O 1
ATOM 6945 N N . GLU B 1 315 ? 21.281 -29 -5.457 1 98.12 315 GLU B N 1
ATOM 6946 C CA . GLU B 1 315 ? 22.297 -29.719 -4.691 1 98.12 315 GLU B CA 1
ATOM 6947 C C . GLU B 1 315 ? 23.172 -28.734 -3.904 1 98.12 315 GLU B C 1
ATOM 6949 O O . GLU B 1 315 ? 23.531 -29 -2.758 1 98.12 315 GLU B O 1
ATOM 6954 N N . SER B 1 316 ? 23.531 -27.641 -4.527 1 98.19 316 SER B N 1
ATOM 6955 C CA . SER B 1 316 ? 24.344 -26.641 -3.838 1 98.19 316 SER B CA 1
ATOM 6956 C C . SER B 1 316 ? 23.594 -26.031 -2.66 1 98.19 316 SER B C 1
ATOM 6958 O O . SER B 1 316 ? 24.188 -25.797 -1.601 1 98.19 316 SER B O 1
ATOM 6960 N N . VAL B 1 317 ? 22.328 -25.688 -2.785 1 98.25 317 VAL B N 1
ATOM 6961 C CA . VAL B 1 317 ? 21.516 -25.172 -1.689 1 98.25 317 VAL B CA 1
ATOM 6962 C C . VAL B 1 317 ? 21.484 -26.188 -0.549 1 98.25 317 VAL B C 1
ATOM 6964 O O . VAL B 1 317 ? 21.672 -25.828 0.616 1 98.25 317 VAL B O 1
ATOM 6967 N N . ASN B 1 318 ? 21.266 -27.484 -0.913 1 97.94 318 ASN B N 1
ATOM 6968 C CA . ASN B 1 318 ? 21.188 -28.547 0.094 1 97.94 318 ASN B CA 1
ATOM 6969 C C . ASN B 1 318 ? 22.531 -28.734 0.809 1 97.94 318 ASN B C 1
ATOM 6971 O O . ASN B 1 318 ? 22.562 -29.094 1.986 1 97.94 318 ASN B O 1
ATOM 6975 N N . GLN B 1 319 ? 23.578 -28.516 0.113 1 97.75 319 GLN B N 1
ATOM 6976 C CA . GLN B 1 319 ? 24.922 -28.656 0.691 1 97.75 319 GLN B CA 1
ATOM 6977 C C . GLN B 1 319 ? 25.172 -27.578 1.747 1 97.75 319 GLN B C 1
ATOM 6979 O O . GLN B 1 319 ? 25.641 -27.891 2.844 1 97.75 319 GLN B O 1
ATOM 6984 N N . TYR B 1 320 ? 24.844 -26.375 1.46 1 97.25 320 TYR B N 1
ATOM 6985 C CA . TYR B 1 320 ? 25.219 -25.266 2.32 1 97.25 320 TYR B CA 1
ATOM 6986 C C . TYR B 1 320 ? 24.109 -24.922 3.309 1 97.25 320 TYR B C 1
ATOM 6988 O O . TYR B 1 320 ? 24.375 -24.422 4.402 1 97.25 320 TYR B O 1
ATOM 6996 N N . PHE B 1 321 ? 22.875 -25.188 2.922 1 97.19 321 PHE B N 1
ATOM 6997 C CA . PHE B 1 321 ? 21.734 -24.906 3.779 1 97.19 321 PHE B CA 1
ATOM 6998 C C . PHE B 1 321 ? 20.734 -26.062 3.74 1 97.19 321 PHE B C 1
ATOM 7000 O O . PHE B 1 321 ? 19.625 -25.906 3.242 1 97.19 321 PHE B O 1
ATOM 7007 N N . PRO B 1 322 ? 21.094 -27.125 4.398 1 96.12 322 PRO B N 1
ATOM 7008 C CA . PRO B 1 322 ? 20.219 -28.297 4.391 1 96.12 322 PRO B CA 1
ATOM 7009 C C . PRO B 1 322 ? 18.844 -28 4.984 1 96.12 322 PRO B C 1
ATOM 7011 O O . PRO B 1 322 ? 18.734 -27.312 6.004 1 96.12 322 PRO B O 1
ATOM 7014 N N . GLY B 1 323 ? 17.812 -28.422 4.258 1 95.12 323 GLY B N 1
ATOM 7015 C CA . GLY B 1 323 ? 16.453 -28.312 4.773 1 95.12 323 GLY B CA 1
ATOM 7016 C C . GLY B 1 323 ? 15.734 -27.078 4.289 1 95.12 323 GLY B C 1
ATOM 7017 O O . GLY B 1 323 ? 14.523 -26.938 4.488 1 95.12 323 GLY B O 1
ATOM 7018 N N . VAL B 1 324 ? 16.406 -26.172 3.686 1 97.19 324 VAL B N 1
ATOM 7019 C CA . VAL B 1 324 ? 15.773 -24.969 3.15 1 97.19 324 VAL B CA 1
ATOM 7020 C C . VAL B 1 324 ? 14.805 -25.359 2.029 1 97.19 324 VAL B C 1
ATOM 7022 O O . VAL B 1 324 ? 15.133 -26.188 1.184 1 97.19 324 VAL B O 1
ATOM 7025 N N . LYS B 1 325 ? 13.672 -24.812 2.1 1 97.88 325 LYS B N 1
ATOM 7026 C CA . LYS B 1 325 ? 12.68 -25.078 1.059 1 97.88 325 LYS B CA 1
ATOM 7027 C C . LYS B 1 325 ? 13.062 -24.375 -0.246 1 97.88 325 LYS B C 1
ATOM 7029 O O . LYS B 1 325 ? 13.531 -23.234 -0.236 1 97.88 325 LYS B O 1
ATOM 7034 N N . ILE B 1 326 ? 12.844 -25.125 -1.342 1 98.69 326 ILE B N 1
ATOM 7035 C CA . ILE B 1 326 ? 13.07 -24.578 -2.678 1 98.69 326 ILE B CA 1
ATOM 7036 C C . ILE B 1 326 ? 11.773 -24.656 -3.488 1 98.69 326 ILE B C 1
ATOM 7038 O O . ILE B 1 326 ? 11.125 -25.703 -3.539 1 98.69 326 ILE B O 1
ATOM 7042 N N . ILE B 1 327 ? 11.367 -23.547 -4.078 1 98.81 327 ILE B N 1
ATOM 7043 C CA . ILE B 1 327 ? 10.219 -23.516 -4.977 1 98.81 327 ILE B CA 1
ATOM 7044 C C . ILE B 1 327 ? 10.695 -23.281 -6.41 1 98.81 327 ILE B C 1
ATOM 7046 O O . ILE B 1 327 ? 11.414 -22.328 -6.688 1 98.81 327 ILE B O 1
ATOM 7050 N N . VAL B 1 328 ? 10.281 -24.172 -7.309 1 98.69 328 VAL B N 1
ATOM 7051 C CA . VAL B 1 328 ? 10.664 -24.094 -8.719 1 98.69 328 VAL B CA 1
ATOM 7052 C C . VAL B 1 328 ? 9.414 -23.875 -9.578 1 98.69 328 VAL B C 1
ATOM 7054 O O . VAL B 1 328 ? 8.516 -24.719 -9.586 1 98.69 328 VAL B O 1
ATOM 7057 N N . ALA B 1 329 ? 9.305 -22.781 -10.211 1 98.56 329 ALA B N 1
ATOM 7058 C CA . ALA B 1 329 ? 8.312 -22.562 -11.266 1 98.56 329 ALA B CA 1
ATOM 7059 C C . ALA B 1 329 ? 8.844 -23.031 -12.617 1 98.56 329 ALA B C 1
ATOM 7061 O O . ALA B 1 329 ? 9.883 -22.547 -13.086 1 98.56 329 ALA B O 1
ATOM 7062 N N . ASP B 1 330 ? 8.18 -23.938 -13.258 1 98.25 330 ASP B N 1
ATOM 7063 C CA . ASP B 1 330 ? 8.664 -24.609 -14.453 1 98.25 330 ASP B CA 1
ATOM 7064 C C . ASP B 1 330 ? 7.684 -24.453 -15.609 1 98.25 330 ASP B C 1
ATOM 7066 O O . ASP B 1 330 ? 6.566 -24.969 -15.562 1 98.25 330 ASP B O 1
ATOM 7070 N N . ASP B 1 331 ? 8.062 -23.75 -16.609 1 96.62 331 ASP B N 1
ATOM 7071 C CA . ASP B 1 331 ? 7.188 -23.594 -17.766 1 96.62 331 ASP B CA 1
ATOM 7072 C C . ASP B 1 331 ? 7.746 -24.328 -18.984 1 96.62 331 ASP B C 1
ATOM 7074 O O . ASP B 1 331 ? 7.637 -23.859 -20.109 1 96.62 331 ASP B O 1
ATOM 7078 N N . SER B 1 332 ? 8.352 -25.469 -18.781 1 95.19 332 SER B N 1
ATOM 7079 C CA . SER B 1 332 ? 8.914 -26.312 -19.828 1 95.19 332 SER B CA 1
ATOM 7080 C C . SER B 1 332 ? 7.82 -27.047 -20.609 1 95.19 332 SER B C 1
ATOM 7082 O O . SER B 1 332 ? 6.711 -27.219 -20.094 1 95.19 332 SER B O 1
ATOM 7084 N N . ASP B 1 333 ? 8.164 -27.453 -21.797 1 90.5 333 ASP B N 1
ATOM 7085 C CA . ASP B 1 333 ? 7.262 -28.266 -22.609 1 90.5 333 ASP B CA 1
ATOM 7086 C C . ASP B 1 333 ? 7.277 -29.719 -22.172 1 90.5 333 ASP B C 1
ATOM 7088 O O . ASP B 1 333 ? 6.277 -30.422 -22.328 1 90.5 333 ASP B O 1
ATOM 7092 N N . LYS B 1 334 ? 8.391 -30.141 -21.766 1 91.19 334 LYS B N 1
ATOM 7093 C CA . LYS B 1 334 ? 8.578 -31.469 -21.203 1 91.19 334 LYS B CA 1
ATOM 7094 C C . LYS B 1 334 ? 9.172 -31.391 -19.797 1 91.19 334 LYS B C 1
ATOM 7096 O O . LYS B 1 334 ? 10.266 -30.859 -19.609 1 91.19 334 LYS B O 1
ATOM 7101 N N . PHE B 1 335 ? 8.445 -32 -18.922 1 94.12 335 PHE B N 1
ATOM 7102 C CA . PHE B 1 335 ? 8.859 -31.875 -17.531 1 94.12 335 PHE B CA 1
ATOM 7103 C C . PHE B 1 335 ? 9.742 -33.062 -17.109 1 94.12 335 PHE B C 1
ATOM 7105 O O . PHE B 1 335 ? 9.531 -34.188 -17.562 1 94.12 335 PHE B O 1
ATOM 7112 N N . GLU B 1 336 ? 10.734 -32.75 -16.406 1 94.94 336 GLU B N 1
ATOM 7113 C CA . GLU B 1 336 ? 11.461 -33.75 -15.648 1 94.94 336 GLU B CA 1
ATOM 7114 C C . GLU B 1 336 ? 11.039 -33.75 -14.18 1 94.94 336 GLU B C 1
ATOM 7116 O O . GLU B 1 336 ? 10.703 -32.719 -13.625 1 94.94 336 GLU B O 1
ATOM 7121 N N . ASP B 1 337 ? 11.031 -34.906 -13.617 1 91.56 337 ASP B N 1
ATOM 7122 C CA . ASP B 1 337 ? 10.594 -35.031 -12.234 1 91.56 337 ASP B CA 1
ATOM 7123 C C . ASP B 1 337 ? 11.68 -34.594 -11.266 1 91.56 337 ASP B C 1
ATOM 7125 O O . ASP B 1 337 ? 12.859 -34.906 -11.461 1 91.56 337 ASP B O 1
ATOM 7129 N N . LEU B 1 338 ? 11.281 -33.844 -10.32 1 95.75 338 LEU B N 1
ATOM 7130 C CA . LEU B 1 338 ? 12.172 -33.406 -9.25 1 95.75 338 LEU B CA 1
ATOM 7131 C C . LEU B 1 338 ? 11.781 -34.062 -7.922 1 95.75 338 LEU B C 1
ATOM 7133 O O . LEU B 1 338 ? 12.117 -33.531 -6.855 1 95.75 338 LEU B O 1
ATOM 7137 N N . GLY B 1 339 ? 11.047 -35.094 -7.926 1 91.38 339 GLY B N 1
ATOM 7138 C CA . GLY B 1 339 ? 10.492 -35.75 -6.758 1 91.38 339 GLY B CA 1
ATOM 7139 C C . GLY B 1 339 ? 11.547 -36.312 -5.824 1 91.38 339 GLY B C 1
ATOM 7140 O O . GLY B 1 339 ? 11.273 -36.594 -4.66 1 91.38 339 GLY B O 1
ATOM 7141 N N . ASP B 1 340 ? 12.773 -36.438 -6.312 1 93.56 340 ASP B N 1
ATOM 7142 C CA . ASP B 1 340 ? 13.867 -36.969 -5.504 1 93.56 340 ASP B CA 1
ATOM 7143 C C . ASP B 1 340 ? 14.273 -36 -4.41 1 93.56 340 ASP B C 1
ATOM 7145 O O . ASP B 1 340 ? 14.953 -36.375 -3.453 1 93.56 340 ASP B O 1
ATOM 7149 N N . TYR B 1 341 ? 13.922 -34.781 -4.629 1 96.62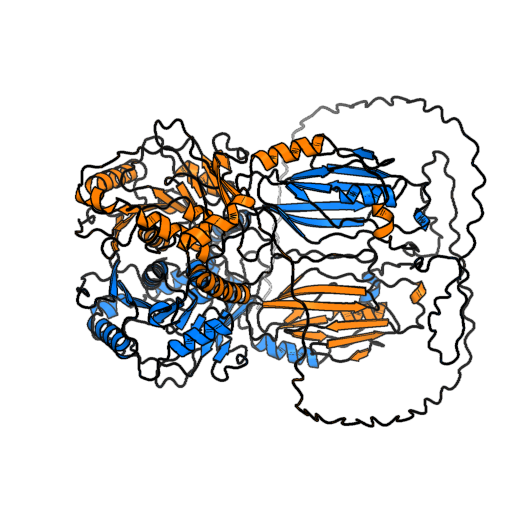 341 TYR B N 1
ATOM 7150 C CA . TYR B 1 341 ? 14.258 -33.75 -3.66 1 96.62 341 TYR B CA 1
ATOM 7151 C C . TYR B 1 341 ? 13.07 -33.438 -2.764 1 96.62 341 TYR B C 1
ATOM 7153 O O . TYR B 1 341 ? 12.141 -32.75 -3.178 1 96.62 341 TYR B O 1
ATOM 7161 N N . LYS B 1 342 ? 13.125 -33.781 -1.538 1 95.12 342 LYS B N 1
ATOM 7162 C CA . LYS B 1 342 ? 12 -33.656 -0.614 1 95.12 342 LYS B CA 1
ATOM 7163 C C . LYS B 1 342 ? 11.711 -32.219 -0.268 1 95.12 342 LYS B C 1
ATOM 7165 O O . LYS B 1 342 ? 10.586 -31.859 0.102 1 95.12 342 LYS B O 1
ATOM 7170 N N . ASN B 1 343 ? 12.695 -31.375 -0.342 1 97.25 343 ASN B N 1
ATOM 7171 C CA . ASN B 1 343 ? 12.523 -29.969 0.043 1 97.25 343 ASN B CA 1
ATOM 7172 C C . ASN B 1 343 ? 12.18 -29.094 -1.158 1 97.25 343 ASN B C 1
ATOM 7174 O O . ASN B 1 343 ? 12.219 -27.875 -1.067 1 97.25 343 ASN B O 1
ATOM 7178 N N . VAL B 1 344 ? 11.828 -29.719 -2.336 1 98.12 344 VAL B N 1
ATOM 7179 C CA . VAL B 1 344 ? 11.555 -28.953 -3.549 1 98.12 344 VAL B CA 1
ATOM 7180 C C . VAL B 1 344 ? 10.062 -29.016 -3.873 1 98.12 344 VAL B C 1
ATOM 7182 O O . VAL B 1 344 ? 9.484 -30.109 -3.973 1 98.12 344 VAL B O 1
ATOM 7185 N N . ASP B 1 345 ? 9.422 -27.922 -3.92 1 97.94 345 ASP B N 1
ATOM 7186 C CA . ASP B 1 345 ? 8.094 -27.797 -4.504 1 97.94 345 ASP B CA 1
ATOM 7187 C C . ASP B 1 345 ? 8.172 -27.453 -5.988 1 97.94 345 ASP B C 1
ATOM 7189 O O . ASP B 1 345 ? 8.594 -26.359 -6.355 1 97.94 345 ASP B O 1
ATOM 7193 N N . HIS B 1 346 ? 7.77 -28.406 -6.773 1 98.12 346 HIS B N 1
ATOM 7194 C CA . HIS B 1 346 ? 7.84 -28.281 -8.227 1 98.12 346 HIS B CA 1
ATOM 7195 C C . HIS B 1 346 ? 6.496 -27.859 -8.805 1 98.12 346 HIS B C 1
ATOM 7197 O O . HIS B 1 346 ? 5.543 -28.641 -8.812 1 98.12 346 HIS B O 1
ATOM 7203 N N . TYR B 1 347 ? 6.352 -26.594 -9.266 1 98.31 347 TYR B N 1
ATOM 7204 C CA . TYR B 1 347 ? 5.148 -26.062 -9.906 1 98.31 347 TYR B CA 1
ATOM 7205 C C . TYR B 1 347 ? 5.285 -26.094 -11.43 1 98.31 347 TYR B C 1
ATOM 7207 O O . TYR B 1 347 ? 6.242 -25.547 -11.977 1 98.31 347 TYR B O 1
ATOM 7215 N N . LYS B 1 348 ? 4.301 -26.688 -12.109 1 97.62 348 LYS B N 1
ATOM 7216 C CA . LYS B 1 348 ? 4.328 -26.797 -13.57 1 97.62 348 LYS B CA 1
ATOM 7217 C C . LYS B 1 348 ? 3.348 -25.812 -14.211 1 97.62 348 LYS B C 1
ATOM 7219 O O . LYS B 1 348 ? 2.154 -25.828 -13.906 1 97.62 348 LYS B O 1
ATOM 7224 N N . MET B 1 349 ? 3.863 -24.969 -15.008 1 97.5 349 MET B N 1
ATOM 7225 C CA . MET B 1 349 ? 3.096 -23.938 -15.711 1 97.5 349 MET B CA 1
ATOM 7226 C C . MET B 1 349 ? 2.84 -24.359 -17.156 1 97.5 349 MET B C 1
ATOM 7228 O O . MET B 1 349 ? 3.49 -25.266 -17.672 1 97.5 349 MET B O 1
ATOM 7232 N N . PRO B 1 350 ? 1.808 -23.656 -17.797 1 95.44 350 PRO B N 1
ATOM 7233 C CA . PRO B 1 350 ? 1.752 -23.812 -19.25 1 95.44 350 PRO B CA 1
ATOM 7234 C C . PRO B 1 350 ? 3.068 -23.453 -19.922 1 95.44 350 PRO B C 1
ATOM 7236 O O . PRO B 1 350 ? 3.832 -22.625 -19.406 1 95.44 350 PRO B O 1
ATOM 7239 N N . ALA B 1 351 ? 3.301 -24.016 -21.031 1 92.88 351 ALA B N 1
ATOM 7240 C CA . ALA B 1 351 ? 4.598 -23.906 -21.703 1 92.88 351 ALA B CA 1
ATOM 7241 C C . ALA B 1 351 ? 4.891 -22.469 -22.109 1 92.88 351 ALA B C 1
ATOM 7243 O O . ALA B 1 351 ? 4.012 -21.766 -22.625 1 92.88 351 ALA B O 1
ATOM 7244 N N . GLN B 1 352 ? 6.074 -21.984 -21.75 1 91.88 352 GLN B N 1
ATOM 7245 C CA . GLN B 1 352 ? 6.66 -20.719 -22.203 1 91.88 352 GLN B CA 1
ATOM 7246 C C . GLN B 1 352 ? 5.859 -19.531 -21.688 1 91.88 352 GLN B C 1
ATOM 7248 O O . GLN B 1 352 ? 5.652 -18.547 -22.422 1 91.88 352 GLN B O 1
ATOM 7253 N N . LYS B 1 353 ? 5.352 -19.625 -20.547 1 92.44 353 LYS B N 1
ATOM 7254 C CA . LYS B 1 353 ? 4.652 -18.516 -19.922 1 92.44 353 LYS B CA 1
ATOM 7255 C C . LYS B 1 353 ? 5.59 -17.328 -19.719 1 92.44 353 LYS B C 1
ATOM 7257 O O . LYS B 1 353 ? 5.164 -16.172 -19.797 1 92.44 353 LYS B O 1
ATOM 7262 N N . GLY B 1 354 ? 6.84 -17.625 -19.344 1 91.88 354 GLY B N 1
ATOM 7263 C CA . GLY B 1 354 ? 7.809 -16.531 -19.344 1 91.88 354 GLY B CA 1
ATOM 7264 C C . GLY B 1 354 ? 8.422 -16.281 -17.984 1 91.88 354 GLY B C 1
ATOM 7265 O O . GLY B 1 354 ? 8 -16.891 -16.984 1 91.88 354 GLY B O 1
ATOM 7266 N N . TRP B 1 355 ? 9.367 -15.305 -18.031 1 92.25 355 TRP B N 1
ATOM 7267 C CA . TRP B 1 355 ? 10.289 -15.023 -16.938 1 92.25 355 TRP B CA 1
ATOM 7268 C C . TRP B 1 355 ? 9.555 -14.438 -15.742 1 92.25 355 TRP B C 1
ATOM 7270 O O . TRP B 1 355 ? 9.398 -15.102 -14.719 1 92.25 355 TRP B O 1
ATOM 7280 N N . PHE B 1 356 ? 8.883 -13.297 -15.875 1 95.62 356 PHE B N 1
ATOM 7281 C CA . PHE B 1 356 ? 8.211 -12.625 -14.773 1 95.62 356 PHE B CA 1
ATOM 7282 C C . PHE B 1 356 ? 7.004 -13.43 -14.305 1 95.62 356 PHE B C 1
ATOM 7284 O O . PHE B 1 356 ? 6.68 -13.438 -13.117 1 95.62 356 PHE B O 1
ATOM 7291 N N . ALA B 1 357 ? 6.367 -14.148 -15.211 1 97.5 357 ALA B N 1
ATOM 7292 C CA . ALA B 1 357 ? 5.246 -14.992 -14.812 1 97.5 357 ALA B CA 1
ATOM 7293 C C . ALA B 1 357 ? 5.699 -16.094 -13.859 1 97.5 357 ALA B C 1
ATOM 7295 O O . ALA B 1 357 ? 5.043 -16.375 -12.852 1 97.5 357 ALA B O 1
ATOM 7296 N N . GLY B 1 358 ? 6.789 -16.719 -14.219 1 98 358 GLY B N 1
ATOM 7297 C CA . GLY B 1 358 ? 7.328 -17.766 -13.359 1 98 358 GLY B CA 1
ATOM 7298 C C . GLY B 1 358 ? 7.785 -17.25 -12.008 1 98 358 GLY B C 1
ATOM 7299 O O . GLY B 1 358 ? 7.539 -17.875 -10.977 1 98 358 GLY B O 1
ATOM 7300 N N . ARG B 1 359 ? 8.469 -16.094 -12 1 97.75 359 ARG B N 1
ATOM 7301 C CA . ARG B 1 359 ? 8.898 -15.477 -10.75 1 97.75 359 ARG B CA 1
ATOM 7302 C C . ARG B 1 359 ? 7.703 -15.141 -9.875 1 97.75 359 ARG B C 1
ATOM 7304 O O . ARG B 1 359 ? 7.738 -15.352 -8.656 1 97.75 359 ARG B O 1
ATOM 7311 N N . ASN B 1 360 ? 6.723 -14.594 -10.508 1 98.38 360 ASN B N 1
ATOM 7312 C CA . ASN B 1 360 ? 5.52 -14.203 -9.781 1 98.38 360 ASN B CA 1
ATOM 7313 C C . ASN B 1 360 ? 4.828 -15.414 -9.156 1 98.38 360 ASN B C 1
ATOM 7315 O O . ASN B 1 360 ? 4.348 -15.344 -8.023 1 98.38 360 ASN B O 1
ATOM 7319 N N . LEU B 1 361 ? 4.785 -16.516 -9.906 1 98.69 361 LEU B N 1
ATOM 7320 C CA . LEU B 1 361 ? 4.207 -17.75 -9.375 1 98.69 361 LEU B CA 1
ATOM 7321 C C . LEU B 1 361 ? 5 -18.234 -8.164 1 98.69 361 LEU B C 1
ATOM 7323 O O . LEU B 1 361 ? 4.418 -18.531 -7.121 1 98.69 361 LEU B O 1
ATOM 7327 N N . ALA B 1 362 ? 6.254 -18.328 -8.32 1 98.69 362 ALA B N 1
ATOM 7328 C CA . ALA B 1 362 ? 7.078 -18.828 -7.219 1 98.69 362 ALA B CA 1
ATOM 7329 C C . ALA B 1 362 ? 6.91 -17.984 -5.969 1 98.69 362 ALA B C 1
ATOM 7331 O O . ALA B 1 362 ? 6.711 -18.5 -4.871 1 98.69 362 ALA B O 1
ATOM 7332 N N . LEU B 1 363 ? 6.988 -16.672 -6.16 1 98.69 363 LEU B N 1
ATOM 7333 C CA . LEU B 1 363 ? 6.848 -15.734 -5.051 1 98.69 363 LEU B CA 1
ATOM 7334 C C . LEU B 1 363 ? 5.484 -15.883 -4.383 1 98.69 363 LEU B C 1
ATOM 7336 O O . LEU B 1 363 ? 5.375 -15.797 -3.158 1 98.69 363 LEU B O 1
ATOM 7340 N N . SER B 1 364 ? 4.445 -16.109 -5.133 1 98.5 364 SER B N 1
ATOM 7341 C CA . SER B 1 364 ? 3.084 -16.203 -4.613 1 98.5 364 SER B CA 1
ATOM 7342 C C . SER B 1 364 ? 2.941 -17.375 -3.645 1 98.5 364 SER B C 1
ATOM 7344 O O . SER B 1 364 ? 1.986 -17.422 -2.867 1 98.5 364 SER B O 1
ATOM 7346 N N . GLN B 1 365 ? 3.881 -18.312 -3.635 1 98.56 365 GLN B N 1
ATOM 7347 C CA . GLN B 1 365 ? 3.729 -19.547 -2.863 1 98.56 365 GLN B CA 1
ATOM 7348 C C . GLN B 1 365 ? 4.633 -19.547 -1.635 1 98.56 365 GLN B C 1
ATOM 7350 O O . GLN B 1 365 ? 4.629 -20.484 -0.848 1 98.56 365 GLN B O 1
ATOM 7355 N N . VAL B 1 366 ? 5.359 -18.484 -1.429 1 98.44 366 VAL B N 1
ATOM 7356 C CA . VAL B 1 366 ? 6.293 -18.391 -0.311 1 98.44 366 VAL B CA 1
ATOM 7357 C C . VAL B 1 366 ? 5.523 -18.188 0.99 1 98.44 366 VAL B C 1
ATOM 7359 O O . VAL B 1 366 ? 4.602 -17.359 1.046 1 98.44 366 VAL B O 1
ATOM 7362 N N . THR B 1 367 ? 5.891 -18.891 2.068 1 96.38 367 THR B N 1
ATOM 7363 C CA . THR B 1 367 ? 5.223 -18.75 3.357 1 96.38 367 THR B CA 1
ATOM 7364 C C . THR B 1 367 ? 6.203 -18.266 4.426 1 96.38 367 THR B C 1
ATOM 7366 O O . THR B 1 367 ? 5.805 -18 5.559 1 96.38 367 THR B O 1
ATOM 7369 N N . THR B 1 368 ? 7.488 -18.219 4.094 1 96.88 368 THR B N 1
ATOM 7370 C CA . THR B 1 368 ? 8.5 -17.734 5.023 1 96.88 368 THR B CA 1
ATOM 7371 C C . THR B 1 368 ? 8.625 -16.219 4.957 1 96.88 368 THR B C 1
ATOM 7373 O O . THR B 1 368 ? 8.18 -15.602 3.986 1 96.88 368 THR B O 1
ATOM 7376 N N . GLU B 1 369 ? 9.227 -15.648 5.98 1 96.75 369 GLU B N 1
ATOM 7377 C CA . GLU B 1 369 ? 9.336 -14.195 6.09 1 96.75 369 GLU B CA 1
ATOM 7378 C C . GLU B 1 369 ? 10.188 -13.617 4.961 1 96.75 369 GLU B C 1
ATOM 7380 O O . GLU B 1 369 ? 9.953 -12.492 4.512 1 96.75 369 GLU B O 1
ATOM 7385 N N . TYR B 1 370 ? 11.188 -14.414 4.555 1 98.12 370 TYR B N 1
ATOM 7386 C CA . TYR B 1 370 ? 12.07 -13.969 3.482 1 98.12 370 TYR B CA 1
ATOM 7387 C C . TYR B 1 370 ? 12.133 -15.008 2.367 1 98.12 370 TYR B C 1
ATOM 7389 O O . TYR B 1 370 ? 11.805 -16.172 2.578 1 98.12 370 TYR B O 1
ATOM 7397 N N . PHE B 1 371 ? 12.445 -14.531 1.221 1 98.75 371 PHE B N 1
ATOM 7398 C CA . PHE B 1 371 ? 12.781 -15.414 0.112 1 98.75 371 PHE B CA 1
ATOM 7399 C C . PHE B 1 371 ? 14.094 -15 -0.537 1 98.75 371 PHE B C 1
ATOM 7401 O O . PHE B 1 371 ? 14.531 -13.859 -0.388 1 98.75 371 PHE B O 1
ATOM 7408 N N . PHE B 1 372 ? 14.75 -15.922 -1.079 1 98.75 372 PHE B N 1
ATOM 7409 C CA . PHE B 1 372 ? 15.961 -15.672 -1.847 1 98.75 372 PHE B CA 1
ATOM 7410 C C . PHE B 1 372 ? 15.773 -16.062 -3.305 1 98.75 372 PHE B C 1
ATOM 7412 O O . PHE B 1 372 ? 15.484 -17.234 -3.607 1 98.75 372 PHE B O 1
ATOM 7419 N N . TRP B 1 373 ? 15.922 -15.141 -4.172 1 97.69 373 TRP B N 1
ATOM 7420 C CA . TRP B 1 373 ? 15.758 -15.383 -5.602 1 97.69 373 TRP B CA 1
ATOM 7421 C C . TRP B 1 373 ? 17.109 -15.57 -6.281 1 97.69 373 TRP B C 1
ATOM 7423 O O . TRP B 1 373 ? 18.047 -14.805 -6.039 1 97.69 373 TRP B O 1
ATOM 7433 N N . LEU B 1 374 ? 17.203 -16.516 -7.156 1 94.75 374 LEU B N 1
ATOM 7434 C CA . LEU B 1 374 ? 18.328 -16.656 -8.07 1 94.75 374 LEU B CA 1
ATOM 7435 C C . LEU B 1 374 ? 17.906 -17.391 -9.336 1 94.75 374 LEU B C 1
ATOM 7437 O O . LEU B 1 374 ? 16.891 -18.109 -9.344 1 94.75 374 LEU B O 1
ATOM 7441 N N . ASP B 1 375 ? 18.656 -17.203 -10.367 1 93.94 375 ASP B N 1
ATOM 7442 C CA . ASP B 1 375 ? 18.406 -17.891 -11.617 1 93.94 375 ASP B CA 1
ATOM 7443 C C . ASP B 1 375 ? 18.781 -19.375 -11.516 1 93.94 375 ASP B C 1
ATOM 7445 O O . ASP B 1 375 ? 19.609 -19.75 -10.68 1 93.94 375 ASP B O 1
ATOM 7449 N N . ASP B 1 376 ? 18.203 -20.203 -12.367 1 95.31 376 ASP B N 1
ATOM 7450 C CA . ASP B 1 376 ? 18.344 -21.641 -12.258 1 95.31 376 ASP B CA 1
ATOM 7451 C C . ASP B 1 376 ? 19.734 -22.094 -12.656 1 95.31 376 ASP B C 1
ATOM 7453 O O . ASP B 1 376 ? 20.125 -23.25 -12.422 1 95.31 376 ASP B O 1
ATOM 7457 N N . ASP B 1 377 ? 20.547 -21.156 -13.258 1 94 377 ASP B N 1
ATOM 7458 C CA . ASP B 1 377 ? 21.906 -21.531 -13.664 1 94 377 ASP B CA 1
ATOM 7459 C C . ASP B 1 377 ? 22.953 -20.906 -12.727 1 94 377 ASP B C 1
ATOM 7461 O O . ASP B 1 377 ? 24.094 -20.672 -13.125 1 94 377 ASP B O 1
ATOM 7465 N N . MET B 1 378 ? 22.547 -20.594 -11.57 1 94.81 378 MET B N 1
ATOM 7466 C CA . MET B 1 378 ? 23.438 -20.125 -10.523 1 94.81 378 MET B CA 1
ATOM 7467 C C . MET B 1 378 ? 23.516 -21.109 -9.367 1 94.81 378 MET B C 1
ATOM 7469 O O . MET B 1 378 ? 22.562 -21.859 -9.125 1 94.81 378 MET B O 1
ATOM 7473 N N . ILE B 1 379 ? 24.672 -21.094 -8.664 1 96.5 379 ILE B N 1
ATOM 7474 C CA . ILE B 1 379 ? 24.797 -22.047 -7.562 1 96.5 379 ILE B CA 1
ATOM 7475 C C . ILE B 1 379 ? 25.391 -21.328 -6.34 1 96.5 379 ILE B C 1
ATOM 7477 O O . ILE B 1 379 ? 26.062 -20.312 -6.473 1 96.5 379 ILE B O 1
ATOM 7481 N N . PHE B 1 380 ? 25.094 -21.906 -5.219 1 97.5 380 PHE B N 1
ATOM 7482 C CA . PHE B 1 380 ? 25.641 -21.438 -3.953 1 97.5 380 PHE B CA 1
ATOM 7483 C C . PHE B 1 380 ? 27.125 -21.781 -3.838 1 97.5 380 PHE B C 1
ATOM 7485 O O . PHE B 1 380 ? 27.578 -22.781 -4.391 1 97.5 380 PHE B O 1
ATOM 7492 N N . THR B 1 381 ? 27.859 -20.969 -3.207 1 96.19 381 THR B N 1
ATOM 7493 C CA . THR B 1 381 ? 29.25 -21.188 -2.844 1 96.19 381 THR B CA 1
ATOM 7494 C C . THR B 1 381 ? 29.453 -20.984 -1.345 1 96.19 381 THR B C 1
ATOM 7496 O O . THR B 1 381 ? 28.5 -20.734 -0.609 1 96.19 381 THR B O 1
ATOM 7499 N N . GLU B 1 382 ? 30.703 -21.125 -0.88 1 95.56 382 GLU B N 1
ATOM 7500 C CA . GLU B 1 382 ? 31.047 -20.891 0.522 1 95.56 382 GLU B CA 1
ATOM 7501 C C . GLU B 1 382 ? 30.781 -19.453 0.924 1 95.56 382 GLU B C 1
ATOM 7503 O O . GLU B 1 382 ? 30.641 -19.141 2.109 1 95.56 382 GLU B O 1
ATOM 7508 N N . LYS B 1 383 ? 30.609 -18.656 -0.078 1 95.56 383 LYS B N 1
ATOM 7509 C CA . LYS B 1 383 ? 30.438 -17.219 0.183 1 95.56 383 LYS B CA 1
ATOM 7510 C C . LYS B 1 383 ? 28.953 -16.828 0.129 1 95.56 383 LYS B C 1
ATOM 7512 O O . LYS B 1 383 ? 28.609 -15.672 0.351 1 95.56 383 LYS B O 1
ATOM 7517 N N . THR B 1 384 ? 28.109 -17.734 -0.191 1 97.62 384 THR B N 1
ATOM 7518 C CA . THR B 1 384 ? 26.672 -17.469 -0.159 1 97.62 384 THR B CA 1
ATOM 7519 C C . THR B 1 384 ? 26.156 -17.484 1.275 1 97.62 384 THR B C 1
ATOM 7521 O O . THR B 1 384 ? 25.828 -18.547 1.812 1 97.62 384 THR B O 1
ATOM 7524 N N . ASP B 1 385 ? 26.031 -16.312 1.839 1 97.44 385 ASP B N 1
ATOM 7525 C CA . ASP B 1 385 ? 25.703 -16.203 3.256 1 97.44 385 ASP B CA 1
ATOM 7526 C C . ASP B 1 385 ? 24.266 -15.727 3.453 1 97.44 385 ASP B C 1
ATOM 7528 O O . ASP B 1 385 ? 24.031 -14.547 3.748 1 97.44 385 ASP B O 1
ATOM 7532 N N . LEU B 1 386 ? 23.266 -16.609 3.418 1 98.06 386 LEU B N 1
ATOM 7533 C CA . LEU B 1 386 ? 21.859 -16.281 3.611 1 98.06 386 LEU B CA 1
ATOM 7534 C C . LEU B 1 386 ? 21.609 -15.773 5.027 1 98.06 386 LEU B C 1
ATOM 7536 O O . LEU B 1 386 ? 20.719 -14.953 5.242 1 98.06 386 LEU B O 1
ATOM 7540 N N . LYS B 1 387 ? 22.359 -16.281 5.957 1 97.12 387 LYS B N 1
ATOM 7541 C CA . LYS B 1 387 ? 22.188 -15.844 7.34 1 97.12 387 LYS B CA 1
ATOM 7542 C C . LYS B 1 387 ? 22.516 -14.359 7.492 1 97.12 387 LYS B C 1
ATOM 7544 O O . LYS B 1 387 ? 21.797 -13.633 8.18 1 97.12 387 LYS B O 1
ATOM 7549 N N . PHE B 1 388 ? 23.594 -13.977 6.879 1 97.56 388 PHE B N 1
ATOM 7550 C CA . PHE B 1 388 ? 23.938 -12.562 6.898 1 97.56 388 PHE B CA 1
ATOM 7551 C C . PHE B 1 388 ? 22.797 -11.727 6.316 1 97.56 388 PHE B C 1
ATOM 7553 O O . PHE B 1 388 ? 22.375 -10.734 6.918 1 97.56 388 PHE B O 1
ATOM 7560 N N . MET B 1 389 ? 22.281 -12.094 5.125 1 98.12 389 MET B N 1
ATOM 7561 C CA . MET B 1 389 ? 21.234 -11.344 4.449 1 98.12 389 MET B CA 1
ATOM 7562 C C . MET B 1 389 ? 19.969 -11.289 5.305 1 98.12 389 MET B C 1
ATOM 7564 O O . MET B 1 389 ? 19.344 -10.234 5.418 1 98.12 389 MET B O 1
ATOM 7568 N N . MET B 1 390 ? 19.656 -12.398 5.895 1 97.31 390 MET B N 1
ATOM 7569 C CA . MET B 1 390 ? 18.484 -12.477 6.773 1 97.31 390 MET B CA 1
ATOM 7570 C C . MET B 1 390 ? 18.625 -11.516 7.949 1 97.31 390 MET B C 1
ATOM 7572 O O . MET B 1 390 ? 17.719 -10.75 8.242 1 97.31 390 MET B O 1
ATOM 7576 N N . ASN B 1 391 ? 19.734 -11.539 8.594 1 96.25 391 ASN B N 1
ATOM 7577 C CA . ASN B 1 391 ? 19.984 -10.656 9.734 1 96.25 391 ASN B CA 1
ATOM 7578 C C . ASN B 1 391 ? 20 -9.195 9.312 1 96.25 391 ASN B C 1
ATOM 7580 O O . ASN B 1 391 ? 19.531 -8.328 10.055 1 96.25 391 ASN B O 1
ATOM 7584 N N . PHE B 1 392 ? 20.625 -8.961 8.188 1 97.44 392 PHE B N 1
ATOM 7585 C CA . PHE B 1 392 ? 20.641 -7.605 7.652 1 97.44 392 PHE B CA 1
ATOM 7586 C C . PHE B 1 392 ? 19.219 -7.055 7.52 1 97.44 392 PHE B C 1
ATOM 7588 O O . PHE B 1 392 ? 18.938 -5.953 7.992 1 97.44 392 PHE B O 1
ATOM 7595 N N . LEU B 1 393 ? 18.328 -7.789 6.902 1 96.94 393 LEU B N 1
ATOM 7596 C CA . LEU B 1 393 ? 16.953 -7.344 6.711 1 96.94 393 LEU B CA 1
ATOM 7597 C C . LEU B 1 393 ? 16.234 -7.207 8.047 1 96.94 393 LEU B C 1
ATOM 7599 O O . LEU B 1 393 ? 15.422 -6.305 8.234 1 96.94 393 LEU B O 1
ATOM 7603 N N . ASP B 1 394 ? 16.531 -8.07 9.023 1 94.81 394 ASP B N 1
ATOM 7604 C CA . ASP B 1 394 ? 15.945 -8.016 10.352 1 94.81 394 ASP B CA 1
ATOM 7605 C C . ASP B 1 394 ? 16.25 -6.688 11.039 1 94.81 394 ASP B C 1
ATOM 7607 O O . ASP B 1 394 ? 15.398 -6.117 11.719 1 94.81 394 ASP B O 1
ATOM 7611 N N . LYS B 1 395 ? 17.406 -6.223 10.797 1 94.31 395 LYS B N 1
ATOM 7612 C CA . LYS B 1 395 ? 17.922 -5.164 11.656 1 94.31 395 LYS B CA 1
ATOM 7613 C C . LYS B 1 395 ? 17.781 -3.795 11 1 94.31 395 LYS B C 1
ATOM 7615 O O . LYS B 1 395 ? 17.734 -2.771 11.68 1 94.31 395 LYS B O 1
ATOM 7620 N N . THR B 1 396 ? 17.766 -3.74 9.711 1 95.19 396 THR B N 1
ATOM 7621 C CA . THR B 1 396 ? 17.938 -2.453 9.047 1 95.19 396 THR B CA 1
ATOM 7622 C C . THR B 1 396 ? 16.609 -1.901 8.57 1 95.19 396 THR B C 1
ATOM 7624 O O . THR B 1 396 ? 16.484 -0.712 8.266 1 95.19 396 THR B O 1
ATOM 7627 N N . GLY B 1 397 ? 15.648 -2.736 8.375 1 93.75 397 GLY B N 1
ATOM 7628 C CA . GLY B 1 397 ? 14.359 -2.291 7.871 1 93.75 397 GLY B CA 1
ATOM 7629 C C . GLY B 1 397 ? 14.297 -2.232 6.355 1 93.75 397 GLY B C 1
ATOM 7630 O O . GLY B 1 397 ? 13.344 -1.693 5.789 1 93.75 397 GLY B O 1
ATOM 7631 N N . TYR B 1 398 ? 15.328 -2.699 5.691 1 96.81 398 TYR B N 1
ATOM 7632 C CA . TYR B 1 398 ? 15.289 -2.818 4.238 1 96.81 398 TYR B CA 1
ATOM 7633 C C . TYR B 1 398 ? 14.406 -3.986 3.811 1 96.81 398 TYR B C 1
ATOM 7635 O O . TYR B 1 398 ? 14.109 -4.875 4.613 1 96.81 398 TYR B O 1
ATOM 7643 N N . HIS B 1 399 ? 13.961 -3.926 2.586 1 97.62 399 HIS B N 1
ATOM 7644 C CA . HIS B 1 399 ? 13.039 -4.934 2.08 1 97.62 399 HIS B CA 1
ATOM 7645 C C . HIS B 1 399 ? 13.742 -5.922 1.161 1 97.62 399 HIS B C 1
ATOM 7647 O O . HIS B 1 399 ? 13.328 -7.078 1.046 1 97.62 399 HIS B O 1
ATOM 7653 N N . ILE B 1 400 ? 14.719 -5.457 0.458 1 98.25 400 ILE B N 1
ATOM 7654 C CA . ILE B 1 400 ? 15.484 -6.277 -0.471 1 98.25 400 ILE B CA 1
ATOM 7655 C C . ILE B 1 400 ? 16.984 -6.043 -0.255 1 98.25 400 ILE B C 1
ATOM 7657 O O . ILE B 1 400 ? 17.406 -4.906 -0.06 1 98.25 400 ILE B O 1
ATOM 7661 N N . VAL B 1 401 ? 17.734 -7.098 -0.256 1 98.06 401 VAL B N 1
ATOM 7662 C CA . VAL B 1 401 ? 19.188 -6.996 -0.222 1 98.06 401 VAL B CA 1
ATOM 7663 C C . VAL B 1 401 ? 19.797 -7.91 -1.28 1 98.06 401 VAL B C 1
ATOM 7665 O O . VAL B 1 401 ? 19.5 -9.109 -1.319 1 98.06 401 VAL B O 1
ATOM 7668 N N . GLY B 1 402 ? 20.562 -7.309 -2.143 1 96.94 402 GLY B N 1
ATOM 7669 C CA . GLY B 1 402 ? 21.172 -8.039 -3.24 1 96.94 402 GLY B CA 1
ATOM 7670 C C . GLY B 1 402 ? 22.609 -8.445 -2.959 1 96.94 402 GLY B C 1
ATOM 7671 O O . GLY B 1 402 ? 23.281 -7.828 -2.137 1 96.94 402 GLY B O 1
ATOM 7672 N N . GLY B 1 403 ? 23 -9.555 -3.574 1 94.81 403 GLY B N 1
ATOM 7673 C CA . GLY B 1 403 ? 24.375 -9.992 -3.594 1 94.81 403 GLY B CA 1
ATOM 7674 C C . GLY B 1 403 ? 25.062 -9.766 -4.93 1 94.81 403 GLY B C 1
ATOM 7675 O O . GLY B 1 403 ? 24.656 -8.883 -5.691 1 94.81 403 GLY B O 1
ATOM 7676 N N . ARG B 1 404 ? 26.203 -10.484 -5.086 1 92.81 404 ARG B N 1
ATOM 7677 C CA . ARG B 1 404 ? 26.953 -10.305 -6.328 1 92.81 404 ARG B CA 1
ATOM 7678 C C . ARG B 1 404 ? 27.375 -11.656 -6.91 1 92.81 404 ARG B C 1
ATOM 7680 O O . ARG B 1 404 ? 27.234 -12.688 -6.258 1 92.81 404 ARG B O 1
ATOM 7687 N N . LEU B 1 405 ? 27.734 -11.602 -8.195 1 91.88 405 LEU B N 1
ATOM 7688 C CA . LEU B 1 405 ? 28.297 -12.781 -8.836 1 91.88 405 LEU B CA 1
ATOM 7689 C C . LEU B 1 405 ? 29.781 -12.938 -8.492 1 91.88 405 LEU B C 1
ATOM 7691 O O . LEU B 1 405 ? 30.5 -11.953 -8.398 1 91.88 405 LEU B O 1
ATOM 7695 N N . GLU B 1 406 ? 30.062 -14.172 -8.43 1 87.75 406 GLU B N 1
ATOM 7696 C CA . GLU B 1 406 ? 31.469 -14.453 -8.141 1 87.75 406 GLU B CA 1
ATOM 7697 C C . GLU B 1 406 ? 32.375 -13.867 -9.211 1 87.75 406 GLU B C 1
ATOM 7699 O O . GLU B 1 406 ? 32.062 -13.891 -10.398 1 87.75 406 GLU B O 1
ATOM 7704 N N . ASP B 1 407 ? 33.531 -13.359 -8.891 1 74.81 407 ASP B N 1
ATOM 7705 C CA . ASP B 1 407 ? 34.594 -12.836 -9.734 1 74.81 407 ASP B CA 1
ATOM 7706 C C . ASP B 1 407 ? 34.156 -11.578 -10.477 1 74.81 407 ASP B C 1
ATOM 7708 O O . ASP B 1 407 ? 34.781 -11.18 -11.461 1 74.81 407 ASP B O 1
ATOM 7712 N N . SER B 1 408 ? 32.906 -11.234 -10.164 1 71.88 408 SER B N 1
ATOM 7713 C CA . SER B 1 408 ? 32.531 -9.961 -10.766 1 71.88 408 SER B CA 1
ATOM 7714 C C . SER B 1 408 ? 33.031 -8.781 -9.945 1 71.88 408 SER B C 1
ATOM 7716 O O . SER B 1 408 ? 33 -8.82 -8.719 1 71.88 408 SER B O 1
ATOM 7718 N N . GLU B 1 409 ? 33.906 -8.047 -10.539 1 61.81 409 GLU B N 1
ATOM 7719 C CA . GLU B 1 409 ? 34.406 -6.867 -9.828 1 61.81 409 GLU B CA 1
ATOM 7720 C C . GLU B 1 409 ? 33.312 -5.812 -9.703 1 61.81 409 GLU B C 1
ATOM 7722 O O . GLU B 1 409 ? 33.438 -4.895 -8.883 1 61.81 409 GLU B O 1
ATOM 7727 N N . LEU B 1 410 ? 32.281 -6.09 -10.43 1 58.75 410 LEU B N 1
ATOM 7728 C CA . LEU B 1 410 ? 31.297 -5.004 -10.5 1 58.75 410 LEU B CA 1
ATOM 7729 C C . LEU B 1 410 ? 30.094 -5.281 -9.594 1 58.75 410 LEU B C 1
ATOM 7731 O O . LEU B 1 410 ? 29.578 -6.398 -9.578 1 58.75 410 LEU B O 1
ATOM 7735 N N . THR B 1 411 ? 30.047 -4.402 -8.547 1 64.62 411 THR B N 1
ATOM 7736 C CA . THR B 1 411 ? 28.812 -4.359 -7.789 1 64.62 411 THR B CA 1
ATOM 7737 C C . THR B 1 411 ? 27.672 -3.826 -8.648 1 64.62 411 THR B C 1
ATOM 7739 O O . THR B 1 411 ? 27.766 -2.734 -9.219 1 64.62 411 THR B O 1
ATOM 7742 N N . PHE B 1 412 ? 26.766 -4.695 -8.977 1 77.38 412 PHE B N 1
ATOM 7743 C CA . PHE B 1 412 ? 25.625 -4.203 -9.727 1 77.38 412 PHE B CA 1
ATOM 7744 C C . PHE B 1 412 ? 24.688 -3.422 -8.812 1 77.38 412 PHE B C 1
ATOM 7746 O O . PHE B 1 412 ? 24.109 -3.98 -7.871 1 77.38 412 PHE B O 1
ATOM 7753 N N . ALA B 1 413 ? 24.75 -2.164 -8.875 1 84.94 413 ALA B N 1
ATOM 7754 C CA . ALA B 1 413 ? 23.844 -1.237 -8.195 1 84.94 413 ALA B CA 1
ATOM 7755 C C . ALA B 1 413 ? 23.5 -0.059 -9.102 1 84.94 413 ALA B C 1
ATOM 7757 O O . ALA B 1 413 ? 24.375 0.614 -9.633 1 84.94 413 ALA B O 1
ATOM 7758 N N . GLN B 1 414 ? 22.219 -0.026 -9.266 1 89.25 414 GLN B N 1
ATOM 7759 C CA . GLN B 1 414 ? 21.75 1.078 -10.109 1 89.25 414 GLN B CA 1
ATOM 7760 C C . GLN B 1 414 ? 20.688 1.897 -9.398 1 89.25 414 GLN B C 1
ATOM 7762 O O . GLN B 1 414 ? 20.062 1.422 -8.445 1 89.25 414 GLN B O 1
ATOM 7767 N N . ARG B 1 415 ? 20.547 3.096 -9.859 1 89.94 415 ARG B N 1
ATOM 7768 C CA . ARG B 1 415 ? 19.547 4.016 -9.312 1 89.94 415 ARG B CA 1
ATOM 7769 C C . ARG B 1 415 ? 18.578 4.465 -10.398 1 89.94 415 ARG B C 1
ATOM 7771 O O . ARG B 1 415 ? 18.922 4.492 -11.578 1 89.94 415 ARG B O 1
ATOM 7778 N N . TYR B 1 416 ? 17.391 4.785 -9.938 1 88.75 416 TYR B N 1
ATOM 7779 C CA . TYR B 1 416 ? 16.422 5.406 -10.828 1 88.75 416 TYR B CA 1
ATOM 7780 C C . TYR B 1 416 ? 16.359 6.91 -10.602 1 88.75 416 TYR B C 1
ATOM 7782 O O . TYR B 1 416 ? 16.5 7.383 -9.469 1 88.75 416 TYR B O 1
ATOM 7790 N N . ASP B 1 417 ? 16.125 7.59 -11.695 1 82.38 417 ASP B N 1
ATOM 7791 C CA . ASP B 1 417 ? 15.82 9.016 -11.656 1 82.38 417 ASP B CA 1
ATOM 7792 C C . ASP B 1 417 ? 14.484 9.297 -12.352 1 82.38 417 ASP B C 1
ATOM 7794 O O . ASP B 1 417 ? 14.281 8.914 -13.5 1 82.38 417 ASP B O 1
ATOM 7798 N N . TYR B 1 418 ? 13.641 9.859 -11.609 1 82.44 418 TYR B N 1
ATOM 7799 C CA . TYR B 1 418 ? 12.336 10.234 -12.156 1 82.44 418 TYR B CA 1
ATOM 7800 C C . TYR B 1 418 ? 12.211 11.742 -12.273 1 82.44 418 TYR B C 1
ATOM 7802 O O . TYR B 1 418 ? 12.461 12.469 -11.305 1 82.44 418 TYR B O 1
ATOM 7810 N N . ILE B 1 419 ? 11.797 12.219 -13.414 1 76.56 419 ILE B N 1
ATOM 7811 C CA . ILE B 1 419 ? 11.523 13.633 -13.648 1 76.56 419 ILE B CA 1
ATOM 7812 C C . ILE B 1 419 ? 10.07 13.82 -14.062 1 76.56 419 ILE B C 1
ATOM 7814 O O . ILE B 1 419 ? 9.641 13.305 -15.102 1 76.56 419 ILE B O 1
ATOM 7818 N N . PRO B 1 420 ? 9.375 14.508 -13.227 1 75.5 420 PRO B N 1
ATOM 7819 C CA . PRO B 1 420 ? 7.988 14.781 -13.617 1 75.5 420 PRO B CA 1
ATOM 7820 C C . PRO B 1 420 ? 7.891 15.75 -14.797 1 75.5 420 PRO B C 1
ATOM 7822 O O . PRO B 1 420 ? 8.812 16.531 -15.031 1 75.5 420 PRO B O 1
ATOM 7825 N N . THR B 1 421 ? 6.934 15.508 -15.633 1 69.69 421 THR B N 1
ATOM 7826 C CA . THR B 1 421 ? 6.68 16.469 -16.703 1 69.69 421 THR B CA 1
ATOM 7827 C C . THR B 1 421 ? 5.379 17.219 -16.453 1 69.69 421 THR B C 1
ATOM 7829 O O . THR B 1 421 ? 4.555 16.797 -15.648 1 69.69 421 THR B O 1
ATOM 7832 N N . ASN B 1 422 ? 5.367 18.391 -17.016 1 63.59 422 ASN B N 1
ATOM 7833 C CA . ASN B 1 422 ? 4.18 19.234 -16.891 1 63.59 422 ASN B CA 1
ATOM 7834 C C . ASN B 1 422 ? 3.061 18.766 -17.812 1 63.59 422 ASN B C 1
ATOM 7836 O O . ASN B 1 422 ? 1.979 19.359 -17.828 1 63.59 422 ASN B O 1
ATOM 7840 N N . THR B 1 423 ? 3.383 17.719 -18.5 1 64.69 423 THR B N 1
ATOM 7841 C CA . THR B 1 423 ? 2.336 17.234 -19.375 1 64.69 423 THR B CA 1
ATOM 7842 C C . THR B 1 423 ? 1.581 16.078 -18.734 1 64.69 423 THR B C 1
ATOM 7844 O O . THR B 1 423 ? 2.049 15.492 -17.75 1 64.69 423 THR B O 1
ATOM 7847 N N . ASP B 1 424 ? 0.357 15.953 -19.203 1 67.12 424 ASP B N 1
ATOM 7848 C CA . ASP B 1 424 ? -0.485 14.867 -18.719 1 67.12 424 ASP B CA 1
ATOM 7849 C C . ASP B 1 424 ? 0.078 13.508 -19.125 1 67.12 424 ASP B C 1
ATOM 7851 O O . ASP B 1 424 ? -0.472 12.469 -18.766 1 67.12 424 ASP B O 1
ATOM 7855 N N . ASP B 1 425 ? 1.217 13.508 -19.719 1 73.31 425 ASP B N 1
ATOM 7856 C CA . ASP B 1 425 ? 1.722 12.258 -20.281 1 73.31 425 ASP B CA 1
ATOM 7857 C C . ASP B 1 425 ? 2.689 11.578 -19.312 1 73.31 425 ASP B C 1
ATOM 7859 O O . ASP B 1 425 ? 3.35 10.602 -19.672 1 73.31 425 ASP B O 1
ATOM 7863 N N . GLY B 1 426 ? 2.723 12.047 -18.156 1 78.06 426 GLY B N 1
ATOM 7864 C CA . GLY B 1 426 ? 3.539 11.367 -17.156 1 78.06 426 GLY B CA 1
ATOM 7865 C C . GLY B 1 426 ? 4.98 11.836 -17.141 1 78.06 426 GLY B C 1
ATOM 7866 O O . GLY B 1 426 ? 5.32 12.828 -17.797 1 78.06 426 GLY B O 1
ATOM 7867 N N . GLY B 1 427 ? 5.875 11.164 -16.391 1 79.25 427 GLY B N 1
ATOM 7868 C CA . GLY B 1 427 ? 7.266 11.57 -16.234 1 79.25 427 GLY B CA 1
ATOM 7869 C C . GLY B 1 427 ? 8.227 10.672 -17 1 79.25 427 GLY B C 1
ATOM 7870 O O . GLY B 1 427 ? 7.812 9.883 -17.844 1 79.25 427 GLY B O 1
ATOM 7871 N N . CYS B 1 428 ? 9.461 11.047 -16.812 1 80.69 428 CYS B N 1
ATOM 7872 C CA . CYS B 1 428 ? 10.555 10.273 -17.391 1 80.69 428 CYS B CA 1
ATOM 7873 C C . CYS B 1 428 ? 11.312 9.516 -16.312 1 80.69 428 CYS B C 1
ATOM 7875 O O . CYS B 1 428 ? 11.648 10.078 -15.266 1 80.69 428 CYS B O 1
ATOM 7877 N N . LEU B 1 429 ? 11.453 8.219 -16.578 1 85.12 429 LEU B N 1
ATOM 7878 C CA . LEU B 1 429 ? 12.227 7.383 -15.672 1 85.12 429 LEU B CA 1
ATOM 7879 C C . LEU B 1 429 ? 13.492 6.867 -16.359 1 85.12 429 LEU B C 1
ATOM 7881 O O . LEU B 1 429 ? 13.422 6.266 -17.422 1 85.12 429 LEU B O 1
ATOM 7885 N N . SER B 1 430 ? 14.594 7.16 -15.695 1 82.81 430 SER B N 1
ATOM 7886 C CA . SER B 1 430 ? 15.875 6.695 -16.234 1 82.81 430 SER B CA 1
ATOM 7887 C C . SER B 1 430 ? 16.672 5.945 -15.18 1 82.81 430 SER B C 1
ATOM 7889 O O . SER B 1 430 ? 16.469 6.133 -13.977 1 82.81 430 SER B O 1
ATOM 7891 N N . ARG B 1 431 ? 17.5 5.066 -15.703 1 83.56 431 ARG B N 1
ATOM 7892 C CA . ARG B 1 431 ? 18.375 4.305 -14.828 1 83.56 431 ARG B CA 1
ATOM 7893 C C . ARG B 1 431 ? 19.812 4.781 -14.953 1 83.56 431 ARG B C 1
ATOM 7895 O O . ARG B 1 431 ? 20.281 5.098 -16.047 1 83.56 431 ARG B O 1
ATOM 7902 N N . LYS B 1 432 ? 20.516 4.766 -13.891 1 80.75 432 LYS B N 1
ATOM 7903 C CA . LYS B 1 432 ? 21.938 5.094 -13.898 1 80.75 432 LYS B CA 1
ATOM 7904 C C . LYS B 1 432 ? 22.703 4.25 -12.875 1 80.75 432 LYS B C 1
ATOM 7906 O O . LYS B 1 432 ? 22.109 3.75 -11.914 1 80.75 432 LYS B O 1
ATOM 7911 N N . GLU B 1 433 ? 23.922 4.098 -13.195 1 83.94 433 GLU B N 1
ATOM 7912 C CA . GLU B 1 433 ? 24.75 3.393 -12.227 1 83.94 433 GLU B CA 1
ATOM 7913 C C . GLU B 1 433 ? 24.953 4.223 -10.969 1 83.94 433 GLU B C 1
ATOM 7915 O O . GLU B 1 433 ? 25.125 5.441 -11.039 1 83.94 433 GLU B O 1
ATOM 7920 N N . GLY B 1 434 ? 24.859 3.521 -9.852 1 82.19 434 GLY B N 1
ATOM 7921 C CA . GLY B 1 434 ? 25.203 4.273 -8.656 1 82.19 434 GLY B CA 1
ATOM 7922 C C . GLY B 1 434 ? 24.5 3.762 -7.41 1 82.19 434 GLY B C 1
ATOM 7923 O O . GLY B 1 434 ? 23.641 2.877 -7.488 1 82.19 434 GLY B O 1
ATOM 7924 N N . LEU B 1 435 ? 25.047 4.219 -6.305 1 88.62 435 LEU B N 1
ATOM 7925 C CA . LEU B 1 435 ? 24.562 3.965 -4.953 1 88.62 435 LEU B CA 1
ATOM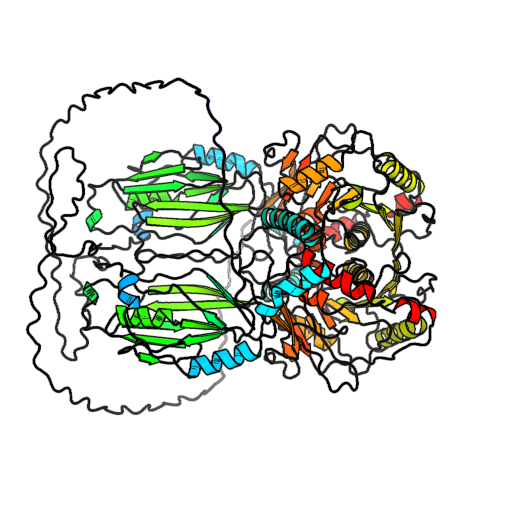 7926 C C . LEU B 1 435 ? 24.203 5.27 -4.254 1 88.62 435 LEU B C 1
ATOM 7928 O O . LEU B 1 435 ? 24.641 6.348 -4.672 1 88.62 435 LEU B O 1
ATOM 7932 N N . TYR B 1 436 ? 23.328 5.168 -3.332 1 90.19 436 TYR B N 1
ATOM 7933 C CA . TYR B 1 436 ? 23.016 6.355 -2.551 1 90.19 436 TYR B CA 1
ATOM 7934 C C . TYR B 1 436 ? 24.016 6.539 -1.412 1 90.19 436 TYR B C 1
ATOM 7936 O O . TYR B 1 436 ? 24.75 7.523 -1.383 1 90.19 436 TYR B O 1
ATOM 7944 N N . LYS B 1 437 ? 24.031 5.59 -0.532 1 92.69 437 LYS B N 1
ATOM 7945 C CA . LYS B 1 437 ? 24.875 5.703 0.656 1 92.69 437 LYS B CA 1
ATOM 7946 C C . LYS B 1 437 ? 25.188 4.328 1.236 1 92.69 437 LYS B C 1
ATOM 7948 O O . LYS B 1 437 ? 24.391 3.396 1.115 1 92.69 437 LYS B O 1
ATOM 7953 N N . VAL B 1 438 ? 26.375 4.305 1.876 1 95.31 438 VAL B N 1
ATOM 7954 C CA . VAL B 1 438 ? 26.719 3.123 2.658 1 95.31 438 VAL B CA 1
ATOM 7955 C C . VAL B 1 438 ? 25.781 3.02 3.869 1 95.31 438 VAL B C 1
ATOM 7957 O O . VAL B 1 438 ? 25.5 4.023 4.531 1 95.31 438 VAL B O 1
ATOM 7960 N N . ILE B 1 439 ? 25.281 1.865 4.125 1 96 439 ILE B N 1
ATOM 7961 C CA . ILE B 1 439 ? 24.328 1.661 5.223 1 96 439 ILE B CA 1
ATOM 7962 C C . ILE B 1 439 ? 25.094 1.603 6.547 1 96 439 ILE B C 1
ATOM 7964 O O . ILE B 1 439 ? 26.016 0.806 6.703 1 96 439 ILE B O 1
ATOM 7968 N N . PRO B 1 440 ? 24.688 2.4 7.496 1 94 440 PRO B N 1
ATOM 7969 C CA . PRO B 1 440 ? 25.391 2.412 8.781 1 94 440 PRO B CA 1
ATOM 7970 C C . PRO B 1 440 ? 25.453 1.034 9.438 1 94 440 PRO B C 1
ATOM 7972 O O . PRO B 1 440 ? 24.422 0.352 9.531 1 94 440 PRO B O 1
ATOM 7975 N N . GLY B 1 441 ? 26.641 0.637 9.867 1 95.88 441 GLY B N 1
ATOM 7976 C CA . GLY B 1 441 ? 26.812 -0.653 10.516 1 95.88 441 GLY B CA 1
ATOM 7977 C C . GLY B 1 441 ? 27.109 -1.773 9.539 1 95.88 441 GLY B C 1
ATOM 7978 O O . GLY B 1 441 ? 27.469 -2.883 9.953 1 95.88 441 GLY B O 1
ATOM 7979 N N . TYR B 1 442 ? 26.984 -1.508 8.305 1 97.31 442 TYR B N 1
ATOM 7980 C CA . TYR B 1 442 ? 27.234 -2.496 7.258 1 97.31 442 TYR B CA 1
ATOM 7981 C C . TYR B 1 442 ? 28.094 -1.912 6.148 1 97.31 442 TYR B C 1
ATOM 7983 O O . TYR B 1 442 ? 27.594 -1.578 5.07 1 97.31 442 TYR B O 1
ATOM 7991 N N . PRO B 1 443 ? 29.406 -1.894 6.293 1 96.12 443 PRO B N 1
ATOM 7992 C CA . PRO B 1 443 ? 30.312 -1.212 5.367 1 96.12 443 PRO B CA 1
ATOM 7993 C C . PRO B 1 443 ? 30.312 -1.836 3.973 1 96.12 443 PRO B C 1
ATOM 7995 O O . PRO B 1 443 ? 30.703 -1.188 3.002 1 96.12 443 PRO B O 1
ATOM 7998 N N . THR B 1 444 ? 29.859 -3.041 3.859 1 94.81 444 THR B N 1
ATOM 7999 C CA . THR B 1 444 ? 29.859 -3.717 2.566 1 94.81 444 THR B CA 1
ATOM 8000 C C . THR B 1 444 ? 28.531 -3.523 1.852 1 94.81 444 THR B C 1
ATOM 8002 O O . THR B 1 444 ? 28.328 -4.055 0.759 1 94.81 444 THR B O 1
ATOM 8005 N N . CYS B 1 445 ? 27.609 -2.846 2.469 1 96.12 445 CYS B N 1
ATOM 8006 C CA . CYS B 1 445 ? 26.266 -2.699 1.911 1 96.12 445 CYS B CA 1
ATOM 8007 C C . CYS B 1 445 ? 25.938 -1.231 1.662 1 96.12 445 CYS B C 1
ATOM 8009 O O . CYS B 1 445 ? 26.281 -0.369 2.475 1 96.12 445 CYS B O 1
ATOM 8011 N N . SER B 1 446 ? 25.281 -0.955 0.543 1 95.62 446 SER B N 1
ATOM 8012 C CA . SER B 1 446 ? 24.859 0.394 0.176 1 95.62 446 SER B CA 1
ATOM 8013 C C . SER B 1 446 ? 23.422 0.408 -0.326 1 95.62 446 SER B C 1
ATOM 8015 O O . SER B 1 446 ? 22.938 -0.584 -0.877 1 95.62 446 SER B O 1
ATOM 8017 N N . SER B 1 447 ? 22.766 1.507 -0.066 1 96.19 447 SER B N 1
ATOM 8018 C CA . SER B 1 447 ? 21.406 1.672 -0.568 1 96.19 447 SER B CA 1
ATOM 8019 C C . SER B 1 447 ? 21.406 1.945 -2.068 1 96.19 447 SER B C 1
ATOM 8021 O O . SER B 1 447 ? 22.266 2.658 -2.578 1 96.19 447 SER B O 1
ATOM 8023 N N . THR B 1 448 ? 20.438 1.37 -2.764 1 95.69 448 THR B N 1
ATOM 8024 C CA . THR B 1 448 ? 20.266 1.505 -4.207 1 95.69 448 THR B CA 1
ATOM 8025 C C . THR B 1 448 ? 18.812 1.245 -4.609 1 95.69 448 THR B C 1
ATOM 8027 O O . THR B 1 448 ? 17.938 1.17 -3.756 1 95.69 448 THR B O 1
ATOM 8030 N N . ASP B 1 449 ? 18.578 1.22 -5.961 1 95 449 ASP B N 1
ATOM 8031 C CA . ASP B 1 449 ? 17.219 0.959 -6.422 1 95 449 ASP B CA 1
ATOM 8032 C C . ASP B 1 449 ? 17.141 -0.39 -7.133 1 95 449 ASP B C 1
ATOM 8034 O O . ASP B 1 449 ? 16.062 -1.007 -7.176 1 95 449 ASP B O 1
ATOM 8038 N N . ILE B 1 450 ? 18.203 -0.86 -7.73 1 94.88 450 ILE B N 1
ATOM 8039 C CA . ILE B 1 450 ? 18.219 -2.086 -8.523 1 94.88 450 ILE B CA 1
ATOM 8040 C C . ILE B 1 450 ? 19.406 -2.949 -8.102 1 94.88 450 ILE B C 1
ATOM 8042 O O . ILE B 1 450 ? 20.531 -2.447 -7.949 1 94.88 450 ILE B O 1
ATOM 8046 N N . VAL B 1 451 ? 19.156 -4.176 -7.906 1 95.06 451 VAL B N 1
ATOM 8047 C CA . VAL B 1 451 ? 20.219 -5.137 -7.641 1 95.06 451 VAL B CA 1
ATOM 8048 C C . VAL B 1 451 ? 20.109 -6.301 -8.625 1 95.06 451 VAL B C 1
ATOM 8050 O O . VAL B 1 451 ? 19.156 -6.391 -9.398 1 95.06 451 VAL B O 1
ATOM 8053 N N . LEU B 1 452 ? 21.078 -7.148 -8.641 1 92.38 452 LEU B N 1
ATOM 8054 C CA . LEU B 1 452 ? 21.109 -8.305 -9.523 1 92.38 452 LEU B CA 1
ATOM 8055 C C . LEU B 1 452 ? 20.031 -9.32 -9.133 1 92.38 452 LEU B C 1
ATOM 8057 O O . LEU B 1 452 ? 19.469 -9.242 -8.047 1 92.38 452 LEU B O 1
ATOM 8061 N N . ASN B 1 453 ? 19.766 -10.195 -10.133 1 92.31 453 ASN B N 1
ATOM 8062 C CA . ASN B 1 453 ? 18.828 -11.281 -9.867 1 92.31 453 ASN B CA 1
ATOM 8063 C C . ASN B 1 453 ? 19.406 -12.297 -8.891 1 92.31 453 ASN B C 1
ATOM 8065 O O . ASN B 1 453 ? 19.391 -13.5 -9.148 1 92.31 453 ASN B O 1
ATOM 8069 N N . VAL B 1 454 ? 20.016 -11.828 -7.918 1 95.56 454 VAL B N 1
ATOM 8070 C CA . VAL B 1 454 ? 20.531 -12.5 -6.73 1 95.56 454 VAL B CA 1
ATOM 8071 C C . VAL B 1 454 ? 20.219 -11.672 -5.488 1 95.56 454 VAL B C 1
ATOM 8073 O O . VAL B 1 454 ? 21.016 -10.828 -5.086 1 95.56 454 VAL B O 1
ATOM 8076 N N . PHE B 1 455 ? 19.109 -11.922 -4.938 1 97.62 455 PHE B N 1
ATOM 8077 C CA . PHE B 1 455 ? 18.734 -11.07 -3.814 1 97.62 455 PHE B CA 1
ATOM 8078 C C . PHE B 1 455 ? 17.781 -11.797 -2.879 1 97.62 455 PHE B C 1
ATOM 8080 O O . PHE B 1 455 ? 17.094 -12.734 -3.289 1 97.62 455 PHE B O 1
ATOM 8087 N N . MET B 1 456 ? 17.828 -11.398 -1.651 1 98.75 456 MET B N 1
ATOM 8088 C CA . MET B 1 456 ? 16.828 -11.781 -0.653 1 98.75 456 MET B CA 1
ATOM 8089 C C . MET B 1 456 ? 15.789 -10.68 -0.473 1 98.75 456 MET B C 1
ATOM 8091 O O . MET B 1 456 ? 16.141 -9.492 -0.435 1 98.75 456 MET B O 1
ATOM 8095 N N . GLY B 1 457 ? 14.516 -11.023 -0.451 1 98.56 457 GLY B N 1
ATOM 8096 C CA . GLY B 1 457 ? 13.438 -10.07 -0.248 1 98.56 457 GLY B CA 1
ATOM 8097 C C . GLY B 1 457 ? 12.547 -10.414 0.928 1 98.56 457 GLY B C 1
ATOM 8098 O O . GLY B 1 457 ? 12.336 -11.594 1.231 1 98.56 457 GLY B O 1
ATOM 8099 N N . GLU B 1 458 ? 12.125 -9.367 1.629 1 97.94 458 GLU B N 1
ATOM 8100 C CA . GLU B 1 458 ? 11.039 -9.539 2.584 1 97.94 458 GLU B CA 1
ATOM 8101 C C . GLU B 1 458 ? 9.727 -9.883 1.874 1 97.94 458 GLU B C 1
ATOM 8103 O O . GLU B 1 458 ? 9.25 -9.109 1.039 1 97.94 458 GLU B O 1
ATOM 8108 N N . THR B 1 459 ? 9.102 -10.938 2.186 1 97.94 459 THR B N 1
ATOM 8109 C CA . THR B 1 459 ? 8.109 -11.609 1.359 1 97.94 459 THR B CA 1
ATOM 8110 C C . THR B 1 459 ? 6.848 -10.758 1.221 1 97.94 459 THR B C 1
ATOM 8112 O O . THR B 1 459 ? 6.375 -10.523 0.108 1 97.94 459 THR B O 1
ATOM 8115 N N . GLN B 1 460 ? 6.332 -10.25 2.275 1 95.5 460 GLN B N 1
ATOM 8116 C CA . GLN B 1 460 ? 5.023 -9.609 2.256 1 95.5 460 GLN B CA 1
ATOM 8117 C C . GLN B 1 460 ? 5.027 -8.375 1.361 1 95.5 460 GLN B C 1
ATOM 8119 O O . GLN B 1 460 ? 4.172 -8.227 0.488 1 95.5 460 GLN B O 1
ATOM 8124 N N . THR B 1 461 ? 5.973 -7.531 1.558 1 95.5 461 THR B N 1
ATOM 8125 C CA . THR B 1 461 ? 6.016 -6.285 0.8 1 95.5 461 THR B CA 1
ATOM 8126 C C . THR B 1 461 ? 6.363 -6.555 -0.662 1 95.5 461 THR B C 1
ATOM 8128 O O . THR B 1 461 ? 5.742 -5.996 -1.566 1 95.5 461 THR B O 1
ATOM 8131 N N . VAL B 1 462 ? 7.324 -7.41 -0.884 1 97.5 462 VAL B N 1
ATOM 8132 C CA . VAL B 1 462 ? 7.758 -7.668 -2.254 1 97.5 462 VAL B CA 1
ATOM 8133 C C . VAL B 1 462 ? 6.652 -8.391 -3.018 1 97.5 462 VAL B C 1
ATOM 8135 O O . VAL B 1 462 ? 6.418 -8.109 -4.195 1 97.5 462 VAL B O 1
ATOM 8138 N N . ARG B 1 463 ? 6.004 -9.266 -2.352 1 97.44 463 ARG B N 1
ATOM 8139 C CA . ARG B 1 463 ? 4.883 -9.977 -2.965 1 97.44 463 ARG B CA 1
ATOM 8140 C C . ARG B 1 463 ? 3.756 -9.008 -3.32 1 97.44 463 ARG B C 1
ATOM 8142 O O . ARG B 1 463 ? 3.057 -9.203 -4.316 1 97.44 463 ARG B O 1
ATOM 8149 N N . SER B 1 464 ? 3.545 -7.996 -2.553 1 96.25 464 SER B N 1
ATOM 8150 C CA . SER B 1 464 ? 2.502 -7.016 -2.838 1 96.25 464 SER B CA 1
ATOM 8151 C C . SER B 1 464 ? 2.801 -6.25 -4.125 1 96.25 464 SER B C 1
ATOM 8153 O O . SER B 1 464 ? 1.885 -5.758 -4.789 1 96.25 464 SER B O 1
ATOM 8155 N N . VAL B 1 465 ? 4.039 -6.102 -4.461 1 96.5 465 VAL B N 1
ATOM 8156 C CA . VAL B 1 465 ? 4.43 -5.5 -5.73 1 96.5 465 VAL B CA 1
ATOM 8157 C C . VAL B 1 465 ? 4.352 -6.547 -6.844 1 96.5 465 VAL B C 1
ATOM 8159 O O . VAL B 1 465 ? 3.721 -6.316 -7.875 1 96.5 465 VAL B O 1
ATOM 8162 N N . GLY B 1 466 ? 4.945 -7.656 -6.527 1 96.81 466 GLY B N 1
ATOM 8163 C CA . GLY B 1 466 ? 4.93 -8.789 -7.441 1 96.81 466 GLY B CA 1
ATOM 8164 C C . GLY B 1 466 ? 5.719 -8.539 -8.711 1 96.81 466 GLY B C 1
ATOM 8165 O O . GLY B 1 466 ? 6.277 -7.457 -8.898 1 96.81 466 GLY B O 1
ATOM 8166 N N . PHE B 1 467 ? 5.859 -9.594 -9.57 1 97.38 467 PHE B N 1
ATOM 8167 C CA . PHE B 1 467 ? 6.41 -9.523 -10.922 1 97.38 467 PHE B CA 1
ATOM 8168 C C . PHE B 1 467 ? 5.293 -9.539 -11.953 1 97.38 467 PHE B C 1
ATOM 8170 O O . PHE B 1 467 ? 4.422 -10.406 -11.93 1 97.38 467 PHE B O 1
ATOM 8177 N N . GLU B 1 468 ? 5.32 -8.57 -12.805 1 95.88 468 GLU B N 1
ATOM 8178 C CA . GLU B 1 468 ? 4.262 -8.43 -13.797 1 95.88 468 GLU B CA 1
ATOM 8179 C C . GLU B 1 468 ? 4.273 -9.602 -14.773 1 95.88 468 GLU B C 1
ATOM 8181 O O . GLU B 1 468 ? 5.195 -9.734 -15.578 1 95.88 468 GLU B O 1
ATOM 8186 N N . PRO B 1 469 ? 3.189 -10.383 -14.781 1 96.31 469 PRO B N 1
ATOM 8187 C CA . PRO B 1 469 ? 3.225 -11.617 -15.57 1 96.31 469 PRO B CA 1
ATOM 8188 C C . PRO B 1 469 ? 2.889 -11.391 -17.047 1 96.31 469 PRO B C 1
ATOM 8190 O O . PRO B 1 469 ? 2.83 -12.344 -17.828 1 96.31 469 PRO B O 1
ATOM 8193 N N . ASN B 1 470 ? 2.742 -10.234 -17.5 1 93.94 470 ASN B N 1
ATOM 8194 C CA . ASN B 1 470 ? 2.469 -9.945 -18.906 1 93.94 470 ASN B CA 1
ATOM 8195 C C . ASN B 1 470 ? 3.541 -10.539 -19.812 1 93.94 470 ASN B C 1
ATOM 8197 O O . ASN B 1 470 ? 4.734 -10.43 -19.531 1 93.94 470 ASN B O 1
ATOM 8201 N N . PRO B 1 471 ? 3.148 -11.094 -20.906 1 91.44 471 PRO B N 1
ATOM 8202 C CA . PRO B 1 471 ? 4.094 -11.766 -21.812 1 91.44 471 PRO B CA 1
ATOM 8203 C C . PRO B 1 471 ? 5.168 -10.82 -22.344 1 91.44 471 PRO B C 1
ATOM 8205 O O . PRO B 1 471 ? 6.207 -11.273 -22.828 1 91.44 471 PRO B O 1
ATOM 8208 N N . VAL B 1 472 ? 4.941 -9.57 -22.266 1 88.88 472 VAL B N 1
ATOM 8209 C CA . VAL B 1 472 ? 5.953 -8.617 -22.703 1 88.88 472 VAL B CA 1
ATOM 8210 C C . VAL B 1 472 ? 7.219 -8.773 -21.859 1 88.88 472 VAL B C 1
ATOM 8212 O O . VAL B 1 472 ? 8.312 -8.438 -22.312 1 88.88 472 VAL B O 1
ATOM 8215 N N . TYR B 1 473 ? 7.055 -9.297 -20.719 1 90.69 473 TYR B N 1
ATOM 8216 C CA . TYR B 1 473 ? 8.195 -9.484 -19.828 1 90.69 473 TYR B CA 1
ATOM 8217 C C . TYR B 1 473 ? 8.609 -10.945 -19.766 1 90.69 473 TYR B C 1
ATOM 8219 O O . TYR B 1 473 ? 9.25 -11.383 -18.797 1 90.69 473 TYR B O 1
ATOM 8227 N N . ALA B 1 474 ? 8.328 -11.75 -20.781 1 88.25 474 ALA B N 1
ATOM 8228 C CA . ALA B 1 474 ? 8.547 -13.195 -20.781 1 88.25 474 ALA B CA 1
ATOM 8229 C C . ALA B 1 474 ? 10.023 -13.523 -21 1 88.25 474 ALA B C 1
ATOM 8231 O O . ALA B 1 474 ? 10.516 -14.547 -20.516 1 88.25 474 ALA B O 1
ATOM 8232 N N . ARG B 1 475 ? 10.75 -12.664 -21.625 1 82.12 475 ARG B N 1
ATOM 8233 C CA . ARG B 1 475 ? 12.102 -13.062 -22.016 1 82.12 475 ARG B CA 1
ATOM 8234 C C . ARG B 1 475 ? 13.148 -12.195 -21.328 1 82.12 475 ARG B C 1
ATOM 8236 O O . ARG B 1 475 ? 14.188 -12.695 -20.891 1 82.12 475 ARG B O 1
ATOM 8243 N N . ALA B 1 476 ? 12.875 -10.969 -21.297 1 78.38 476 ALA B N 1
ATOM 8244 C CA . ALA B 1 476 ? 13.844 -10.055 -20.703 1 78.38 476 ALA B CA 1
ATOM 8245 C C . ALA B 1 476 ? 13.164 -9.023 -19.812 1 78.38 476 ALA B C 1
ATOM 8247 O O . ALA B 1 476 ? 12.391 -8.195 -20.297 1 78.38 476 ALA B O 1
ATOM 8248 N N . ALA B 1 477 ? 13.484 -9.141 -18.594 1 86.38 477 ALA B N 1
ATOM 8249 C CA . ALA B 1 477 ? 12.984 -8.172 -17.625 1 86.38 477 ALA B CA 1
ATOM 8250 C C . ALA B 1 477 ? 13.75 -8.258 -16.312 1 86.38 477 ALA B C 1
ATOM 8252 O O . ALA B 1 477 ? 14.164 -9.344 -15.891 1 86.38 477 ALA B O 1
ATOM 8253 N N . HIS B 1 478 ? 14.031 -7.262 -15.758 1 89.81 478 HIS B N 1
ATOM 8254 C CA . HIS B 1 478 ? 14.734 -7.164 -14.484 1 89.81 478 HIS B CA 1
ATOM 8255 C C . HIS B 1 478 ? 14.461 -5.828 -13.805 1 89.81 478 HIS B C 1
ATOM 8257 O O . HIS B 1 478 ? 13.805 -5.785 -12.758 1 89.81 478 HIS B O 1
ATOM 8263 N N . SER B 1 479 ? 14.828 -4.773 -14.539 1 89.69 479 SER B N 1
ATOM 8264 C CA . SER B 1 479 ? 14.711 -3.428 -13.992 1 89.69 479 SER B CA 1
ATOM 8265 C C . SER B 1 479 ? 13.25 -3.043 -13.781 1 89.69 479 SER B C 1
ATOM 8267 O O . SER B 1 479 ? 12.93 -2.256 -12.891 1 89.69 479 SER B O 1
ATOM 8269 N N . GLU B 1 480 ? 12.312 -3.664 -14.586 1 91.44 480 GLU B N 1
ATOM 8270 C CA . GLU B 1 480 ? 10.898 -3.316 -14.523 1 91.44 480 GLU B CA 1
ATOM 8271 C C . GLU B 1 480 ? 10.297 -3.688 -13.164 1 91.44 480 GLU B C 1
ATOM 8273 O O . GLU B 1 480 ? 9.414 -2.992 -12.664 1 91.44 480 GLU B O 1
ATOM 8278 N N . PHE B 1 481 ? 10.812 -4.746 -12.641 1 95.38 481 PHE B N 1
ATOM 8279 C CA . PHE B 1 481 ? 10.367 -5.133 -11.312 1 95.38 481 PHE B CA 1
ATOM 8280 C C . PHE B 1 481 ? 10.703 -4.051 -10.289 1 95.38 481 PHE B C 1
ATOM 8282 O O . PHE B 1 481 ? 9.852 -3.666 -9.484 1 95.38 481 PHE B O 1
ATOM 8289 N N . PHE B 1 482 ? 11.867 -3.645 -10.297 1 95.44 482 PHE B N 1
ATOM 8290 C CA . PHE B 1 482 ? 12.305 -2.631 -9.344 1 95.44 482 PHE B CA 1
ATOM 8291 C C . PHE B 1 482 ? 11.609 -1.302 -9.609 1 95.44 482 PHE B C 1
ATOM 8293 O O . PHE B 1 482 ? 11.312 -0.55 -8.68 1 95.44 482 PHE B O 1
ATOM 8300 N N . ALA B 1 483 ? 11.367 -0.992 -10.844 1 92.81 483 ALA B N 1
ATOM 8301 C CA . ALA B 1 483 ? 10.609 0.215 -11.164 1 92.81 483 ALA B CA 1
ATOM 8302 C C . ALA B 1 483 ? 9.211 0.161 -10.555 1 92.81 483 ALA B C 1
ATOM 8304 O O . ALA B 1 483 ? 8.734 1.15 -10 1 92.81 483 ALA B O 1
ATOM 8305 N N . ASP B 1 484 ? 8.578 -0.986 -10.633 1 94.62 484 ASP B N 1
ATOM 8306 C CA . ASP B 1 484 ? 7.23 -1.165 -10.086 1 94.62 484 ASP B CA 1
ATOM 8307 C C . ASP B 1 484 ? 7.23 -1.024 -8.57 1 94.62 484 ASP B C 1
ATOM 8309 O O . ASP B 1 484 ? 6.188 -0.752 -7.969 1 94.62 484 ASP B O 1
ATOM 8313 N N . GLY B 1 485 ? 8.367 -1.205 -7.996 1 95.19 485 GLY B N 1
ATOM 8314 C CA . GLY B 1 485 ? 8.469 -1.166 -6.547 1 95.19 485 GLY B CA 1
ATOM 8315 C C . GLY B 1 485 ? 8.961 0.171 -6.02 1 95.19 485 GLY B C 1
ATOM 8316 O O . GLY B 1 485 ? 9.07 0.364 -4.805 1 95.19 485 GLY B O 1
ATOM 8317 N N . LEU B 1 486 ? 9.242 1.117 -6.91 1 93.69 486 LEU B N 1
ATOM 8318 C CA . LEU B 1 486 ? 9.695 2.426 -6.453 1 93.69 486 LEU B CA 1
ATOM 8319 C C . LEU B 1 486 ? 8.695 3.047 -5.488 1 93.69 486 LEU B C 1
ATOM 8321 O O . LEU B 1 486 ? 7.488 3.045 -5.754 1 93.69 486 LEU B O 1
ATOM 8325 N N . GLY B 1 487 ? 9.266 3.496 -4.359 1 91.81 487 GLY B N 1
ATOM 8326 C CA . GLY B 1 487 ? 8.422 4.137 -3.363 1 91.81 487 GLY B CA 1
ATOM 8327 C C . GLY B 1 487 ? 7.688 3.146 -2.479 1 91.81 487 GLY B C 1
ATOM 8328 O O . GLY B 1 487 ? 6.918 3.541 -1.6 1 91.81 487 GLY B O 1
ATOM 8329 N N . LYS B 1 488 ? 7.938 1.858 -2.689 1 93.12 488 LYS B N 1
ATOM 8330 C CA . LYS B 1 488 ? 7.211 0.854 -1.916 1 93.12 488 LYS B CA 1
ATOM 8331 C C . LYS B 1 488 ? 8.164 0.013 -1.074 1 93.12 488 LYS B C 1
ATOM 8333 O O . LYS B 1 488 ? 7.754 -0.604 -0.089 1 93.12 488 LYS B O 1
ATOM 8338 N N . PHE B 1 489 ? 9.398 -0.089 -1.495 1 94.75 489 PHE B N 1
ATOM 8339 C CA . PHE B 1 489 ? 10.344 -0.842 -0.678 1 94.75 489 PHE B CA 1
ATOM 8340 C C . PHE B 1 489 ? 11.742 -0.254 -0.787 1 94.75 489 PHE B C 1
ATOM 8342 O O . PHE B 1 489 ? 12.039 0.49 -1.726 1 94.75 489 PHE B O 1
ATOM 8349 N N . ARG B 1 490 ? 12.547 -0.587 0.181 1 96.62 490 ARG B N 1
ATOM 8350 C CA . ARG B 1 490 ? 13.961 -0.229 0.253 1 96.62 490 ARG B CA 1
ATOM 8351 C C . ARG B 1 490 ? 14.836 -1.344 -0.307 1 96.62 490 ARG B C 1
ATOM 8353 O O . ARG B 1 490 ? 14.602 -2.523 -0.033 1 96.62 490 ARG B O 1
ATOM 8360 N N . VAL B 1 491 ? 15.852 -0.89 -1.063 1 97.5 491 VAL B N 1
ATOM 8361 C CA . VAL B 1 491 ? 16.75 -1.865 -1.681 1 97.5 491 VAL B CA 1
ATOM 8362 C C . VAL B 1 491 ? 18.188 -1.572 -1.279 1 97.5 491 VAL B C 1
ATOM 8364 O O . VAL B 1 491 ? 18.609 -0.415 -1.273 1 97.5 491 VAL B O 1
ATOM 8367 N N . ALA B 1 492 ? 18.922 -2.598 -0.938 1 97.31 492 ALA B N 1
ATOM 8368 C CA . ALA B 1 492 ? 20.344 -2.504 -0.646 1 97.31 492 ALA B CA 1
ATOM 8369 C C . ALA B 1 492 ? 21.141 -3.518 -1.466 1 97.31 492 ALA B C 1
ATOM 8371 O O . ALA B 1 492 ? 20.594 -4.539 -1.893 1 97.31 492 ALA B O 1
ATOM 8372 N N . SER B 1 493 ? 22.344 -3.213 -1.715 1 96.12 493 SER B N 1
ATOM 8373 C CA . SER B 1 493 ? 23.297 -4.113 -2.348 1 96.12 493 SER B CA 1
ATOM 8374 C C . SER B 1 493 ? 24.5 -4.379 -1.437 1 96.12 493 SER B C 1
ATOM 8376 O O . SER B 1 493 ? 25.109 -3.445 -0.923 1 96.12 493 SER B O 1
ATOM 8378 N N . CYS B 1 494 ? 24.812 -5.613 -1.254 1 95.31 494 CYS B N 1
ATOM 8379 C CA . CYS B 1 494 ? 25.953 -5.988 -0.425 1 95.31 494 CYS B CA 1
ATOM 8380 C C . CYS B 1 494 ? 27 -6.75 -1.239 1 95.31 494 CYS B C 1
ATOM 8382 O O . CYS B 1 494 ? 26.641 -7.578 -2.082 1 95.31 494 CYS B O 1
ATOM 8384 N N . THR B 1 495 ? 28.266 -6.543 -0.917 1 92.94 495 THR B N 1
ATOM 8385 C CA . THR B 1 495 ? 29.344 -7.098 -1.732 1 92.94 495 THR B CA 1
ATOM 8386 C C . THR B 1 495 ? 29.922 -8.352 -1.085 1 92.94 495 THR B C 1
ATOM 8388 O O . THR B 1 495 ? 30.75 -9.039 -1.681 1 92.94 495 THR B O 1
ATOM 8391 N N . ASN B 1 496 ? 29.484 -8.711 0.063 1 93.44 496 ASN B N 1
ATOM 8392 C CA . ASN B 1 496 ? 30.094 -9.828 0.785 1 93.44 496 ASN B CA 1
ATOM 8393 C C . ASN B 1 496 ? 29.297 -11.117 0.6 1 93.44 496 ASN B C 1
ATOM 8395 O O . ASN B 1 496 ? 29.562 -12.117 1.261 1 93.44 496 ASN B O 1
ATOM 8399 N N . VAL B 1 497 ? 28.266 -11.172 -0.137 1 95.38 497 VAL B N 1
ATOM 8400 C CA . VAL B 1 497 ? 27.5 -12.367 -0.479 1 95.38 497 VAL B CA 1
ATOM 8401 C C . VAL B 1 497 ? 27.641 -12.656 -1.973 1 95.38 497 VAL B C 1
ATOM 8403 O O . VAL B 1 497 ? 27.312 -11.805 -2.805 1 95.38 497 VAL B O 1
ATOM 8406 N N . GLU B 1 498 ? 28.062 -13.875 -2.246 1 94.62 498 GLU B N 1
ATOM 8407 C CA . GLU B 1 498 ? 28.359 -14.188 -3.641 1 94.62 498 GLU B CA 1
ATOM 8408 C C . GLU B 1 498 ? 27.75 -15.516 -4.055 1 94.62 498 GLU B C 1
ATOM 8410 O O . GLU B 1 498 ? 27.609 -16.422 -3.232 1 94.62 498 GLU B O 1
ATOM 8415 N N . VAL B 1 499 ? 27.312 -15.523 -5.277 1 95.69 499 VAL B N 1
ATOM 8416 C CA . VAL B 1 499 ? 26.906 -16.766 -5.926 1 95.69 499 VAL B CA 1
ATOM 8417 C C . VAL B 1 499 ? 27.703 -16.969 -7.215 1 95.69 499 VAL B C 1
ATOM 8419 O O . VAL B 1 499 ? 28.328 -16.016 -7.715 1 95.69 499 VAL B O 1
ATOM 8422 N N . LYS B 1 500 ? 27.734 -18.203 -7.68 1 94.69 500 LYS B N 1
ATOM 8423 C CA . LYS B 1 500 ? 28.469 -18.516 -8.906 1 94.69 500 LYS B CA 1
ATOM 8424 C C . LYS B 1 500 ? 27.516 -18.75 -10.07 1 94.69 500 LYS B C 1
ATOM 8426 O O . LYS B 1 500 ? 26.516 -19.469 -9.922 1 94.69 500 LYS B O 1
ATOM 8431 N N . HIS B 1 501 ? 27.812 -18.125 -11.125 1 92.38 501 HIS B N 1
ATOM 8432 C CA . HIS B 1 501 ? 27.031 -18.328 -12.352 1 92.38 501 HIS B CA 1
ATOM 8433 C C . HIS B 1 501 ? 27.656 -19.422 -13.211 1 92.38 501 HIS B C 1
ATOM 8435 O O . HIS B 1 501 ? 28.812 -19.328 -13.617 1 92.38 501 HIS B O 1
ATOM 8441 N N . LEU B 1 502 ? 26.984 -20.438 -13.547 1 88.19 502 LEU B N 1
ATOM 8442 C CA . LEU B 1 502 ? 27.484 -21.547 -14.344 1 88.19 502 LEU B CA 1
ATOM 8443 C C . LEU B 1 502 ? 27.344 -21.266 -15.836 1 88.19 502 LEU B C 1
ATOM 8445 O O . LEU B 1 502 ? 28.234 -21.609 -16.625 1 88.19 502 LEU B O 1
ATOM 8449 N N . GLY B 1 503 ? 26.484 -20.484 -16.141 1 75.81 503 GLY B N 1
ATOM 8450 C CA . GLY B 1 503 ? 26.203 -20.25 -17.547 1 75.81 503 GLY B CA 1
ATOM 8451 C C . GLY B 1 503 ? 25.906 -21.516 -18.312 1 75.81 503 GLY B C 1
ATOM 8452 O O . GLY B 1 503 ? 26.578 -22.531 -18.141 1 75.81 503 GLY B O 1
ATOM 8453 N N . ASP B 1 504 ? 24.812 -21.828 -18.75 1 72.88 504 ASP B N 1
ATOM 8454 C CA . ASP B 1 504 ? 24.469 -23.031 -19.516 1 72.88 504 ASP B CA 1
ATOM 8455 C C . ASP B 1 504 ? 23.781 -22.656 -20.828 1 72.88 504 ASP B C 1
ATOM 8457 O O . ASP B 1 504 ? 22.641 -22.188 -20.828 1 72.88 504 ASP B O 1
ATOM 8461 N N . THR B 1 505 ? 24.562 -22.844 -21.891 1 68.88 505 THR B N 1
ATOM 8462 C CA . THR B 1 505 ? 23.969 -22.594 -23.203 1 68.88 505 THR B CA 1
ATOM 8463 C C . THR B 1 505 ? 23.875 -23.875 -24.016 1 68.88 505 THR B C 1
ATOM 8465 O O . THR B 1 505 ? 23.828 -23.844 -25.234 1 68.88 505 THR B O 1
ATOM 8468 N N . SER B 1 506 ? 23.844 -24.969 -23.312 1 70.69 506 SER B N 1
ATOM 8469 C CA . SER B 1 506 ? 23.938 -26.25 -24.016 1 70.69 506 SER B CA 1
ATOM 8470 C C . SER B 1 506 ? 22.625 -26.641 -24.656 1 70.69 506 SER B C 1
ATOM 8472 O O . SER B 1 506 ? 22.609 -27.312 -25.688 1 70.69 506 SER B O 1
ATOM 8474 N N . ASN B 1 507 ? 21.562 -26.188 -24.125 1 74.5 507 ASN B N 1
ATOM 8475 C CA . ASN B 1 507 ? 20.266 -26.562 -24.672 1 74.5 507 ASN B CA 1
ATOM 8476 C C . ASN B 1 507 ? 19.828 -25.625 -25.797 1 74.5 507 ASN B C 1
ATOM 8478 O O . ASN B 1 507 ? 19.531 -24.453 -25.562 1 74.5 507 ASN B O 1
ATOM 8482 N N . ARG B 1 508 ? 19.766 -26.156 -27 1 71.94 508 ARG B N 1
ATOM 8483 C CA . ARG B 1 508 ? 19.469 -25.375 -28.203 1 71.94 508 ARG B CA 1
ATOM 8484 C C . ARG B 1 508 ? 18.047 -24.812 -28.141 1 71.94 508 ARG B C 1
ATOM 8486 O O . ARG B 1 508 ? 17.797 -23.688 -28.578 1 71.94 508 ARG B O 1
ATOM 8493 N N . ARG B 1 509 ? 17.172 -25.625 -27.703 1 76.75 509 ARG B N 1
ATOM 8494 C CA . ARG B 1 509 ? 15.789 -25.172 -27.609 1 76.75 509 ARG B CA 1
ATOM 8495 C C . ARG B 1 509 ? 15.656 -24.016 -26.641 1 76.75 509 ARG B C 1
ATOM 8497 O O . ARG B 1 509 ? 14.914 -23.062 -26.906 1 76.75 509 ARG B O 1
ATOM 8504 N N . TYR B 1 510 ? 16.281 -24.156 -25.641 1 80.62 510 TYR B N 1
ATOM 8505 C CA . TYR B 1 510 ? 16.312 -23.062 -24.672 1 80.62 510 TYR B CA 1
ATOM 8506 C C . TYR B 1 510 ? 16.859 -21.797 -25.312 1 80.62 510 TYR B C 1
ATOM 8508 O O . TYR B 1 510 ? 16.281 -20.719 -25.156 1 80.62 510 TYR B O 1
ATOM 8516 N N . ASN B 1 511 ? 17.938 -21.891 -26 1 75.62 511 ASN B N 1
ATOM 8517 C CA . ASN B 1 511 ? 18.578 -20.734 -26.609 1 75.62 511 ASN B CA 1
ATOM 8518 C C . ASN B 1 511 ? 17.656 -20.047 -27.609 1 75.62 511 ASN B C 1
ATOM 8520 O O . ASN B 1 511 ? 17.656 -18.828 -27.719 1 75.62 511 ASN B O 1
ATOM 8524 N N . LYS B 1 512 ? 16.922 -20.844 -28.266 1 75.44 512 LYS B N 1
ATOM 8525 C CA . LYS B 1 512 ? 15.969 -20.281 -29.234 1 75.44 512 LYS B CA 1
ATOM 8526 C C . LYS B 1 512 ? 14.844 -19.531 -28.516 1 75.44 512 LYS B C 1
ATOM 8528 O O . LYS B 1 512 ? 14.43 -18.453 -28.969 1 75.44 512 LYS B O 1
ATOM 8533 N N . ALA B 1 513 ? 14.422 -20.109 -27.484 1 76.31 513 ALA B N 1
ATOM 8534 C CA . ALA B 1 513 ? 13.297 -19.531 -26.75 1 76.31 513 ALA B CA 1
ATOM 8535 C C . ALA B 1 513 ? 13.703 -18.234 -26.047 1 76.31 513 ALA B C 1
ATOM 8537 O O . ALA B 1 513 ? 12.852 -17.391 -25.781 1 76.31 513 ALA B O 1
ATOM 8538 N N . ARG B 1 514 ? 14.898 -18.094 -25.766 1 73.25 514 ARG B N 1
ATOM 8539 C CA . ARG B 1 514 ? 15.391 -16.938 -25.031 1 73.25 514 ARG B CA 1
ATOM 8540 C C . ARG B 1 514 ? 15.57 -15.734 -25.953 1 73.25 514 ARG B C 1
ATOM 8542 O O . ARG B 1 514 ? 15.664 -14.594 -25.484 1 73.25 514 ARG B O 1
ATOM 8549 N N . HIS B 1 515 ? 15.664 -15.984 -27.219 1 65.06 515 HIS B N 1
ATOM 8550 C CA . HIS B 1 515 ? 15.93 -14.898 -28.156 1 65.06 515 HIS B CA 1
ATOM 8551 C C . HIS B 1 515 ? 14.734 -13.953 -28.266 1 65.06 515 HIS B C 1
ATOM 8553 O O . HIS B 1 515 ? 13.594 -14.406 -28.375 1 65.06 515 HIS B O 1
ATOM 8559 N N . THR B 1 516 ? 15.117 -12.633 -27.938 1 64.81 516 THR B N 1
ATOM 8560 C CA . THR B 1 516 ? 14.117 -11.57 -28.031 1 64.81 516 THR B CA 1
ATOM 8561 C C . THR B 1 516 ? 14.102 -10.969 -29.438 1 64.81 516 THR B C 1
ATOM 8563 O O . THR B 1 516 ? 15.156 -10.68 -30 1 64.81 516 THR B O 1
ATOM 8566 N N . GLY B 1 517 ? 13.188 -11.273 -30.234 1 58.53 517 GLY B N 1
ATOM 8567 C CA . GLY B 1 517 ? 13.195 -10.57 -31.5 1 58.53 517 GLY B CA 1
ATOM 8568 C C . GLY B 1 517 ? 13.039 -9.07 -31.359 1 58.53 517 GLY B C 1
ATOM 8569 O O . GLY B 1 517 ? 12.727 -8.57 -30.266 1 58.53 517 GLY B O 1
ATOM 8570 N N . GLY B 1 518 ? 13.664 -8.164 -32.25 1 58.38 518 GLY B N 1
ATOM 8571 C CA . GLY B 1 518 ? 13.578 -6.711 -32.344 1 58.38 518 GLY B CA 1
ATOM 8572 C C . GLY B 1 518 ? 12.188 -6.18 -32.031 1 58.38 518 GLY B C 1
ATOM 8573 O O . GLY B 1 518 ? 12.047 -5.113 -31.422 1 58.38 518 GLY B O 1
ATOM 8574 N N . THR B 1 519 ? 11.188 -6.957 -32.156 1 65 519 THR B N 1
ATOM 8575 C CA . THR B 1 519 ? 9.797 -6.523 -32 1 65 519 THR B CA 1
ATOM 8576 C C . THR B 1 519 ? 9.398 -6.504 -30.531 1 65 519 THR B C 1
ATOM 8578 O O . THR B 1 519 ? 8.516 -5.738 -30.141 1 65 519 THR B O 1
ATOM 8581 N N . LEU B 1 520 ? 10.203 -7.141 -29.719 1 71.62 520 LEU B N 1
ATOM 8582 C CA . LEU B 1 520 ? 9.852 -7.242 -28.312 1 71.62 520 LEU B CA 1
ATOM 8583 C C . LEU B 1 520 ? 10.133 -5.926 -27.578 1 71.62 520 LEU B C 1
ATOM 8585 O O . LEU B 1 520 ? 9.352 -5.512 -26.719 1 71.62 520 LEU B O 1
ATOM 8589 N N . ASN B 1 521 ? 11.117 -5.262 -28 1 71.19 521 ASN B N 1
ATOM 8590 C CA . ASN B 1 521 ? 11.469 -4 -27.359 1 71.19 521 ASN B CA 1
ATOM 8591 C C . ASN B 1 521 ? 10.414 -2.928 -27.625 1 71.19 521 ASN B C 1
ATOM 8593 O O . ASN B 1 521 ? 10.102 -2.133 -26.734 1 71.19 521 ASN B O 1
ATOM 8597 N N . TYR B 1 522 ? 9.922 -3.066 -28.812 1 72.31 522 TYR B N 1
ATOM 8598 C CA . TYR B 1 522 ? 8.859 -2.127 -29.141 1 72.31 522 TYR B CA 1
ATOM 8599 C C . TYR B 1 522 ? 7.637 -2.34 -28.25 1 72.31 522 TYR B C 1
ATOM 8601 O O . TYR B 1 522 ? 7.098 -1.385 -27.688 1 72.31 522 TYR B O 1
ATOM 8609 N N . TYR B 1 523 ? 7.266 -3.518 -28.078 1 78.62 523 TYR B N 1
ATOM 8610 C CA . TYR B 1 523 ? 6.074 -3.83 -27.297 1 78.62 523 TYR B CA 1
ATOM 8611 C C . TYR B 1 523 ? 6.301 -3.549 -25.828 1 78.62 523 TYR B C 1
ATOM 8613 O O . TYR B 1 523 ? 5.379 -3.133 -25.109 1 78.62 523 TYR B O 1
ATOM 8621 N N . LYS B 1 524 ? 7.473 -3.695 -25.422 1 83.19 524 LYS B N 1
ATOM 8622 C CA . LYS B 1 524 ? 7.809 -3.391 -24.047 1 83.19 524 LYS B CA 1
ATOM 8623 C C . LYS B 1 524 ? 7.699 -1.895 -23.766 1 83.19 524 LYS B C 1
ATOM 8625 O O . LYS B 1 524 ? 7.125 -1.485 -22.75 1 83.19 524 LYS B O 1
ATOM 8630 N N . LEU B 1 525 ? 8.211 -1.143 -24.656 1 78.94 525 LEU B N 1
ATOM 8631 C CA . LEU B 1 525 ? 8.164 0.306 -24.484 1 78.94 525 LEU B CA 1
ATOM 8632 C C . LEU B 1 525 ? 6.723 0.805 -24.516 1 78.94 525 LEU B C 1
ATOM 8634 O O . LEU B 1 525 ? 6.348 1.68 -23.734 1 78.94 525 LEU B O 1
ATOM 8638 N N . LYS B 1 526 ? 5.996 0.186 -25.438 1 80.81 526 LYS B N 1
ATOM 8639 C CA . LYS B 1 526 ? 4.582 0.541 -25.5 1 80.81 526 LYS B CA 1
ATOM 8640 C C . LYS B 1 526 ? 3.859 0.184 -24.203 1 80.81 526 LYS B C 1
ATOM 8642 O O . LYS B 1 526 ? 3.031 0.956 -23.719 1 80.81 526 LYS B O 1
ATOM 8647 N N . TYR B 1 527 ? 4.191 -0.939 -23.75 1 89.06 527 TYR B N 1
ATOM 8648 C CA . TYR B 1 527 ? 3.559 -1.404 -22.531 1 89.06 527 TYR B CA 1
ATOM 8649 C C . TYR B 1 527 ? 3.924 -0.506 -21.359 1 89.06 527 TYR B C 1
ATOM 8651 O O . TYR B 1 527 ? 3.055 -0.117 -20.562 1 89.06 527 TYR B O 1
ATOM 8659 N N . ILE B 1 528 ? 5.113 -0.093 -21.25 1 87.56 528 ILE B N 1
ATOM 8660 C CA . ILE B 1 528 ? 5.598 0.746 -20.172 1 87.56 528 ILE B CA 1
ATOM 8661 C C . ILE B 1 528 ? 4.988 2.143 -20.281 1 87.56 528 ILE B C 1
ATOM 8663 O O . ILE B 1 528 ? 4.609 2.748 -19.281 1 87.56 528 ILE B O 1
ATOM 8667 N N . TYR B 1 529 ? 4.891 2.633 -21.484 1 84.69 529 TYR B N 1
ATOM 8668 C CA . TYR B 1 529 ? 4.238 3.916 -21.719 1 84.69 529 TYR B CA 1
ATOM 8669 C C . TYR B 1 529 ? 2.832 3.926 -21.125 1 84.69 529 TYR B C 1
ATOM 8671 O O . TYR B 1 529 ? 2.443 4.875 -20.438 1 84.69 529 TYR B O 1
ATOM 8679 N N . PHE B 1 530 ? 2.143 2.883 -21.422 1 89.62 530 PHE B N 1
ATOM 8680 C CA . PHE B 1 530 ? 0.748 2.84 -21 1 89.62 530 PHE B CA 1
ATOM 8681 C C . PHE B 1 530 ? 0.642 2.51 -19.516 1 89.62 530 PHE B C 1
ATOM 8683 O O . PHE B 1 530 ? 0.079 3.285 -18.734 1 89.62 530 PHE B O 1
ATOM 8690 N N . ARG B 1 531 ? 1.265 1.471 -19.109 1 92.69 531 ARG B N 1
ATOM 8691 C CA . ARG B 1 531 ? 1.083 0.909 -17.781 1 92.69 531 ARG B CA 1
ATOM 8692 C C . ARG B 1 531 ? 1.629 1.85 -16.703 1 92.69 531 ARG B C 1
ATOM 8694 O O . ARG B 1 531 ? 0.987 2.064 -15.68 1 92.69 531 ARG B O 1
ATOM 8701 N N . ASN B 1 532 ? 2.799 2.418 -16.938 1 90.94 532 ASN B N 1
ATOM 8702 C CA . ASN B 1 532 ? 3.494 3.18 -15.914 1 90.94 532 ASN B CA 1
ATOM 8703 C C . ASN B 1 532 ? 3.342 4.684 -16.125 1 90.94 532 ASN B C 1
ATOM 8705 O O . ASN B 1 532 ? 3.91 5.48 -15.375 1 90.94 532 ASN B O 1
ATOM 8709 N N . ASN B 1 533 ? 2.516 5.035 -17.141 1 88.25 533 ASN B N 1
ATOM 8710 C CA . ASN B 1 533 ? 2.299 6.445 -17.438 1 88.25 533 ASN B CA 1
ATOM 8711 C C . ASN B 1 533 ? 3.617 7.199 -17.594 1 88.25 533 ASN B C 1
ATOM 8713 O O . ASN B 1 533 ? 3.826 8.219 -16.938 1 88.25 533 ASN B O 1
ATOM 8717 N N . LEU B 1 534 ? 4.445 6.645 -18.406 1 84.56 534 LEU B N 1
ATOM 8718 C CA . LEU B 1 534 ? 5.742 7.258 -18.672 1 84.56 534 LEU B CA 1
ATOM 8719 C C . LEU B 1 534 ? 5.836 7.711 -20.125 1 84.56 534 LEU B C 1
ATOM 8721 O O . LEU B 1 534 ? 5.363 7.02 -21.031 1 84.56 534 LEU B O 1
ATOM 8725 N N . PHE B 1 535 ? 6.117 8.93 -20.281 1 73.94 535 PHE B N 1
ATOM 8726 C CA . PHE B 1 535 ? 6.281 9.367 -21.656 1 73.94 535 PHE B CA 1
ATOM 8727 C C . PHE B 1 535 ? 7.559 8.797 -22.25 1 73.94 535 PHE B C 1
ATOM 8729 O O . PHE B 1 535 ? 7.645 8.594 -23.469 1 73.94 535 PHE B O 1
ATOM 8736 N N . ASN B 1 536 ? 8.562 8.812 -21.516 1 60.34 536 ASN B N 1
ATOM 8737 C CA . ASN B 1 536 ? 9.828 8.234 -21.969 1 60.34 536 ASN B CA 1
ATOM 8738 C C . ASN B 1 536 ? 10.344 7.184 -20.984 1 60.34 536 ASN B C 1
ATOM 8740 O O . ASN B 1 536 ? 10.258 7.367 -19.766 1 60.34 536 ASN B O 1
ATOM 8744 N N . LEU B 1 537 ? 10.281 6.012 -21.438 1 55.62 537 LEU B N 1
ATOM 8745 C CA . LEU B 1 537 ? 10.75 4.91 -20.609 1 55.62 537 LEU B CA 1
ATOM 8746 C C . LEU B 1 537 ? 12.266 4.973 -20.422 1 55.62 537 LEU B C 1
ATOM 8748 O O . LEU B 1 537 ? 12.969 5.594 -21.219 1 55.62 537 LEU B O 1
ATOM 8752 N N . LEU B 1 538 ? 12.836 3.939 -19.547 1 51.88 538 LEU B N 1
ATOM 8753 C CA . LEU B 1 538 ? 14.055 3.453 -18.906 1 51.88 538 LEU B CA 1
ATOM 8754 C C . LEU B 1 538 ? 15.211 3.432 -19.906 1 51.88 538 LEU B C 1
ATOM 8756 O O . LEU B 1 538 ? 15.438 2.428 -20.578 1 51.88 538 LEU B O 1
ATOM 8760 N N . ILE B 1 539 ? 15.336 4.27 -20.594 1 49.16 539 ILE B N 1
ATOM 8761 C CA . ILE B 1 539 ? 16.422 4.18 -21.578 1 49.16 539 ILE B CA 1
ATOM 8762 C C . ILE B 1 539 ? 17.75 4.086 -20.859 1 49.16 539 ILE B C 1
ATOM 8764 O O . ILE B 1 539 ? 17.969 4.742 -19.828 1 49.16 539 ILE B O 1
ATOM 8768 N N . LYS B 1 540 ? 18.359 2.807 -21.016 1 47.66 540 LYS B N 1
ATOM 8769 C CA . LYS B 1 540 ? 19.797 2.877 -20.844 1 47.66 540 LYS B CA 1
ATOM 8770 C C . LYS B 1 540 ? 20.375 4.121 -21.516 1 47.66 540 LYS B C 1
ATOM 8772 O O . LYS B 1 540 ? 19.984 4.473 -22.625 1 47.66 540 LYS B O 1
#

Radius of gyration: 34.84 Å; Cα contacts (8 Å, |Δi|>4): 2156; chains: 2; bounding box: 80×100×108 Å

Secondary structure (DSSP, 8-state):
----------------------------------------------------------SSS---------SSS-TT----------STTGGGS--EE-HHHHHHHHHHHTT----GGGSHHHHHHHHGGGHHHHHHHHHHHHHHHHHHS---S----EEPTT-SEEEESEEEE-TT-EEE----EE---GGG--TTS-EEEEEE-SSEEEEESEE-TTEEEESTTBSEEEEEES-HHHHHHHHTTEEEEE--S-SSEEEEEEEEETTEEEEEEEEE-PPPPP-----TTT--HHHHEEEEEEESS-HHHHHHHHHHHHHHSTT-EEEEEE--SSPPP-TT-TTEEEEEPSTT--HHHHHHHHHHT--SSEEEEE-TTEEE-TT--HHHHHHHHHHH--SEEEEEETT------EEEEEE--SSTT-EEEEEEE----EETTEEEEEEESB--SEEEEEHHHHHHH-----GGGSSS-SHHHHHHTTTT--EEEEEEEEEEE------HHHHHHH---HHHHHHHHHHHHHHTTEEE----/----------------------------------------------------------SSS---------SSS-TT----------STTGGGS--EE-HHHHHHHHHHHTT----GGGSHHHHHHHHGGGHHHHHHHHHHHHHHHHHHS---S----EEPSS-SEEEESEEEE-TT-EEE----EE---GGGG-TTS-EEEEEE-SSEEEEESEE-TTEEEESTTBSEEEEEES-HHHHHHHHTTEEEEE--S-SSEEEEEEEEETTEEEEEEEEE-PPPPP-----TTT--HHHHEEEEEEESS-HHHHHHHHHHHHHHSTT-EEEEEE--SSPPP-TT-TTEEEEEPSTT--HHHHHHHHHHT--SSEEEEE-TTEEE-TT--HHHHHHHHHHH--SEEEEEETT------EEEEEE--SSTT-EEEEEEE----EETTEEEEEEESB--SEEEEEHHHHHHH-----GGGSSS-SHHHHHHTTTT--EEEEEEEEEEE------HHHHHHH---HHHHHHHHHHHHHHTTEEEEEE-

Nearest PDB structures (foldseek):
  6p61-assembly2_B  TM=7.369E-01  e=3.995E-07  Leptospira borgpetersenii serovar Hardjo-bovis str. JB197
  6kam-assembly1_D  TM=6.756E-01  e=6.028E-08  Homo sapiens
  6l7t-assembly1_D  TM=6.474E-01  e=1.853E-07  Homo sapiens
  6l7u-assembly1_D  TM=6.576E-01  e=3.154E-07  Homo sapiens
  6l7s-assembly1_C  TM=6.655E-01  e=1.157E-06  Homo sapiens